Protein AF-0000000082845863 (afdb_homodimer)

Nearest PDB structures (foldseek):
  4cib-assembly1_A-2  TM=9.435E-01  e=1.981E-51  Homo sapiens
  4ci9-assembly1_A-2  TM=9.435E-01  e=2.368E-51  Homo sapiens
  7kdv-assembly1_B  TM=8.949E-01  e=5.435E-51  Mus musculus
  1ivy-assembly1_B  TM=8.992E-01  e=1.510E-49  Homo sapiens
  4az0-assembly1_A  TM=9.491E-01  e=9.186E-28  Homo sapiens

Organism: NCBI:txid2654633

pLDDT: mean 89.11, std 15.47, range [33.03, 98.94]

Secondary structure (DSSP, 8-state):
---------------S-GGGB----TTB-S--SS-EEEEEEESSSSEEEEEEEE--SSTTSPEEEEE--TTTB-THHIIIIISSSEEEEGGGTEEEE-TT-GGGTSEEEEE--STTSTT-EETTS---EEHHHHHHHHHHHHHHHHHH-GGGTTS-EEEEEETTHHHHHHHHHHHHHH-TTT-TTEEEEEEES---BHHHHHHHHHHHHHHTT-S-HHHHHHHHHHHSTT-GGG--HHHHTTSHHHHHHHHHHHHTTTTS-TT-TT---B--TTHHHHHHHHHHHHHHHTTPPPP---S-----B-S-TTHHHHHHTSHHHHHHTT--TTSPPP-SB-HHHHHTEE---SB-HHHHHHHHHTT-EEEEEEETT-SSS-HHHHHHHHHHTTPPBPSS-SS-EEEEEE-SSSEEEEEEEEEETTTEEEEEETT--S-HHHH-HHHHHHHHHHHHTT--TT-----/---------------S-GGGB----TTB-S--SS-EEEEEEESSSSEEEEEEEE--SSTTSPEEEEE--TTTB-THHIIIIISSSEEEEGGGTEEEE-TT-GGGTSEEEEE--STTSTT-EETTS---EEHHHHHHHHHHHHHHHHHH-GGGTT--EEEEEETTHHHHHHHHHHHHHH-TTT-TTEEEEEEES---BHHHHHHHHHHHHHHTT-S-HHHHHHHHHHHSTT-GGG--HHHHTTSHHHHHHHHHHHHTTTTS-TT-TT---B--TTHHHHHHHHHHHHHHHTTPPPP---S---PPBPS-S-HHHHHHTSHHHHHHTT--TTSPPP-SB-HHHHHTEE---SB-HHHHHHHHHTT-EEEEEEETT-SSS-HHHHHHHHHHTTPPBPSSTTS-EEEEEEETTEEEEEEEEEEETTTEEEEEETT--S-HHHH-HHHHHHHHHHHHTT--TT-----

Foldseek 3Di:
DDPPPPPPPPPPPQAAPPVFKQPDFAQEPDDDLWTKGWDWFFLDPFWIKIKIKTAANPNLAFEEEEDEPLVFFFLVCCQAQFAHQWHFADLQRHIYGDPLHLNNGHIYMGIRDDAQHFQIHGNVRDLQDELLSRLSSVLRRVVRVCVNHVVNFVGQYEYEYEECVLSNVLSNVLVLLVCCPRCVRDFEYEYELYLAAQQLLQLVLLVVCVVVVLADPVLSQCLCVVQAVNDSNPGRLLVCCVPVVSVVSSVVSVCSCVQADLQARPDPFRADCLVVVSVQSLQCLSCVVSVHDRDPPPPDPVDDGGHHHCNVQSNCQDPVNCVSNVRDPPGDRGDRGGSVSSVSYHYDPNHSLVSVVSLLVSLHAYEYEYAQRRSSSHLVSVVVNVVVNVFAWDDPPDDFAFAWEQDPVGIDGQFTWTDGRSNYIYTYGYSGGRRCSNRPVLLVSLQVVCSSVVHRSNDYDDD/DPPPPPPPPPPPPPAAPPVFKQPDFAQEPDDDLWTKGWDWFFLDPFWIKIKIKTAANPNLAFEEEEDEPLVFFFLVCCQAQFAHQWHFDDQQRHIYGDPLHLNNGHIYMGIRDDAQHFQIHGNVRDLQDELLSRLSSVLRRVVRVCVNHVVNFVGQYEYEYEECVLSNVLSNVLVLLVCCPRRVRDFEYEYELYLAAQQLLLLVLLVLCVVVVLADPVLSQCLCVVQAVNDSNPGRLLVCCVPVVSVVSSVVSVCSCVLADLQARPDPFRADCLLVVSVQSLQCLSCVVSPHDRDPPPPPPVGHGRDHRCNPQSNCQDPVNCVSNVRDPPGDRGDRGGSVSSVSYHYDPNHSLVSVVSLLVSLHAYEYEYAQRRSSSHLVSVVVNVVVNVFAWDDPQPDFAFAWEQDPVGIDGQFTWTDGRSNYIYTYGYSGGRRCSNRPVLLVSLQVVCSSVVHRSNDYDDD

Structure (mmCIF, N/CA/C/O backbone):
data_AF-0000000082845863-model_v1
#
loop_
_entity.id
_entity.type
_entity.pdbx_description
1 polymer Carboxypeptidase
#
loop_
_atom_site.group_PDB
_atom_site.id
_atom_site.type_symbol
_atom_site.label_atom_id
_atom_site.label_alt_id
_atom_site.label_comp_id
_atom_site.label_asym_id
_atom_site.label_entity_id
_atom_site.label_seq_id
_atom_site.pdbx_PDB_ins_code
_atom_site.Cartn_x
_atom_site.Cartn_y
_atom_site.Cartn_z
_atom_site.occupancy
_atom_site.B_iso_or_equiv
_atom_site.auth_seq_id
_atom_site.auth_comp_id
_atom_site.auth_asym_id
_atom_site.auth_atom_id
_atom_site.pdbx_PDB_model_num
ATOM 1 N N . MET A 1 1 ? -0.557 84.75 8.547 1 34.72 1 MET A N 1
ATOM 2 C CA . MET A 1 1 ? -0.743 83.5 7.742 1 34.72 1 MET A CA 1
ATOM 3 C C . MET A 1 1 ? 0.292 82.438 8.102 1 34.72 1 MET A C 1
ATOM 5 O O . MET A 1 1 ? 1.443 82.562 7.676 1 34.72 1 MET A O 1
ATOM 9 N N . HIS A 1 2 ? 0.279 81.938 9.367 1 40.06 2 HIS A N 1
ATOM 10 C CA . HIS A 1 2 ? 1.089 80.938 10 1 40.06 2 HIS A CA 1
ATOM 11 C C . HIS A 1 2 ? 0.849 79.562 9.352 1 40.06 2 HIS A C 1
ATOM 13 O O . HIS A 1 2 ? -0.287 79.062 9.305 1 40.06 2 HIS A O 1
ATOM 19 N N . SER A 1 3 ? 1.636 79.125 8.391 1 33.03 3 SER A N 1
ATOM 20 C CA . SER A 1 3 ? 1.659 77.812 7.727 1 33.03 3 SER A CA 1
ATOM 21 C C . SER A 1 3 ? 1.897 76.688 8.719 1 33.03 3 SER A C 1
ATOM 23 O O . SER A 1 3 ? 2.908 76.688 9.422 1 33.03 3 SER A O 1
ATOM 25 N N . ALA A 1 4 ? 0.819 76.062 9.125 1 45.09 4 ALA A N 1
ATOM 26 C CA . ALA A 1 4 ? 0.831 74.812 9.883 1 45.09 4 ALA A CA 1
ATOM 27 C C . ALA A 1 4 ? 1.643 73.75 9.156 1 45.09 4 ALA A C 1
ATOM 29 O O . ALA A 1 4 ? 1.214 73.188 8.125 1 45.09 4 ALA A O 1
ATOM 30 N N . LEU A 1 5 ? 2.996 73.75 9.25 1 41.44 5 LEU A N 1
ATOM 31 C CA . LEU A 1 5 ? 3.768 72.625 8.742 1 41.44 5 LEU A CA 1
ATOM 32 C C . LEU A 1 5 ? 3.365 71.375 9.445 1 41.44 5 LEU A C 1
ATOM 34 O O . LEU A 1 5 ? 3.568 71.188 10.656 1 41.44 5 LEU A O 1
ATOM 38 N N . LEU A 1 6 ? 2.396 70.688 8.984 1 43.75 6 LEU A N 1
ATOM 39 C CA . LEU A 1 6 ? 2.121 69.312 9.469 1 43.75 6 LEU A CA 1
ATOM 40 C C . LEU A 1 6 ? 3.309 68.438 9.219 1 43.75 6 LEU A C 1
ATOM 42 O O . LEU A 1 6 ? 3.686 68.188 8.07 1 43.75 6 LEU A O 1
ATOM 46 N N . LEU A 1 7 ? 4.219 68.25 10.164 1 40.47 7 LEU A N 1
ATOM 47 C CA . LEU A 1 7 ? 5.242 67.188 10.125 1 40.47 7 LEU A CA 1
ATOM 48 C C . LEU A 1 7 ? 4.609 65.812 10.016 1 40.47 7 LEU A C 1
ATOM 50 O O . LEU A 1 7 ? 3.891 65.375 10.914 1 40.47 7 LEU A O 1
ATOM 54 N N . ILE A 1 8 ? 4.285 65.375 8.859 1 41.44 8 ILE A N 1
ATOM 55 C CA . ILE A 1 8 ? 3.963 63.969 8.672 1 41.44 8 ILE A CA 1
ATOM 56 C C . ILE A 1 8 ? 5.121 63.125 9.164 1 41.44 8 ILE A C 1
ATOM 58 O O . ILE A 1 8 ? 6.23 63.188 8.625 1 41.44 8 ILE A O 1
ATOM 62 N N . PHE A 1 9 ? 5.188 62.781 10.438 1 39.56 9 PHE A N 1
ATOM 63 C CA . PHE A 1 9 ? 6.125 61.75 10.836 1 39.56 9 PHE A CA 1
ATOM 64 C C . PHE A 1 9 ? 5.957 60.5 9.969 1 39.56 9 PHE A C 1
ATOM 66 O O . PHE A 1 9 ? 4.855 59.969 9.859 1 39.56 9 PHE A O 1
ATOM 73 N N . PRO A 1 10 ? 6.738 60.312 8.992 1 40.38 10 PRO A N 1
ATOM 74 C CA . PRO A 1 10 ? 6.629 59 8.336 1 40.38 10 PRO A CA 1
ATOM 75 C C . PRO A 1 10 ? 6.535 57.844 9.32 1 40.38 10 PRO A C 1
ATOM 77 O O . PRO A 1 10 ? 7.297 57.781 10.289 1 40.38 10 PRO A O 1
ATOM 80 N N . PHE A 1 11 ? 5.383 57.344 9.664 1 40.16 11 PHE A N 1
ATOM 81 C CA . PHE A 1 11 ? 5.352 56.031 10.32 1 40.16 11 PHE A CA 1
ATOM 82 C C . PHE A 1 11 ? 6.449 55.125 9.781 1 40.16 11 PHE A C 1
ATOM 84 O O . PHE A 1 11 ? 6.441 54.781 8.594 1 40.16 11 PHE A O 1
ATOM 91 N N . LEU A 1 12 ? 7.629 55.25 10.141 1 40.25 12 LEU A N 1
ATOM 92 C CA . LEU A 1 12 ? 8.609 54.25 9.82 1 40.25 12 LEU A CA 1
ATOM 93 C C . LEU A 1 12 ? 8.016 52.844 9.992 1 40.25 12 LEU A C 1
ATOM 95 O O . LEU A 1 12 ? 7.684 52.438 11.109 1 40.25 12 LEU A O 1
ATOM 99 N N . VAL A 1 13 ? 7.191 52.344 9.125 1 47.97 13 VAL A N 1
ATOM 100 C CA . VAL A 1 13 ? 6.836 50.906 9.094 1 47.97 13 VAL A CA 1
ATOM 101 C C . VAL A 1 13 ? 8.031 50.062 9.547 1 47.97 13 VAL A C 1
ATOM 103 O O . VAL A 1 13 ? 9.078 50.062 8.898 1 47.97 13 VAL A O 1
ATOM 106 N N . VAL A 1 14 ? 8.305 50 10.781 1 54.66 14 VAL A N 1
ATOM 107 C CA . VAL A 1 14 ? 9.336 49.156 11.359 1 54.66 14 VAL A CA 1
ATOM 108 C C . VAL A 1 14 ? 9.289 47.781 10.703 1 54.66 14 VAL A C 1
ATOM 110 O O . VAL A 1 14 ? 8.258 47.094 10.75 1 54.66 14 VAL A O 1
ATOM 113 N N . GLY A 1 15 ? 10.141 47.438 9.688 1 70.06 15 GLY A N 1
ATOM 114 C CA . GLY A 1 15 ? 10.469 46.312 8.867 1 70.06 15 GLY A CA 1
ATOM 115 C C . GLY A 1 15 ? 10.672 45.031 9.672 1 70.06 15 GLY A C 1
ATOM 116 O O . GLY A 1 15 ? 10.195 44.938 10.805 1 70.06 15 GLY A O 1
ATOM 117 N N . TYR A 1 16 ? 11.234 43.906 9.148 1 82 16 TYR A N 1
ATOM 118 C CA . TYR A 1 16 ? 11.602 42.625 9.711 1 82 16 TYR A CA 1
ATOM 119 C C . TYR A 1 16 ? 12.43 42.781 10.977 1 82 16 TYR A C 1
ATOM 121 O O . TYR A 1 16 ? 13.32 43.625 11.039 1 82 16 TYR A O 1
ATOM 129 N N . PRO A 1 17 ? 12.047 42.062 12.117 1 88.81 17 PRO A N 1
ATOM 130 C CA . PRO A 1 17 ? 12.875 42.125 13.328 1 88.81 17 PRO A CA 1
ATOM 131 C C . PRO A 1 17 ? 14.305 41.625 13.086 1 88.81 17 PRO A C 1
ATOM 133 O O . PRO A 1 17 ? 14.586 40.438 13.234 1 88.81 17 PRO A O 1
ATOM 136 N N . GLN A 1 18 ? 15.234 42.5 12.977 1 88.5 18 GLN A N 1
ATOM 137 C CA . GLN A 1 18 ? 16.594 42.156 12.578 1 88.5 18 GLN A CA 1
ATOM 138 C C . GLN A 1 18 ? 17.297 41.344 13.664 1 88.5 18 GLN A C 1
ATOM 140 O O . GLN A 1 18 ? 18.156 40.5 13.359 1 88.5 18 GLN A O 1
ATOM 145 N N . ASN A 1 19 ? 16.891 41.531 14.805 1 92.94 19 ASN A N 1
ATOM 146 C CA . ASN A 1 19 ? 17.516 40.812 15.898 1 92.94 19 ASN A CA 1
ATOM 147 C C . ASN A 1 19 ? 17.078 39.344 15.906 1 92.94 19 ASN A C 1
ATOM 149 O O . ASN A 1 19 ? 17.641 38.5 16.625 1 92.94 19 ASN A O 1
ATOM 153 N N . GLU A 1 20 ? 16.094 39 15.109 1 96.81 20 GLU A N 1
ATOM 154 C CA . GLU A 1 20 ? 15.602 37.625 15.039 1 96.81 20 GLU A CA 1
ATOM 155 C C . GLU A 1 20 ? 15.93 37 13.695 1 96.81 20 GLU A C 1
ATOM 157 O O . GLU A 1 20 ? 15.469 35.906 13.391 1 96.81 20 GLU A O 1
ATOM 162 N N . LYS A 1 21 ? 16.703 37.719 12.883 1 97.75 21 LYS A N 1
ATOM 163 C CA . LYS A 1 21 ? 17.156 37.156 11.617 1 97.75 21 LYS A CA 1
ATOM 164 C C . LYS A 1 21 ? 18.188 36.062 11.844 1 97.75 21 LYS A C 1
ATOM 166 O O . LYS A 1 21 ? 19.078 36.188 12.68 1 97.75 21 LYS A O 1
ATOM 171 N N . ILE A 1 22 ? 18 34.938 11.195 1 98 22 ILE A N 1
ATOM 172 C CA . ILE A 1 22 ? 19.016 33.875 11.18 1 98 22 ILE A CA 1
ATOM 173 C C . ILE A 1 22 ? 20.094 34.219 10.156 1 98 22 ILE A C 1
ATOM 175 O O . ILE A 1 22 ? 19.844 34.156 8.945 1 98 22 ILE A O 1
ATOM 179 N N . ILE A 1 23 ? 21.234 34.5 10.633 1 96.25 23 ILE A N 1
ATOM 180 C CA . ILE A 1 23 ? 22.312 34.969 9.758 1 96.25 23 ILE A CA 1
ATOM 181 C C . ILE A 1 23 ? 22.984 33.781 9.109 1 96.25 23 ILE A C 1
ATOM 183 O O . ILE A 1 23 ? 23.281 33.781 7.914 1 96.25 23 ILE A O 1
ATOM 187 N N . LYS A 1 24 ? 23.297 32.812 9.906 1 95.75 24 LYS A N 1
ATOM 188 C CA . LYS A 1 24 ? 23.953 31.594 9.43 1 95.75 24 LYS A CA 1
ATOM 189 C C . LYS A 1 24 ? 23.531 30.375 10.25 1 95.75 24 LYS A C 1
ATOM 191 O O . LYS A 1 24 ? 23.547 30.422 11.484 1 95.75 24 LYS A O 1
ATOM 196 N N . LEU A 1 25 ? 23.172 29.328 9.508 1 98.06 25 LEU A N 1
ATOM 197 C CA . LEU A 1 25 ? 22.875 28.047 10.172 1 98.06 25 LEU A CA 1
ATOM 198 C C . LEU A 1 25 ? 24.109 27.156 10.18 1 98.06 25 LEU A C 1
ATOM 200 O O . LEU A 1 25 ? 24.766 26.984 9.148 1 98.06 25 LEU A O 1
ATOM 204 N N . PRO A 1 26 ? 24.391 26.625 11.336 1 97.94 26 PRO A N 1
ATOM 205 C CA . PRO A 1 26 ? 25.562 25.75 11.422 1 97.94 26 PRO A CA 1
ATOM 206 C C . PRO A 1 26 ? 25.469 24.547 10.492 1 97.94 26 PRO A C 1
ATOM 208 O O . PRO A 1 26 ? 24.422 23.906 10.422 1 97.94 26 PRO A O 1
ATOM 211 N N . ASP A 1 27 ? 26.562 24.312 9.711 1 97.19 27 ASP A N 1
ATOM 212 C CA . ASP A 1 27 ? 26.797 23.125 8.891 1 97.19 27 ASP A CA 1
ATOM 213 C C . ASP A 1 27 ? 25.828 23.078 7.707 1 97.19 27 ASP A C 1
ATOM 215 O O . ASP A 1 27 ? 25.531 22.016 7.188 1 97.19 27 ASP A O 1
ATOM 219 N N . LEU A 1 28 ? 25.219 24.172 7.406 1 97.62 28 LEU A N 1
ATOM 220 C CA . LEU A 1 28 ? 24.5 24.297 6.145 1 97.62 28 LEU A CA 1
ATOM 221 C C . LEU A 1 28 ? 25.453 24.203 4.961 1 97.62 28 LEU A C 1
ATOM 223 O O . LEU A 1 28 ? 26.453 24.938 4.895 1 97.62 28 LEU A O 1
ATOM 227 N N . ASN A 1 29 ? 25.203 23.344 3.98 1 96.75 29 ASN A N 1
ATOM 228 C CA . ASN A 1 29 ? 26.203 23.078 2.957 1 96.75 29 ASN A CA 1
ATOM 229 C C . ASN A 1 29 ? 25.844 23.75 1.63 1 96.75 29 ASN A C 1
ATOM 231 O O . ASN A 1 29 ? 26.312 23.312 0.571 1 96.75 29 ASN A O 1
ATOM 235 N N . PHE A 1 30 ? 24.875 24.656 1.669 1 96.19 30 PHE A N 1
ATOM 236 C CA . PHE A 1 30 ? 24.531 25.5 0.525 1 96.19 30 PHE A CA 1
ATOM 237 C C . PHE A 1 30 ? 24.203 26.906 0.975 1 96.19 30 PHE A C 1
ATOM 239 O O . PHE A 1 30 ? 24.109 27.188 2.174 1 96.19 30 PHE A O 1
ATOM 246 N N . SER A 1 31 ? 24.047 27.875 0.043 1 94.69 31 SER A N 1
ATOM 247 C CA . SER A 1 31 ? 23.703 29.266 0.352 1 94.69 31 SER A CA 1
ATOM 248 C C . SER A 1 31 ? 22.266 29.562 -0.008 1 94.69 31 SER A C 1
ATOM 250 O O . SER A 1 31 ? 21.906 29.656 -1.188 1 94.69 31 SER A O 1
ATOM 252 N N . PRO A 1 32 ? 21.422 29.734 1.045 1 95.44 32 PRO A N 1
ATOM 253 C CA . PRO A 1 32 ? 20.031 30.062 0.749 1 95.44 32 PRO A CA 1
ATOM 254 C C . PRO A 1 32 ? 19.859 31.391 0.023 1 95.44 32 PRO A C 1
ATOM 256 O O . PRO A 1 32 ? 20.578 32.344 0.331 1 95.44 32 PRO A O 1
ATOM 259 N N . LYS A 1 33 ? 18.938 31.484 -0.937 1 94.19 33 LYS A N 1
ATOM 260 C CA . LYS A 1 33 ? 18.609 32.719 -1.641 1 94.19 33 LYS A CA 1
ATOM 261 C C . LYS A 1 33 ? 17.391 33.406 -1.024 1 94.19 33 LYS A C 1
ATOM 263 O O . LYS A 1 33 ? 16.594 34 -1.734 1 94.19 33 LYS A O 1
ATOM 268 N N . PHE A 1 34 ? 17.172 33.156 0.242 1 97.56 34 PHE A N 1
ATOM 269 C CA . PHE A 1 34 ? 16.062 33.75 0.974 1 97.56 34 PHE A CA 1
ATOM 270 C C . PHE A 1 34 ? 16.453 34.062 2.406 1 97.56 34 PHE A C 1
ATOM 272 O O . PHE A 1 34 ? 17.406 33.5 2.945 1 97.56 34 PHE A O 1
ATOM 279 N N . ASP A 1 35 ? 15.734 35 3.004 1 97.44 35 ASP A N 1
ATOM 280 C CA . ASP A 1 35 ? 15.922 35.281 4.418 1 97.44 35 ASP A CA 1
ATOM 281 C C . ASP A 1 35 ? 15.047 34.406 5.297 1 97.44 35 ASP A C 1
ATOM 283 O O . ASP A 1 35 ? 14.086 33.812 4.812 1 97.44 35 ASP A O 1
ATOM 287 N N . GLN A 1 36 ? 15.43 34.312 6.531 1 98.31 36 GLN A N 1
ATOM 288 C CA . GLN A 1 36 ? 14.672 33.531 7.516 1 98.31 36 GLN A CA 1
ATOM 289 C C . GLN A 1 36 ? 14.812 34.156 8.906 1 98.31 36 GLN A C 1
ATOM 291 O O . GLN A 1 36 ? 15.789 34.844 9.195 1 98.31 36 GLN A O 1
ATOM 296 N N . TYR A 1 37 ? 13.883 33.906 9.656 1 98.56 37 TYR A N 1
ATOM 297 C CA . TYR A 1 37 ? 13.805 34.5 10.992 1 98.56 37 TYR A CA 1
ATOM 298 C C . TYR A 1 37 ? 13.352 33.469 12.016 1 98.56 37 TYR A C 1
ATOM 300 O O . TYR A 1 37 ? 12.57 32.562 11.688 1 98.56 37 TYR A O 1
ATOM 308 N N . SER A 1 38 ? 13.828 33.531 13.203 1 98.62 38 SER A N 1
ATOM 309 C CA . SER A 1 38 ? 13.453 32.688 14.336 1 98.62 38 SER A CA 1
ATOM 310 C C . SER A 1 38 ? 13.359 33.5 15.625 1 98.62 38 SER A C 1
ATOM 312 O O . SER A 1 38 ? 14.18 34.375 15.867 1 98.62 38 SER A O 1
ATOM 314 N N . GLY A 1 39 ? 12.375 33.188 16.344 1 98.44 39 GLY A N 1
ATOM 315 C CA . GLY A 1 39 ? 12.133 33.906 17.578 1 98.44 39 GLY A CA 1
ATOM 316 C C . GLY A 1 39 ? 10.875 33.438 18.297 1 98.44 39 GLY A C 1
ATOM 317 O O . GLY A 1 39 ? 10.523 32.281 18.25 1 98.44 39 GLY A O 1
ATOM 318 N N . TYR A 1 40 ? 10.289 34.375 19.078 1 98.62 40 TYR A N 1
ATOM 319 C CA . TYR A 1 40 ? 9.148 33.969 19.891 1 98.62 40 TYR A CA 1
ATOM 320 C C . TYR A 1 40 ? 7.977 34.906 19.672 1 98.62 40 TYR A C 1
ATOM 322 O O . TYR A 1 40 ? 8.164 36.125 19.469 1 98.62 40 TYR A O 1
ATOM 330 N N . LEU A 1 41 ? 6.828 34.375 19.703 1 98.81 41 LEU A N 1
ATOM 331 C CA . LEU A 1 41 ? 5.566 35.125 19.656 1 98.81 41 LEU A CA 1
ATOM 332 C C . LEU A 1 41 ? 4.797 34.938 20.969 1 98.81 41 LEU A C 1
ATOM 334 O O . LEU A 1 41 ? 4.73 33.844 21.531 1 98.81 41 LEU A O 1
ATOM 338 N N . GLN A 1 42 ? 4.309 36 21.438 1 98.62 42 GLN A N 1
ATOM 339 C CA . GLN A 1 42 ? 3.562 35.969 22.688 1 98.62 42 GLN A CA 1
ATOM 340 C C . GLN A 1 42 ? 2.137 35.469 22.469 1 98.62 42 GLN A C 1
ATOM 342 O O . GLN A 1 42 ? 1.317 36.188 21.875 1 98.62 42 GLN A O 1
ATOM 347 N N . ALA A 1 43 ? 1.813 34.344 22.938 1 98.69 43 ALA A N 1
ATOM 348 C CA . ALA A 1 43 ? 0.514 33.688 22.75 1 98.69 43 ALA A CA 1
ATOM 349 C C . ALA A 1 43 ? -0.423 34.031 23.906 1 98.69 43 ALA A C 1
ATOM 351 O O . ALA A 1 43 ? -1.646 34 23.75 1 98.69 43 ALA A O 1
ATOM 352 N N . SER A 1 44 ? 0.117 34.219 25.062 1 98.19 44 SER A N 1
ATOM 353 C CA . SER A 1 44 ? -0.522 34.656 26.297 1 98.19 44 SER A CA 1
ATOM 354 C C . SER A 1 44 ? 0.467 35.375 27.203 1 98.19 44 SER A C 1
ATOM 356 O O . SER A 1 44 ? 1.651 35.5 26.875 1 98.19 44 SER A O 1
ATOM 358 N N . PRO A 1 45 ? -0.043 35.844 28.328 1 97.62 45 PRO A N 1
ATOM 359 C CA . PRO A 1 45 ? 0.902 36.531 29.219 1 97.62 45 PRO A CA 1
ATOM 360 C C . PRO A 1 45 ? 2.062 35.656 29.641 1 97.62 45 PRO A C 1
ATOM 362 O O . PRO A 1 45 ? 3.17 36.125 29.875 1 97.62 45 PRO A O 1
ATOM 365 N N . THR A 1 46 ? 1.843 34.375 29.688 1 97.88 46 THR A N 1
ATOM 366 C CA . THR A 1 46 ? 2.893 33.5 30.203 1 97.88 46 THR A CA 1
ATOM 367 C C . THR A 1 46 ? 3.34 32.5 29.141 1 97.88 46 THR A C 1
ATOM 369 O O . THR A 1 46 ? 4.215 31.672 29.391 1 97.88 46 THR A O 1
ATOM 372 N N . LYS A 1 47 ? 2.691 32.438 28.047 1 98.56 47 LYS A N 1
ATOM 373 C CA . LYS A 1 47 ? 2.984 31.438 27.016 1 98.56 47 LYS A CA 1
ATOM 374 C C . LYS A 1 47 ? 3.643 32.094 25.812 1 98.56 47 LYS A C 1
ATOM 376 O O . LYS A 1 47 ? 3.129 33.062 25.266 1 98.56 47 LYS A O 1
ATOM 381 N N . PHE A 1 48 ? 4.754 31.531 25.359 1 98.69 48 PHE A N 1
ATOM 382 C CA . PHE A 1 48 ? 5.527 32.031 24.234 1 98.69 48 PHE A CA 1
ATOM 383 C C . PHE A 1 48 ? 5.785 30.906 23.234 1 98.69 48 PHE A C 1
ATOM 385 O O . PHE A 1 48 ? 6.363 29.875 23.578 1 98.69 48 PHE A O 1
ATOM 392 N N . PHE A 1 49 ? 5.32 31.094 22.016 1 98.88 49 PHE A N 1
ATOM 393 C CA . PHE A 1 49 ? 5.488 30.109 20.953 1 98.88 49 PHE A CA 1
ATOM 394 C C . PHE A 1 49 ? 6.711 30.422 20.109 1 98.88 49 PHE A C 1
ATOM 396 O O . PHE A 1 49 ? 6.895 31.562 19.688 1 98.88 49 PHE A O 1
ATOM 403 N N . HIS A 1 50 ? 7.582 29.469 19.953 1 98.88 50 HIS A N 1
ATOM 404 C CA . HIS A 1 50 ? 8.695 29.609 19.016 1 98.88 50 HIS A CA 1
ATOM 405 C C . HIS A 1 50 ? 8.211 29.547 17.578 1 98.88 50 HIS A C 1
ATOM 407 O O . HIS A 1 50 ? 7.34 28.734 17.25 1 98.88 50 HIS A O 1
ATOM 413 N N . TYR A 1 51 ? 8.727 30.453 16.75 1 98.81 51 TYR A N 1
ATOM 414 C CA . TYR A 1 51 ? 8.438 30.406 15.32 1 98.81 51 TYR A CA 1
ATOM 415 C C . TYR A 1 51 ? 9.727 30.375 14.508 1 98.81 51 TYR A C 1
ATOM 417 O O . TYR A 1 51 ? 10.773 30.828 14.969 1 98.81 51 TYR A O 1
ATOM 425 N N . TRP A 1 52 ? 9.68 29.719 13.406 1 98.88 52 TRP A N 1
ATOM 426 C CA . TRP A 1 52 ? 10.68 29.766 12.344 1 98.88 52 TRP A CA 1
ATOM 427 C C . TRP A 1 52 ? 10.039 30.141 11.008 1 98.88 52 TRP A C 1
ATOM 429 O O . TRP A 1 52 ? 9.219 29.406 10.477 1 98.88 52 TRP A O 1
ATOM 439 N N . LEU A 1 53 ? 10.352 31.359 10.531 1 98.88 53 LEU A N 1
ATOM 440 C CA . LEU A 1 53 ? 9.836 31.875 9.266 1 98.88 53 LEU A CA 1
ATOM 441 C C . LEU A 1 53 ? 10.867 31.719 8.148 1 98.88 53 LEU A C 1
ATOM 443 O O . LEU A 1 53 ? 12 32.219 8.273 1 98.88 53 LEU A O 1
ATOM 447 N N . THR A 1 54 ? 10.516 30.969 7.137 1 98.75 54 THR A N 1
ATOM 448 C CA . THR A 1 54 ? 11.328 30.875 5.926 1 98.75 54 THR A CA 1
ATOM 449 C C . THR A 1 54 ? 10.672 31.656 4.785 1 98.75 54 THR A C 1
ATOM 451 O O . THR A 1 54 ? 9.57 31.328 4.355 1 98.75 54 THR A O 1
ATOM 454 N N . LEU A 1 55 ? 11.367 32.719 4.348 1 98.5 55 LEU A N 1
ATOM 455 C CA . LEU A 1 55 ? 10.781 33.562 3.316 1 98.5 55 LEU A CA 1
ATOM 456 C C . LEU A 1 55 ? 10.914 32.906 1.94 1 98.5 55 LEU A C 1
ATOM 458 O O . LEU A 1 55 ? 11.797 32.094 1.723 1 98.5 55 LEU A O 1
ATOM 462 N N . CYS A 1 56 ? 10.016 33.25 1.1 1 98.12 56 CYS A N 1
ATOM 463 C CA . CYS A 1 56 ? 10.172 33 -0.329 1 98.12 56 CYS A CA 1
ATOM 464 C C . CYS A 1 56 ? 11.188 33.938 -0.942 1 98.12 56 CYS A C 1
ATOM 466 O O . CYS A 1 56 ? 11.289 35.094 -0.532 1 98.12 56 CYS A O 1
ATOM 468 N N . PRO A 1 57 ? 11.961 33.438 -1.953 1 97 57 PRO A N 1
ATOM 469 C CA . PRO A 1 57 ? 12.812 34.406 -2.643 1 97 57 PRO A CA 1
ATOM 470 C C . PRO A 1 57 ? 12.039 35.594 -3.166 1 97 57 PRO A C 1
ATOM 472 O O . PRO A 1 57 ? 12.562 36.719 -3.16 1 97 57 PRO A O 1
ATOM 475 N N . ASP A 1 58 ? 10.883 35.406 -3.65 1 97.19 58 ASP A N 1
ATOM 476 C CA . ASP A 1 58 ? 9.93 36.5 -3.928 1 97.19 58 ASP A CA 1
ATOM 477 C C . ASP A 1 58 ? 9.016 36.75 -2.729 1 97.19 58 ASP A C 1
ATOM 479 O O . ASP A 1 58 ? 7.949 36.125 -2.621 1 97.19 58 ASP A O 1
ATOM 483 N N . GLU A 1 59 ? 9.328 37.656 -1.894 1 95.62 59 GLU A N 1
ATOM 484 C CA . GLU A 1 59 ? 8.703 37.844 -0.593 1 95.62 59 GLU A CA 1
ATOM 485 C C . GLU A 1 59 ? 7.258 38.312 -0.747 1 95.62 59 GLU A C 1
ATOM 487 O O . GLU A 1 59 ? 6.492 38.344 0.22 1 95.62 59 GLU A O 1
ATOM 492 N N . SER A 1 60 ? 6.875 38.688 -1.982 1 96.81 60 SER A N 1
ATOM 493 C CA . SER A 1 60 ? 5.516 39.188 -2.217 1 96.81 60 SER A CA 1
ATOM 494 C C . SER A 1 60 ? 4.523 38.031 -2.264 1 96.81 60 SER A C 1
ATOM 496 O O . SER A 1 60 ? 3.311 38.25 -2.279 1 96.81 60 SER A O 1
ATOM 498 N N . LYS A 1 61 ? 5.043 36.812 -2.268 1 98.19 61 LYS A N 1
ATOM 499 C CA . LYS A 1 61 ? 4.199 35.625 -2.324 1 98.19 61 LYS A CA 1
ATOM 500 C C . LYS A 1 61 ? 3.375 35.469 -1.05 1 98.19 61 LYS A C 1
ATOM 502 O O . LYS A 1 61 ? 3.611 36.188 -0.064 1 98.19 61 LYS A O 1
ATOM 507 N N . PRO A 1 62 ? 2.406 34.562 -1.077 1 98.62 62 PRO A N 1
ATOM 508 C CA . PRO A 1 62 ? 1.517 34.406 0.075 1 98.62 62 PRO A CA 1
ATOM 509 C C . PRO A 1 62 ? 2.252 33.906 1.323 1 98.62 62 PRO A C 1
ATOM 511 O O . PRO A 1 62 ? 3.361 33.375 1.224 1 98.62 62 PRO A O 1
ATOM 514 N N . LEU A 1 63 ? 1.604 34.219 2.447 1 98.88 63 LEU A N 1
ATOM 515 C CA . LEU A 1 63 ? 2.016 33.656 3.725 1 98.88 63 LEU A CA 1
ATOM 516 C C . LEU A 1 63 ? 1.269 32.375 4.004 1 98.88 63 LEU A C 1
ATOM 518 O O . LEU A 1 63 ? 0.057 32.281 3.787 1 98.88 63 LEU A O 1
ATOM 522 N N . VAL A 1 64 ? 1.98 31.312 4.383 1 98.94 64 VAL A N 1
ATOM 523 C CA . VAL A 1 64 ? 1.397 30.016 4.746 1 98.94 64 VAL A CA 1
ATOM 524 C C . VAL A 1 64 ? 1.834 29.625 6.156 1 98.94 64 VAL A C 1
ATOM 526 O O . VAL A 1 64 ? 3.031 29.578 6.449 1 98.94 64 VAL A O 1
ATOM 529 N N . LEU A 1 65 ? 0.898 29.422 7.023 1 98.94 65 LEU A N 1
ATOM 530 C CA . LEU A 1 65 ? 1.179 28.875 8.344 1 98.94 65 LEU A CA 1
ATOM 531 C C . LEU A 1 65 ? 1.2 27.344 8.305 1 98.94 65 LEU A C 1
ATOM 533 O O . LEU A 1 65 ? 0.34 26.719 7.672 1 98.94 65 LEU A O 1
ATOM 537 N N . TRP A 1 66 ? 2.172 26.734 8.906 1 98.94 66 TRP A N 1
ATOM 538 C CA . TRP A 1 66 ? 2.236 25.281 9.078 1 98.94 66 TRP A CA 1
ATOM 539 C C . TRP A 1 66 ? 2.137 24.906 10.547 1 98.94 66 TRP A C 1
ATOM 541 O O . TRP A 1 66 ? 2.906 25.391 11.375 1 98.94 66 TRP A O 1
ATOM 551 N N . LEU A 1 67 ? 1.218 24 10.867 1 98.69 67 LEU A N 1
ATOM 552 C CA . LEU A 1 67 ? 1.047 23.438 12.203 1 98.69 67 LEU A CA 1
ATOM 553 C C . LEU A 1 67 ? 1.085 21.906 12.172 1 98.69 67 LEU A C 1
ATOM 555 O O . LEU A 1 67 ? 0.22 21.281 11.555 1 98.69 67 LEU A O 1
ATOM 559 N N . ASN A 1 68 ? 2.051 21.328 12.836 1 96 68 ASN A N 1
ATOM 560 C CA . ASN A 1 68 ? 2.01 19.891 13.055 1 96 68 ASN A CA 1
ATOM 561 C C . ASN A 1 68 ? 0.972 19.5 14.109 1 96 68 ASN A C 1
ATOM 563 O O . ASN A 1 68 ? 0.406 20.375 14.773 1 96 68 ASN A O 1
ATOM 567 N N . GLY A 1 69 ? 0.736 18.203 14.156 1 92.31 69 GLY A N 1
ATOM 568 C CA . GLY A 1 69 ? -0.284 17.75 15.094 1 92.31 69 GLY A CA 1
ATOM 569 C C . GLY A 1 69 ? 0.287 17.25 16.406 1 92.31 69 GLY A C 1
ATOM 570 O O . GLY A 1 69 ? 1.088 17.953 17.047 1 92.31 69 GLY A O 1
ATOM 571 N N . GLY A 1 70 ? -0.052 16.172 16.781 1 84.88 70 GLY A N 1
ATOM 572 C CA . GLY A 1 70 ? 0.256 15.57 18.078 1 84.88 70 GLY A CA 1
ATOM 573 C C . GLY A 1 70 ? -0.979 15.141 18.844 1 84.88 70 GLY A C 1
ATOM 574 O O . GLY A 1 70 ? -1.635 14.156 18.484 1 84.88 70 GLY A O 1
ATOM 575 N N . PRO A 1 71 ? -1.66 15.766 19.625 1 89.81 71 PRO A N 1
ATOM 576 C CA . PRO A 1 71 ? -1.226 17.125 19.938 1 89.81 71 PRO A CA 1
ATOM 577 C C . PRO A 1 71 ? 0.102 17.172 20.688 1 89.81 71 PRO A C 1
ATOM 579 O O . PRO A 1 71 ? 0.428 16.234 21.422 1 89.81 71 PRO A O 1
ATOM 582 N N . GLY A 1 72 ? 0.818 18.25 20.344 1 91.44 72 GLY A N 1
ATOM 583 C CA . GLY A 1 72 ? 2.025 18.484 21.109 1 91.44 72 GLY A CA 1
ATOM 584 C C . GLY A 1 72 ? 3.297 18.188 20.344 1 91.44 72 GLY A C 1
ATOM 585 O O . GLY A 1 72 ? 4.352 17.953 20.953 1 91.44 72 GLY A O 1
ATOM 586 N N . CYS A 1 73 ? 3.141 18.062 19.031 1 94.19 73 CYS A N 1
ATOM 587 C CA . CYS A 1 73 ? 4.344 17.812 18.234 1 94.19 73 CYS A CA 1
ATOM 588 C C . CYS A 1 73 ? 4.809 19.094 17.547 1 94.19 73 CYS A C 1
ATOM 590 O O . CYS A 1 73 ? 3.994 19.953 17.219 1 94.19 73 CYS A O 1
ATOM 592 N N . SER A 1 74 ? 6.07 19.156 17.312 1 96.44 74 SER A N 1
ATOM 593 C CA . SER A 1 74 ? 6.758 20.359 16.875 1 96.44 74 SER A CA 1
ATOM 594 C C . SER A 1 74 ? 6.578 20.578 15.375 1 96.44 74 SER A C 1
ATOM 596 O O . SER A 1 74 ? 6.742 19.656 14.578 1 96.44 74 SER A O 1
ATOM 598 N N . SER A 1 75 ? 6.348 21.812 14.984 1 98.06 75 SER A N 1
ATOM 599 C CA . SER A 1 75 ? 6.242 22.172 13.578 1 98.06 75 SER A CA 1
ATOM 600 C C . SER A 1 75 ? 7.609 22.203 12.906 1 98.06 75 SER A C 1
ATOM 602 O O . SER A 1 75 ? 7.707 22.25 11.68 1 98.06 75 SER A O 1
ATOM 604 N N . LEU A 1 76 ? 8.68 22.094 13.688 1 97.75 76 LEU A N 1
ATOM 605 C CA . LEU A 1 76 ? 10.008 22.016 13.078 1 97.75 76 LEU A CA 1
ATOM 606 C C . LEU A 1 76 ? 10.227 20.656 12.422 1 97.75 76 LEU A C 1
ATOM 608 O O . LEU A 1 76 ? 11.141 20.484 11.609 1 97.75 76 LEU A O 1
ATOM 612 N N . LEU A 1 77 ? 9.367 19.734 12.773 1 94 77 LEU A N 1
ATOM 613 C CA . LEU A 1 77 ? 9.344 18.5 11.984 1 94 77 LEU A CA 1
ATOM 614 C C . LEU A 1 77 ? 8.977 18.797 10.531 1 94 77 LEU A C 1
ATOM 616 O O . LEU A 1 77 ? 9.602 18.266 9.609 1 94 77 LEU A O 1
ATOM 620 N N . GLY A 1 78 ? 7.902 19.625 10.391 1 96.31 78 GLY A N 1
ATOM 621 C CA . GLY A 1 78 ? 7.551 20.062 9.055 1 96.31 78 GLY A CA 1
ATOM 622 C C . GLY A 1 78 ? 8.688 20.781 8.344 1 96.31 78 GLY A C 1
ATOM 623 O O . GLY A 1 78 ? 8.891 20.578 7.145 1 96.31 78 GLY A O 1
ATOM 624 N N . LEU A 1 79 ? 9.438 21.516 9.07 1 98.06 79 LEU A N 1
ATOM 625 C CA . LEU A 1 79 ? 10.508 22.328 8.5 1 98.06 79 LEU A CA 1
ATOM 626 C C . LEU A 1 79 ? 11.68 21.453 8.062 1 98.06 79 LEU A C 1
ATOM 628 O O . LEU A 1 79 ? 12.234 21.641 6.977 1 98.06 79 LEU A O 1
ATOM 632 N N . LEU A 1 80 ? 12.055 20.5 8.922 1 96.19 80 LEU A N 1
ATOM 633 C CA . LEU A 1 80 ? 13.328 19.812 8.703 1 96.19 80 LEU A CA 1
ATOM 634 C C . LEU A 1 80 ? 13.109 18.438 8.102 1 96.19 80 LEU A C 1
ATOM 636 O O . LEU A 1 80 ? 14.039 17.844 7.539 1 96.19 80 LEU A O 1
ATOM 640 N N . GLU A 1 81 ? 11.867 17.906 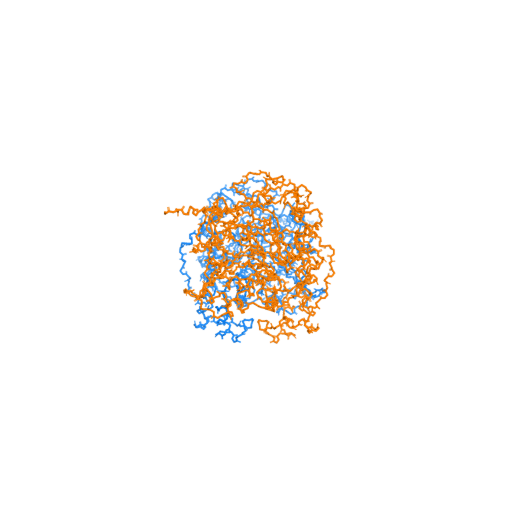8.203 1 93.19 81 GLU A N 1
ATOM 641 C CA . GLU A 1 81 ? 11.672 16.531 7.75 1 93.19 81 GLU A CA 1
ATOM 642 C C . GLU A 1 81 ? 10.633 16.469 6.633 1 93.19 81 GLU A C 1
ATOM 644 O O . GLU A 1 81 ? 10.539 15.461 5.934 1 93.19 81 GLU A O 1
ATOM 649 N N . GLU A 1 82 ? 9.938 17.547 6.422 1 95.5 82 GLU A N 1
ATOM 650 C CA . GLU A 1 82 ? 8.836 17.484 5.469 1 95.5 82 GLU A CA 1
ATOM 651 C C . GLU A 1 82 ? 8.961 18.578 4.406 1 95.5 82 GLU A C 1
ATOM 653 O O . GLU A 1 82 ? 9.703 18.422 3.434 1 95.5 82 GLU A O 1
ATOM 658 N N . LEU A 1 83 ? 8.367 19.719 4.539 1 98.19 83 LEU A N 1
ATOM 659 C CA . LEU A 1 83 ? 8.102 20.641 3.443 1 98.19 83 LEU A CA 1
ATOM 660 C C . LEU A 1 83 ? 9.062 21.828 3.496 1 98.19 83 LEU A C 1
ATOM 662 O O . LEU A 1 83 ? 9.055 22.688 2.598 1 98.19 83 LEU A O 1
ATOM 666 N N . GLY A 1 84 ? 9.883 21.938 4.496 1 98.31 84 GLY A N 1
ATOM 667 C CA . GLY A 1 84 ? 10.789 23.078 4.637 1 98.31 84 GLY A CA 1
ATOM 668 C C . GLY A 1 84 ? 11.977 23 3.699 1 98.31 84 GLY A C 1
ATOM 669 O O . GLY A 1 84 ? 12.117 22.047 2.936 1 98.31 84 GLY A O 1
ATOM 670 N N . PRO A 1 85 ? 12.836 24 3.768 1 98.12 85 PRO A N 1
ATOM 671 C CA . PRO A 1 85 ? 13.938 24.109 2.803 1 98.12 85 PRO A CA 1
ATOM 672 C C . PRO A 1 85 ? 15.141 23.25 3.174 1 98.12 85 PRO A C 1
ATOM 674 O O . PRO A 1 85 ? 16.062 23.094 2.371 1 98.12 85 PRO A O 1
ATOM 677 N N . PHE A 1 86 ? 15.109 22.641 4.379 1 97.12 86 PHE A N 1
ATOM 678 C CA . PHE A 1 86 ? 16.297 21.938 4.863 1 97.12 86 PHE A CA 1
ATOM 679 C C . PHE A 1 86 ? 15.961 20.484 5.188 1 97.12 86 PHE A C 1
ATOM 681 O O . PHE A 1 86 ? 14.828 20.156 5.539 1 97.12 86 PHE A O 1
ATOM 688 N N . LYS A 1 87 ? 17 19.688 5.051 1 95.38 87 LYS A N 1
ATOM 689 C CA . LYS A 1 87 ? 17.031 18.344 5.594 1 95.38 87 LYS A CA 1
ATOM 690 C C . LYS A 1 87 ? 18.297 18.109 6.41 1 95.38 87 LYS A C 1
ATOM 692 O O . LYS A 1 87 ? 19.297 18.828 6.242 1 95.38 87 LYS A O 1
ATOM 697 N N . VAL A 1 88 ? 18.219 17.234 7.324 1 94 88 VAL A N 1
ATOM 698 C CA . VAL A 1 88 ? 19.359 16.984 8.203 1 94 88 VAL A CA 1
ATOM 699 C C . VAL A 1 88 ? 19.844 15.547 8.008 1 94 88 VAL A C 1
ATOM 701 O O . VAL A 1 88 ? 19.047 14.625 7.852 1 94 88 VAL A O 1
ATOM 704 N N . LYS A 1 89 ? 21.141 15.344 7.879 1 90.44 89 LYS A N 1
ATOM 705 C CA . LYS A 1 89 ? 21.734 14.016 7.805 1 90.44 89 LYS A CA 1
ATOM 706 C C . LYS A 1 89 ? 23.016 13.945 8.633 1 90.44 89 LYS A C 1
ATOM 708 O O . LYS A 1 89 ? 23.328 14.867 9.391 1 90.44 89 LYS A O 1
ATOM 713 N N . ASP A 1 90 ? 23.688 12.867 8.734 1 89.56 90 ASP A N 1
ATOM 714 C CA . ASP A 1 90 ? 24.969 12.633 9.391 1 89.56 90 ASP A CA 1
ATOM 715 C C . ASP A 1 90 ? 24.875 12.93 10.891 1 89.56 90 ASP A C 1
ATOM 717 O O . ASP A 1 90 ? 25.703 13.664 11.43 1 89.56 90 ASP A O 1
ATOM 721 N N . GLU A 1 91 ? 23.828 12.477 11.516 1 86.88 91 GLU A N 1
ATOM 722 C CA . GLU A 1 91 ? 23.625 12.578 12.961 1 86.88 91 GLU A CA 1
ATOM 723 C C . GLU A 1 91 ? 23.547 14.039 13.406 1 86.88 91 GLU A C 1
ATOM 725 O O . GLU A 1 91 ? 24.078 14.391 14.461 1 86.88 91 GLU A O 1
ATOM 730 N N . GLY A 1 92 ? 23.031 14.859 12.516 1 92.5 92 GLY A N 1
ATOM 731 C CA . GLY A 1 92 ? 22.828 16.25 12.867 1 92.5 92 GLY A CA 1
ATOM 732 C C . GLY A 1 92 ? 24 17.141 12.5 1 92.5 92 GLY A C 1
ATOM 733 O O . GLY A 1 92 ? 24.016 18.328 12.852 1 92.5 92 GLY A O 1
ATOM 734 N N . ASN A 1 93 ? 24.922 16.641 11.711 1 94.56 93 ASN A N 1
ATOM 735 C CA . ASN A 1 93 ? 26.125 17.422 11.445 1 94.56 93 ASN A CA 1
ATOM 736 C C . ASN A 1 93 ? 26.141 17.984 10.023 1 94.56 93 ASN A C 1
ATOM 738 O O . ASN A 1 93 ? 27.109 18.609 9.602 1 94.56 93 ASN A O 1
ATOM 742 N N . THR A 1 94 ? 25.062 17.703 9.328 1 94.44 94 THR A N 1
ATOM 743 C CA . THR A 1 94 ? 24.938 18.234 7.973 1 94.44 94 THR A CA 1
ATOM 744 C C . THR A 1 94 ? 23.516 18.688 7.684 1 94.44 94 THR A C 1
ATOM 746 O O . THR A 1 94 ? 22.578 17.906 7.855 1 94.44 94 THR A O 1
ATOM 749 N N . LEU A 1 95 ? 23.406 19.875 7.355 1 96.25 95 LEU A N 1
ATOM 750 C CA . LEU A 1 95 ? 22.172 20.438 6.855 1 96.25 95 LEU A CA 1
ATOM 751 C C . LEU A 1 95 ? 22.234 20.672 5.348 1 96.25 95 LEU A C 1
ATOM 753 O O . LEU A 1 95 ? 23.156 21.312 4.859 1 96.25 95 LEU A O 1
ATOM 757 N N . PHE A 1 96 ? 21.25 20.078 4.605 1 96 96 PHE A N 1
ATOM 758 C CA . PHE A 1 96 ? 21.328 20.156 3.154 1 96 96 PHE A CA 1
ATOM 759 C C . PHE A 1 96 ? 19.984 20.578 2.566 1 96 96 PHE A C 1
ATOM 761 O O . PHE A 1 96 ? 18.969 20.609 3.27 1 96 96 PHE A O 1
ATOM 768 N N . GLU A 1 97 ? 19.938 20.891 1.321 1 96.94 97 GLU A N 1
ATOM 769 C CA . GLU A 1 97 ? 18.797 21.531 0.666 1 96.94 97 GLU A CA 1
ATOM 770 C C . GLU A 1 97 ? 17.688 20.516 0.368 1 96.94 97 GLU A C 1
ATOM 772 O O . GLU A 1 97 ? 17.969 19.391 -0.069 1 96.94 97 GLU A O 1
ATOM 777 N N . ASN A 1 98 ? 16.516 20.859 0.669 1 96.31 98 ASN A N 1
ATOM 778 C CA . ASN A 1 98 ? 15.328 20.188 0.156 1 96.31 98 ASN A CA 1
ATOM 779 C C . ASN A 1 98 ? 14.836 20.828 -1.139 1 96.31 98 ASN A C 1
ATOM 781 O O . ASN A 1 98 ? 14.188 21.875 -1.109 1 96.31 98 ASN A O 1
ATOM 785 N N . LYS A 1 99 ? 14.977 20.188 -2.242 1 94.06 99 LYS A N 1
ATOM 786 C CA . LYS A 1 99 ? 14.672 20.781 -3.545 1 94.06 99 LYS A CA 1
ATOM 787 C C . LYS A 1 99 ? 13.164 20.891 -3.756 1 94.06 99 LYS A C 1
ATOM 789 O O . LYS A 1 99 ? 12.711 21.594 -4.66 1 94.06 99 LYS A O 1
ATOM 794 N N . TYR A 1 100 ? 12.383 20.297 -2.887 1 94.94 100 TYR A N 1
ATOM 795 C CA . TYR A 1 100 ? 10.93 20.297 -3.045 1 94.94 100 TYR A CA 1
ATOM 796 C C . TYR A 1 100 ? 10.273 21.172 -1.982 1 94.94 100 TYR A C 1
ATOM 798 O O . TYR A 1 100 ? 9.094 21 -1.663 1 94.94 100 TYR A O 1
ATOM 806 N N . SER A 1 101 ? 10.969 22.125 -1.445 1 97.19 101 SER A N 1
ATOM 807 C CA . SER A 1 101 ? 10.492 22.953 -0.351 1 97.19 101 SER A CA 1
ATOM 808 C C . SER A 1 101 ? 9.336 23.844 -0.801 1 97.19 101 SER A C 1
ATOM 810 O O . SER A 1 101 ? 9.289 24.281 -1.952 1 97.19 101 SER A O 1
ATOM 812 N N . TRP A 1 102 ? 8.422 24.125 0.11 1 98.5 102 TRP A N 1
ATOM 813 C CA . TRP A 1 102 ? 7.258 24.953 -0.179 1 98.5 102 TRP A CA 1
ATOM 814 C C . TRP A 1 102 ? 7.637 26.422 -0.202 1 98.5 102 TRP A C 1
ATOM 816 O O . TRP A 1 102 ? 6.93 27.25 -0.793 1 98.5 102 TRP A O 1
ATOM 826 N N . ASN A 1 103 ? 8.789 26.844 0.407 1 98.25 103 ASN A N 1
ATOM 827 C CA . ASN A 1 103 ? 9.133 28.25 0.428 1 98.25 103 ASN A CA 1
ATOM 828 C C . ASN A 1 103 ? 9.586 28.734 -0.945 1 98.25 103 ASN A C 1
ATOM 830 O O . ASN A 1 103 ? 9.875 29.922 -1.125 1 98.25 103 ASN A O 1
ATOM 834 N N . ALA A 1 104 ? 9.617 27.812 -1.909 1 97.06 104 ALA A N 1
ATOM 835 C CA . ALA A 1 104 ? 9.859 28.188 -3.299 1 97.06 104 ALA A CA 1
ATOM 836 C C . ALA A 1 104 ? 8.703 29.031 -3.848 1 97.06 104 ALA A C 1
ATOM 838 O O . ALA A 1 104 ? 8.891 29.797 -4.797 1 97.06 104 ALA A O 1
ATOM 839 N N . PHE A 1 105 ? 7.504 28.938 -3.225 1 97.75 105 PHE A N 1
ATOM 840 C CA . PHE A 1 105 ? 6.367 29.625 -3.814 1 97.75 105 PHE A CA 1
ATOM 841 C C . PHE A 1 105 ? 5.535 30.312 -2.74 1 97.75 105 PHE A C 1
ATOM 843 O O . PHE A 1 105 ? 4.5 30.922 -3.039 1 97.75 105 PHE A O 1
ATOM 850 N N . ALA A 1 106 ? 5.91 30.266 -1.506 1 98.56 106 ALA A N 1
ATOM 851 C CA . ALA A 1 106 ? 5.199 30.906 -0.403 1 98.56 106 ALA A CA 1
ATOM 852 C C . ALA A 1 106 ? 6.148 31.219 0.749 1 98.56 106 ALA A C 1
ATOM 854 O O . ALA A 1 106 ? 7.203 30.594 0.882 1 98.56 106 ALA A O 1
ATOM 855 N N . ASN A 1 107 ? 5.871 32.281 1.51 1 98.75 107 ASN A N 1
ATOM 856 C CA . ASN A 1 107 ? 6.496 32.469 2.812 1 98.75 107 ASN A CA 1
ATOM 857 C C . ASN A 1 107 ? 5.898 31.562 3.871 1 98.75 107 ASN A C 1
ATOM 859 O O . ASN A 1 107 ? 4.688 31.578 4.105 1 98.75 107 ASN A O 1
ATOM 863 N N . ILE A 1 108 ? 6.738 30.719 4.504 1 98.94 108 ILE A N 1
ATOM 864 C CA . ILE A 1 108 ? 6.188 29.688 5.379 1 98.94 108 ILE A CA 1
ATOM 865 C C . ILE A 1 108 ? 6.52 30.016 6.832 1 98.94 108 ILE A C 1
ATOM 867 O O . ILE A 1 108 ? 7.691 30.156 7.191 1 98.94 108 ILE A O 1
ATOM 871 N N . LEU A 1 109 ? 5.539 30.125 7.621 1 98.94 109 LEU A N 1
ATOM 872 C CA . LEU A 1 109 ? 5.664 30.297 9.062 1 98.94 109 LEU A CA 1
ATOM 873 C C . LEU A 1 109 ? 5.438 28.969 9.789 1 98.94 109 LEU A C 1
ATOM 875 O O . LEU A 1 109 ? 4.316 28.453 9.82 1 98.94 109 LEU A O 1
ATOM 879 N N . PHE A 1 110 ? 6.512 28.406 10.336 1 98.88 110 PHE A N 1
ATOM 880 C CA . PHE A 1 110 ? 6.406 27.234 11.195 1 98.88 110 PHE A CA 1
ATOM 881 C C . PHE A 1 110 ? 6.211 27.641 12.648 1 98.88 110 PHE A C 1
ATOM 883 O O . PHE A 1 110 ? 7.07 28.312 13.227 1 98.88 110 PHE A O 1
ATOM 890 N N . LEU A 1 111 ? 5.109 27.281 13.203 1 98.88 111 LEU A N 1
ATOM 891 C CA . LEU A 1 111 ? 4.777 27.688 14.562 1 98.88 111 LEU A CA 1
ATOM 892 C C . LEU A 1 111 ? 4.691 26.484 15.492 1 98.88 111 LEU A C 1
ATOM 894 O O . LEU A 1 111 ? 3.949 25.547 15.227 1 98.88 111 LEU A O 1
ATOM 898 N N . GLU A 1 112 ? 5.496 26.469 16.516 1 98.56 112 GLU A N 1
ATOM 899 C CA . GLU A 1 112 ? 5.438 25.406 17.516 1 98.56 112 GLU A CA 1
ATOM 900 C C . GLU A 1 112 ? 4.383 25.703 1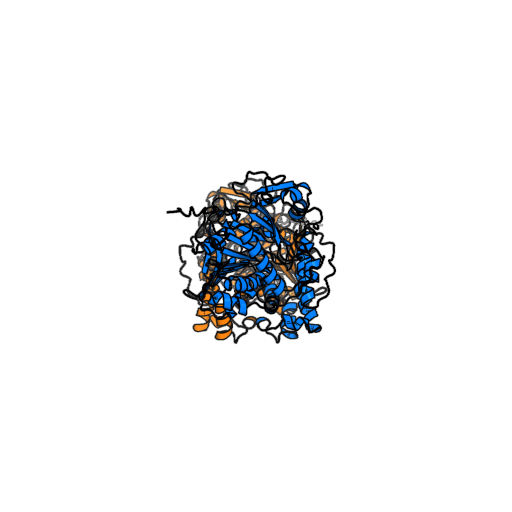8.578 1 98.56 112 GLU A C 1
ATOM 902 O O . GLU A 1 112 ? 4.625 26.5 19.5 1 98.56 112 GLU A O 1
ATOM 907 N N . SER A 1 113 ? 3.348 25.078 18.516 1 97.88 113 SER A N 1
ATOM 908 C CA . SER A 1 113 ? 2.223 25.281 19.422 1 97.88 113 SER A CA 1
ATOM 909 C C . SER A 1 113 ? 1.748 23.953 20.016 1 97.88 113 SER A C 1
ATOM 911 O O . SER A 1 113 ? 1.85 22.906 19.359 1 97.88 113 SER A O 1
ATOM 913 N N . PRO A 1 114 ? 1.288 23.938 21.297 1 98.12 114 PRO A N 1
ATOM 914 C CA . PRO A 1 114 ? 1.235 25 22.297 1 98.12 114 PRO A CA 1
ATOM 915 C C . PRO A 1 114 ? 2.521 25.125 23.109 1 98.12 114 PRO A C 1
ATOM 917 O O . PRO A 1 114 ? 3.57 24.625 22.688 1 98.12 114 PRO A O 1
ATOM 920 N N . ALA A 1 115 ? 2.463 25.953 24.188 1 98.5 115 ALA A N 1
ATOM 921 C CA . ALA A 1 115 ? 3.629 26.062 25.062 1 98.5 115 ALA A CA 1
ATOM 922 C C . ALA A 1 115 ? 4.062 24.688 25.578 1 98.5 115 ALA A C 1
ATOM 924 O O . ALA A 1 115 ? 3.225 23.859 25.938 1 98.5 115 ALA A O 1
ATOM 925 N N . GLY A 1 116 ? 5.352 24.453 25.578 1 97.69 116 GLY A N 1
ATOM 926 C CA . GLY A 1 116 ? 5.91 23.172 25.969 1 97.69 116 GLY A CA 1
ATOM 927 C C . GLY A 1 116 ? 6.324 22.312 24.781 1 97.69 116 GLY A C 1
ATOM 928 O O . GLY A 1 116 ? 7.062 21.344 24.953 1 97.69 116 GLY A O 1
ATOM 929 N N . VAL A 1 117 ? 5.883 22.625 23.625 1 97.69 117 VAL A N 1
ATOM 930 C CA . VAL A 1 117 ? 6.207 21.906 22.391 1 97.69 117 VAL A CA 1
ATOM 931 C C . VAL A 1 117 ? 7.469 22.5 21.766 1 97.69 117 VAL A C 1
ATOM 933 O O . VAL A 1 117 ? 7.566 23.703 21.578 1 97.69 117 VAL A O 1
ATOM 936 N N . GLY A 1 118 ? 8.406 21.578 21.406 1 97.56 118 GLY A N 1
ATOM 937 C CA . GLY A 1 118 ? 9.656 22.047 20.828 1 97.56 118 GLY A CA 1
ATOM 938 C C . GLY A 1 118 ? 10.359 23.078 21.703 1 97.56 118 GLY A C 1
ATOM 939 O O . GLY A 1 118 ? 10.609 22.828 22.875 1 97.56 118 GLY A O 1
ATOM 940 N N . PHE A 1 119 ? 10.57 24.297 21.078 1 98.69 119 PHE A N 1
ATOM 941 C CA . PHE A 1 119 ? 11.25 25.359 21.797 1 98.69 119 PHE A CA 1
ATOM 942 C C . PHE A 1 119 ? 10.242 26.297 22.453 1 98.69 119 PHE A C 1
ATOM 944 O O . PHE A 1 119 ? 10.633 27.25 23.141 1 98.69 119 PHE A O 1
ATOM 951 N N . SER A 1 120 ? 8.977 26.094 22.219 1 98.69 120 SER A N 1
ATOM 952 C CA . SER A 1 120 ? 7.973 26.922 22.875 1 98.69 120 SER A CA 1
ATOM 953 C C . SER A 1 120 ? 7.938 26.641 24.375 1 98.69 120 SER A C 1
ATOM 955 O O . SER A 1 120 ? 8.211 25.531 24.812 1 98.69 120 SER A O 1
ATOM 957 N N . TYR A 1 121 ? 7.531 27.688 25.141 1 98.25 121 TYR A N 1
ATOM 958 C CA . TYR A 1 121 ? 7.625 27.469 26.594 1 98.25 121 TYR A CA 1
ATOM 959 C C . TYR A 1 121 ? 6.586 28.312 27.328 1 98.25 121 TYR A C 1
ATOM 961 O O . TYR A 1 121 ? 5.984 29.219 26.75 1 98.25 121 TYR A O 1
ATOM 969 N N . SER A 1 122 ? 6.328 27.922 28.5 1 97.69 122 SER A N 1
ATOM 970 C CA . SER A 1 122 ? 5.531 28.656 29.469 1 97.69 122 SER A CA 1
ATOM 971 C C . SER A 1 122 ? 6.402 29.188 30.609 1 97.69 122 SER A C 1
ATOM 973 O O . SER A 1 122 ? 7.184 28.453 31.203 1 97.69 122 SER A O 1
ATOM 975 N N . THR A 1 123 ? 6.258 30.438 30.969 1 97 123 THR A N 1
ATOM 976 C CA . THR A 1 123 ? 7.109 31.047 31.984 1 97 123 THR A CA 1
ATOM 977 C C . THR A 1 123 ? 6.766 30.516 33.375 1 97 123 THR A C 1
ATOM 979 O O . THR A 1 123 ? 7.594 30.547 34.281 1 97 123 THR A O 1
ATOM 982 N N . ASP A 1 124 ? 5.598 30.031 33.562 1 96.25 124 ASP A N 1
ATOM 983 C CA . ASP A 1 124 ? 5.191 29.5 34.844 1 96.25 124 ASP A CA 1
ATOM 984 C C . ASP A 1 124 ? 5.254 27.984 34.875 1 96.25 124 ASP A C 1
ATOM 986 O O . ASP A 1 124 ? 4.789 27.344 35.812 1 96.25 124 ASP A O 1
ATOM 990 N N . GLY A 1 125 ? 5.598 27.391 33.875 1 94.81 125 GLY A N 1
ATOM 991 C CA . GLY A 1 125 ? 5.805 25.953 33.812 1 94.81 125 GLY A CA 1
ATOM 992 C C . GLY A 1 125 ? 4.527 25.188 33.531 1 94.81 125 GLY A C 1
ATOM 993 O O . GLY A 1 125 ? 4.559 23.969 33.344 1 94.81 125 GLY A O 1
ATOM 994 N N . ASN A 1 126 ? 3.43 25.812 33.469 1 96.75 126 ASN A N 1
ATOM 995 C CA . ASN A 1 126 ? 2.143 25.172 33.25 1 96.75 126 ASN A CA 1
ATOM 996 C C . ASN A 1 126 ? 1.878 24.953 31.75 1 96.75 126 ASN A C 1
ATOM 998 O O . ASN A 1 126 ? 1.735 25.922 31 1 96.75 126 ASN A O 1
ATOM 1002 N N . VAL A 1 127 ? 1.702 23.656 31.328 1 96.94 127 VAL A N 1
ATOM 1003 C CA . VAL A 1 127 ? 1.491 23.375 29.922 1 96.94 127 VAL A CA 1
ATOM 1004 C C . VAL A 1 127 ? 0.135 22.703 29.719 1 96.94 127 VAL A C 1
ATOM 1006 O O . VAL A 1 127 ? -0.13 22.125 28.672 1 96.94 127 VAL A O 1
ATOM 1009 N N . THR A 1 128 ? -0.731 22.641 30.812 1 97 128 THR A N 1
ATOM 1010 C CA . THR A 1 128 ? -2.1 22.156 30.672 1 97 128 THR A CA 1
ATOM 1011 C C . THR A 1 128 ? -2.877 23.031 29.688 1 97 128 THR A C 1
ATOM 1013 O O . THR A 1 128 ? -2.875 24.266 29.797 1 97 128 THR A O 1
ATOM 1016 N N . ILE A 1 129 ? -3.537 22.391 28.766 1 97.12 129 ILE A N 1
ATOM 1017 C CA . ILE A 1 129 ? -4.164 23.203 27.734 1 97.12 129 ILE A CA 1
ATOM 1018 C C . ILE A 1 129 ? -5.258 22.391 27.031 1 97.12 129 ILE A C 1
ATOM 1020 O O . ILE A 1 129 ? -5.227 21.156 27.031 1 97.12 129 ILE A O 1
ATOM 1024 N N . SER A 1 130 ? -6.293 23.031 26.5 1 97.5 130 SER A N 1
ATOM 1025 C CA . SER A 1 130 ? -7.383 22.422 25.734 1 97.5 130 SER A CA 1
ATOM 1026 C C . SER A 1 130 ? -7.34 22.859 24.281 1 97.5 130 SER A C 1
ATOM 1028 O O . SER A 1 130 ? -6.594 23.766 23.906 1 97.5 130 SER A O 1
ATOM 1030 N N . ASP A 1 131 ? -8.211 22.219 23.438 1 97.69 131 ASP A N 1
ATOM 1031 C CA . ASP A 1 131 ? -8.305 22.578 22.031 1 97.69 131 ASP A CA 1
ATOM 1032 C C . ASP A 1 131 ? -8.641 24.062 21.875 1 97.69 131 ASP A C 1
ATOM 1034 O O . ASP A 1 131 ? -8.023 24.75 21.047 1 97.69 131 ASP A O 1
ATOM 1038 N N . ASP A 1 132 ? -9.586 24.5 22.625 1 98.44 132 ASP A N 1
ATOM 1039 C CA . ASP A 1 132 ? -10.039 25.891 22.516 1 98.44 132 ASP A CA 1
ATOM 1040 C C . ASP A 1 132 ? -8.938 26.859 22.922 1 98.44 132 ASP A C 1
ATOM 1042 O O . ASP A 1 132 ? -8.758 27.906 22.281 1 98.44 132 ASP A O 1
ATOM 1046 N N . GLU A 1 133 ? -8.258 26.484 23.938 1 98.44 133 GLU A N 1
ATOM 1047 C CA . GLU A 1 133 ? -7.18 27.344 24.406 1 98.44 133 GLU A CA 1
ATOM 1048 C C . GLU A 1 133 ? -6.035 27.391 23.406 1 98.44 133 GLU A C 1
ATOM 1050 O O . GLU A 1 133 ? -5.441 28.453 23.172 1 98.44 133 GLU A O 1
ATOM 1055 N N . VAL A 1 134 ? -5.68 26.266 22.844 1 98.5 134 VAL A N 1
ATOM 1056 C CA . VAL A 1 134 ? -4.645 26.25 21.812 1 98.5 134 VAL A CA 1
ATOM 1057 C C . VAL A 1 134 ? -5.07 27.125 20.641 1 98.5 134 VAL A C 1
ATOM 1059 O O . VAL A 1 134 ? -4.262 27.891 20.109 1 98.5 134 VAL A O 1
ATOM 1062 N N . SER A 1 135 ? -6.305 26.984 20.234 1 98.69 135 SER A N 1
ATOM 1063 C CA . SER A 1 135 ? -6.848 27.812 19.156 1 98.69 135 SER A CA 1
ATOM 1064 C C . SER A 1 135 ? -6.699 29.297 19.469 1 98.69 135 SER A C 1
ATOM 1066 O O . SER A 1 135 ? -6.23 30.062 18.625 1 98.69 135 SER A O 1
ATOM 1068 N N . GLN A 1 136 ? -7.059 29.703 20.625 1 98.75 136 GLN A N 1
ATOM 1069 C CA . GLN A 1 136 ? -6.965 31.094 21.047 1 98.75 136 GLN A CA 1
ATOM 1070 C C . GLN A 1 136 ? -5.516 31.562 21.109 1 98.75 136 GLN A C 1
ATOM 1072 O O . GLN A 1 136 ? -5.191 32.656 20.688 1 98.75 136 GLN A O 1
ATOM 1077 N N . GLN A 1 137 ? -4.699 30.75 21.641 1 98.81 137 GLN A N 1
ATOM 1078 C CA . GLN A 1 137 ? -3.295 31.125 21.781 1 98.81 137 GLN A CA 1
ATOM 1079 C C . GLN A 1 137 ? -2.607 31.188 20.422 1 98.81 137 GLN A C 1
ATOM 1081 O O . GLN A 1 137 ? -1.745 32.062 20.203 1 98.81 137 GLN A O 1
ATOM 1086 N N . ASN A 1 138 ? -2.939 30.266 19.516 1 98.88 138 ASN A N 1
ATOM 1087 C CA . ASN A 1 138 ? -2.441 30.375 18.141 1 98.88 138 ASN A CA 1
ATOM 1088 C C . ASN A 1 138 ? -2.881 31.688 17.5 1 98.88 138 ASN A C 1
ATOM 1090 O O . ASN A 1 138 ? -2.098 32.344 16.797 1 98.88 138 ASN A O 1
ATOM 1094 N N . TYR A 1 139 ? -4.141 32.031 17.719 1 98.94 139 TYR A N 1
ATOM 1095 C CA . TYR A 1 139 ? -4.672 33.281 17.188 1 98.94 139 TYR A CA 1
ATOM 1096 C C . TYR A 1 139 ? -3.898 34.469 17.734 1 98.94 139 TYR A C 1
ATOM 1098 O O . TYR A 1 139 ? -3.484 35.375 16.984 1 98.94 139 TYR A O 1
ATOM 1106 N N . GLN A 1 140 ? -3.615 34.5 19.016 1 98.88 140 GLN A N 1
ATOM 1107 C CA . GLN A 1 140 ? -2.869 35.562 19.656 1 98.88 140 GLN A CA 1
ATOM 1108 C C . GLN A 1 140 ? -1.431 35.625 19.141 1 98.88 140 GLN A C 1
ATOM 1110 O O . GLN A 1 140 ? -0.872 36.688 18.938 1 98.88 140 GLN A O 1
ATOM 1115 N N . ALA A 1 141 ? -0.892 34.469 19.016 1 98.88 141 ALA A N 1
ATOM 1116 C CA . ALA A 1 141 ? 0.462 34.406 18.469 1 98.88 141 ALA A CA 1
ATOM 1117 C C . ALA A 1 141 ? 0.519 35 17.062 1 98.88 141 ALA A C 1
ATOM 1119 O O . ALA A 1 141 ? 1.479 35.688 16.719 1 98.88 141 ALA A O 1
ATOM 1120 N N . LEU A 1 142 ? -0.473 34.719 16.25 1 98.88 142 LEU A N 1
ATOM 1121 C CA . LEU A 1 142 ? -0.521 35.281 14.891 1 98.88 142 LEU A CA 1
ATOM 1122 C C . LEU A 1 142 ? -0.65 36.781 14.914 1 98.88 142 LEU A C 1
ATOM 1124 O O . LEU A 1 142 ? -0.066 37.469 14.078 1 98.88 142 LEU A O 1
ATOM 1128 N N . LEU A 1 143 ? -1.435 37.312 15.859 1 98.75 143 LEU A N 1
ATOM 1129 C CA . LEU A 1 143 ? -1.528 38.781 16 1 98.75 143 LEU A CA 1
ATOM 1130 C C . LEU A 1 143 ? -0.172 39.375 16.359 1 98.75 143 LEU A C 1
ATOM 1132 O O . LEU A 1 143 ? 0.215 40.406 15.82 1 98.75 143 LEU A O 1
ATOM 1136 N N . ASP A 1 144 ? 0.497 38.688 17.266 1 98.62 144 ASP A N 1
ATOM 1137 C CA . ASP A 1 144 ? 1.831 39.156 17.625 1 98.62 144 ASP A CA 1
ATOM 1138 C C . ASP A 1 144 ? 2.781 39.094 16.438 1 98.62 144 ASP A C 1
ATOM 1140 O O . ASP A 1 144 ? 3.635 39.969 16.266 1 98.62 144 ASP A O 1
ATOM 1144 N N . PHE A 1 145 ? 2.664 38.094 15.664 1 98.69 145 PHE A N 1
ATOM 1145 C CA . PHE A 1 145 ? 3.463 37.938 14.453 1 98.69 145 PHE A CA 1
ATOM 1146 C C . PHE A 1 145 ? 3.248 39.125 13.516 1 98.69 145 PHE A C 1
ATOM 1148 O O . PHE A 1 145 ? 4.207 39.688 12.992 1 98.69 145 PHE A O 1
ATOM 1155 N N . LEU A 1 146 ? 1.98 39.469 13.258 1 98.19 146 LEU A N 1
ATOM 1156 C CA . LEU A 1 146 ? 1.661 40.562 12.352 1 98.19 146 LEU A CA 1
ATOM 1157 C C . LEU A 1 146 ? 2.197 41.875 12.891 1 98.19 146 LEU A C 1
ATOM 1159 O O . LEU A 1 146 ? 2.557 42.781 12.109 1 98.19 146 LEU A O 1
ATOM 1163 N N . ASN A 1 147 ? 2.258 41.969 14.18 1 97.06 147 ASN A N 1
ATOM 1164 C CA . ASN A 1 147 ? 2.861 43.156 14.766 1 97.06 147 ASN A CA 1
ATOM 1165 C C . ASN A 1 147 ? 4.363 43.219 14.516 1 97.06 147 ASN A C 1
ATOM 1167 O O . ASN A 1 147 ? 4.918 44.281 14.234 1 97.06 147 ASN A O 1
ATOM 1171 N N . LYS A 1 148 ? 4.93 42.062 14.641 1 96.62 148 LYS A N 1
ATOM 1172 C CA . LYS A 1 148 ? 6.375 41.969 14.461 1 96.62 148 LYS A CA 1
ATOM 1173 C C . LYS A 1 148 ? 6.75 42.062 12.984 1 96.62 148 LYS A C 1
ATOM 1175 O O . LYS A 1 148 ? 7.832 42.562 12.648 1 96.62 148 LYS A O 1
ATOM 1180 N N . PHE A 1 149 ? 5.906 41.562 12.141 1 97.5 149 PHE A N 1
ATOM 1181 C CA . PHE A 1 149 ? 6.109 41.562 10.695 1 97.5 149 PHE A CA 1
ATOM 1182 C C . PHE A 1 149 ? 4.965 42.25 9.984 1 97.5 149 PHE A C 1
ATOM 1184 O O . PHE A 1 149 ? 4.203 41.625 9.242 1 97.5 149 PHE A O 1
ATOM 1191 N N . PRO A 1 150 ? 4.914 43.531 10.07 1 95.81 150 PRO A N 1
ATOM 1192 C CA . PRO A 1 150 ? 3.781 44.25 9.5 1 95.81 150 PRO A CA 1
ATOM 1193 C C . PRO A 1 150 ? 3.689 44.125 7.984 1 95.81 150 PRO A C 1
ATOM 1195 O O . PRO A 1 150 ? 2.631 44.375 7.402 1 95.81 150 PRO A O 1
ATOM 1198 N N . GLU A 1 151 ? 4.785 43.688 7.297 1 94.94 151 GLU A N 1
ATOM 1199 C CA . GLU A 1 151 ? 4.801 43.469 5.855 1 94.94 151 GLU A CA 1
ATOM 1200 C C . GLU A 1 151 ? 3.791 42.375 5.445 1 94.94 151 GLU A C 1
ATOM 1202 O O . GLU A 1 151 ? 3.367 42.344 4.289 1 94.94 151 GLU A O 1
ATOM 1207 N N . PHE A 1 152 ? 3.391 41.594 6.363 1 97.56 152 PHE A N 1
ATOM 1208 C CA . PHE A 1 152 ? 2.502 40.469 6.027 1 97.56 152 PHE A CA 1
ATOM 1209 C C . PHE A 1 152 ? 1.048 40.844 6.277 1 97.56 152 PHE A C 1
ATOM 1211 O O . PHE A 1 152 ? 0.137 40.094 5.953 1 97.56 152 PHE A O 1
ATOM 1218 N N . LYS A 1 153 ? 0.814 42.031 6.898 1 96.25 153 LYS A N 1
ATOM 1219 C CA . LYS A 1 153 ? -0.565 42.469 7.027 1 96.25 153 LYS A CA 1
ATOM 1220 C C . LYS A 1 153 ? -1.215 42.656 5.66 1 96.25 153 LYS A C 1
ATOM 1222 O O . LYS A 1 153 ? -0.66 43.344 4.789 1 96.25 153 LYS A O 1
ATOM 1227 N N . GLY A 1 154 ? -2.328 42.031 5.461 1 96.69 154 GLY A N 1
ATOM 1228 C CA . GLY A 1 154 ? -3.051 42.156 4.207 1 96.69 154 GLY A CA 1
ATOM 1229 C C . GLY A 1 154 ? -2.574 41.156 3.15 1 96.69 154 GLY A C 1
ATOM 1230 O O . GLY A 1 154 ? -3.17 41.062 2.074 1 96.69 154 GLY A O 1
ATOM 1231 N N . ARG A 1 155 ? -1.533 40.438 3.443 1 97.88 155 ARG A N 1
ATOM 1232 C CA . ARG A 1 155 ? -1.032 39.438 2.502 1 97.88 155 ARG A CA 1
ATOM 1233 C C . ARG A 1 155 ? -2.012 38.281 2.361 1 97.88 155 ARG A C 1
ATOM 1235 O O . ARG A 1 155 ? -2.734 37.969 3.305 1 97.88 155 ARG A O 1
ATOM 1242 N N . ASN A 1 156 ? -2.123 37.719 1.05 1 98.62 156 ASN A N 1
ATOM 1243 C CA . ASN A 1 156 ? -2.84 36.438 0.957 1 98.62 156 ASN A CA 1
ATOM 1244 C C . ASN A 1 156 ? -2.312 35.438 1.965 1 98.62 156 ASN A C 1
ATOM 1246 O O . ASN A 1 156 ? -1.105 35.188 2.039 1 98.62 156 ASN A O 1
ATOM 1250 N N . PHE A 1 157 ? -3.25 34.906 2.727 1 98.88 157 PHE A N 1
ATOM 1251 C CA . PHE A 1 157 ? -2.852 34.094 3.871 1 98.88 157 PHE A CA 1
ATOM 1252 C C . PHE A 1 157 ? -3.545 32.75 3.842 1 98.88 157 PHE A C 1
ATOM 1254 O O . PHE A 1 157 ? -4.746 32.656 3.58 1 98.88 157 PHE A O 1
ATOM 1261 N N . PHE A 1 158 ? -2.809 31.641 3.971 1 98.94 158 PHE A N 1
ATOM 1262 C CA . PHE A 1 158 ? -3.297 30.266 4.086 1 98.94 158 PHE A CA 1
ATOM 1263 C C . PHE A 1 158 ? -2.783 29.609 5.363 1 98.94 158 PHE A C 1
ATOM 1265 O O . PHE A 1 158 ? -1.708 29.953 5.852 1 98.94 158 PHE A O 1
ATOM 1272 N N . ILE A 1 159 ? -3.514 28.719 5.934 1 98.88 159 ILE A N 1
ATOM 1273 C CA . ILE A 1 159 ? -3.021 27.922 7.047 1 98.88 159 ILE A CA 1
ATOM 1274 C C . ILE A 1 159 ? -3.055 26.438 6.676 1 98.88 159 ILE A C 1
ATOM 1276 O O . ILE A 1 159 ? -4.035 25.969 6.102 1 98.88 159 ILE A O 1
ATOM 1280 N N . THR A 1 160 ? -1.988 25.734 6.883 1 98.94 160 THR A N 1
ATOM 1281 C CA . THR A 1 160 ? -1.812 24.328 6.527 1 98.94 160 THR A CA 1
ATOM 1282 C C . THR A 1 160 ? -1.261 23.547 7.711 1 98.94 160 THR A C 1
ATOM 1284 O O . THR A 1 160 ? -0.749 24.125 8.672 1 98.94 160 THR A O 1
ATOM 1287 N N . GLY A 1 161 ? -1.427 22.328 7.668 1 98.69 161 GLY A N 1
ATOM 1288 C CA . GLY A 1 161 ? -0.965 21.438 8.727 1 98.69 161 GLY A CA 1
ATOM 1289 C C . GLY A 1 161 ? -1.369 20 8.523 1 98.69 161 GLY A C 1
ATOM 1290 O O . GLY A 1 161 ? -1.852 19.625 7.449 1 98.69 161 GLY A O 1
ATOM 1291 N N . GLU A 1 162 ? -1.072 19.156 9.508 1 97.44 162 GLU A N 1
ATOM 1292 C CA . GLU A 1 162 ? -1.345 17.734 9.359 1 97.44 162 GLU A CA 1
ATOM 1293 C C . GLU A 1 162 ? -1.702 17.094 10.703 1 97.44 162 GLU A C 1
ATOM 1295 O O . GLU A 1 162 ? -1.396 17.641 11.758 1 97.44 162 GLU A O 1
ATOM 1300 N N . SER A 1 163 ? -2.352 15.938 10.664 1 95.38 163 SER A N 1
ATOM 1301 C CA . SER A 1 163 ? -2.641 15.148 11.859 1 95.38 163 SER A CA 1
ATOM 1302 C C . SER A 1 163 ? -3.609 15.875 12.781 1 95.38 163 SER A C 1
ATOM 1304 O O . SER A 1 163 ? -4.684 16.297 12.352 1 95.38 163 SER A O 1
ATOM 1306 N N . TYR A 1 164 ? -3.188 16.188 14.031 1 95.75 164 TYR A N 1
ATOM 1307 C CA . TYR A 1 164 ? -4.078 16.859 14.969 1 95.75 164 TYR A CA 1
ATOM 1308 C C . TYR A 1 164 ? -4.336 18.297 14.531 1 95.75 164 TYR A C 1
ATOM 1310 O O . TYR A 1 164 ? -5.25 18.953 15.047 1 95.75 164 TYR A O 1
ATOM 1318 N N . ALA A 1 165 ? -3.584 18.734 13.516 1 97.56 165 ALA A N 1
ATOM 1319 C CA . ALA A 1 165 ? -3.934 20 12.891 1 97.56 165 ALA A CA 1
ATOM 1320 C C . ALA A 1 165 ? -5.324 19.938 12.266 1 97.56 165 ALA A C 1
ATOM 1322 O O . ALA A 1 165 ? -5.914 20.969 11.945 1 97.56 165 ALA A O 1
ATOM 1323 N N . GLY A 1 166 ? -5.832 18.766 12.156 1 98.12 166 GLY A N 1
ATOM 1324 C CA . GLY A 1 166 ? -7.234 18.609 11.812 1 98.12 166 GLY A CA 1
ATOM 1325 C C . GLY A 1 166 ? -8.172 19.234 12.82 1 98.12 166 GLY A C 1
ATOM 1326 O O . GLY A 1 166 ? -9.336 19.5 12.523 1 98.12 166 GLY A O 1
ATOM 1327 N N . VAL A 1 167 ? -7.711 19.453 14 1 97.88 167 VAL A N 1
ATOM 1328 C CA . VAL A 1 167 ? -8.453 20.172 15.031 1 97.88 167 VAL A CA 1
ATOM 1329 C C . VAL A 1 167 ? -7.922 21.594 15.141 1 97.88 167 VAL A C 1
ATOM 1331 O O . VAL A 1 167 ? -8.695 22.562 15.148 1 97.88 167 VAL A O 1
ATOM 1334 N N . TYR A 1 168 ? -6.59 21.797 15.133 1 98.62 168 TYR A N 1
ATOM 1335 C CA . TYR A 1 168 ? -5.957 23.094 15.297 1 98.62 168 TYR A CA 1
ATOM 1336 C C . TYR A 1 168 ? -6.43 24.078 14.227 1 98.62 168 TYR A C 1
ATOM 1338 O O . TYR A 1 168 ? -6.781 25.219 14.531 1 98.62 168 TYR A O 1
ATOM 1346 N N . ILE A 1 169 ? -6.469 23.594 13.008 1 98.81 169 ILE A N 1
ATOM 1347 C CA . ILE A 1 169 ? -6.637 24.5 11.867 1 98.81 169 ILE A CA 1
ATOM 1348 C C . ILE A 1 169 ? -8.094 24.938 11.766 1 98.81 169 ILE A C 1
ATOM 1350 O O . ILE A 1 169 ? -8.391 26.125 11.68 1 98.81 169 ILE A O 1
ATOM 1354 N N . PRO A 1 170 ? -9.062 24 11.805 1 98.88 170 PRO A N 1
ATOM 1355 C CA . PRO A 1 170 ? -10.445 24.484 11.711 1 98.88 170 PRO A CA 1
ATOM 1356 C C . PRO A 1 170 ? -10.828 25.422 12.852 1 98.88 170 PRO A C 1
ATOM 1358 O O . PRO A 1 170 ? -11.5 26.438 12.625 1 98.88 170 PRO A O 1
ATOM 1361 N N . THR A 1 171 ? -10.398 25.125 14.047 1 98.81 171 THR A N 1
ATOM 1362 C CA . THR A 1 171 ? -10.742 25.984 15.18 1 98.81 171 THR A CA 1
ATOM 1363 C C . THR A 1 171 ? -10.062 27.344 15.062 1 98.81 171 THR A C 1
ATOM 1365 O O . THR A 1 171 ? -10.664 28.375 15.375 1 98.81 171 THR A O 1
ATOM 1368 N N . LEU A 1 172 ? -8.859 27.375 14.617 1 98.94 172 LEU A N 1
ATOM 1369 C CA . LEU A 1 172 ? -8.141 28.625 14.383 1 98.94 172 LEU A CA 1
ATOM 1370 C C . LEU A 1 172 ? -8.758 29.406 13.227 1 98.94 172 LEU A C 1
ATOM 1372 O O . LEU A 1 172 ? -8.891 30.625 13.289 1 98.94 172 LEU A O 1
ATOM 1376 N N . ALA A 1 173 ? -9.133 28.688 12.172 1 98.94 173 ALA A N 1
ATOM 1377 C CA . ALA A 1 173 ? -9.695 29.312 10.977 1 98.94 173 ALA A CA 1
ATOM 1378 C C . ALA A 1 173 ? -10.961 30.094 11.312 1 98.94 173 ALA A C 1
ATOM 1380 O O . ALA A 1 173 ? -11.18 31.188 10.781 1 98.94 173 ALA A O 1
ATOM 1381 N N . VAL A 1 174 ? -11.781 29.547 12.133 1 98.81 174 VAL A N 1
ATOM 1382 C CA . VAL A 1 174 ? -13.023 30.219 12.516 1 98.81 174 VAL A CA 1
ATOM 1383 C C . VAL A 1 174 ? -12.703 31.547 13.195 1 98.81 174 VAL A C 1
ATOM 1385 O O . VAL A 1 174 ? -13.375 32.562 12.953 1 98.81 174 VAL A O 1
ATOM 1388 N N . ARG A 1 175 ? -11.688 31.625 14.062 1 98.75 175 ARG A N 1
ATOM 1389 C CA . ARG A 1 175 ? -11.266 32.875 14.719 1 98.75 175 ARG A CA 1
ATOM 1390 C C . ARG A 1 175 ? -10.734 33.875 13.711 1 98.75 175 ARG A C 1
ATOM 1392 O O . ARG A 1 175 ? -11.055 35.062 13.789 1 98.75 175 ARG A O 1
ATOM 1399 N N . ILE A 1 176 ? -9.93 33.375 12.805 1 98.81 176 ILE A N 1
ATOM 1400 C CA . ILE A 1 176 ? -9.32 34.219 11.789 1 98.81 176 ILE A CA 1
ATOM 1401 C C . ILE A 1 176 ? -10.406 34.812 10.891 1 98.81 176 ILE A C 1
ATOM 1403 O O . ILE A 1 176 ? -10.367 36 10.539 1 98.81 176 ILE A O 1
ATOM 1407 N N . LEU A 1 177 ? -11.359 34 10.516 1 98.62 177 LEU A N 1
ATOM 1408 C CA . LEU A 1 177 ? -12.445 34.438 9.641 1 98.62 177 LEU A CA 1
ATOM 1409 C C . LEU A 1 177 ? -13.273 35.531 10.289 1 98.62 177 LEU A C 1
ATOM 1411 O O . LEU A 1 177 ? -13.828 36.375 9.594 1 98.62 177 LEU A O 1
ATOM 1415 N N . ALA A 1 178 ? -13.312 35.562 11.586 1 98.31 178 ALA A N 1
ATOM 1416 C CA . ALA A 1 178 ? -14.086 36.562 12.32 1 98.31 178 ALA A CA 1
ATOM 1417 C C . ALA A 1 178 ? -13.328 37.875 12.422 1 98.31 178 ALA A C 1
ATOM 1419 O O . ALA A 1 178 ? -13.914 38.906 12.75 1 98.31 178 ALA A O 1
ATOM 1420 N N . ASP A 1 179 ? -12.078 37.906 12.156 1 98.44 179 ASP A N 1
ATOM 1421 C CA . ASP A 1 179 ? -11.234 39.094 12.289 1 98.44 179 ASP A CA 1
ATOM 1422 C C . ASP A 1 179 ? -10.82 39.625 10.914 1 98.44 179 ASP A C 1
ATOM 1424 O O . ASP A 1 179 ? -9.664 39.5 10.516 1 98.44 179 ASP A O 1
ATOM 1428 N N . LYS A 1 180 ? -11.641 40.406 10.312 1 97 180 LYS A N 1
ATOM 1429 C C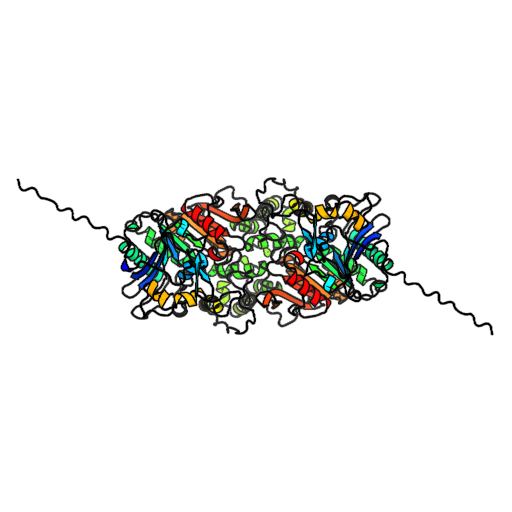A . LYS A 1 180 ? -11.375 40.938 8.984 1 97 180 LYS A CA 1
ATOM 1430 C C . LYS A 1 180 ? -10.375 42.094 9.039 1 97 180 LYS A C 1
ATOM 1432 O O . LYS A 1 180 ? -9.797 42.469 8.016 1 97 180 LYS A O 1
ATOM 1437 N N . THR A 1 181 ? -10.203 42.594 10.148 1 97.75 181 THR A N 1
ATOM 1438 C CA . THR A 1 181 ? -9.266 43.688 10.312 1 97.75 181 THR A CA 1
ATOM 1439 C C . THR A 1 181 ? -7.824 43.219 10.188 1 97.75 181 THR A C 1
ATOM 1441 O O . THR A 1 181 ? -7.047 43.781 9.406 1 97.75 181 THR A O 1
ATOM 1444 N N . ASN A 1 182 ? -7.527 42.188 10.883 1 98 182 ASN A N 1
ATOM 1445 C CA . ASN A 1 182 ? -6.148 41.719 10.898 1 98 182 ASN A CA 1
ATOM 1446 C C . ASN A 1 182 ? -5.891 40.719 9.781 1 98 182 ASN A C 1
ATOM 1448 O O . ASN A 1 182 ? -4.754 40.562 9.328 1 98 182 ASN A O 1
ATOM 1452 N N . PHE A 1 183 ? -6.953 40.094 9.312 1 98.25 183 PHE A N 1
ATOM 1453 C CA . PHE A 1 183 ? -6.785 39.062 8.305 1 98.25 183 PHE A CA 1
ATOM 1454 C C . PHE A 1 183 ? -7.777 39.25 7.164 1 98.25 183 PHE A C 1
ATOM 1456 O O . PHE A 1 183 ? -8.531 38.312 6.832 1 98.25 183 PHE A O 1
ATOM 1463 N N . PRO A 1 184 ? -7.699 40.375 6.52 1 97.94 184 PRO A N 1
ATOM 1464 C CA . PRO A 1 184 ? -8.648 40.625 5.434 1 97.94 184 PRO A CA 1
ATOM 1465 C C . PRO A 1 184 ? -8.484 39.656 4.262 1 97.94 184 PRO A C 1
ATOM 1467 O O . PRO A 1 184 ? -9.43 39.438 3.502 1 97.94 184 PRO A O 1
ATOM 1470 N N . ASN A 1 185 ? -7.34 39.062 4.059 1 98.38 185 ASN A N 1
ATOM 1471 C CA . ASN A 1 185 ? -7.066 38.219 2.902 1 98.38 185 ASN A CA 1
ATOM 1472 C C . ASN A 1 185 ? -6.793 36.781 3.312 1 98.38 185 ASN A C 1
ATOM 1474 O O . ASN A 1 185 ? -5.891 36.125 2.773 1 98.38 185 ASN A O 1
ATOM 1478 N N . PHE A 1 186 ? -7.469 36.312 4.344 1 98.75 186 PHE A N 1
ATOM 1479 C CA . PHE A 1 186 ? -7.449 34.875 4.637 1 98.75 186 PHE A CA 1
ATOM 1480 C C . PHE A 1 186 ? -8.164 34.094 3.543 1 98.75 186 PHE A C 1
ATOM 1482 O O . PHE A 1 186 ? -9.375 34.25 3.365 1 98.75 186 PHE A O 1
ATOM 1489 N N . LYS A 1 187 ? -7.402 33.156 2.836 1 98.62 187 LYS A N 1
ATOM 1490 C CA . LYS A 1 187 ? -7.891 32.656 1.561 1 98.62 187 LYS A CA 1
ATOM 1491 C C . LYS A 1 187 ? -8.25 31.188 1.663 1 98.62 187 LYS A C 1
ATOM 1493 O O . LYS A 1 187 ? -9.016 30.672 0.847 1 98.62 187 LYS A O 1
ATOM 1498 N N . GLY A 1 188 ? -7.656 30.469 2.625 1 98.69 188 GLY A N 1
ATOM 1499 C CA . GLY A 1 188 ? -7.992 29.047 2.617 1 98.69 188 GLY A CA 1
ATOM 1500 C C . GLY A 1 188 ? -7.156 28.234 3.584 1 98.69 188 GLY A C 1
ATOM 1501 O O . GLY A 1 188 ? -6.281 28.766 4.262 1 98.69 188 GLY A O 1
ATOM 1502 N N . VAL A 1 189 ? -7.488 26.922 3.695 1 98.94 189 VAL A N 1
ATOM 1503 C CA . VAL A 1 189 ? -6.793 25.969 4.562 1 98.94 189 VAL A CA 1
ATOM 1504 C C . VAL A 1 189 ? -6.492 24.688 3.795 1 98.94 189 VAL A C 1
ATOM 1506 O O . VAL A 1 189 ? -7.238 24.312 2.887 1 98.94 189 VAL A O 1
ATOM 1509 N N . ALA A 1 190 ? -5.406 24.016 4.098 1 98.94 190 ALA A N 1
ATOM 1510 C CA . ALA A 1 190 ? -5.086 22.672 3.627 1 98.94 190 ALA A CA 1
ATOM 1511 C C . ALA A 1 190 ? -4.664 21.766 4.785 1 98.94 190 ALA A C 1
ATOM 1513 O O . ALA A 1 190 ? -3.754 22.109 5.543 1 98.94 190 ALA A O 1
ATOM 1514 N N . ILE A 1 191 ? -5.336 20.656 4.93 1 98.88 191 ILE A N 1
ATOM 1515 C CA . ILE A 1 191 ? -5.113 19.781 6.074 1 98.88 191 ILE A CA 1
ATOM 1516 C C . ILE A 1 191 ? -4.73 18.391 5.582 1 98.88 191 ILE A C 1
ATOM 1518 O O . ILE A 1 191 ? -5.508 17.734 4.887 1 98.88 191 ILE A O 1
ATOM 1522 N N . GLY A 1 192 ? -3.541 17.922 5.965 1 98.75 192 GLY A N 1
ATOM 1523 C CA . GLY A 1 192 ? -3.059 16.609 5.586 1 98.75 192 GLY A CA 1
ATOM 1524 C C . GLY A 1 192 ? -3.33 15.547 6.641 1 98.75 192 GLY A C 1
ATOM 1525 O O . GLY A 1 192 ? -2.953 15.711 7.801 1 98.75 192 GLY A O 1
ATOM 1526 N N . ASN A 1 193 ? -3.949 14.461 6.199 1 98 193 ASN A N 1
ATOM 1527 C CA . ASN A 1 193 ? -4.242 13.367 7.117 1 98 193 ASN A CA 1
ATOM 1528 C C . ASN A 1 193 ? -4.719 13.883 8.469 1 98 193 ASN A C 1
ATOM 1530 O O . ASN A 1 193 ? -4.188 13.484 9.516 1 98 193 ASN A O 1
ATOM 1534 N N . GLY A 1 194 ? -5.734 14.688 8.406 1 97.88 194 GLY A N 1
ATOM 1535 C CA . GLY A 1 194 ? -6.184 15.406 9.594 1 97.88 194 GLY A CA 1
ATOM 1536 C C . GLY A 1 194 ? -7.039 14.555 10.516 1 97.88 194 GLY A C 1
ATOM 1537 O O . GLY A 1 194 ? -7.844 13.75 10.055 1 97.88 194 GLY A O 1
ATOM 1538 N N . ALA A 1 195 ? -6.867 14.734 11.812 1 95.44 195 ALA A N 1
ATOM 1539 C CA . ALA A 1 195 ? -7.766 14.148 12.805 1 95.44 195 ALA A CA 1
ATOM 1540 C C . ALA A 1 195 ? -9.086 14.914 12.867 1 95.44 195 ALA A C 1
ATOM 1542 O O . ALA A 1 195 ? -9.32 15.695 13.789 1 95.44 195 ALA A O 1
ATOM 1543 N N . LEU A 1 196 ? -10.008 14.57 11.969 1 97.62 196 LEU A N 1
ATOM 1544 C CA . LEU A 1 196 ? -11.211 15.375 11.773 1 97.62 196 LEU A CA 1
ATOM 1545 C C . LEU A 1 196 ? -12.367 14.844 12.609 1 97.62 196 LEU A C 1
ATOM 1547 O O . LEU A 1 196 ? -13.312 15.578 12.914 1 97.62 196 LEU A O 1
ATOM 1551 N N . ASN A 1 197 ? -12.312 13.562 12.883 1 95.62 197 ASN A N 1
ATOM 1552 C CA . ASN A 1 197 ? -13.367 12.875 13.617 1 95.62 197 ASN A CA 1
ATOM 1553 C C . ASN A 1 197 ? -12.82 11.664 14.375 1 95.62 197 ASN A C 1
ATOM 1555 O O . ASN A 1 197 ? -12.656 10.586 13.789 1 95.62 197 ASN A O 1
ATOM 1559 N N . PHE A 1 198 ? -12.664 11.805 15.672 1 88.81 198 PHE A N 1
ATOM 1560 C CA . PHE A 1 198 ? -11.969 10.812 16.484 1 88.81 198 PHE A CA 1
ATOM 1561 C C . PHE A 1 198 ? -12.758 9.508 16.531 1 88.81 198 PHE A C 1
ATOM 1563 O O . PHE A 1 198 ? -12.211 8.438 16.266 1 88.81 198 PHE A O 1
ATOM 1570 N N . PRO A 1 199 ? -14.031 9.523 16.859 1 90.25 199 PRO A N 1
ATOM 1571 C CA . PRO A 1 199 ? -14.773 8.258 16.891 1 90.25 199 PRO A CA 1
ATOM 1572 C C . PRO A 1 199 ? -14.719 7.512 15.562 1 90.25 199 PRO A C 1
ATOM 1574 O O . PRO A 1 199 ? -14.477 6.301 15.539 1 90.25 199 PRO A O 1
ATOM 1577 N N . ASN A 1 200 ? -14.852 8.258 14.484 1 94.06 200 ASN A N 1
ATOM 1578 C CA . ASN A 1 200 ? -14.906 7.613 13.172 1 94.06 200 ASN A CA 1
ATOM 1579 C C . ASN A 1 200 ? -13.539 7.086 12.75 1 94.06 200 ASN A C 1
ATOM 1581 O O . ASN A 1 200 ? -13.453 6.18 11.914 1 94.06 200 ASN A O 1
ATOM 1585 N N . ASN A 1 201 ? -12.469 7.723 13.211 1 91.56 201 ASN A N 1
ATOM 1586 C CA . ASN A 1 201 ? -11.133 7.195 12.93 1 91.56 201 ASN A CA 1
ATOM 1587 C C . ASN A 1 201 ? -10.984 5.762 13.43 1 91.56 201 ASN A C 1
ATOM 1589 O O . ASN A 1 201 ? -10.445 4.906 12.727 1 91.56 201 ASN A O 1
ATOM 1593 N N . TYR A 1 202 ? -11.531 5.488 14.57 1 89 202 TYR A N 1
ATOM 1594 C CA . TYR A 1 202 ? -11.453 4.145 15.133 1 89 202 TYR A CA 1
ATOM 1595 C C . TYR A 1 202 ? -12.461 3.215 14.461 1 89 202 TYR A C 1
ATOM 1597 O O . TYR A 1 202 ? -12.188 2.029 14.273 1 89 202 TYR A O 1
ATOM 1605 N N . ASN A 1 203 ? -13.625 3.775 14.133 1 94.12 203 ASN A N 1
ATOM 1606 C CA . ASN A 1 203 ? -14.641 2.973 13.469 1 94.12 203 ASN A CA 1
ATOM 1607 C C . ASN A 1 203 ? -14.148 2.449 12.117 1 94.12 203 ASN A C 1
ATOM 1609 O O . ASN A 1 203 ? -14.555 1.372 11.68 1 94.12 203 ASN A O 1
ATOM 1613 N N . THR A 1 204 ? -13.242 3.225 11.492 1 96.19 204 THR A N 1
ATOM 1614 C CA . THR A 1 204 ? -12.781 2.855 10.156 1 96.19 204 THR A CA 1
ATOM 1615 C C . THR A 1 204 ? -11.461 2.082 10.242 1 96.19 204 THR A C 1
ATOM 1617 O O . THR A 1 204 ? -11.031 1.483 9.25 1 96.19 204 THR A O 1
ATOM 1620 N N . MET A 1 205 ? -10.859 2.012 11.398 1 93.31 205 MET A N 1
ATOM 1621 C CA . MET A 1 205 ? -9.516 1.444 11.539 1 93.31 205 MET A CA 1
ATOM 1622 C C . MET A 1 205 ? -9.547 -0.071 11.367 1 93.31 205 MET A C 1
ATOM 1624 O O . MET A 1 205 ? -8.695 -0.642 10.695 1 93.31 205 MET A O 1
ATOM 1628 N N . VAL A 1 206 ? -10.555 -0.756 11.977 1 93.31 206 VAL A N 1
ATOM 1629 C CA . VAL A 1 206 ? -10.586 -2.215 11.977 1 93.31 206 VAL A CA 1
ATOM 1630 C C . VAL A 1 206 ? -10.773 -2.734 10.555 1 93.31 206 VAL A C 1
ATOM 1632 O O . VAL A 1 206 ? -9.969 -3.541 10.078 1 93.31 206 VAL A O 1
ATOM 1635 N N . PRO A 1 207 ? -11.805 -2.266 9.859 1 96.12 207 PRO A N 1
ATOM 1636 C CA . PRO A 1 207 ? -11.914 -2.748 8.477 1 96.12 207 PRO A CA 1
ATOM 1637 C C . PRO A 1 207 ? -10.75 -2.299 7.605 1 96.12 207 PRO A C 1
ATOM 1639 O O . PRO A 1 207 ? -10.352 -3.018 6.684 1 96.12 207 PRO A O 1
ATOM 1642 N N . PHE A 1 208 ? -10.188 -1.108 7.828 1 96.19 208 PHE A N 1
ATOM 1643 C CA . PHE A 1 208 ? -9 -0.668 7.109 1 96.19 208 PHE A CA 1
ATOM 1644 C C . PHE A 1 208 ? -7.863 -1.673 7.277 1 96.19 208 PHE A C 1
ATOM 1646 O O . PHE A 1 208 ? -7.234 -2.074 6.297 1 96.19 208 PHE A O 1
ATOM 1653 N N . TYR A 1 209 ? -7.621 -2.117 8.516 1 94.44 209 TYR A N 1
ATOM 1654 C CA . TYR A 1 209 ? -6.586 -3.104 8.797 1 94.44 209 TYR A CA 1
ATOM 1655 C C . TYR A 1 209 ? -6.867 -4.414 8.078 1 94.44 209 TYR A C 1
ATOM 1657 O O . TYR A 1 209 ? -5.961 -5.02 7.496 1 94.44 209 TYR A O 1
ATOM 1665 N N . TYR A 1 210 ? -8.094 -4.82 8.102 1 95.25 210 TYR A N 1
ATOM 1666 C CA . TYR A 1 210 ? -8.469 -6.082 7.477 1 95.25 210 TYR A CA 1
ATOM 1667 C C . TYR A 1 210 ? -8.195 -6.055 5.98 1 95.25 210 TYR A C 1
ATOM 1669 O O . TYR A 1 210 ? -7.562 -6.969 5.441 1 95.25 210 TYR A O 1
ATOM 1677 N N . TYR A 1 211 ? -8.586 -5.008 5.305 1 96.25 211 TYR A N 1
ATOM 1678 C CA . TYR A 1 211 ? -8.5 -4.969 3.85 1 96.25 211 TYR A CA 1
ATOM 1679 C C . TYR A 1 211 ? -7.094 -4.605 3.391 1 96.25 211 TYR A C 1
ATOM 1681 O O . TYR A 1 211 ? -6.801 -4.633 2.195 1 96.25 211 TYR A O 1
ATOM 1689 N N . HIS A 1 212 ? -6.207 -4.309 4.324 1 95.44 212 HIS A N 1
ATOM 1690 C CA . HIS A 1 212 ? -4.781 -4.207 4.031 1 95.44 212 HIS A CA 1
ATOM 1691 C C . HIS A 1 212 ? -4.035 -5.457 4.488 1 95.44 212 HIS A C 1
ATOM 1693 O O . HIS A 1 212 ? -2.807 -5.453 4.578 1 95.44 212 HIS A O 1
ATOM 1699 N N . ALA A 1 213 ? -4.762 -6.512 4.887 1 93.94 213 ALA A N 1
ATOM 1700 C CA . ALA A 1 213 ? -4.258 -7.844 5.207 1 93.94 213 ALA A CA 1
ATOM 1701 C C . ALA A 1 213 ? -3.447 -7.824 6.504 1 93.94 213 ALA A C 1
ATOM 1703 O O . ALA A 1 213 ? -2.492 -8.586 6.656 1 93.94 213 ALA A O 1
ATOM 1704 N N . LEU A 1 214 ? -3.848 -6.945 7.457 1 91.94 214 LEU A N 1
ATOM 1705 C CA . LEU A 1 214 ? -3.113 -6.82 8.711 1 91.94 214 LEU A CA 1
ATOM 1706 C C . LEU A 1 214 ? -3.789 -7.621 9.82 1 91.94 214 LEU A C 1
ATOM 1708 O O . LEU A 1 214 ? -3.201 -7.844 10.883 1 91.94 214 LEU A O 1
ATOM 1712 N N . VAL A 1 215 ? -5.016 -8.07 9.547 1 91.38 215 VAL A N 1
ATOM 1713 C CA . VAL A 1 215 ? -5.793 -8.852 10.5 1 91.38 215 VAL A CA 1
ATOM 1714 C C . VAL A 1 215 ? -6.262 -10.148 9.844 1 91.38 215 VAL A C 1
ATOM 1716 O O . VAL A 1 215 ? -6.742 -10.141 8.711 1 91.38 215 VAL A O 1
ATOM 1719 N N . ARG A 1 216 ? -6.059 -11.273 10.516 1 91.69 216 ARG A N 1
ATOM 1720 C CA . ARG A 1 216 ? -6.531 -12.539 9.961 1 91.69 216 ARG A CA 1
ATOM 1721 C C . ARG A 1 216 ? -8.055 -12.586 9.914 1 91.69 216 ARG A C 1
ATOM 1723 O O . ARG A 1 216 ? -8.719 -11.977 10.758 1 91.69 216 ARG A O 1
ATOM 1730 N N . ASP A 1 217 ? -8.547 -13.32 9.008 1 93.31 217 ASP A N 1
ATOM 1731 C CA . ASP A 1 217 ? -9.977 -13.383 8.719 1 93.31 217 ASP A CA 1
ATOM 1732 C C . ASP A 1 217 ? -10.758 -13.844 9.945 1 93.31 217 ASP A C 1
ATOM 1734 O O . ASP A 1 217 ? -11.82 -13.289 10.25 1 93.31 217 ASP A O 1
ATOM 1738 N N . GLY A 1 218 ? -10.266 -14.844 10.656 1 91 218 GLY A N 1
ATOM 1739 C CA . GLY A 1 218 ? -10.969 -15.359 11.82 1 91 218 GLY A CA 1
ATOM 1740 C C . GLY A 1 218 ? -11.188 -14.312 12.898 1 91 218 GLY A C 1
ATOM 1741 O O . GLY A 1 218 ? -12.266 -14.234 13.484 1 91 218 GLY A O 1
ATOM 1742 N N . LEU A 1 219 ? -10.164 -13.531 13.195 1 91.75 219 LEU A N 1
ATOM 1743 C CA . LEU A 1 219 ? -10.266 -12.484 14.211 1 91.75 219 LEU A CA 1
ATOM 1744 C C . LEU A 1 219 ? -11.219 -11.383 13.766 1 91.75 219 LEU A C 1
ATOM 1746 O O . LEU A 1 219 ? -12 -10.867 14.57 1 91.75 219 LEU A O 1
ATOM 1750 N N . TYR A 1 220 ? -11.117 -10.961 12.531 1 94.12 220 TYR A N 1
ATOM 1751 C CA . TYR A 1 220 ? -12.023 -9.969 11.969 1 94.12 220 TYR A CA 1
ATOM 1752 C C . TYR A 1 220 ? -13.469 -10.422 12.094 1 94.12 220 TYR A C 1
ATOM 1754 O O . TYR A 1 220 ? -14.336 -9.641 12.492 1 94.12 220 TYR A O 1
ATOM 1762 N N . ASN A 1 221 ? -13.758 -11.68 11.773 1 94.31 221 ASN A N 1
ATOM 1763 C CA . ASN A 1 221 ? -15.102 -12.242 11.859 1 94.31 221 ASN A CA 1
ATOM 1764 C C . ASN A 1 221 ? -15.586 -12.312 13.312 1 94.31 221 ASN A C 1
ATOM 1766 O O . ASN A 1 221 ? -16.766 -12.141 13.578 1 94.31 221 ASN A O 1
ATOM 1770 N N . ARG A 1 222 ? -14.703 -12.617 14.203 1 93.31 222 ARG A N 1
ATOM 1771 C CA . ARG A 1 222 ? -15.062 -12.641 15.617 1 93.31 222 ARG A CA 1
ATOM 1772 C C . ARG A 1 222 ? -15.492 -11.258 16.094 1 93.31 222 ARG A C 1
ATOM 1774 O O . ARG A 1 222 ? -16.484 -11.125 16.828 1 93.31 222 ARG A O 1
ATOM 1781 N N . ILE A 1 223 ? -14.75 -10.211 15.688 1 95.19 223 ILE A N 1
ATOM 1782 C CA . ILE A 1 223 ? -15.141 -8.844 16.031 1 95.19 223 ILE A CA 1
ATOM 1783 C C . ILE A 1 223 ? -16.516 -8.547 15.43 1 95.19 223 ILE A C 1
ATOM 1785 O O . ILE A 1 223 ? -17.391 -8 16.109 1 95.19 223 ILE A O 1
ATOM 1789 N N . LYS A 1 224 ? -16.688 -8.938 14.195 1 95.75 224 LYS A N 1
ATOM 1790 C CA . LYS A 1 224 ? -17.922 -8.711 13.453 1 95.75 224 LYS A CA 1
ATOM 1791 C C . LYS A 1 224 ? -19.109 -9.367 14.156 1 95.75 224 LYS A C 1
ATOM 1793 O O . LYS A 1 224 ? -20.156 -8.742 14.344 1 95.75 224 LYS A O 1
ATOM 1798 N N . SER A 1 225 ? -18.938 -10.602 14.562 1 96.19 225 SER A N 1
ATOM 1799 C CA . SER A 1 225 ? -20.031 -11.375 15.148 1 96.19 225 SER A CA 1
ATOM 1800 C C . SER A 1 225 ? -20.25 -10.992 16.609 1 96.19 225 SER A C 1
ATOM 1802 O O . SER A 1 225 ? -21.391 -10.805 17.047 1 96.19 225 SER A O 1
ATOM 1804 N N . ASP A 1 226 ? -19.188 -10.805 17.359 1 96.75 226 ASP A N 1
ATOM 1805 C CA . ASP A 1 226 ? -19.297 -10.656 18.812 1 96.75 226 ASP A CA 1
ATOM 1806 C C . ASP A 1 226 ? -19.562 -9.203 19.188 1 96.75 226 ASP A C 1
ATOM 1808 O O . ASP A 1 226 ? -20.141 -8.93 20.25 1 96.75 226 ASP A O 1
ATOM 1812 N N . CYS A 1 227 ? -19.109 -8.312 18.344 1 97.12 227 CYS A N 1
ATOM 1813 C CA . CYS A 1 227 ? -19.109 -6.93 18.812 1 97.12 227 CYS A CA 1
ATOM 1814 C C . CYS A 1 227 ? -19.891 -6.035 17.875 1 97.12 227 CYS A C 1
ATOM 1816 O O . CYS A 1 227 ? -20.266 -4.914 18.234 1 97.12 227 CYS A O 1
ATOM 1818 N N . CYS A 1 228 ? -20.219 -6.434 16.609 1 96.88 228 CYS A N 1
ATOM 1819 C CA . CYS A 1 228 ? -20.672 -5.477 15.609 1 96.88 228 CYS A CA 1
ATOM 1820 C C . CYS A 1 228 ? -21.969 -5.949 14.953 1 96.88 228 CYS A C 1
ATOM 1822 O O . CYS A 1 228 ? -22.281 -5.551 13.828 1 96.88 228 CYS A O 1
ATOM 1824 N N . ASP A 1 229 ? -22.719 -6.891 15.523 1 95.44 229 ASP A N 1
ATOM 1825 C CA . ASP A 1 229 ? -23.969 -7.391 14.984 1 95.44 229 ASP A CA 1
ATOM 1826 C C . ASP A 1 229 ? -23.828 -7.824 13.531 1 95.44 229 ASP A C 1
ATOM 1828 O O . ASP A 1 229 ? -24.656 -7.496 12.688 1 95.44 229 ASP A O 1
ATOM 1832 N N . ASN A 1 230 ? -22.688 -8.367 13.203 1 94.25 230 ASN A N 1
ATOM 1833 C CA . ASN A 1 230 ? -22.344 -8.969 11.922 1 94.25 230 ASN A CA 1
ATOM 1834 C C . ASN A 1 230 ? -22.203 -7.922 10.82 1 94.25 230 ASN A C 1
ATOM 1836 O O . ASN A 1 230 ? -22.375 -8.227 9.641 1 94.25 230 ASN A O 1
ATOM 1840 N N . ASN A 1 231 ? -21.969 -6.648 11.188 1 94.44 231 ASN A N 1
ATOM 1841 C CA . ASN A 1 231 ? -21.734 -5.555 10.25 1 94.44 231 ASN A CA 1
ATOM 1842 C C . ASN A 1 231 ? -20.719 -4.555 10.812 1 94.44 231 ASN A C 1
ATOM 1844 O O . ASN A 1 231 ? -21.109 -3.598 11.492 1 94.44 231 ASN A O 1
ATOM 1848 N N . ILE A 1 232 ? -19.5 -4.66 10.422 1 94.38 232 ILE A N 1
ATOM 1849 C CA . ILE A 1 232 ? -18.422 -3.861 11 1 94.38 232 ILE A CA 1
ATOM 1850 C C . ILE A 1 232 ? -18.5 -2.43 10.469 1 94.38 232 ILE A C 1
ATOM 1852 O O . ILE A 1 232 ? -18.156 -1.48 11.18 1 94.38 232 ILE A O 1
ATOM 1856 N N . GLU A 1 233 ? -19 -2.223 9.289 1 91.25 233 GLU A N 1
ATOM 1857 C CA . GLU A 1 233 ? -19 -0.898 8.672 1 91.25 233 GLU A CA 1
ATOM 1858 C C . GLU A 1 233 ? -19.938 0.049 9.406 1 91.25 233 GLU A C 1
ATOM 1860 O O . GLU A 1 233 ? -19.766 1.268 9.359 1 91.25 233 GLU A O 1
ATOM 1865 N N . SER A 1 234 ? -20.969 -0.496 10.039 1 91.56 234 SER A N 1
ATOM 1866 C CA . SER A 1 234 ? -21.922 0.321 10.797 1 91.56 234 SER A CA 1
ATOM 1867 C C . SER A 1 234 ? -21.625 0.252 12.297 1 91.56 234 SER A C 1
ATOM 1869 O O . SER A 1 234 ? -22.406 0.756 13.109 1 91.56 234 SER A O 1
ATOM 1871 N N . CYS A 1 235 ? -20.531 -0.382 12.656 1 95.38 235 CYS A N 1
ATOM 1872 C CA . CYS A 1 235 ? -20.219 -0.678 14.047 1 95.38 235 CYS A CA 1
ATOM 1873 C C . CYS A 1 235 ? -19.562 0.523 14.727 1 95.38 235 CYS A C 1
ATOM 1875 O O . CYS A 1 235 ? -18.703 1.175 14.148 1 95.38 235 CYS A O 1
ATOM 1877 N N . ASP A 1 236 ? -19.953 0.928 15.953 1 95.44 236 ASP A N 1
ATOM 1878 C CA . ASP A 1 236 ? -19.328 1.946 16.781 1 95.44 236 ASP A CA 1
ATOM 1879 C C . ASP A 1 236 ? -18.125 1.369 17.547 1 95.44 236 ASP A C 1
ATOM 1881 O O . ASP A 1 236 ? -18.172 1.25 18.781 1 95.44 236 ASP A O 1
ATOM 1885 N N . ILE A 1 237 ? -17.125 1.078 16.859 1 94.38 237 ILE A N 1
ATOM 1886 C CA . ILE A 1 237 ? -15.914 0.479 17.422 1 94.38 237 ILE A CA 1
ATOM 1887 C C . ILE A 1 237 ? -15.391 1.351 18.562 1 94.38 237 ILE A C 1
ATOM 1889 O O . ILE A 1 237 ? -14.922 0.837 19.578 1 94.38 237 ILE A O 1
ATOM 1893 N N . PHE A 1 238 ? -15.414 2.686 18.375 1 90.19 238 PHE A N 1
ATOM 1894 C CA . PHE A 1 238 ? -14.945 3.607 19.406 1 90.19 238 PHE A CA 1
ATOM 1895 C C . PHE A 1 238 ? -15.695 3.377 20.719 1 90.19 238 PHE A C 1
ATOM 1897 O O . PHE A 1 238 ? -15.078 3.299 21.781 1 90.19 238 PHE A O 1
ATOM 1904 N N . GLY A 1 239 ? -17.016 3.217 20.641 1 91.38 239 GLY A N 1
ATOM 1905 C CA . GLY A 1 239 ? -17.828 2.943 21.812 1 91.38 239 GLY A CA 1
ATOM 1906 C C . GLY A 1 239 ? -17.562 1.572 22.406 1 91.38 239 GLY A C 1
ATOM 1907 O O . GLY A 1 239 ? -17.688 1.386 23.625 1 91.38 239 GLY A O 1
ATOM 1908 N N . LYS A 1 240 ? -17.125 0.608 21.625 1 93.5 240 LYS A N 1
ATOM 1909 C CA . LYS A 1 240 ? -16.906 -0.771 22.062 1 93.5 240 LYS A CA 1
ATOM 1910 C C . LYS A 1 240 ? -15.672 -0.89 22.953 1 93.5 240 LYS A C 1
ATOM 1912 O O . LYS A 1 240 ? -15.5 -1.892 23.641 1 93.5 240 LYS A O 1
ATOM 1917 N N . PHE A 1 241 ? -14.867 0.133 22.922 1 87.69 241 PHE A N 1
ATOM 1918 C CA . PHE A 1 241 ? -13.711 0.113 23.812 1 87.69 241 PHE A CA 1
ATOM 1919 C C . PHE A 1 241 ? -14.156 0.142 25.266 1 87.69 241 PHE A C 1
ATOM 1921 O O . PHE A 1 241 ? -13.391 -0.236 26.156 1 87.69 241 PHE A O 1
ATOM 1928 N N . LYS A 1 242 ? -15.344 0.566 25.562 1 87.69 242 LYS A N 1
ATOM 1929 C CA . LYS A 1 242 ? -15.867 0.608 26.922 1 87.69 242 LYS A CA 1
ATOM 1930 C C . LYS A 1 242 ? -16.422 -0.75 27.344 1 87.69 242 LYS A C 1
ATOM 1932 O O . LYS A 1 242 ? -16.688 -0.982 28.531 1 87.69 242 LYS A O 1
ATOM 1937 N N . ASP A 1 243 ? -16.656 -1.6 26.406 1 91.25 243 ASP A N 1
ATOM 1938 C CA . ASP A 1 243 ? -17.047 -2.982 26.656 1 91.25 243 ASP A CA 1
ATOM 1939 C C . ASP A 1 243 ? -15.828 -3.881 26.828 1 91.25 243 ASP A C 1
ATOM 1941 O O . ASP A 1 243 ? -15.109 -4.137 25.859 1 91.25 243 ASP A O 1
ATOM 1945 N N . PRO A 1 244 ? -15.633 -4.438 28.031 1 88.12 244 PRO A N 1
ATOM 1946 C CA . PRO A 1 244 ? -14.398 -5.18 28.281 1 88.12 244 PRO A CA 1
ATOM 1947 C C . PRO A 1 244 ? -14.188 -6.332 27.312 1 88.12 244 PRO A C 1
ATOM 1949 O O . PRO A 1 244 ? -13.055 -6.566 26.859 1 88.12 244 PRO A O 1
ATOM 1952 N N . HIS A 1 245 ? -15.219 -7.012 27.016 1 92.69 245 HIS A N 1
ATOM 1953 C CA . HIS A 1 245 ? -15.078 -8.141 26.109 1 92.69 245 HIS A CA 1
ATOM 1954 C C . HIS A 1 245 ? -14.688 -7.672 24.703 1 92.69 245 HIS A C 1
ATOM 1956 O O . HIS A 1 245 ? -13.711 -8.164 24.125 1 92.69 245 HIS A O 1
ATOM 1962 N N . CYS A 1 246 ? -15.375 -6.699 24.125 1 94.44 246 CYS A N 1
ATOM 1963 C CA . CYS A 1 246 ? -15.086 -6.18 22.797 1 94.44 246 CYS A CA 1
ATOM 1964 C C . CYS A 1 246 ? -13.75 -5.441 22.766 1 94.44 246 CYS A C 1
ATOM 1966 O O . CYS A 1 246 ? -12.992 -5.543 21.797 1 94.44 246 CYS A O 1
ATOM 1968 N N . ARG A 1 247 ? -13.492 -4.762 23.828 1 89.19 247 ARG A N 1
ATOM 1969 C CA . ARG A 1 247 ? -12.219 -4.051 23.953 1 89.19 247 ARG A CA 1
ATOM 1970 C C . ARG A 1 247 ? -11.039 -4.996 23.75 1 89.19 247 ARG A C 1
ATOM 1972 O O . ARG A 1 247 ? -10.117 -4.699 22.984 1 89.19 247 ARG A O 1
ATOM 1979 N N . GLU A 1 248 ? -11.07 -6.133 24.359 1 86.44 248 GLU A N 1
ATOM 1980 C CA . GLU A 1 248 ? -9.961 -7.082 24.312 1 86.44 248 GLU A CA 1
ATOM 1981 C C . GLU A 1 248 ? -9.75 -7.594 22.891 1 86.44 248 GLU A C 1
ATOM 1983 O O . GLU A 1 248 ? -8.617 -7.633 22.406 1 86.44 248 GLU A O 1
ATOM 1988 N N . ILE A 1 249 ? -10.812 -7.973 22.25 1 89.56 249 ILE A N 1
ATOM 1989 C CA . ILE A 1 249 ? -10.719 -8.555 20.906 1 89.56 249 ILE A CA 1
ATOM 1990 C C . ILE A 1 249 ? -10.25 -7.492 19.922 1 89.56 249 ILE A C 1
ATOM 1992 O O . ILE A 1 249 ? -9.43 -7.77 19.031 1 89.56 249 ILE A O 1
ATOM 1996 N N . ILE A 1 250 ? -10.75 -6.266 20.031 1 90.5 250 ILE A N 1
ATOM 1997 C CA . ILE A 1 250 ? -10.406 -5.176 19.125 1 90.5 250 ILE A CA 1
ATOM 1998 C C . ILE A 1 250 ? -8.938 -4.789 19.328 1 90.5 250 ILE A C 1
ATOM 2000 O O . ILE A 1 250 ? -8.203 -4.605 18.359 1 90.5 250 ILE A O 1
ATOM 2004 N N . VAL A 1 251 ? -8.5 -4.707 20.516 1 84.44 251 VAL A N 1
ATOM 2005 C CA . VAL A 1 251 ? -7.117 -4.363 20.828 1 84.44 251 VAL A CA 1
ATOM 2006 C C . VAL A 1 251 ? -6.188 -5.445 20.281 1 84.44 251 VAL A C 1
ATOM 2008 O O . VAL A 1 251 ? -5.105 -5.148 19.766 1 84.44 251 VAL A O 1
ATOM 2011 N N . GLU A 1 252 ? -6.582 -6.66 20.406 1 84.06 252 GLU A N 1
ATOM 2012 C CA . GLU A 1 252 ? -5.812 -7.762 19.844 1 84.06 252 GLU A CA 1
ATOM 2013 C C . GLU A 1 252 ? -5.613 -7.582 18.344 1 84.06 252 GLU A C 1
ATOM 2015 O O . GLU A 1 252 ? -4.516 -7.805 17.812 1 84.06 252 GLU A O 1
ATOM 2020 N N . ALA A 1 253 ? -6.633 -7.211 17.641 1 86.75 253 ALA A N 1
ATOM 2021 C CA . ALA A 1 253 ? -6.562 -6.996 16.188 1 86.75 253 ALA A CA 1
ATOM 2022 C C . ALA A 1 253 ? -5.637 -5.828 15.859 1 86.75 253 ALA A C 1
ATOM 2024 O O . ALA A 1 253 ? -4.816 -5.922 14.938 1 86.75 253 ALA A O 1
ATOM 2025 N N . LEU A 1 254 ? -5.703 -4.762 16.578 1 82.06 254 LEU A N 1
ATOM 2026 C CA . LEU A 1 254 ? -4.918 -3.562 16.312 1 82.06 254 LEU A CA 1
ATOM 2027 C C . LEU A 1 254 ? -3.459 -3.766 16.703 1 82.06 254 LEU A C 1
ATOM 2029 O O . LEU A 1 254 ? -2.561 -3.195 16.078 1 82.06 254 LEU A O 1
ATOM 2033 N N . ASP A 1 255 ? -3.178 -4.648 17.594 1 76.56 255 ASP A N 1
ATOM 2034 C CA . ASP A 1 255 ? -1.822 -4.934 18.047 1 76.56 255 ASP A CA 1
ATOM 2035 C C . ASP A 1 255 ? -1.07 -5.805 17.047 1 76.56 255 ASP A C 1
ATOM 2037 O O . ASP A 1 255 ? 0.159 -5.887 17.078 1 76.56 255 ASP A O 1
ATOM 2041 N N . GLY A 1 256 ? -1.777 -6.477 16.234 1 71.81 256 GLY A N 1
ATOM 2042 C CA . GLY A 1 256 ? -1.14 -7.305 15.227 1 71.81 256 GLY A CA 1
ATOM 2043 C C . GLY A 1 256 ? -0.228 -6.52 14.305 1 71.81 256 GLY A C 1
ATOM 2044 O O . GLY A 1 256 ? 0.617 -7.098 13.617 1 71.81 256 GLY A O 1
ATOM 2045 N N . THR A 1 257 ? -0.316 -5.242 14.344 1 75.69 257 THR A N 1
ATOM 2046 C CA . THR A 1 257 ? 0.458 -4.402 13.43 1 75.69 257 THR A CA 1
ATOM 2047 C C . THR A 1 257 ? 1.508 -3.602 14.195 1 75.69 257 THR A C 1
ATOM 2049 O O . THR A 1 257 ? 2.031 -2.609 13.688 1 75.69 257 THR A O 1
ATOM 2052 N N . ASN A 1 258 ? 1.801 -4.066 15.359 1 74.69 258 ASN A N 1
ATOM 2053 C CA . ASN A 1 258 ? 2.664 -3.301 16.25 1 74.69 258 ASN A CA 1
ATOM 2054 C C . ASN A 1 258 ? 4.078 -3.17 15.688 1 74.69 258 ASN A C 1
ATOM 2056 O O . ASN A 1 258 ? 4.785 -2.209 16 1 74.69 258 ASN A O 1
ATOM 2060 N N . GLU A 1 259 ? 4.492 -4.082 14.859 1 77.12 259 GLU A N 1
ATOM 2061 C CA . GLU A 1 259 ? 5.848 -4.027 14.312 1 77.12 259 GLU A CA 1
ATOM 2062 C C . GLU A 1 259 ? 5.91 -3.141 13.078 1 77.12 259 GLU A C 1
ATOM 2064 O O . GLU A 1 259 ? 6.992 -2.875 12.547 1 77.12 259 GLU A O 1
ATOM 2069 N N . LEU A 1 260 ? 4.777 -2.674 12.68 1 81.44 260 LEU A N 1
ATOM 2070 C CA . LEU A 1 260 ? 4.75 -1.82 11.5 1 81.44 260 LEU A CA 1
ATOM 2071 C C . LEU A 1 260 ? 4.754 -0.347 11.891 1 81.44 260 LEU A C 1
ATOM 2073 O O . LEU A 1 260 ? 4.359 0.005 13.008 1 81.44 260 LEU A O 1
ATOM 2077 N N . ASN A 1 261 ? 5.258 0.505 10.992 1 81.94 261 ASN A N 1
ATOM 2078 C CA . ASN A 1 261 ? 5.094 1.95 11.117 1 81.94 261 ASN A CA 1
ATOM 2079 C C . ASN A 1 261 ? 3.65 2.375 10.859 1 81.94 261 ASN A C 1
ATOM 2081 O O . ASN A 1 261 ? 3.178 2.332 9.727 1 81.94 261 ASN A O 1
ATOM 2085 N N . MET A 1 262 ? 2.941 2.773 11.852 1 82.56 262 MET A N 1
ATOM 2086 C CA . MET A 1 262 ? 1.534 3.146 11.742 1 82.56 262 MET A CA 1
ATOM 2087 C C . MET A 1 262 ? 1.363 4.34 10.805 1 82.56 262 MET A C 1
ATOM 2089 O O . MET A 1 262 ? 0.284 4.547 10.25 1 82.56 262 MET A O 1
ATOM 2093 N N . TYR A 1 263 ? 2.385 5.121 10.578 1 87.94 263 TYR A N 1
ATOM 2094 C CA . TYR A 1 263 ? 2.301 6.34 9.781 1 87.94 263 TYR A CA 1
ATOM 2095 C C . TYR A 1 263 ? 2.596 6.055 8.312 1 87.94 263 TYR A C 1
ATOM 2097 O O . TYR A 1 263 ? 2.428 6.926 7.457 1 87.94 263 TYR A O 1
ATOM 2105 N N . ASN A 1 264 ? 3.049 4.891 8.039 1 90.06 264 ASN A N 1
ATOM 2106 C CA . ASN A 1 264 ? 3.311 4.426 6.68 1 90.06 264 ASN A CA 1
ATOM 2107 C C . ASN A 1 264 ? 3.43 2.908 6.617 1 90.06 264 ASN A C 1
ATOM 2109 O O . ASN A 1 264 ? 4.508 2.355 6.84 1 90.06 264 ASN A O 1
ATOM 2113 N N . LEU A 1 265 ? 2.443 2.266 6.195 1 89.5 265 LEU A N 1
ATOM 2114 C CA . LEU A 1 265 ? 2.324 0.812 6.238 1 89.5 265 LEU A CA 1
ATOM 2115 C C . LEU A 1 265 ? 3.445 0.15 5.445 1 89.5 265 LEU A C 1
ATOM 2117 O O . LEU A 1 265 ? 3.869 -0.962 5.766 1 89.5 265 LEU A O 1
ATOM 2121 N N . TYR A 1 266 ? 3.98 0.766 4.457 1 88.25 266 TYR A N 1
ATOM 2122 C CA . TYR A 1 266 ? 4.906 0.089 3.557 1 88.25 266 TYR A CA 1
ATOM 2123 C C . TYR A 1 266 ? 6.305 0.678 3.67 1 88.25 266 TYR A C 1
ATOM 2125 O O . TYR A 1 266 ? 7.145 0.479 2.785 1 88.25 266 TYR A O 1
ATOM 2133 N N . ASP A 1 267 ? 6.465 1.434 4.738 1 81 267 ASP A N 1
ATOM 2134 C CA . ASP A 1 267 ? 7.805 1.926 5.039 1 81 267 ASP A CA 1
ATOM 2135 C C . ASP A 1 267 ? 8.789 0.77 5.215 1 81 267 ASP A C 1
ATOM 2137 O O . ASP A 1 267 ? 8.445 -0.26 5.801 1 81 267 ASP A O 1
ATOM 2141 N N . VAL A 1 268 ? 9.945 0.839 4.555 1 68.19 268 VAL A N 1
ATOM 2142 C CA . VAL A 1 268 ? 10.906 -0.251 4.629 1 68.19 268 VAL A CA 1
ATOM 2143 C C . VAL A 1 268 ? 11.867 -0.016 5.789 1 68.19 268 VAL A C 1
ATOM 2145 O O . VAL A 1 268 ? 12.625 -0.913 6.172 1 68.19 268 VAL A O 1
ATOM 2148 N N . CYS A 1 269 ? 11.922 1.311 6.258 1 59.66 269 CYS A N 1
ATOM 2149 C CA . CYS A 1 269 ? 12.875 1.638 7.309 1 59.66 269 CYS A CA 1
ATOM 2150 C C . CYS A 1 269 ? 12.328 1.277 8.68 1 59.66 269 CYS A C 1
ATOM 2152 O O . CYS A 1 269 ? 11.133 1.45 8.938 1 59.66 269 CYS A O 1
ATOM 2154 N N . TYR A 1 270 ? 12.891 0.291 9.367 1 50.81 270 TYR A N 1
ATOM 2155 C CA . TYR A 1 270 ? 12.461 0.133 10.75 1 50.81 270 TYR A CA 1
ATOM 2156 C C . TYR A 1 270 ? 13.164 1.138 11.664 1 50.81 270 TYR A C 1
ATOM 2158 O O . TYR A 1 270 ? 14.305 1.527 11.398 1 50.81 270 TYR A O 1
ATOM 2166 N N . TYR A 1 271 ? 12.398 1.954 12.383 1 47.56 271 TYR A N 1
ATOM 2167 C CA . TYR A 1 271 ? 12.758 3.127 13.172 1 47.56 271 TYR A CA 1
ATOM 2168 C C . TYR A 1 271 ? 13.547 2.727 14.414 1 47.56 271 TYR A C 1
ATOM 2170 O O . TYR A 1 271 ? 13.336 1.642 14.969 1 47.56 271 TYR A O 1
ATOM 2178 N N . ASP A 1 272 ? 14.68 3.199 14.477 1 42.5 272 ASP A N 1
ATOM 2179 C CA . ASP A 1 272 ? 15.375 3.256 15.758 1 42.5 272 ASP A CA 1
ATOM 2180 C C . ASP A 1 272 ? 14.398 3.568 16.891 1 42.5 272 ASP A C 1
ATOM 2182 O O . ASP A 1 272 ? 13.32 4.125 16.656 1 42.5 272 ASP A O 1
ATOM 2186 N N . PRO A 1 273 ? 14.664 3.102 17.969 1 40.81 273 PRO A N 1
ATOM 2187 C CA . PRO A 1 273 ? 13.93 3.373 19.203 1 40.81 273 PRO A CA 1
ATOM 2188 C C . PRO A 1 273 ? 13.43 4.812 19.297 1 40.81 273 PRO A C 1
ATOM 2190 O O . PRO A 1 273 ? 12.383 5.074 19.891 1 40.81 273 PRO A O 1
ATOM 2193 N N . SER A 1 274 ? 14.258 5.676 18.969 1 40.25 274 SER A N 1
ATOM 2194 C CA . SER A 1 274 ? 13.844 7.059 19.188 1 40.25 274 SER A CA 1
ATOM 2195 C C . SER A 1 274 ? 12.625 7.41 18.328 1 40.25 274 SER A C 1
ATOM 2197 O O . SER A 1 274 ? 11.797 8.234 18.734 1 40.25 274 SER A O 1
ATOM 2199 N N . GLY A 1 275 ? 12.602 6.887 17.078 1 47.25 275 GLY A N 1
ATOM 2200 C CA . GLY A 1 275 ? 11.375 6.957 16.297 1 47.25 275 GLY A CA 1
ATOM 2201 C C . GLY A 1 275 ? 10.18 6.352 17.016 1 47.25 275 GLY A C 1
ATOM 2202 O O . GLY A 1 275 ? 9.039 6.594 16.641 1 47.25 275 GLY A O 1
ATOM 2203 N N . LEU A 1 276 ? 10.648 5.609 18 1 53.28 276 LEU A N 1
ATOM 2204 C CA . LEU A 1 276 ? 9.703 4.957 18.906 1 53.28 276 LEU A CA 1
ATOM 2205 C C . LEU A 1 276 ? 9.023 5.977 19.812 1 53.28 276 LEU A C 1
ATOM 2207 O O . LEU A 1 276 ? 7.922 5.734 20.312 1 53.28 276 LEU A O 1
ATOM 2211 N N . GLU A 1 277 ? 9.734 7.203 19.75 1 58.69 277 GLU A N 1
ATOM 2212 C CA . GLU A 1 277 ? 9.148 8.148 20.703 1 58.69 277 GLU A CA 1
ATOM 2213 C C . GLU A 1 277 ? 7.867 8.766 20.141 1 58.69 277 GLU A C 1
ATOM 2215 O O . GLU A 1 277 ? 6.867 8.867 20.859 1 58.69 277 GLU A O 1
ATOM 2220 N N . LYS A 1 278 ? 8.023 9.18 18.844 1 61.19 278 LYS A N 1
ATOM 2221 C CA . LYS A 1 278 ? 6.824 9.766 18.25 1 61.19 278 LYS A CA 1
ATOM 2222 C C . LYS A 1 278 ? 5.688 8.75 18.203 1 61.19 278 LYS A C 1
ATOM 2224 O O . LYS A 1 278 ? 4.57 9.031 18.641 1 61.19 278 LYS A O 1
ATOM 2229 N N . LYS A 1 279 ? 6.07 7.633 17.734 1 63.91 279 LYS A N 1
ATOM 2230 C CA . LYS A 1 279 ? 5.074 6.566 17.656 1 63.91 279 LYS A CA 1
ATOM 2231 C C . LYS A 1 279 ? 4.543 6.223 19.047 1 63.91 279 LYS A C 1
ATOM 2233 O O . LYS A 1 279 ? 3.332 6.094 19.25 1 63.91 279 LYS A O 1
ATOM 2238 N N . ALA A 1 280 ? 5.473 6.141 19.906 1 66.94 280 ALA A N 1
ATOM 2239 C CA . ALA A 1 280 ? 5.09 5.824 21.281 1 66.94 280 ALA A CA 1
ATOM 2240 C C . ALA A 1 280 ? 4.195 6.914 21.859 1 66.94 280 ALA A C 1
ATOM 2242 O O . ALA A 1 280 ? 3.23 6.621 22.578 1 66.94 280 ALA A O 1
ATOM 2243 N N . HIS A 1 281 ? 4.535 8.117 21.531 1 65.44 281 HIS A N 1
ATOM 2244 C CA . HIS A 1 281 ? 3.744 9.25 22 1 65.44 281 HIS A CA 1
ATOM 2245 C C . HIS A 1 281 ? 2.314 9.18 21.469 1 65.44 281 HIS A C 1
ATOM 2247 O O . HIS A 1 281 ? 1.357 9.234 22.25 1 65.44 281 HIS A O 1
ATOM 2253 N N . ILE A 1 282 ? 2.225 8.977 20.25 1 66.12 282 ILE A N 1
ATOM 2254 C CA . ILE A 1 282 ? 0.91 8.961 19.625 1 66.12 282 ILE A CA 1
ATOM 2255 C C . ILE A 1 282 ? 0.108 7.766 20.125 1 66.12 282 ILE A C 1
ATOM 2257 O O . ILE A 1 282 ? -1.075 7.895 20.453 1 66.12 282 ILE A O 1
ATOM 2261 N N . GLU A 1 283 ? 0.795 6.672 20.234 1 69.5 283 GLU A N 1
ATOM 2262 C CA . GLU A 1 283 ? 0.143 5.48 20.766 1 69.5 283 GLU A CA 1
ATOM 2263 C C . GLU A 1 283 ? -0.339 5.707 22.203 1 69.5 283 GLU A C 1
ATOM 2265 O O . GLU A 1 283 ? -1.463 5.336 22.547 1 69.5 283 GLU A O 1
ATOM 2270 N N . ARG A 1 284 ? 0.495 6.277 22.969 1 71.81 284 ARG A N 1
ATOM 2271 C CA . ARG A 1 284 ? 0.125 6.559 24.359 1 71.81 284 ARG A CA 1
ATOM 2272 C C . ARG A 1 284 ? -1.091 7.477 24.422 1 71.81 284 ARG A C 1
ATOM 2274 O O . ARG A 1 284 ? -2.02 7.23 25.188 1 71.81 284 ARG A O 1
ATOM 2281 N N . HIS A 1 285 ? -1.014 8.414 23.609 1 68.5 285 HIS A N 1
ATOM 2282 C CA . HIS A 1 285 ? -2.102 9.383 23.625 1 68.5 285 HIS A CA 1
ATOM 2283 C C . HIS A 1 285 ? -3.408 8.75 23.141 1 68.5 285 HIS A C 1
ATOM 2285 O O . HIS A 1 285 ? -4.449 8.922 23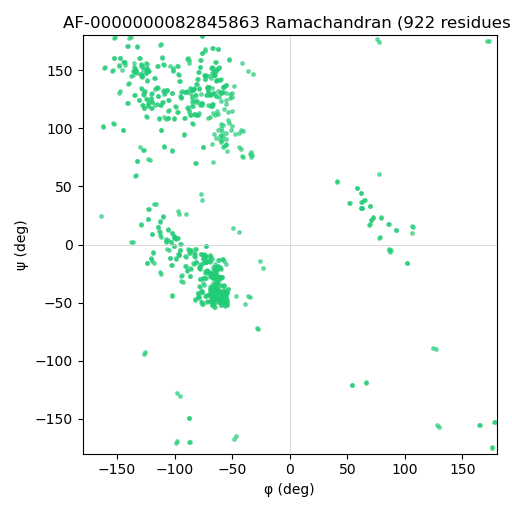.781 1 68.5 285 HIS A O 1
ATOM 2291 N N . MET A 1 286 ? -3.254 8.039 22.078 1 68.62 286 MET A N 1
ATOM 2292 C CA . MET A 1 286 ? -4.438 7.359 21.562 1 68.62 286 MET A CA 1
ATOM 2293 C C . MET A 1 286 ? -5.008 6.398 22.609 1 68.62 286 MET A C 1
ATOM 2295 O O . MET A 1 286 ? -6.219 6.375 22.828 1 68.62 286 MET A O 1
ATOM 2299 N N . ARG A 1 287 ? -4.199 5.652 23.234 1 71.69 287 ARG A N 1
ATOM 2300 C CA . ARG A 1 287 ? -4.629 4.688 24.234 1 71.69 287 ARG A CA 1
ATOM 2301 C C . ARG A 1 287 ? -5.262 5.395 25.438 1 71.69 287 ARG A C 1
ATOM 2303 O O . ARG A 1 287 ? -6.277 4.938 25.969 1 71.69 287 ARG A O 1
ATOM 2310 N N . ARG A 1 288 ? -4.715 6.465 25.828 1 73.38 288 ARG A N 1
ATOM 2311 C CA . ARG A 1 288 ? -5.25 7.242 26.938 1 73.38 288 ARG A CA 1
ATOM 2312 C C . ARG A 1 288 ? -6.66 7.73 26.641 1 73.38 288 ARG A C 1
ATOM 2314 O O . ARG A 1 288 ? -7.551 7.641 27.484 1 73.38 288 ARG A O 1
ATOM 2321 N N . ILE A 1 289 ? -6.762 8.133 25.547 1 66.56 289 ILE A N 1
ATOM 2322 C CA . ILE A 1 289 ? -8.047 8.703 25.156 1 66.56 289 ILE A CA 1
ATOM 2323 C C . ILE A 1 289 ? -9.125 7.621 25.203 1 66.56 289 ILE A C 1
ATOM 2325 O O . ILE A 1 289 ? -10.266 7.891 25.594 1 66.56 289 ILE A O 1
ATOM 2329 N N . VAL A 1 290 ? -8.688 6.461 24.922 1 65.19 290 VAL A N 1
ATOM 2330 C CA . VAL A 1 290 ? -9.695 5.402 24.875 1 65.19 290 VAL A CA 1
ATOM 2331 C C . VAL A 1 290 ? -9.68 4.625 26.188 1 65.19 290 VAL A C 1
ATOM 2333 O O . VAL A 1 290 ? -10.391 3.625 26.344 1 65.19 290 VAL A O 1
ATOM 2336 N N . GLY A 1 291 ? -8.922 5.047 27.078 1 67.56 291 GLY A N 1
ATOM 2337 C CA . GLY A 1 291 ? -8.914 4.449 28.391 1 67.56 291 GLY A CA 1
ATOM 2338 C C . GLY A 1 291 ? -8.125 3.15 28.453 1 67.56 291 GLY A C 1
ATOM 2339 O O . GLY A 1 291 ? -8.477 2.244 29.219 1 67.56 291 GLY A O 1
ATOM 2340 N N . LEU A 1 292 ? -7.211 2.951 27.562 1 67.88 292 LEU A N 1
ATOM 2341 C CA . LEU A 1 292 ? -6.359 1.765 27.547 1 67.88 292 LEU A CA 1
ATOM 2342 C C . LEU A 1 292 ? -5.035 2.043 28.25 1 67.88 292 LEU A C 1
ATOM 2344 O O . LEU A 1 292 ? -4.531 3.166 28.219 1 67.88 292 LEU A O 1
ATOM 2348 N N . PRO A 1 293 ? -4.578 1.024 29 1 68.62 293 PRO A N 1
ATOM 2349 C CA . PRO A 1 293 ? -3.254 1.211 29.594 1 68.62 293 PRO A CA 1
ATOM 2350 C C . PRO A 1 293 ? -2.148 1.348 28.547 1 68.62 293 PRO A C 1
ATOM 2352 O O . PRO A 1 293 ? -2.299 0.873 27.422 1 68.62 293 PRO A O 1
ATOM 2355 N N . GLN A 1 294 ? -1.124 2.107 29.016 1 68.12 294 GLN A N 1
ATOM 2356 C CA . GLN A 1 294 ? 0.036 2.223 28.141 1 68.12 294 GLN A CA 1
ATOM 2357 C C . GLN A 1 294 ? 0.599 0.847 27.797 1 68.12 294 GLN A C 1
ATOM 2359 O O . GLN A 1 294 ? 0.626 -0.051 28.641 1 68.12 294 GLN A O 1
ATOM 2364 N N . ARG A 1 295 ? 0.935 0.672 26.516 1 61.09 295 ARG A N 1
ATOM 2365 C CA . ARG A 1 295 ? 1.532 -0.598 26.109 1 61.09 295 ARG A CA 1
ATOM 2366 C C . ARG A 1 295 ? 2.945 -0.739 26.672 1 61.09 295 ARG A C 1
ATOM 2368 O O . ARG A 1 295 ? 3.688 0.243 26.75 1 61.09 295 ARG A O 1
ATOM 2375 N N . LYS A 1 296 ? 3.307 -1.992 27.25 1 53.41 296 LYS A N 1
ATOM 2376 C CA . LYS A 1 296 ? 4.695 -2.277 27.609 1 53.41 296 LYS A CA 1
ATOM 2377 C C . LYS A 1 296 ? 5.59 -2.244 26.359 1 53.41 296 LYS A C 1
ATOM 2379 O O . LYS A 1 296 ? 5.273 -2.867 25.344 1 53.41 296 LYS A O 1
ATOM 2384 N N . ILE A 1 297 ? 6.238 -1.1 26.203 1 49.84 297 ILE A N 1
ATOM 2385 C CA . ILE A 1 297 ? 7.18 -1.054 25.078 1 49.84 297 ILE A CA 1
ATOM 2386 C C . ILE A 1 297 ? 8 -2.34 25.047 1 49.84 297 ILE A C 1
ATOM 2388 O O . ILE A 1 297 ? 8.672 -2.682 26.016 1 49.84 297 ILE A O 1
ATOM 2392 N N . SER A 1 298 ? 7.562 -3.355 24.5 1 42.09 298 SER A N 1
ATOM 2393 C CA . SER A 1 298 ? 8.555 -4.414 24.312 1 42.09 298 SER A CA 1
ATOM 2394 C C . SER A 1 298 ? 9.789 -3.896 23.594 1 42.09 298 SER A C 1
ATOM 2396 O O . SER A 1 298 ? 9.68 -3.229 22.562 1 42.09 298 SER A O 1
ATOM 2398 N N . LYS A 1 299 ? 10.945 -3.678 24.359 1 41.81 299 LYS A N 1
ATOM 2399 C CA . LYS A 1 299 ? 12.258 -3.236 23.906 1 41.81 299 LYS A CA 1
ATOM 2400 C C . LYS A 1 299 ? 12.523 -3.668 22.469 1 41.81 299 LYS A C 1
ATOM 2402 O O . LYS A 1 299 ? 13.148 -2.932 21.703 1 41.81 299 LYS A O 1
ATOM 2407 N N . SER A 1 300 ? 12.742 -5 22.375 1 37.97 300 SER A N 1
ATOM 2408 C CA . SER A 1 300 ? 13.703 -5.551 21.422 1 37.97 300 SER A CA 1
ATOM 2409 C C . SER A 1 300 ? 13.141 -5.551 20.016 1 37.97 300 SER A C 1
ATOM 2411 O O . SER A 1 300 ? 12.453 -6.492 19.609 1 37.97 300 SER A O 1
ATOM 2413 N N . THR A 1 301 ? 12.453 -4.559 19.688 1 41.62 301 THR A N 1
ATOM 2414 C CA . THR A 1 301 ? 12.383 -4.93 18.281 1 41.62 301 THR A CA 1
ATOM 2415 C C . THR A 1 301 ? 13.781 -5 17.672 1 41.62 301 THR A C 1
ATOM 2417 O O . THR A 1 301 ? 14.562 -4.059 17.797 1 41.62 301 THR A O 1
ATOM 2420 N N . ASN A 1 302 ? 14.352 -6.066 17.656 1 41.06 302 ASN A N 1
ATOM 2421 C CA . ASN A 1 302 ? 15.594 -6.375 16.953 1 41.06 302 ASN A CA 1
ATOM 2422 C C . ASN A 1 302 ? 15.602 -5.816 15.539 1 41.06 302 ASN A C 1
ATOM 2424 O O . ASN A 1 302 ? 16.328 -6.316 14.672 1 41.06 302 ASN A O 1
ATOM 2428 N N . LEU A 1 303 ? 14.719 -5.031 15.203 1 42.12 303 LEU A N 1
ATOM 2429 C CA . LEU A 1 303 ? 14.711 -4.648 13.797 1 42.12 303 LEU A CA 1
ATOM 2430 C C . LEU A 1 303 ? 15.727 -3.551 13.523 1 42.12 303 LEU A C 1
ATOM 2432 O O . LEU A 1 303 ? 15.891 -2.629 14.328 1 42.12 303 LEU A O 1
ATOM 2436 N N . PRO A 1 304 ? 16.594 -3.814 12.641 1 45.12 304 PRO A N 1
ATOM 2437 C CA . PRO A 1 304 ? 17.609 -2.801 12.312 1 45.12 304 PRO A CA 1
ATOM 2438 C C . PRO A 1 304 ? 16.984 -1.464 11.914 1 45.12 304 PRO A C 1
ATOM 2440 O O . PRO A 1 304 ? 15.984 -1.434 11.195 1 45.12 304 PRO A O 1
ATOM 2443 N N . LEU A 1 305 ? 17.469 -0.386 12.539 1 46.34 305 LEU A N 1
ATOM 2444 C CA . LEU A 1 305 ? 17.062 1.003 12.352 1 46.34 305 LEU A CA 1
ATOM 2445 C C . LEU A 1 305 ? 17.344 1.469 10.93 1 46.34 305 LEU A C 1
ATOM 2447 O O . LEU A 1 305 ? 18.359 1.087 10.344 1 46.34 305 LEU A O 1
ATOM 2451 N N . CYS A 1 306 ? 16.344 1.761 10.07 1 50.53 306 CYS A N 1
ATOM 2452 C CA . CYS A 1 306 ? 16.656 2.488 8.852 1 50.53 306 CYS A CA 1
ATOM 2453 C C . CYS A 1 306 ? 17.656 3.613 9.125 1 50.53 306 CYS A C 1
ATOM 2455 O O . CYS A 1 306 ? 17.781 4.059 10.266 1 50.53 306 CYS A O 1
ATOM 2457 N N . ALA A 1 307 ? 18.438 4.113 8.18 1 44.06 307 ALA A N 1
ATOM 2458 C CA . ALA A 1 307 ? 19.453 5.156 8.172 1 44.06 307 ALA A CA 1
ATOM 2459 C C . ALA A 1 307 ? 18.906 6.473 8.703 1 44.06 307 ALA A C 1
ATOM 2461 O O . ALA A 1 307 ? 17.781 6.863 8.359 1 44.06 307 ALA A O 1
ATOM 2462 N N . GLN A 1 308 ? 19.609 7.016 9.875 1 51.78 308 GLN A N 1
ATOM 2463 C CA . GLN A 1 308 ? 19.797 8.297 10.539 1 51.78 308 GLN A CA 1
ATOM 2464 C C . GLN A 1 308 ? 18.578 8.688 11.367 1 51.78 308 GLN A C 1
ATOM 2466 O O . GLN A 1 308 ? 17.766 9.5 10.93 1 51.78 308 GLN A O 1
ATOM 2471 N N . THR A 1 309 ? 18.297 7.887 12.266 1 60.56 309 THR A N 1
ATOM 2472 C CA . THR A 1 309 ? 17.359 8.148 13.359 1 60.56 309 THR A CA 1
ATOM 2473 C C . THR A 1 309 ? 17.859 9.289 14.234 1 60.56 309 THR A C 1
ATOM 2475 O O . THR A 1 309 ? 19.078 9.508 14.352 1 60.56 309 THR A O 1
ATOM 2478 N N . ASN A 1 310 ? 17.297 10.523 14.414 1 79.5 310 ASN A N 1
ATOM 2479 C CA . ASN A 1 310 ? 17.422 11.586 15.398 1 79.5 310 ASN A CA 1
ATOM 2480 C C . ASN A 1 310 ? 18.203 12.773 14.844 1 79.5 310 ASN A C 1
ATOM 2482 O O . ASN A 1 310 ? 18.719 13.594 15.602 1 79.5 310 ASN A O 1
ATOM 2486 N N . ASN A 1 311 ? 18.406 12.656 13.578 1 89 311 ASN A N 1
ATOM 2487 C CA . ASN A 1 311 ? 19.141 13.75 12.961 1 89 311 ASN A CA 1
ATOM 2488 C C . ASN A 1 311 ? 18.594 15.109 13.391 1 89 311 ASN A C 1
ATOM 2490 O O . ASN A 1 311 ? 19.359 15.992 13.789 1 89 311 ASN A O 1
ATOM 2494 N N . THR A 1 312 ? 17.344 15.203 13.383 1 92.81 312 THR A N 1
ATOM 2495 C CA . THR A 1 312 ? 16.719 16.484 13.703 1 92.81 312 THR A CA 1
ATOM 2496 C C . THR A 1 312 ? 16.906 16.828 15.18 1 92.81 312 THR A C 1
ATOM 2498 O O . THR A 1 312 ? 17.25 17.969 15.516 1 92.81 312 THR A O 1
ATOM 2501 N N . PHE A 1 313 ? 16.719 15.836 16.047 1 93 313 PHE A N 1
ATOM 2502 C CA . PHE A 1 313 ? 16.922 16.016 17.469 1 93 313 PHE A CA 1
ATOM 2503 C C . PHE A 1 313 ? 18.344 16.469 17.766 1 93 313 PHE A C 1
ATOM 2505 O O . PHE A 1 313 ? 18.562 17.422 18.516 1 93 313 PHE A O 1
ATOM 2512 N N . ASN A 1 314 ? 19.328 15.758 17.156 1 93.75 314 ASN A N 1
ATOM 2513 C CA . ASN A 1 314 ? 20.734 16.094 17.375 1 93.75 314 ASN A CA 1
ATOM 2514 C C . ASN A 1 314 ? 21.062 17.5 16.891 1 93.75 314 ASN A C 1
ATOM 2516 O O . ASN A 1 314 ? 21.719 18.266 17.594 1 93.75 314 ASN A O 1
ATOM 2520 N N . TYR A 1 315 ? 20.547 17.828 15.797 1 96.5 315 TYR A N 1
ATOM 2521 C CA . TYR A 1 315 ? 20.859 19.125 15.195 1 96.5 315 TYR A CA 1
ATOM 2522 C C . TYR A 1 315 ? 20.281 20.266 16.031 1 96.5 315 TYR A C 1
ATOM 2524 O O . TYR A 1 315 ? 20.984 21.203 16.375 1 96.5 315 TYR A O 1
ATOM 2532 N N . LEU A 1 316 ? 19.031 20.141 16.375 1 97.69 316 LEU A N 1
ATOM 2533 C CA . LEU A 1 316 ? 18.328 21.25 17 1 97.69 316 LEU A CA 1
ATOM 2534 C C . LEU A 1 316 ? 18.781 21.453 18.453 1 97.69 316 LEU A C 1
ATOM 2536 O O . LEU A 1 316 ? 18.547 22.5 19.047 1 97.69 316 LEU A O 1
ATOM 2540 N N . ASN A 1 317 ? 19.453 20.5 19 1 97.44 317 ASN A N 1
ATOM 2541 C CA . ASN A 1 317 ? 19.859 20.625 20.406 1 97.44 317 ASN A CA 1
ATOM 2542 C C . ASN A 1 317 ? 21.328 20.984 20.531 1 97.44 317 ASN A C 1
ATOM 2544 O O . ASN A 1 317 ? 21.859 21.078 21.625 1 97.44 317 ASN A O 1
ATOM 2548 N N . ARG A 1 318 ? 21.953 21.156 19.453 1 97.69 318 ARG A N 1
ATOM 2549 C CA . ARG A 1 318 ? 23.297 21.703 19.484 1 97.69 318 ARG A CA 1
ATOM 2550 C C . ARG A 1 318 ? 23.297 23.141 20 1 97.69 318 ARG A C 1
ATOM 2552 O O . ARG A 1 318 ? 22.422 23.922 19.641 1 97.69 318 ARG A O 1
ATOM 2559 N N . LEU A 1 319 ? 24.344 23.516 20.719 1 97.81 319 LEU A N 1
ATOM 2560 C CA . LEU A 1 319 ? 24.438 24.844 21.312 1 97.81 319 LEU A CA 1
ATOM 2561 C C . LEU A 1 319 ? 24.578 25.906 20.219 1 97.81 319 LEU A C 1
ATOM 2563 O O . LEU A 1 319 ? 23.984 26.984 20.312 1 97.81 319 LEU A O 1
ATOM 2567 N N . ASP A 1 320 ? 25.344 25.641 19.219 1 98.38 320 ASP A N 1
ATOM 2568 C CA . ASP A 1 320 ? 25.562 26.609 18.156 1 98.38 320 ASP A CA 1
ATOM 2569 C C . ASP A 1 320 ? 24.297 26.812 17.328 1 98.38 320 ASP A C 1
ATOM 2571 O O . ASP A 1 320 ? 24.031 27.922 16.844 1 98.38 320 ASP A O 1
ATOM 2575 N N . VAL A 1 321 ? 23.547 25.734 17.125 1 98.56 321 VAL A N 1
ATOM 2576 C CA . VAL A 1 321 ? 22.281 25.828 16.406 1 98.56 321 VAL A CA 1
ATOM 2577 C C . VAL A 1 321 ? 21.281 26.641 17.219 1 98.56 321 VAL A C 1
ATOM 2579 O O . VAL A 1 321 ? 20.609 27.531 16.703 1 98.56 321 VAL A O 1
ATOM 2582 N N . ARG A 1 322 ? 21.125 26.359 18.5 1 98.56 322 ARG A N 1
ATOM 2583 C CA . ARG A 1 322 ? 20.234 27.094 19.375 1 98.56 322 ARG A CA 1
ATOM 2584 C C . ARG A 1 322 ? 20.562 28.578 19.391 1 98.56 322 ARG A C 1
ATOM 2586 O O . ARG A 1 322 ? 19.672 29.422 19.375 1 98.56 322 ARG A O 1
ATOM 2593 N N . LYS A 1 323 ? 21.828 28.859 19.406 1 98.25 323 LYS A N 1
ATOM 2594 C CA . LYS A 1 323 ? 22.266 30.25 19.344 1 98.25 323 LYS A CA 1
ATOM 2595 C C . LYS A 1 323 ? 21.844 30.906 18.031 1 98.25 323 LYS A C 1
ATOM 2597 O O . LYS A 1 323 ? 21.328 32.031 18.016 1 98.25 323 LYS A O 1
ATOM 2602 N N . ALA A 1 324 ? 22.062 30.203 16.938 1 98.25 324 ALA A N 1
ATOM 2603 C CA . ALA A 1 324 ? 21.719 30.719 15.625 1 98.25 324 ALA A CA 1
ATOM 2604 C C . ALA A 1 324 ? 20.203 30.969 15.523 1 98.25 324 ALA A C 1
ATOM 2606 O O . ALA A 1 324 ? 19.781 31.891 14.82 1 98.25 324 ALA A O 1
ATOM 2607 N N . LEU A 1 325 ? 19.406 30.203 16.266 1 98.69 325 LEU A N 1
ATOM 2608 C CA . LEU A 1 325 ? 17.953 30.266 16.219 1 98.69 325 LEU A CA 1
ATOM 2609 C C . LEU A 1 325 ? 17.406 31.203 17.297 1 98.69 325 LEU A C 1
ATOM 2611 O O . LEU A 1 325 ? 16.203 31.344 17.453 1 98.69 325 LEU A O 1
ATOM 2615 N N . HIS A 1 326 ? 18.281 31.781 18.062 1 98.31 326 HIS A N 1
ATOM 2616 C CA . HIS A 1 326 ? 17.922 32.719 19.109 1 98.31 326 HIS A CA 1
ATOM 2617 C C . HIS A 1 326 ? 17.109 32.062 20.203 1 98.31 326 HIS A C 1
ATOM 2619 O O . HIS A 1 326 ? 16.109 32.625 20.688 1 98.31 326 HIS A O 1
ATOM 2625 N N . ILE A 1 327 ? 17.469 30.844 20.531 1 98.62 327 ILE A N 1
ATOM 2626 C CA . ILE A 1 327 ? 16.812 30.109 21.609 1 98.62 327 ILE A CA 1
ATOM 2627 C C . ILE A 1 327 ? 17.438 30.469 22.953 1 98.62 327 ILE A C 1
ATOM 2629 O O . ILE A 1 327 ? 18.641 30.266 23.156 1 98.62 327 ILE A O 1
ATOM 2633 N N . PRO A 1 328 ? 16.625 30.938 23.828 1 96.94 328 PRO A N 1
ATOM 2634 C CA . PRO A 1 328 ? 17.188 31.219 25.156 1 96.94 328 PRO A CA 1
ATOM 2635 C C . PRO A 1 328 ? 17.734 29.984 25.844 1 96.94 328 PRO A C 1
ATOM 2637 O O . PRO A 1 328 ? 17.219 28.875 25.641 1 96.94 328 PRO A O 1
ATOM 2640 N N . SER A 1 329 ? 18.719 30.141 26.703 1 95.19 329 SER A N 1
ATOM 2641 C CA . SER A 1 329 ? 19.438 29.016 27.312 1 95.19 329 SER A CA 1
ATOM 2642 C C . SER A 1 329 ? 18.547 28.266 28.281 1 95.19 329 SER A C 1
ATOM 2644 O O . SER A 1 329 ? 18.797 27.078 28.562 1 95.19 329 SER A O 1
ATOM 2646 N N . ASN A 1 330 ? 17.562 28.922 28.797 1 94.06 330 ASN A N 1
ATOM 2647 C CA . ASN A 1 330 ? 16.734 28.281 29.797 1 94.06 330 ASN A CA 1
ATOM 2648 C C . ASN A 1 330 ? 15.602 27.469 29.172 1 94.06 330 ASN A C 1
ATOM 2650 O O . ASN A 1 330 ? 14.844 26.797 29.875 1 94.06 330 ASN A O 1
ATOM 2654 N N . VAL A 1 331 ? 15.469 27.531 27.922 1 97 331 VAL A N 1
ATOM 2655 C CA . VAL A 1 331 ? 14.43 26.766 27.234 1 97 331 VAL A CA 1
ATOM 2656 C C . VAL A 1 331 ? 14.797 25.281 27.203 1 97 331 VAL A C 1
ATOM 2658 O O . VAL A 1 331 ? 15.977 24.938 27.047 1 97 331 VAL A O 1
ATOM 2661 N N . GLN A 1 332 ? 13.859 24.406 27.344 1 96.19 332 GLN A N 1
ATOM 2662 C CA . GLN A 1 332 ? 14.055 22.969 27.422 1 96.19 332 GLN A CA 1
ATOM 2663 C C . GLN A 1 332 ? 14.672 22.422 26.141 1 96.19 332 GLN A C 1
ATOM 2665 O O . GLN A 1 332 ? 14.695 23.109 25.109 1 96.19 332 GLN A O 1
ATOM 2670 N N . LEU A 1 333 ? 15.125 21.156 26.203 1 95.69 333 LEU A N 1
ATOM 2671 C CA . LEU A 1 333 ? 15.602 20.438 25.031 1 95.69 333 LEU A CA 1
ATOM 2672 C C . LEU A 1 333 ? 14.477 20.234 24.016 1 95.69 333 LEU A C 1
ATOM 2674 O O . LEU A 1 333 ? 13.344 19.938 24.406 1 95.69 333 LEU A O 1
ATOM 2678 N N . TRP A 1 334 ? 14.875 20.375 22.812 1 96.56 334 TRP A N 1
ATOM 2679 C CA . TRP A 1 334 ? 13.898 20.141 21.75 1 96.56 334 TRP A CA 1
ATOM 2680 C C . TRP A 1 334 ? 13.586 18.656 21.625 1 96.56 334 TRP A C 1
ATOM 2682 O O . TRP A 1 334 ? 14.5 17.812 21.625 1 96.56 334 TRP A O 1
ATOM 2692 N N . ARG A 1 335 ? 12.367 18.359 21.5 1 92.12 335 ARG A N 1
ATOM 2693 C CA . ARG A 1 335 ? 11.883 17.016 21.156 1 92.12 335 ARG A CA 1
ATOM 2694 C C . ARG A 1 335 ? 10.781 17.094 20.094 1 92.12 335 ARG A C 1
ATOM 2696 O O . ARG A 1 335 ? 10.094 18.109 19.984 1 92.12 335 ARG A O 1
ATOM 2703 N N . ASP A 1 336 ? 10.711 16.016 19.344 1 89.88 336 ASP A N 1
ATOM 2704 C CA . ASP A 1 336 ? 9.711 15.953 18.281 1 89.88 336 ASP A CA 1
ATOM 2705 C C . ASP A 1 336 ? 8.305 16.172 18.844 1 89.88 336 ASP A C 1
ATOM 2707 O O . ASP A 1 336 ? 7.547 16.984 18.312 1 89.88 336 ASP A O 1
ATOM 2711 N N . CYS A 1 337 ? 7.965 15.398 19.844 1 92.06 337 CYS A N 1
ATOM 2712 C CA . CYS A 1 337 ? 6.691 15.555 20.547 1 92.06 337 CYS A CA 1
ATOM 2713 C C . CYS A 1 337 ? 6.898 15.633 22.047 1 92.06 337 CYS A C 1
ATOM 2715 O O . CYS A 1 337 ? 7.836 15.031 22.594 1 92.06 337 CYS A O 1
ATOM 2717 N N . SER A 1 338 ? 6.074 16.391 22.688 1 93.25 338 SER A N 1
ATOM 2718 C CA . SER A 1 338 ? 6.191 16.594 24.125 1 93.25 338 SER A CA 1
ATOM 2719 C C . SER A 1 338 ? 5.238 15.688 24.906 1 93.25 338 SER A C 1
ATOM 2721 O O . SER A 1 338 ? 4.023 15.898 24.875 1 93.25 338 SER A O 1
ATOM 2723 N N . ASP A 1 339 ? 5.82 14.789 25.641 1 88.44 339 ASP A N 1
ATOM 2724 C CA . ASP A 1 339 ? 4.996 13.922 26.484 1 88.44 339 ASP A CA 1
ATOM 2725 C C . ASP A 1 339 ? 4.289 14.734 27.562 1 88.44 339 ASP A C 1
ATOM 2727 O O . ASP A 1 339 ? 3.162 14.414 27.953 1 88.44 339 ASP A O 1
ATOM 2731 N N . ASP A 1 340 ? 4.992 15.719 28.016 1 91.62 340 ASP A N 1
ATOM 2732 C CA . ASP A 1 340 ? 4.398 16.578 29.047 1 91.62 340 ASP A CA 1
ATOM 2733 C C . ASP A 1 340 ? 3.119 17.234 28.531 1 91.62 340 ASP A C 1
ATOM 2735 O O . ASP A 1 340 ? 2.092 17.219 29.219 1 91.62 340 ASP A O 1
ATOM 2739 N N . VAL A 1 341 ? 3.234 17.812 27.375 1 94.06 341 VAL A N 1
ATOM 2740 C CA . VAL A 1 341 ? 2.057 18.438 26.781 1 94.06 341 VAL A CA 1
ATOM 2741 C C . VAL A 1 341 ? 0.99 17.375 26.516 1 94.06 341 VAL A C 1
ATOM 2743 O O . VAL A 1 341 ? -0.186 17.578 26.828 1 94.06 341 VAL A O 1
ATOM 2746 N N . GLY A 1 342 ? 1.417 16.266 25.938 1 89.88 342 GLY A N 1
ATOM 2747 C CA . GLY A 1 342 ? 0.479 15.188 25.656 1 89.88 342 GLY A CA 1
ATOM 2748 C C . GLY A 1 342 ? -0.273 14.711 26.875 1 89.88 342 GLY A C 1
ATOM 2749 O O . GLY A 1 342 ? -1.48 14.469 26.812 1 89.88 342 GLY A O 1
ATOM 2750 N N . ASN A 1 343 ? 0.376 14.57 27.984 1 87.38 343 ASN A N 1
ATOM 2751 C CA . ASN A 1 343 ? -0.204 14.055 29.219 1 87.38 343 ASN A CA 1
ATOM 2752 C C . ASN A 1 343 ? -1.169 15.055 29.844 1 87.38 343 ASN A C 1
ATOM 2754 O O . ASN A 1 343 ? -2.039 14.672 30.625 1 87.38 343 ASN A O 1
ATOM 2758 N N . ASN A 1 344 ? -1.026 16.266 29.531 1 91.94 344 ASN A N 1
ATOM 2759 C CA . ASN A 1 344 ? -1.838 17.312 30.156 1 91.94 344 ASN A CA 1
ATOM 2760 C C . ASN A 1 344 ? -2.787 17.953 29.156 1 91.94 344 ASN A C 1
ATOM 2762 O O . ASN A 1 344 ? -3.336 19.031 29.422 1 91.94 344 ASN A O 1
ATOM 2766 N N . TYR A 1 345 ? -2.904 17.375 28.016 1 93.69 345 TYR A N 1
ATOM 2767 C CA . TYR A 1 345 ? -3.744 17.922 26.969 1 93.69 345 TYR A CA 1
ATOM 2768 C C . TYR A 1 345 ? -5.195 17.5 27.141 1 93.69 345 TYR A C 1
ATOM 2770 O O . TYR A 1 345 ? -5.477 16.328 27.406 1 93.69 345 TYR A O 1
ATOM 2778 N N . GLN A 1 346 ? -6.148 18.406 27.047 1 93.69 346 GLN A N 1
ATOM 2779 C CA . GLN A 1 346 ? -7.578 18.156 27.125 1 93.69 346 GLN A CA 1
ATOM 2780 C C . GLN A 1 346 ? -8.25 18.281 25.766 1 93.69 346 GLN A C 1
ATOM 2782 O O . GLN A 1 346 ? -8.438 19.406 25.281 1 93.69 346 GLN A O 1
ATOM 2787 N N . VAL A 1 347 ? -8.656 17.141 25.203 1 92.12 347 VAL A N 1
ATOM 2788 C CA . VAL A 1 347 ? -9.359 17.141 23.938 1 92.12 347 VAL A CA 1
ATOM 2789 C C . VAL A 1 347 ? -10.805 17.578 24.141 1 92.12 347 VAL A C 1
ATOM 2791 O O . VAL A 1 347 ? -11.539 16.969 24.922 1 92.12 347 VAL A O 1
ATOM 2794 N N . THR A 1 348 ? -11.195 18.656 23.484 1 95.62 348 THR A N 1
ATOM 2795 C CA . THR A 1 348 ? -12.555 19.156 23.641 1 95.62 348 THR A CA 1
ATOM 2796 C C . THR A 1 348 ? -13.305 19.125 22.312 1 95.62 348 THR A C 1
ATOM 2798 O O . THR A 1 348 ? -14.523 19.25 22.281 1 95.62 348 THR A O 1
ATOM 2801 N N . HIS A 1 349 ? -12.656 18.984 21.203 1 95.38 349 HIS A N 1
ATOM 2802 C CA . HIS A 1 349 ? -13.25 18.844 19.875 1 95.38 349 HIS A CA 1
ATOM 2803 C C . HIS A 1 349 ? -13.023 17.438 19.312 1 95.38 349 HIS A C 1
ATOM 2805 O O . HIS A 1 349 ? -12 17.172 18.688 1 95.38 349 HIS A O 1
ATOM 2811 N N . PHE A 1 350 ? -14.047 16.609 19.453 1 92.06 350 PHE A N 1
ATOM 2812 C CA . PHE A 1 350 ? -13.945 15.227 18.984 1 92.06 350 PHE A CA 1
ATOM 2813 C C . PHE A 1 350 ? -14.32 15.133 17.5 1 92.06 350 PHE A C 1
ATOM 2815 O O . PHE A 1 350 ? -14 14.148 16.844 1 92.06 350 PHE A O 1
ATOM 2822 N N . ASP A 1 351 ? -15.008 16.062 17 1 95.19 351 ASP A N 1
ATOM 2823 C CA . ASP A 1 351 ? -15.281 16.281 15.586 1 95.19 351 ASP A CA 1
ATOM 2824 C C . ASP A 1 351 ? -15.305 17.781 15.25 1 95.19 351 ASP A C 1
ATOM 2826 O O . ASP A 1 351 ? -15.562 18.609 16.125 1 95.19 351 ASP A O 1
ATOM 2830 N N . VAL A 1 352 ? -15.031 18.141 14.055 1 98.5 352 VAL A N 1
ATOM 2831 C CA . VAL A 1 352 ? -14.898 19.547 13.719 1 98.5 352 VAL A CA 1
ATOM 2832 C C . VAL A 1 352 ? -15.891 19.906 12.617 1 98.5 352 VAL A C 1
ATOM 2834 O O . VAL A 1 352 ? -15.609 20.781 11.789 1 98.5 352 VAL A O 1
ATOM 2837 N N . ILE A 1 353 ? -17.062 19.25 12.547 1 98.38 353 ILE A N 1
ATOM 2838 C CA . ILE A 1 353 ? -18.094 19.5 11.539 1 98.38 353 ILE A CA 1
ATOM 2839 C C . ILE A 1 353 ? -18.531 20.969 11.617 1 98.38 353 ILE A C 1
ATOM 2841 O O . ILE A 1 353 ? -18.562 21.672 10.602 1 98.38 353 ILE A O 1
ATOM 2845 N N . PRO A 1 354 ? -18.797 21.531 12.852 1 98.31 354 PRO A N 1
ATOM 2846 C CA . PRO A 1 354 ? -19.234 22.938 12.906 1 98.31 354 PRO A CA 1
ATOM 2847 C C . PRO A 1 354 ? -18.203 23.906 12.336 1 98.31 354 PRO A C 1
ATOM 2849 O O . PRO A 1 354 ? -18.562 24.875 11.672 1 98.31 354 PRO A O 1
ATOM 2852 N N . GLU A 1 355 ? -16.969 23.688 12.641 1 98.81 355 GLU A N 1
ATOM 2853 C CA . GLU A 1 355 ? -15.914 24.547 12.133 1 98.81 355 GLU A CA 1
ATOM 2854 C C . GLU A 1 355 ? -15.82 24.484 10.609 1 98.81 355 GLU A C 1
ATOM 2856 O O . GLU A 1 355 ? -15.641 25.5 9.945 1 98.81 355 GLU A O 1
ATOM 2861 N N . PHE A 1 356 ? -15.961 23.266 10.039 1 98.81 356 PHE A N 1
ATOM 2862 C CA . PHE A 1 356 ? -15.938 23.109 8.586 1 98.81 356 PHE A CA 1
ATOM 2863 C C . PHE A 1 356 ? -17.125 23.828 7.949 1 98.81 356 PHE A C 1
ATOM 2865 O O . PHE A 1 356 ? -16.984 24.469 6.902 1 98.81 356 PHE A O 1
ATOM 2872 N N . GLU A 1 357 ? -18.281 23.703 8.562 1 98.69 357 GLU A N 1
ATOM 2873 C CA . GLU A 1 357 ? -19.453 24.422 8.055 1 98.69 357 GLU A CA 1
ATOM 2874 C C . GLU A 1 357 ? -19.219 25.922 8.047 1 98.69 357 GLU A C 1
ATOM 2876 O O . GLU A 1 357 ? -19.578 26.609 7.09 1 98.69 357 GLU A O 1
ATOM 2881 N N . ALA A 1 358 ? -18.594 26.438 9.07 1 98.62 358 ALA A N 1
ATOM 2882 C CA . ALA A 1 358 ? -18.266 27.859 9.141 1 98.62 358 ALA A CA 1
ATOM 2883 C C . ALA A 1 358 ? -17.312 28.25 8.016 1 98.62 358 ALA A C 1
ATOM 2885 O O . ALA A 1 358 ? -17.484 29.297 7.387 1 98.62 358 ALA A O 1
ATOM 2886 N N . MET A 1 359 ? -16.312 27.422 7.77 1 98.81 359 MET A N 1
ATOM 2887 C CA . MET A 1 359 ? -15.344 27.703 6.715 1 98.81 359 MET A CA 1
ATOM 2888 C C . MET A 1 359 ? -16 27.672 5.34 1 98.81 359 MET A C 1
ATOM 2890 O O . MET A 1 359 ? -15.773 28.547 4.508 1 98.81 359 MET A O 1
ATOM 2894 N N . ILE A 1 360 ? -16.844 26.656 5.133 1 98.62 360 ILE A N 1
ATOM 2895 C CA . ILE A 1 360 ? -17.547 26.5 3.865 1 98.62 360 ILE A CA 1
ATOM 2896 C C . ILE A 1 360 ? -18.453 27.719 3.631 1 98.62 360 ILE A C 1
ATOM 2898 O O . ILE A 1 360 ? -18.469 28.281 2.533 1 98.62 360 ILE A O 1
ATOM 2902 N N . ASN A 1 361 ? -19.141 28.156 4.656 1 98.12 361 ASN A N 1
ATOM 2903 C CA . ASN A 1 361 ? -20.047 29.281 4.562 1 98.12 361 ASN A CA 1
ATOM 2904 C C . ASN A 1 361 ? -19.297 30.594 4.281 1 98.12 361 ASN A C 1
ATOM 2906 O O . ASN A 1 361 ? -19.859 31.516 3.691 1 98.12 361 ASN A O 1
ATOM 2910 N N . SER A 1 362 ? -18.094 30.672 4.699 1 98.12 362 SER A N 1
ATOM 2911 C CA . SER A 1 362 ? -17.266 31.859 4.48 1 98.12 362 SER A CA 1
ATOM 2912 C C . SER A 1 362 ? -16.625 31.828 3.1 1 98.12 362 SER A C 1
ATOM 2914 O O . SER A 1 362 ? -15.961 32.781 2.705 1 98.12 362 SER A O 1
ATOM 2916 N N . LYS A 1 363 ? -16.688 30.719 2.363 1 97.06 363 LYS A N 1
ATOM 2917 C CA . LYS A 1 363 ? -16.312 30.547 0.961 1 97.06 363 LYS A CA 1
ATOM 2918 C C . LYS A 1 363 ? -14.797 30.578 0.79 1 97.06 363 LYS A C 1
ATOM 2920 O O . LYS A 1 363 ? -14.289 30.953 -0.268 1 97.06 363 LYS A O 1
ATOM 2925 N N . ILE A 1 364 ? -14.133 30.281 1.845 1 98.12 364 ILE A N 1
ATOM 2926 C CA . ILE A 1 364 ? -12.695 30.109 1.669 1 98.12 364 ILE A CA 1
ATOM 2927 C C . ILE A 1 364 ? -12.414 28.766 1.009 1 98.12 364 ILE A C 1
ATOM 2929 O O . ILE A 1 364 ? -13.289 27.891 0.95 1 98.12 364 ILE A O 1
ATOM 2933 N N . ARG A 1 365 ? -11.195 28.609 0.514 1 98.56 365 ARG A N 1
ATOM 2934 C CA . ARG A 1 365 ? -10.82 27.359 -0.125 1 98.56 365 ARG A CA 1
ATOM 2935 C C . ARG A 1 365 ? -10.352 26.344 0.907 1 98.56 365 ARG A C 1
ATOM 2937 O O . ARG A 1 365 ? -9.555 26.672 1.794 1 98.56 365 ARG A O 1
ATOM 2944 N N . ILE A 1 366 ? -10.852 25.141 0.8 1 98.88 366 ILE A N 1
ATOM 2945 C CA . ILE A 1 366 ? -10.508 24.078 1.743 1 98.88 366 ILE A CA 1
ATOM 2946 C C . ILE A 1 366 ? -9.969 22.859 0.986 1 98.88 366 ILE A C 1
ATOM 2948 O O . ILE A 1 366 ? -10.609 22.359 0.062 1 98.88 366 ILE A O 1
ATOM 2952 N N . LEU A 1 367 ? -8.789 22.391 1.327 1 98.88 367 LEU A N 1
ATOM 2953 C CA . LEU A 1 367 ? -8.219 21.141 0.827 1 98.88 367 LEU A CA 1
ATOM 2954 C C . LEU A 1 367 ? -7.934 20.172 1.973 1 98.88 367 LEU A C 1
ATOM 2956 O O . LEU A 1 367 ? -7.203 20.516 2.906 1 98.88 367 LEU A O 1
ATOM 2960 N N . VAL A 1 368 ? -8.586 19.078 1.954 1 98.81 368 VAL A N 1
ATOM 2961 C CA . VAL A 1 368 ? -8.172 17.938 2.77 1 98.81 368 VAL A CA 1
ATOM 2962 C C . VAL A 1 368 ? -7.449 16.906 1.897 1 98.81 368 VAL A C 1
ATOM 2964 O O . VAL A 1 368 ? -7.898 16.594 0.793 1 98.81 368 VAL A O 1
ATOM 2967 N N . TYR A 1 369 ? -6.293 16.453 2.328 1 98.81 369 TYR A N 1
ATOM 2968 C CA . TYR A 1 369 ? -5.586 15.445 1.556 1 98.81 369 TYR A CA 1
ATOM 2969 C C . TYR A 1 369 ? -5.039 14.352 2.463 1 98.81 369 TYR A C 1
ATOM 2971 O O . TYR A 1 369 ? -4.77 14.594 3.643 1 98.81 369 TYR A O 1
ATOM 2979 N N . ASN A 1 370 ? -4.945 13.156 1.938 1 98.56 370 ASN A N 1
ATOM 2980 C CA . ASN A 1 370 ? -4.48 12.008 2.705 1 98.56 370 ASN A CA 1
ATOM 2981 C C . ASN A 1 370 ? -3.479 11.172 1.911 1 98.56 370 ASN A C 1
ATOM 2983 O O . ASN A 1 370 ? -3.707 10.875 0.738 1 98.56 370 ASN A O 1
ATOM 2987 N N . GLY A 1 371 ? -2.303 10.898 2.592 1 98.25 371 GLY A N 1
ATOM 2988 C CA . GLY A 1 371 ? -1.67 9.664 2.168 1 98.25 371 GLY A CA 1
ATOM 2989 C C . GLY A 1 371 ? -2.547 8.445 2.377 1 98.25 371 GLY A C 1
ATOM 2990 O O . GLY A 1 371 ? -3.199 8.312 3.414 1 98.25 371 GLY A O 1
ATOM 2991 N N . ASP A 1 372 ? -2.535 7.469 1.458 1 97.12 372 ASP A N 1
ATOM 2992 C CA . ASP A 1 372 ? -3.576 6.445 1.468 1 97.12 372 ASP A CA 1
ATOM 2993 C C . ASP A 1 372 ? -3.102 5.188 2.191 1 97.12 372 ASP A C 1
ATOM 2995 O O . ASP A 1 372 ? -3.822 4.188 2.248 1 97.12 372 ASP A O 1
ATOM 2999 N N . VAL A 1 373 ? -1.91 5.211 2.795 1 96.25 373 VAL A N 1
ATOM 3000 C CA . VAL A 1 373 ? -1.457 4.035 3.535 1 96.25 373 VAL A CA 1
ATOM 3001 C C . VAL A 1 373 ? -1.135 4.426 4.977 1 96.25 373 VAL A C 1
ATOM 3003 O O . VAL A 1 373 ? -0.316 3.779 5.633 1 96.25 373 VAL A O 1
ATOM 3006 N N . ASP A 1 374 ? -1.696 5.527 5.434 1 94.69 374 ASP A N 1
ATOM 3007 C CA . ASP A 1 374 ? -1.664 5.992 6.816 1 94.69 374 ASP A CA 1
ATOM 3008 C C . ASP A 1 374 ? -2.727 5.289 7.66 1 94.69 374 ASP A C 1
ATOM 3010 O O . ASP A 1 374 ? -3.91 5.312 7.32 1 94.69 374 ASP A O 1
ATOM 3014 N N . THR A 1 375 ? -2.307 4.738 8.805 1 89.88 375 THR A N 1
ATOM 3015 C CA . THR A 1 375 ? -3.291 4.07 9.648 1 89.88 375 THR A CA 1
ATOM 3016 C C . THR A 1 375 ? -3.652 4.938 10.852 1 89.88 375 THR A C 1
ATOM 3018 O O . THR A 1 375 ? -4.633 4.668 11.547 1 89.88 375 THR A O 1
ATOM 3021 N N . ALA A 1 376 ? -2.912 5.969 11.078 1 89.31 376 ALA A N 1
ATOM 3022 C CA . ALA A 1 376 ? -3.15 6.836 12.234 1 89.31 376 ALA A CA 1
ATOM 3023 C C . ALA A 1 376 ? -4.355 7.742 12 1 89.31 376 ALA A C 1
ATOM 3025 O O . ALA A 1 376 ? -5.215 7.883 12.867 1 89.31 376 ALA A O 1
ATOM 3026 N N . CYS A 1 377 ? -4.371 8.406 10.922 1 94.75 377 CYS A N 1
ATOM 3027 C CA . CYS A 1 377 ? -5.473 9.203 10.383 1 94.75 377 CYS A CA 1
ATOM 3028 C C . CYS A 1 377 ? -5.793 8.789 8.953 1 94.75 377 CYS A C 1
ATOM 3030 O O . CYS A 1 377 ? -5.387 9.461 8.008 1 94.75 377 CYS A O 1
ATOM 3032 N N . ASN A 1 378 ? -6.547 7.715 8.852 1 95.69 378 ASN A N 1
ATOM 3033 C CA . ASN A 1 378 ? -6.637 7.031 7.57 1 95.69 378 ASN A CA 1
ATOM 3034 C C . ASN A 1 378 ? -7.562 7.766 6.605 1 95.69 378 ASN A C 1
ATOM 3036 O O . ASN A 1 378 ? -8.375 8.594 7.031 1 95.69 378 ASN A O 1
ATOM 3040 N N . SER A 1 379 ? -7.414 7.531 5.363 1 97.25 379 SER A N 1
ATOM 3041 C CA . SER A 1 379 ? -8.086 8.25 4.285 1 97.25 379 SER A CA 1
ATOM 3042 C C . SER A 1 379 ? -9.594 7.988 4.297 1 97.25 379 SER A C 1
ATOM 3044 O O . SER A 1 379 ? -10.383 8.836 3.879 1 97.25 379 SER A O 1
ATOM 3046 N N . ILE A 1 380 ? -10.039 6.82 4.781 1 97.75 380 ILE A N 1
ATOM 3047 C CA . ILE A 1 380 ? -11.453 6.465 4.789 1 97.75 380 ILE A CA 1
ATOM 3048 C C . ILE A 1 380 ? -12.203 7.344 5.793 1 97.75 380 ILE A C 1
ATOM 3050 O O . ILE A 1 380 ? -13.289 7.844 5.5 1 97.75 380 ILE A O 1
ATOM 3054 N N . MET A 1 381 ? -11.602 7.559 6.945 1 97.44 381 MET A N 1
ATOM 3055 C CA . MET A 1 381 ? -12.203 8.445 7.941 1 97.44 381 MET A CA 1
ATOM 3056 C C . MET A 1 381 ? -12.406 9.844 7.371 1 97.44 381 MET A C 1
ATOM 3058 O O . MET A 1 381 ? -13.484 10.43 7.52 1 97.44 381 MET A O 1
ATOM 3062 N N . ASN A 1 382 ? -11.398 10.422 6.723 1 98.12 382 ASN A N 1
ATOM 3063 C CA . ASN A 1 382 ? -11.516 11.766 6.172 1 98.12 382 ASN A CA 1
ATOM 3064 C C . ASN A 1 382 ? -12.547 11.828 5.047 1 98.12 382 ASN A C 1
ATOM 3066 O O . ASN A 1 382 ? -13.305 12.789 4.945 1 98.12 382 ASN A O 1
ATOM 3070 N N . GLN A 1 383 ? -12.562 10.781 4.223 1 95.81 383 GLN A N 1
ATOM 3071 C CA . GLN A 1 383 ? -13.555 10.742 3.156 1 95.81 383 GLN A CA 1
ATOM 3072 C C . GLN A 1 383 ? -14.969 10.719 3.725 1 95.81 383 GLN A C 1
ATOM 3074 O O . GLN A 1 383 ? -15.859 11.414 3.223 1 95.81 383 GLN A O 1
ATOM 3079 N N . GLN A 1 384 ? -15.18 9.875 4.668 1 97.25 384 GLN A N 1
ATOM 3080 C CA . GLN A 1 384 ? -16.5 9.773 5.281 1 97.25 384 GLN A CA 1
ATOM 3081 C C . GLN A 1 384 ? -16.875 11.078 5.977 1 97.25 384 GLN A C 1
ATOM 3083 O O . GLN A 1 384 ? -18.031 11.5 5.918 1 97.25 384 GLN A O 1
ATOM 3088 N N . PHE A 1 385 ? -15.953 11.711 6.695 1 98.06 385 PHE A N 1
ATOM 3089 C CA . PHE A 1 385 ? -16.188 13.008 7.316 1 98.06 385 PHE A CA 1
ATOM 3090 C C . PHE A 1 385 ? -16.656 14.031 6.285 1 98.06 385 PHE A C 1
ATOM 3092 O O . PHE A 1 385 ? -17.672 14.711 6.488 1 98.06 385 PHE A O 1
ATOM 3099 N N . LEU A 1 386 ? -15.938 14.125 5.18 1 97.31 386 LEU A N 1
ATOM 3100 C CA . LEU A 1 386 ? -16.25 15.109 4.152 1 97.31 386 LEU A CA 1
ATOM 3101 C C . LEU A 1 386 ? -17.609 14.82 3.52 1 97.31 386 LEU A C 1
ATOM 3103 O O . LEU A 1 386 ? -18.359 15.75 3.209 1 97.31 386 LEU A O 1
ATOM 3107 N N . SER A 1 387 ? -17.875 13.539 3.287 1 94.94 387 SER A N 1
ATOM 3108 C CA . SER A 1 387 ? -19.188 13.172 2.77 1 94.94 387 SER A CA 1
ATOM 3109 C C . SER A 1 387 ? -20.297 13.594 3.727 1 94.94 387 SER A C 1
ATOM 3111 O O . SER A 1 387 ? -21.391 13.953 3.293 1 94.94 387 SER A O 1
ATOM 3113 N N . SER A 1 388 ? -20.031 13.531 4.996 1 96.38 388 SER A N 1
ATOM 3114 C CA . SER A 1 388 ? -21.031 13.828 6.004 1 96.38 388 SER A CA 1
ATOM 3115 C C . SER A 1 388 ? -21.391 15.32 6.012 1 96.38 388 SER A C 1
ATOM 3117 O O . SER A 1 388 ? -22.391 15.719 6.594 1 96.38 388 SER A O 1
ATOM 3119 N N . LEU A 1 389 ? -20.578 16.109 5.371 1 97.56 389 LEU A N 1
ATOM 3120 C CA . LEU A 1 389 ? -20.844 17.547 5.281 1 97.56 389 LEU A CA 1
ATOM 3121 C C . LEU A 1 389 ? -21.969 17.812 4.277 1 97.56 389 LEU A C 1
ATOM 3123 O O . LEU A 1 389 ? -22.469 18.938 4.188 1 97.56 389 LEU A O 1
ATOM 3127 N N . ASN A 1 390 ? -22.375 16.859 3.471 1 95.31 390 ASN A N 1
ATOM 3128 C CA . ASN A 1 390 ? -23.516 16.875 2.562 1 95.31 390 ASN A CA 1
ATOM 3129 C C . ASN A 1 390 ? -23.375 17.953 1.499 1 95.31 390 ASN A C 1
ATOM 3131 O O . ASN A 1 390 ? -24.344 18.641 1.164 1 95.31 390 ASN A O 1
ATOM 3135 N N . GLN A 1 391 ? -22.125 18.234 1.113 1 94.94 391 GLN A N 1
ATOM 3136 C CA . GLN A 1 391 ? -21.875 19.094 -0.048 1 94.94 391 GLN A CA 1
ATOM 3137 C C . GLN A 1 391 ? -22.047 18.312 -1.347 1 94.94 391 GLN A C 1
ATOM 3139 O O . GLN A 1 391 ? -21.766 17.109 -1.394 1 94.94 391 GLN A O 1
ATOM 3144 N N . THR A 1 392 ? -22.484 18.938 -2.422 1 92.56 392 THR A N 1
ATOM 3145 C CA . THR A 1 392 ? -22.656 18.297 -3.717 1 92.56 392 THR A CA 1
ATOM 3146 C C . THR A 1 392 ? -21.312 18 -4.363 1 92.56 392 THR A C 1
ATOM 3148 O O . THR A 1 392 ? -20.422 18.859 -4.359 1 92.56 392 THR A O 1
ATOM 3151 N N . VAL A 1 393 ? -21.125 16.766 -4.797 1 91.5 393 VAL A N 1
ATOM 3152 C CA . VAL A 1 393 ? -19.922 16.422 -5.547 1 91.5 393 VAL A CA 1
ATOM 3153 C C . VAL A 1 393 ? -19.969 17.078 -6.926 1 91.5 393 VAL A C 1
ATOM 3155 O O . VAL A 1 393 ? -21 17.016 -7.613 1 91.5 393 VAL A O 1
ATOM 3158 N N . LEU A 1 394 ? -18.922 17.75 -7.25 1 89.75 394 LEU A N 1
ATOM 3159 C CA . LEU A 1 394 ? -18.859 18.453 -8.523 1 89.75 394 LEU A CA 1
ATOM 3160 C C . LEU A 1 394 ? -18.328 17.547 -9.633 1 89.75 394 LEU A C 1
ATOM 3162 O O . LEU A 1 394 ? -17.484 16.688 -9.383 1 89.75 394 LEU A O 1
ATOM 3166 N N . GLY A 1 395 ? -18.688 17.891 -10.93 1 75.56 395 GLY A N 1
ATOM 3167 C CA . GLY A 1 395 ? -18.281 17.125 -12.094 1 75.56 395 GLY A CA 1
ATOM 3168 C C . GLY A 1 395 ? -19.078 15.859 -12.305 1 75.56 395 GLY A C 1
ATOM 3169 O O . GLY A 1 395 ? -20.125 15.664 -11.664 1 75.56 395 GLY A O 1
ATOM 3170 N N . GLU A 1 396 ? -18.766 15.266 -13.398 1 59.62 396 GLU A N 1
ATOM 3171 C CA . GLU A 1 396 ? -19.469 14.023 -13.719 1 59.62 396 GLU A CA 1
ATOM 3172 C C . GLU A 1 396 ? -19.094 12.914 -12.742 1 59.62 396 GLU A C 1
ATOM 3174 O O . GLU A 1 396 ? -17.922 12.711 -12.438 1 59.62 396 GLU A O 1
ATOM 3179 N N . ALA A 1 397 ? -19.922 12.969 -11.594 1 53.19 397 ALA A N 1
ATOM 3180 C CA . ALA A 1 397 ? -19.906 12.195 -10.352 1 53.19 397 ALA A CA 1
ATOM 3181 C C . ALA A 1 397 ? -19.281 10.82 -10.57 1 53.19 397 ALA A C 1
ATOM 3183 O O . ALA A 1 397 ? -19.266 9.984 -9.672 1 53.19 397 ALA A O 1
ATOM 3184 N N . LYS A 1 398 ? -19.062 10.289 -11.719 1 53.19 398 LYS A N 1
ATOM 3185 C CA . LYS A 1 398 ? -19.141 8.836 -11.773 1 53.19 398 LYS A CA 1
ATOM 3186 C C . LYS A 1 398 ? -17.984 8.195 -11.008 1 53.19 398 LYS A C 1
ATOM 3188 O O . LYS A 1 398 ? -18.172 7.203 -10.297 1 53.19 398 LYS A O 1
ATOM 3193 N N . VAL A 1 399 ? -16.766 8.484 -11.109 1 60.56 399 VAL A N 1
ATOM 3194 C CA . VAL A 1 399 ? -15.688 7.742 -10.469 1 60.56 399 VAL A CA 1
ATOM 3195 C C . VAL A 1 399 ? -14.695 8.719 -9.844 1 60.56 399 VAL A C 1
ATOM 3197 O O . VAL A 1 399 ? -14.797 9.93 -10.031 1 60.56 399 VAL A O 1
ATOM 3200 N N . ASN A 1 400 ? -13.93 8.336 -8.852 1 68.81 400 ASN A N 1
ATOM 3201 C CA . ASN A 1 400 ? -12.773 9.102 -8.398 1 68.81 400 ASN A CA 1
ATOM 3202 C C . ASN A 1 400 ? -11.859 9.484 -9.562 1 68.81 400 ASN A C 1
ATOM 3204 O O . ASN A 1 400 ? -11.398 8.609 -10.297 1 68.81 400 ASN A O 1
ATOM 3208 N N . ASP A 1 401 ? -11.773 10.797 -9.805 1 81.38 401 ASP A N 1
ATOM 3209 C CA . ASP A 1 401 ? -10.875 11.25 -10.867 1 81.38 401 ASP A CA 1
ATOM 3210 C C . ASP A 1 401 ? -9.414 11.211 -10.406 1 81.38 401 ASP A C 1
ATOM 3212 O O . ASP A 1 401 ? -9.102 11.641 -9.297 1 81.38 401 ASP A O 1
ATOM 3216 N N . PRO A 1 402 ? -8.586 10.594 -11.219 1 87.06 402 PRO A N 1
ATOM 3217 C CA . PRO A 1 402 ? -7.168 10.664 -10.859 1 87.06 402 PRO A CA 1
ATOM 3218 C C . PRO A 1 402 ? -6.57 12.047 -11.094 1 87.06 402 PRO A C 1
ATOM 3220 O O . PRO A 1 402 ? -7.031 12.789 -11.961 1 87.06 402 PRO A O 1
ATOM 3223 N N . TRP A 1 403 ? -5.676 12.469 -10.297 1 89.62 403 TRP A N 1
ATOM 3224 C CA . TRP A 1 403 ? -4.777 13.57 -10.625 1 89.62 403 TRP A CA 1
ATOM 3225 C C . TRP A 1 403 ? -3.354 13.062 -10.844 1 89.62 403 TRP A C 1
ATOM 3227 O O . TRP A 1 403 ? -2.996 11.977 -10.383 1 89.62 403 TRP A O 1
ATOM 3237 N N . HIS A 1 404 ? -2.582 13.797 -11.625 1 88 404 HIS A N 1
ATOM 3238 C CA . HIS A 1 404 ? -1.33 13.266 -12.156 1 88 404 HIS A CA 1
ATOM 3239 C C . HIS A 1 404 ? -0.151 14.156 -11.773 1 88 404 HIS A C 1
ATOM 3241 O O . HIS A 1 404 ? -0.331 15.344 -11.484 1 88 404 HIS A O 1
ATOM 3247 N N . TYR A 1 405 ? 1.002 13.594 -11.727 1 85.5 405 TYR A N 1
ATOM 3248 C CA . TYR A 1 405 ? 2.264 14.312 -11.586 1 85.5 405 TYR A CA 1
ATOM 3249 C C . TYR A 1 405 ? 3.303 13.797 -12.57 1 85.5 405 TYR A C 1
ATOM 3251 O O . TYR A 1 405 ? 3.225 12.648 -13.016 1 85.5 405 TYR A O 1
ATOM 3259 N N . TYR A 1 406 ? 4.141 14.68 -12.945 1 76.06 406 TYR A N 1
ATOM 3260 C CA . TYR A 1 406 ? 5.219 14.266 -13.844 1 76.06 406 TYR A CA 1
ATOM 3261 C C . TYR A 1 406 ? 6.395 13.711 -13.055 1 76.06 406 TYR A C 1
ATOM 3263 O O . TYR A 1 406 ? 6.965 14.391 -12.203 1 76.06 406 TYR A O 1
ATOM 3271 N N . GLY A 1 407 ? 6.625 12.492 -13.172 1 66.44 407 GLY A N 1
ATOM 3272 C CA . GLY A 1 407 ? 7.758 11.844 -12.531 1 66.44 407 GLY A CA 1
ATOM 3273 C C . GLY A 1 407 ? 8.945 11.664 -13.453 1 66.44 407 GLY A C 1
ATOM 3274 O O . GLY A 1 407 ? 9.031 12.312 -14.492 1 66.44 407 GLY A O 1
ATOM 3275 N N . GLU A 1 408 ? 9.891 10.883 -12.961 1 60.78 408 GLU A N 1
ATOM 3276 C CA . GLU A 1 408 ? 11.125 10.617 -13.695 1 60.78 408 GLU A CA 1
ATOM 3277 C C . GLU A 1 408 ? 10.844 9.867 -14.992 1 60.78 408 GLU A C 1
ATOM 3279 O O . GLU A 1 408 ? 11.508 10.102 -16 1 60.78 408 GLU A O 1
ATOM 3284 N N . THR A 1 409 ? 9.852 9.102 -14.875 1 61.19 409 THR A N 1
ATOM 3285 C CA . THR A 1 409 ? 9.617 8.227 -16.016 1 61.19 409 THR A CA 1
ATOM 3286 C C . THR A 1 409 ? 8.391 8.688 -16.797 1 61.19 409 THR A C 1
ATOM 3288 O O . THR A 1 409 ? 7.91 7.98 -17.688 1 61.19 409 THR A O 1
ATOM 3291 N N . GLY A 1 410 ? 7.84 9.82 -16.359 1 68.81 410 GLY A N 1
ATOM 3292 C CA . GLY A 1 410 ? 6.668 10.336 -17.047 1 68.81 410 GLY A CA 1
ATOM 3293 C C . GLY A 1 410 ? 5.527 10.68 -16.109 1 68.81 410 GLY A C 1
ATOM 3294 O O . GLY A 1 410 ? 5.754 10.992 -14.938 1 68.81 410 GLY A O 1
ATOM 3295 N N . THR A 1 411 ? 4.34 10.672 -16.719 1 72.06 411 THR A N 1
ATOM 3296 C CA . THR A 1 411 ? 3.16 11.039 -15.945 1 72.06 411 THR A CA 1
ATOM 3297 C C . THR A 1 411 ? 2.611 9.828 -15.188 1 72.06 411 THR A C 1
ATOM 3299 O O . THR A 1 411 ? 2.482 8.742 -15.758 1 72.06 411 THR A O 1
ATOM 3302 N N . ALA A 1 412 ? 2.467 9.977 -13.945 1 79.75 412 ALA A N 1
ATOM 3303 C CA . ALA A 1 412 ? 1.935 8.922 -13.094 1 79.75 412 ALA A CA 1
ATOM 3304 C C . ALA A 1 412 ? 0.727 9.414 -12.297 1 79.75 412 ALA A C 1
ATOM 3306 O O . ALA A 1 412 ? 0.551 10.617 -12.102 1 79.75 412 ALA A O 1
ATOM 3307 N N . VAL A 1 413 ? -0.174 8.43 -12 1 85.56 413 VAL A N 1
ATOM 3308 C CA . VAL A 1 413 ? -1.296 8.758 -11.125 1 85.56 413 VAL A CA 1
ATOM 3309 C C . VAL A 1 413 ? -0.78 9.102 -9.727 1 85.56 413 VAL A C 1
ATOM 3311 O O . VAL A 1 413 ? -0.205 8.25 -9.047 1 85.56 413 VAL A O 1
ATOM 3314 N N . ALA A 1 414 ? -0.907 10.344 -9.344 1 91.12 414 ALA A N 1
ATOM 3315 C CA . ALA A 1 414 ? -0.469 10.797 -8.023 1 91.12 414 ALA A CA 1
ATOM 3316 C C . ALA A 1 414 ? -1.472 10.398 -6.945 1 91.12 414 ALA A C 1
ATOM 3318 O O . ALA A 1 414 ? -1.103 10.227 -5.781 1 91.12 414 ALA A O 1
ATOM 3319 N N . GLY A 1 415 ? -2.719 10.297 -7.285 1 92.19 415 GLY A N 1
ATOM 3320 C CA . GLY A 1 415 ? -3.838 9.961 -6.418 1 92.19 415 GLY A CA 1
ATOM 3321 C C . GLY A 1 415 ? -5.188 10.281 -7.035 1 92.19 415 GLY A C 1
ATOM 3322 O O . GLY A 1 415 ? -5.344 10.242 -8.258 1 92.19 415 GLY A O 1
ATOM 3323 N N . PHE A 1 416 ? -6.18 10.484 -6.18 1 92.12 416 PHE A N 1
ATOM 3324 C CA . PHE A 1 416 ? -7.535 10.719 -6.66 1 92.12 416 PHE A CA 1
ATOM 3325 C C . PHE A 1 416 ? -8.125 11.969 -6.027 1 92.12 416 PHE A C 1
ATOM 3327 O O . PHE A 1 416 ? -7.656 12.422 -4.98 1 92.12 416 PHE A O 1
ATOM 3334 N N . ILE A 1 417 ? -9.078 12.57 -6.719 1 92.88 417 ILE A N 1
ATOM 3335 C CA . ILE A 1 417 ? -9.625 13.852 -6.285 1 92.88 417 ILE A CA 1
ATOM 3336 C C . ILE A 1 417 ? -11.148 13.766 -6.25 1 92.88 417 ILE A C 1
ATOM 3338 O O . ILE A 1 417 ? -11.766 13.148 -7.121 1 92.88 417 ILE A O 1
ATOM 3342 N N . THR A 1 418 ? -11.75 14.219 -5.262 1 92.56 418 THR A N 1
ATOM 3343 C CA . THR A 1 418 ? -13.172 14.531 -5.168 1 92.56 418 THR A CA 1
ATOM 3344 C C . THR A 1 418 ? -13.375 16.016 -4.859 1 92.56 418 THR A C 1
ATOM 3346 O O . THR A 1 418 ? -12.875 16.516 -3.852 1 92.56 418 THR A O 1
ATOM 3349 N N . GLN A 1 419 ? -14.094 16.688 -5.711 1 93.5 419 GLN A N 1
ATOM 3350 C CA . GLN A 1 419 ? -14.391 18.094 -5.508 1 93.5 419 GLN A CA 1
ATOM 3351 C C . GLN A 1 419 ? -15.852 18.297 -5.098 1 93.5 419 GLN A C 1
ATOM 3353 O O . GLN A 1 419 ? -16.75 17.656 -5.652 1 93.5 419 GLN A O 1
ATOM 3358 N N . PHE A 1 420 ? -16.047 19.078 -4.105 1 93.81 420 PHE A N 1
ATOM 3359 C CA . PHE A 1 420 ? -17.375 19.344 -3.559 1 93.81 420 PHE A CA 1
ATOM 3360 C C . PHE A 1 420 ? -17.766 20.797 -3.756 1 93.81 420 PHE A C 1
ATOM 3362 O O . PHE A 1 420 ? -16.891 21.656 -3.955 1 93.81 420 PHE A O 1
ATOM 3369 N N . SER A 1 421 ? -19.078 21.016 -3.816 1 94.62 421 SER A N 1
ATOM 3370 C CA . SER A 1 421 ? -19.531 22.406 -3.641 1 94.62 421 SER A CA 1
ATOM 3371 C C . SER A 1 421 ? -18.953 23 -2.361 1 94.62 421 SER A C 1
ATOM 3373 O O . SER A 1 421 ? -18.375 22.297 -1.535 1 94.62 421 SER A O 1
ATOM 3375 N N . GLY A 1 422 ? -18.906 24.328 -2.256 1 95.25 422 GLY A N 1
ATOM 3376 C CA . GLY A 1 422 ? -18.406 25.016 -1.07 1 95.25 422 GLY A CA 1
ATOM 3377 C C . GLY A 1 422 ? -16.906 25.188 -1.08 1 95.25 422 GLY A C 1
ATOM 3378 O O . GLY A 1 422 ? -16.281 25.312 -0.023 1 95.25 422 GLY A O 1
ATOM 3379 N N . ASN A 1 423 ? -16.297 25.062 -2.201 1 97 423 ASN A N 1
ATOM 3380 C CA . ASN A 1 423 ? -14.852 25.234 -2.375 1 97 423 ASN A CA 1
ATOM 3381 C C . ASN A 1 423 ? -14.062 24.203 -1.573 1 97 423 ASN A C 1
ATOM 3383 O O . ASN A 1 423 ? -13.031 24.531 -0.985 1 97 423 ASN A O 1
ATOM 3387 N N . LEU A 1 424 ? -14.617 23 -1.523 1 97.25 424 LEU A N 1
ATOM 3388 C CA . LEU A 1 424 ? -14.039 21.906 -0.742 1 97.25 424 LEU A CA 1
ATOM 3389 C C . LEU A 1 424 ? -13.516 20.797 -1.653 1 97.25 424 LEU A C 1
ATOM 3391 O O . LEU A 1 424 ? -14.266 20.25 -2.469 1 97.25 424 LEU A O 1
ATOM 3395 N N . ASP A 1 425 ? -12.211 20.516 -1.557 1 96.38 425 ASP A N 1
ATOM 3396 C CA . ASP A 1 425 ? -11.578 19.453 -2.324 1 96.38 425 ASP A CA 1
ATOM 3397 C C . ASP A 1 425 ? -11.008 18.375 -1.399 1 96.38 425 ASP A C 1
ATOM 3399 O O . ASP A 1 425 ? -10.547 18.688 -0.297 1 96.38 425 ASP A O 1
ATOM 3403 N N . PHE A 1 426 ? -11.102 17.141 -1.84 1 96.69 426 PHE A N 1
ATOM 3404 C CA . PHE A 1 426 ? -10.43 16.016 -1.202 1 96.69 426 PHE A CA 1
ATOM 3405 C C . PHE A 1 426 ? -9.469 15.336 -2.174 1 96.69 426 PHE A C 1
ATOM 3407 O O . PHE A 1 426 ? -9.859 14.977 -3.289 1 96.69 426 PHE A O 1
ATOM 3414 N N . LEU A 1 427 ? -8.18 15.203 -1.771 1 97.25 427 LEU A N 1
ATOM 3415 C CA . LEU A 1 427 ? -7.199 14.492 -2.586 1 97.25 427 LEU A CA 1
ATOM 3416 C C . LEU A 1 427 ? -6.551 13.367 -1.795 1 97.25 427 LEU A C 1
ATOM 3418 O O . LEU A 1 427 ? -6.266 13.516 -0.605 1 97.25 427 LEU A O 1
ATOM 3422 N N . THR A 1 428 ? -6.328 12.25 -2.461 1 96.81 428 THR A N 1
ATOM 3423 C CA . THR A 1 428 ? -5.406 11.258 -1.926 1 96.81 428 THR A CA 1
ATOM 3424 C C . THR A 1 428 ? -4.051 11.344 -2.621 1 96.81 428 THR A C 1
ATOM 3426 O O . THR A 1 428 ? -3.955 11.852 -3.74 1 96.81 428 THR A O 1
ATOM 3429 N N . VAL A 1 429 ? -3.057 11.023 -1.924 1 97.12 429 VAL A N 1
ATOM 3430 C CA . VAL A 1 429 ? -1.717 10.85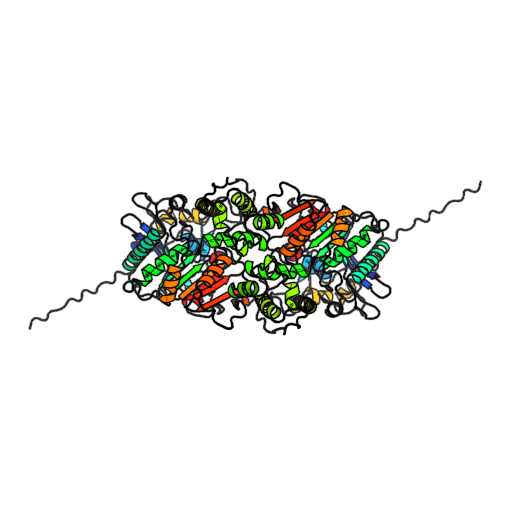9 -2.48 1 97.12 429 VAL A CA 1
ATOM 3431 C C . VAL A 1 429 ? -1.292 9.391 -2.385 1 97.12 429 VAL A C 1
ATOM 3433 O O . VAL A 1 429 ? -0.975 8.906 -1.298 1 97.12 429 VAL A O 1
ATOM 3436 N N . ARG A 1 430 ? -1.253 8.727 -3.512 1 93.62 430 ARG A N 1
ATOM 3437 C CA . ARG A 1 430 ? -1.089 7.281 -3.613 1 93.62 430 ARG A CA 1
ATOM 3438 C C . ARG A 1 430 ? 0.289 6.852 -3.121 1 93.62 430 ARG A C 1
ATOM 3440 O O . ARG A 1 430 ? 1.306 7.41 -3.537 1 93.62 430 ARG A O 1
ATOM 3447 N N . GLY A 1 431 ? 0.304 5.828 -2.23 1 93.5 431 GLY A N 1
ATOM 3448 C CA . GLY A 1 431 ? 1.548 5.258 -1.736 1 93.5 431 GLY A CA 1
ATOM 3449 C C . GLY A 1 431 ? 2.207 6.105 -0.663 1 93.5 431 GLY A C 1
ATOM 3450 O O . GLY A 1 431 ? 3.334 5.824 -0.25 1 93.5 431 GLY A O 1
ATOM 3451 N N . SER A 1 432 ? 1.516 7.148 -0.246 1 95.69 432 SER A N 1
ATOM 3452 C CA . SER A 1 432 ? 2.037 8 0.818 1 95.69 432 SER A CA 1
ATOM 3453 C C . SER A 1 432 ? 1.452 7.617 2.172 1 95.69 432 SER A C 1
ATOM 3455 O O . SER A 1 432 ? 0.282 7.242 2.266 1 95.69 432 SER A O 1
ATOM 3457 N N . GLY A 1 433 ? 2.316 7.789 3.232 1 94.88 433 GLY A N 1
ATOM 3458 C CA . GLY A 1 433 ? 1.84 7.652 4.602 1 94.88 433 GLY A CA 1
ATOM 3459 C C . GLY A 1 433 ? 1.29 8.945 5.172 1 94.88 433 GLY A C 1
ATOM 3460 O O . GLY A 1 433 ? 0.683 9.742 4.453 1 94.88 433 GLY A O 1
ATOM 3461 N N . HIS A 1 434 ? 1.436 9.07 6.453 1 93.81 434 HIS A N 1
ATOM 3462 C CA . HIS A 1 434 ? 0.9 10.156 7.266 1 93.81 434 HIS A CA 1
ATOM 3463 C C . HIS A 1 434 ? 1.525 11.492 6.883 1 93.81 434 HIS A C 1
ATOM 3465 O O . HIS A 1 434 ? 0.857 12.531 6.914 1 93.81 434 HIS A O 1
ATOM 3471 N N . PHE A 1 435 ? 2.801 11.453 6.586 1 94.88 435 PHE A N 1
ATOM 3472 C CA . PHE A 1 435 ? 3.576 12.656 6.312 1 94.88 435 PHE A CA 1
ATOM 3473 C C . PHE A 1 435 ? 3.789 12.836 4.816 1 94.88 435 PHE A C 1
ATOM 3475 O O . PHE A 1 435 ? 4.898 12.656 4.312 1 94.88 435 PHE A O 1
ATOM 3482 N N . VAL A 1 436 ? 2.791 13.352 4.16 1 97.56 436 VAL A N 1
ATOM 3483 C CA . VAL A 1 436 ? 2.719 13.414 2.703 1 97.56 436 VAL A CA 1
ATOM 3484 C C . VAL A 1 436 ? 3.904 14.211 2.16 1 97.56 436 VAL A C 1
ATOM 3486 O O . VAL A 1 436 ? 4.594 13.766 1.244 1 97.56 436 VAL A O 1
ATOM 3489 N N . PRO A 1 437 ? 4.258 15.391 2.719 1 97.12 437 PRO A N 1
ATOM 3490 C CA . PRO A 1 437 ? 5.387 16.125 2.152 1 97.12 437 PRO A CA 1
ATOM 3491 C C . PRO A 1 437 ? 6.719 15.406 2.33 1 97.12 437 PRO A C 1
ATOM 3493 O O . PRO A 1 437 ? 7.676 15.688 1.603 1 97.12 437 PRO A O 1
ATOM 3496 N N . GLU A 1 438 ? 6.785 14.562 3.35 1 93.62 438 GLU A N 1
ATOM 3497 C CA . GLU A 1 438 ? 7.992 13.766 3.545 1 93.62 438 GLU A CA 1
ATOM 3498 C C . GLU A 1 438 ? 8.023 12.562 2.602 1 93.62 438 GLU A C 1
ATOM 3500 O O . GLU A 1 438 ? 9.039 12.297 1.957 1 93.62 438 GLU A O 1
ATOM 3505 N N . ASP A 1 439 ? 6.902 11.852 2.467 1 92.75 439 ASP A N 1
ATOM 3506 C CA . ASP A 1 439 ? 6.816 10.602 1.721 1 92.75 439 ASP A CA 1
ATOM 3507 C C . ASP A 1 439 ? 6.812 10.859 0.215 1 92.75 439 ASP A C 1
ATOM 3509 O O . ASP A 1 439 ? 7.344 10.055 -0.557 1 92.75 439 ASP A O 1
ATOM 3513 N N . LYS A 1 440 ? 6.074 11.922 -0.175 1 94.25 440 LYS A N 1
ATOM 3514 C CA . LYS A 1 440 ? 5.895 12.289 -1.576 1 94.25 440 LYS A CA 1
ATOM 3515 C C . LYS A 1 440 ? 6.129 13.781 -1.786 1 94.25 440 LYS A C 1
ATOM 3517 O O . LYS A 1 440 ? 5.203 14.516 -2.123 1 94.25 440 LYS A O 1
ATOM 3522 N N . PRO A 1 441 ? 7.43 14.203 -1.695 1 94.62 441 PRO A N 1
ATOM 3523 C CA . PRO A 1 441 ? 7.711 15.641 -1.705 1 94.62 441 PRO A CA 1
ATOM 3524 C C . PRO A 1 441 ? 7.336 16.312 -3.027 1 94.62 441 PRO A C 1
ATOM 3526 O O . PRO A 1 441 ? 6.836 17.438 -3.035 1 94.62 441 PRO A O 1
ATOM 3529 N N . ARG A 1 442 ? 7.527 15.633 -4.152 1 93.12 442 ARG A N 1
ATOM 3530 C CA . ARG A 1 442 ? 7.203 16.203 -5.457 1 93.12 442 ARG A CA 1
ATOM 3531 C C . ARG A 1 442 ? 5.695 16.391 -5.613 1 93.12 442 ARG A C 1
ATOM 3533 O O . ARG A 1 442 ? 5.234 17.453 -6.023 1 93.12 442 ARG A O 1
ATOM 3540 N N . GLU A 1 443 ? 4.973 15.328 -5.352 1 94.88 443 GLU A N 1
ATOM 3541 C CA . GLU A 1 443 ? 3.516 15.375 -5.43 1 94.88 443 GLU A CA 1
ATOM 3542 C C . GLU A 1 443 ? 2.943 16.422 -4.477 1 94.88 443 GLU A C 1
ATOM 3544 O O . GLU A 1 443 ? 2.021 17.156 -4.832 1 94.88 443 GLU A O 1
ATOM 3549 N N . SER A 1 444 ? 3.496 16.469 -3.264 1 97.06 444 SER A N 1
ATOM 3550 C CA . SER A 1 444 ? 3.033 17.406 -2.25 1 97.06 444 SER A CA 1
ATOM 3551 C C . SER A 1 444 ? 3.217 18.859 -2.709 1 97.06 444 SER A C 1
ATOM 3553 O O . SER A 1 444 ? 2.312 19.688 -2.561 1 97.06 444 SER A O 1
ATOM 3555 N N . ARG A 1 445 ? 4.352 19.156 -3.236 1 97.06 445 ARG A N 1
ATOM 3556 C CA . ARG A 1 445 ? 4.641 20.5 -3.705 1 97.06 445 ARG A CA 1
ATOM 3557 C C . ARG A 1 445 ? 3.688 20.906 -4.824 1 97.06 445 ARG A C 1
ATOM 3559 O O . ARG A 1 445 ? 3.137 22.016 -4.809 1 97.06 445 ARG A O 1
ATOM 3566 N N . GLN A 1 446 ? 3.514 20.047 -5.789 1 96.75 446 GLN A N 1
ATOM 3567 C CA . GLN A 1 446 ? 2.59 20.328 -6.883 1 96.75 446 GLN A CA 1
ATOM 3568 C C . GLN A 1 446 ? 1.173 20.547 -6.363 1 96.75 446 GLN A C 1
ATOM 3570 O O . GLN A 1 446 ? 0.486 21.484 -6.793 1 96.75 446 GLN A O 1
ATOM 3575 N N . MET A 1 447 ? 0.733 19.656 -5.496 1 98.19 447 MET A N 1
ATOM 3576 C CA . MET A 1 447 ? -0.614 19.703 -4.934 1 98.19 447 MET A CA 1
ATOM 3577 C C . MET A 1 447 ? -0.863 21.047 -4.246 1 98.19 447 MET A C 1
ATOM 3579 O O . MET A 1 447 ? -1.841 21.734 -4.547 1 98.19 447 MET A O 1
ATOM 3583 N N . ILE A 1 448 ? -0.001 21.516 -3.396 1 98.69 448 ILE A N 1
ATOM 3584 C CA . ILE A 1 448 ? -0.217 22.719 -2.592 1 98.69 448 ILE A CA 1
ATOM 3585 C C . ILE A 1 448 ? -0.03 23.953 -3.457 1 98.69 448 ILE A C 1
ATOM 3587 O O . ILE A 1 448 ? -0.758 24.938 -3.307 1 98.69 448 ILE A O 1
ATOM 3591 N N . PHE A 1 449 ? 0.983 23.922 -4.34 1 98.25 449 PHE A N 1
ATOM 3592 C CA . PHE A 1 449 ? 1.142 25.031 -5.277 1 98.25 449 PHE A CA 1
ATOM 3593 C C . PHE A 1 449 ? -0.143 25.266 -6.062 1 98.25 449 PHE A C 1
ATOM 3595 O O . PHE A 1 449 ? -0.612 26.391 -6.172 1 98.25 449 PHE A O 1
ATOM 3602 N N . ASN A 1 450 ? -0.644 24.188 -6.637 1 98.19 450 ASN A N 1
ATOM 3603 C CA . ASN A 1 450 ? -1.849 24.297 -7.453 1 98.19 450 ASN A CA 1
ATOM 3604 C C . ASN A 1 450 ? -3.062 24.688 -6.609 1 98.19 450 ASN A C 1
ATOM 3606 O O . ASN A 1 450 ? -3.955 25.391 -7.082 1 98.19 450 ASN A O 1
ATOM 3610 N N . PHE A 1 451 ? -3.15 24.266 -5.438 1 98.5 451 PHE A N 1
ATOM 3611 C CA . PHE A 1 451 ? -4.203 24.656 -4.512 1 98.5 451 PHE A CA 1
ATOM 3612 C C . PHE A 1 451 ? -4.176 26.172 -4.281 1 98.5 451 PHE A C 1
ATOM 3614 O O . PHE A 1 451 ? -5.195 26.844 -4.441 1 98.5 451 PHE A O 1
ATOM 3621 N N . ILE A 1 452 ? -2.996 26.641 -3.924 1 98.31 452 ILE A N 1
ATOM 3622 C CA . ILE A 1 452 ? -2.812 28.047 -3.576 1 98.31 452 ILE A CA 1
ATOM 3623 C C . ILE A 1 452 ? -3.117 28.922 -4.789 1 98.31 452 ILE A C 1
ATOM 3625 O O . ILE A 1 452 ? -3.703 30 -4.656 1 98.31 452 ILE A O 1
ATOM 3629 N N . ASN A 1 453 ? -2.816 28.453 -5.945 1 97.38 453 ASN A N 1
ATOM 3630 C CA . ASN A 1 453 ? -2.951 29.266 -7.148 1 97.38 453 ASN A CA 1
ATOM 3631 C C . ASN A 1 453 ? -4.227 28.938 -7.918 1 97.38 453 ASN A C 1
ATOM 3633 O O . ASN A 1 453 ? -4.414 29.391 -9.047 1 97.38 453 ASN A O 1
ATOM 3637 N N . LYS A 1 454 ? -5.051 28.109 -7.387 1 96.44 454 LYS A N 1
ATOM 3638 C CA . LYS A 1 454 ? -6.34 27.75 -7.973 1 96.44 454 LYS A CA 1
ATOM 3639 C C . LYS A 1 454 ? -6.164 27.156 -9.367 1 96.44 454 LYS A C 1
ATOM 3641 O O . LYS A 1 454 ? -6.828 27.578 -10.312 1 96.44 454 LYS A O 1
ATOM 3646 N N . ARG A 1 455 ? -5.266 26.234 -9.422 1 96.44 455 ARG A N 1
ATOM 3647 C CA . ARG A 1 455 ? -4.992 25.484 -10.656 1 96.44 455 ARG A CA 1
ATOM 3648 C C . ARG A 1 455 ? -5.441 24.031 -10.531 1 96.44 455 ARG A C 1
ATOM 3650 O O . ARG A 1 455 ? -5.66 23.547 -9.422 1 96.44 455 ARG A O 1
ATOM 3657 N N . ASN A 1 456 ? -5.582 23.438 -11.734 1 95.12 456 ASN A N 1
ATOM 3658 C CA . ASN A 1 456 ? -5.793 22 -11.734 1 95.12 456 ASN A CA 1
ATOM 3659 C C . ASN A 1 456 ? -4.652 21.266 -11.031 1 95.12 456 ASN A C 1
ATOM 3661 O O . ASN A 1 456 ? -3.482 21.578 -11.242 1 95.12 456 ASN A O 1
ATOM 3665 N N . TYR A 1 457 ? -4.984 20.312 -10.203 1 95.75 457 TYR A N 1
ATOM 3666 C CA . TYR A 1 457 ? -3.982 19.656 -9.375 1 95.75 457 TYR A CA 1
ATOM 3667 C C . TYR A 1 457 ? -3.002 18.859 -10.234 1 95.75 457 TYR A C 1
ATOM 3669 O O . TYR A 1 457 ? -1.89 18.562 -9.805 1 95.75 457 TYR A O 1
ATOM 3677 N N . SER A 1 458 ? -3.328 18.516 -11.477 1 92.5 458 SER A N 1
ATOM 3678 C CA . SER A 1 458 ? -2.477 17.734 -12.359 1 92.5 458 SER A CA 1
ATOM 3679 C C . SER A 1 458 ? -1.513 18.625 -13.141 1 92.5 458 SER A C 1
ATOM 3681 O O . SER A 1 458 ? -0.646 18.125 -13.859 1 92.5 458 SER A O 1
ATOM 3683 N N . THR A 1 459 ? -1.689 19.922 -13.016 1 94.06 459 THR A N 1
ATOM 3684 C CA . THR A 1 459 ? -0.808 20.828 -13.742 1 94.06 459 THR A CA 1
ATOM 3685 C C . THR A 1 459 ? 0.619 20.734 -13.211 1 94.06 459 THR A C 1
ATOM 3687 O O . THR A 1 459 ? 0.859 20.984 -12.023 1 94.06 459 THR A O 1
ATOM 3690 N N . PRO A 1 460 ? 1.563 20.391 -14.062 1 91.06 460 PRO A N 1
ATOM 3691 C CA . PRO A 1 460 ? 2.953 20.312 -13.609 1 91.06 460 PRO A CA 1
ATOM 3692 C C . PRO A 1 460 ? 3.516 21.672 -13.18 1 91.06 460 PRO A C 1
ATOM 3694 O O . PRO A 1 460 ? 3.1 22.703 -13.695 1 91.06 460 PRO A O 1
ATOM 3697 N N . ILE A 1 461 ? 4.402 21.578 -12.234 1 90.31 461 ILE A N 1
ATOM 3698 C CA . ILE A 1 461 ? 5.07 22.797 -11.789 1 90.31 461 ILE A CA 1
ATOM 3699 C C . ILE A 1 461 ? 6.582 22.641 -11.953 1 90.31 461 ILE A C 1
ATOM 3701 O O . ILE A 1 461 ? 7.094 21.531 -12.023 1 90.31 461 ILE A O 1
ATOM 3705 N N . GLU A 1 462 ? 7.145 23.75 -12.188 1 77.44 462 GLU A N 1
ATOM 3706 C CA . GLU A 1 462 ? 8.602 23.719 -12.305 1 77.44 462 GLU A CA 1
ATOM 3707 C C . GLU A 1 462 ? 9.258 23.406 -10.961 1 77.44 462 GLU A C 1
ATOM 3709 O O . GLU A 1 462 ? 8.797 23.875 -9.922 1 77.44 462 GLU A O 1
ATOM 3714 N N . ILE A 1 463 ? 10.148 22.422 -10.992 1 69.44 463 ILE A N 1
ATOM 3715 C CA . ILE A 1 463 ? 10.938 22.141 -9.797 1 69.44 463 ILE A CA 1
ATOM 3716 C C . ILE A 1 463 ? 12.156 23.062 -9.75 1 69.44 463 ILE A C 1
ATOM 3718 O O . ILE A 1 463 ? 12.789 23.328 -10.773 1 69.44 463 ILE A O 1
ATOM 3722 N N . MET B 1 1 ? 26.297 -79.312 -15.82 1 35.59 1 MET B N 1
ATOM 3723 C CA . MET B 1 1 ? 25.859 -78.125 -15.016 1 35.59 1 MET B CA 1
ATOM 3724 C C . MET B 1 1 ? 26.125 -76.812 -15.734 1 35.59 1 MET B C 1
ATOM 3726 O O . MET B 1 1 ? 27.266 -76.375 -15.797 1 35.59 1 MET B O 1
ATOM 3730 N N . HIS B 1 2 ? 25.438 -76.562 -16.875 1 42.69 2 HIS B N 1
ATOM 3731 C CA . HIS B 1 2 ? 25.516 -75.375 -17.75 1 42.69 2 HIS B CA 1
ATOM 3732 C C . HIS B 1 2 ? 25.062 -74.125 -17.047 1 42.69 2 HIS B C 1
ATOM 3734 O O . HIS B 1 2 ? 23.938 -74.062 -16.547 1 42.69 2 HIS B O 1
ATOM 3740 N N . SER B 1 3 ? 25.922 -73.375 -16.422 1 42.34 3 SER B N 1
ATOM 3741 C CA . SER B 1 3 ? 25.719 -72.062 -15.781 1 42.34 3 SER B CA 1
ATOM 3742 C C . SER B 1 3 ? 25.203 -71 -16.781 1 42.34 3 SER B C 1
ATOM 3744 O O . SER B 1 3 ? 25.891 -70.688 -17.75 1 42.34 3 SER B O 1
ATOM 3746 N N . ALA B 1 4 ? 23.875 -70.875 -16.922 1 49.62 4 ALA B N 1
ATOM 3747 C CA . ALA B 1 4 ? 23.266 -69.812 -17.672 1 49.62 4 ALA B CA 1
ATOM 3748 C C . ALA B 1 4 ? 23.734 -68.438 -17.156 1 49.62 4 ALA B C 1
ATOM 3750 O O . ALA B 1 4 ? 23.469 -68.125 -16 1 49.62 4 ALA B O 1
ATOM 3751 N N . LEU B 1 5 ? 24.75 -67.812 -17.766 1 45.72 5 LEU B N 1
ATOM 3752 C CA . LEU B 1 5 ? 25.141 -66.438 -17.516 1 45.72 5 LEU B CA 1
ATOM 3753 C C . LEU B 1 5 ? 23.984 -65.5 -17.844 1 45.72 5 LEU B C 1
ATOM 3755 O O . LEU B 1 5 ? 23.562 -65.375 -18.984 1 45.72 5 LEU B O 1
ATOM 3759 N N . LEU B 1 6 ? 23.109 -65.188 -16.906 1 43.81 6 LEU B N 1
ATOM 3760 C CA . LEU B 1 6 ? 22.141 -64.125 -17.062 1 43.81 6 LEU B CA 1
ATOM 3761 C C . LEU B 1 6 ? 22.844 -62.781 -17.406 1 43.81 6 LEU B C 1
ATOM 3763 O O . LEU B 1 6 ? 23.641 -62.281 -16.609 1 43.81 6 LEU B O 1
ATOM 3767 N N . LEU B 1 7 ? 23.016 -62.5 -18.672 1 42.5 7 LEU B N 1
ATOM 3768 C CA . LEU B 1 7 ? 23.453 -61.156 -19.078 1 42.5 7 LEU B CA 1
ATOM 3769 C C . LEU B 1 7 ? 22.516 -60.094 -18.531 1 42.5 7 LEU B C 1
ATOM 3771 O O . LEU B 1 7 ? 21.328 -60.062 -18.906 1 42.5 7 LEU B O 1
ATOM 3775 N N . ILE B 1 8 ? 22.688 -59.625 -17.359 1 43.09 8 ILE B N 1
ATOM 3776 C CA . ILE B 1 8 ? 22 -58.438 -16.906 1 43.09 8 ILE B CA 1
ATOM 3777 C C . ILE B 1 8 ? 22.312 -57.281 -17.859 1 43.09 8 ILE B C 1
ATOM 3779 O O . ILE B 1 8 ? 23.469 -56.875 -17.984 1 43.09 8 ILE B O 1
ATOM 3783 N N . PHE B 1 9 ? 21.594 -57.156 -18.938 1 40.53 9 PHE B N 1
ATOM 3784 C CA . PHE B 1 9 ? 21.734 -55.906 -19.672 1 40.53 9 PHE B CA 1
ATOM 3785 C C . PHE B 1 9 ? 21.578 -54.719 -18.734 1 40.53 9 PHE B C 1
ATOM 3787 O O . PHE B 1 9 ? 20.578 -54.594 -18.031 1 40.53 9 PHE B O 1
ATOM 3794 N N . PRO B 1 10 ? 22.609 -54.094 -18.344 1 40.34 10 PRO B N 1
ATOM 3795 C CA . PRO B 1 10 ? 22.359 -52.875 -17.609 1 40.34 10 PRO B CA 1
ATOM 3796 C C . PRO B 1 10 ? 21.328 -51.969 -18.281 1 40.34 10 PRO B C 1
ATOM 3798 O O . PRO B 1 10 ? 21.391 -51.75 -19.5 1 40.34 10 PRO B O 1
ATOM 3801 N N . PHE B 1 11 ? 20.062 -52.031 -17.922 1 40.81 11 PHE B N 1
ATOM 3802 C CA . PHE B 1 11 ? 19.203 -50.938 -18.344 1 40.81 11 PHE B CA 1
ATOM 3803 C C . PHE B 1 11 ? 19.969 -49.625 -18.375 1 40.81 11 PHE B C 1
ATOM 3805 O O . PHE B 1 11 ? 20.438 -49.156 -17.344 1 40.81 11 PHE B O 1
ATOM 3812 N N . LEU B 1 12 ? 20.703 -49.344 -19.328 1 40.41 12 LEU B N 1
ATOM 3813 C CA . LEU B 1 12 ? 21.234 -48 -19.484 1 40.41 12 LEU B CA 1
ATOM 3814 C C . LEU B 1 12 ? 20.156 -46.969 -19.156 1 40.41 12 LEU B C 1
ATOM 3816 O O . LEU B 1 12 ? 19.156 -46.844 -19.875 1 40.41 12 LEU B O 1
ATOM 3820 N N . VAL B 1 13 ? 19.797 -46.688 -17.938 1 48 13 VAL B N 1
ATOM 3821 C CA . VAL B 1 13 ? 19.016 -45.531 -17.578 1 48 13 VAL B CA 1
ATOM 3822 C C . VAL B 1 13 ? 19.359 -44.344 -18.5 1 48 13 VAL B C 1
ATOM 3824 O O . VAL B 1 13 ? 20.5 -43.875 -18.5 1 48 13 VAL B O 1
ATOM 3827 N N . VAL B 1 14 ? 18.906 -44.344 -19.672 1 54.31 14 VAL B N 1
ATOM 3828 C CA . VAL B 1 14 ? 19.047 -43.219 -20.609 1 54.31 14 VAL B CA 1
ATOM 3829 C C . VAL B 1 14 ? 18.844 -41.906 -19.875 1 54.31 14 VAL B C 1
ATOM 3831 O O . VAL B 1 14 ? 17.781 -41.656 -19.281 1 54.31 14 VAL B O 1
ATOM 3834 N N . GLY B 1 15 ? 19.891 -41.156 -19.438 1 69.25 15 GLY B N 1
ATOM 3835 C CA . GLY B 1 15 ? 20.141 -39.875 -18.797 1 69.25 15 GLY B CA 1
ATOM 3836 C C . GLY B 1 15 ? 19.359 -38.75 -19.438 1 69.25 15 GLY B C 1
ATOM 3837 O O . GLY B 1 15 ? 18.344 -38.969 -20.094 1 69.25 15 GLY B O 1
ATOM 3838 N N . TYR B 1 16 ? 19.672 -37.438 -19.203 1 81.56 16 TYR B N 1
ATOM 3839 C CA . TYR B 1 16 ? 19.141 -36.156 -19.719 1 81.56 16 TYR B CA 1
ATOM 3840 C C . TYR B 1 16 ? 19.125 -36.156 -21.234 1 81.56 16 TYR B C 1
ATOM 3842 O O . TYR B 1 16 ? 20.078 -36.625 -21.875 1 81.56 16 TYR B O 1
ATOM 3850 N N . PRO B 1 17 ? 17.938 -35.781 -21.906 1 88.38 17 PRO B N 1
ATOM 3851 C CA . PRO B 1 17 ? 17.906 -35.656 -23.359 1 88.38 17 PRO B CA 1
ATOM 3852 C C . PRO B 1 17 ? 18.922 -34.656 -23.891 1 88.38 17 PRO B C 1
ATOM 3854 O O . PRO B 1 17 ? 18.609 -33.469 -24.016 1 88.38 17 PRO B O 1
ATOM 3857 N N . GLN B 1 18 ? 20 -35.062 -24.422 1 87.88 18 GLN B N 1
ATOM 3858 C CA . GLN B 1 18 ? 21.109 -34.188 -24.812 1 87.88 18 GLN B CA 1
ATOM 3859 C C . GLN B 1 18 ? 20.734 -33.312 -25.984 1 87.88 18 GLN B C 1
ATOM 3861 O O . GLN B 1 18 ? 21.219 -32.188 -26.109 1 87.88 18 GLN B O 1
ATOM 3866 N N . ASN B 1 19 ? 19.859 -33.781 -26.734 1 92.62 19 ASN B N 1
ATOM 3867 C CA . ASN B 1 19 ? 19.422 -33 -27.891 1 92.62 19 ASN B CA 1
ATOM 3868 C C . ASN B 1 19 ? 18.547 -31.828 -27.469 1 92.62 19 ASN B C 1
ATOM 3870 O O . ASN B 1 19 ? 18.266 -30.938 -28.281 1 92.62 19 ASN B O 1
ATOM 3874 N N . GLU B 1 20 ? 18.141 -31.797 -26.234 1 96.75 20 GLU B N 1
ATOM 3875 C CA . GLU B 1 20 ? 17.297 -30.703 -25.75 1 96.75 20 GLU B CA 1
ATOM 3876 C C . GLU B 1 20 ? 18.047 -29.844 -24.734 1 96.75 20 GLU B C 1
ATOM 3878 O O . GLU B 1 20 ? 17.453 -28.969 -24.109 1 96.75 20 GLU B O 1
ATOM 3883 N N . LYS B 1 21 ? 19.344 -30.109 -24.578 1 97.69 21 LYS B N 1
ATOM 3884 C CA . LYS B 1 21 ? 20.172 -29.266 -23.719 1 97.69 21 LYS B CA 1
ATOM 3885 C C . LYS B 1 21 ? 20.406 -27.906 -24.344 1 97.69 21 LYS B C 1
ATOM 3887 O O . LYS B 1 21 ? 20.656 -27.797 -25.547 1 97.69 21 LYS B O 1
ATOM 3892 N N . ILE B 1 22 ? 20.219 -26.875 -23.578 1 98 22 ILE B N 1
ATOM 3893 C CA . ILE B 1 22 ? 20.578 -25.516 -24 1 98 22 ILE B CA 1
ATOM 3894 C C . ILE B 1 22 ? 22.078 -25.297 -23.781 1 98 22 ILE B C 1
ATOM 3896 O O . ILE B 1 22 ? 22.531 -25.188 -22.656 1 98 22 ILE B O 1
ATOM 3900 N N . ILE B 1 23 ? 22.766 -25.188 -24.844 1 96.19 23 ILE B N 1
ATOM 3901 C CA . ILE B 1 23 ? 24.219 -25.109 -24.781 1 96.19 23 ILE B CA 1
ATOM 3902 C C . ILE B 1 23 ? 24.641 -23.672 -24.484 1 96.19 23 ILE B C 1
ATOM 3904 O O . ILE B 1 23 ? 25.531 -23.422 -23.656 1 96.19 23 ILE B O 1
ATOM 3908 N N . LYS B 1 24 ? 24.062 -22.75 -25.188 1 95.75 24 LYS B N 1
ATOM 3909 C CA . LYS B 1 24 ? 24.359 -21.328 -25.031 1 95.75 24 LYS B CA 1
ATOM 3910 C C . LYS B 1 24 ? 23.141 -20.469 -25.328 1 95.75 24 LYS B C 1
ATOM 3912 O O . LYS B 1 24 ? 22.484 -20.656 -26.359 1 95.75 24 LYS B O 1
ATOM 3917 N N . LEU B 1 25 ? 22.875 -19.562 -24.391 1 98.06 25 LEU B N 1
ATOM 3918 C CA . LEU B 1 25 ? 21.828 -18.578 -24.625 1 98.06 25 LEU B CA 1
ATOM 3919 C C . LEU B 1 25 ? 22.406 -17.297 -25.219 1 98.06 25 LEU B C 1
ATOM 3921 O O . LEU B 1 25 ? 23.391 -16.766 -24.703 1 98.06 25 LEU B O 1
ATOM 3925 N N . PRO B 1 26 ? 21.781 -16.828 -26.266 1 97.94 26 PRO B N 1
ATOM 3926 C CA . PRO B 1 26 ? 22.281 -15.602 -26.875 1 97.94 26 PRO B CA 1
ATOM 3927 C C . PRO B 1 26 ? 22.266 -14.422 -25.906 1 97.94 26 PRO B C 1
ATOM 3929 O O . PRO B 1 26 ? 21.281 -14.203 -25.203 1 97.94 26 PRO B O 1
ATOM 3932 N N . ASP B 1 27 ? 23.438 -13.711 -25.828 1 97.25 27 ASP B N 1
ATOM 3933 C CA . ASP B 1 27 ? 23.625 -12.438 -25.141 1 97.25 27 ASP B CA 1
ATOM 3934 C C . ASP B 1 27 ? 23.531 -12.625 -23.625 1 97.25 27 ASP B C 1
ATOM 3936 O O . ASP B 1 27 ? 23.203 -11.688 -22.891 1 97.25 27 ASP B O 1
ATOM 3940 N N . LEU B 1 28 ? 23.656 -13.812 -23.172 1 97.56 28 LEU B N 1
ATOM 3941 C CA . LEU B 1 28 ? 23.859 -14.055 -21.75 1 97.56 28 LEU B CA 1
ATOM 3942 C C . LEU B 1 28 ? 25.188 -13.469 -21.297 1 97.56 28 LEU B C 1
ATOM 3944 O O . LEU B 1 28 ? 26.234 -13.766 -21.875 1 97.56 28 LEU B O 1
ATOM 3948 N N . ASN B 1 29 ? 25.234 -12.656 -20.25 1 96.75 29 ASN B N 1
ATOM 3949 C CA . ASN B 1 29 ? 26.453 -11.914 -19.922 1 96.75 29 ASN B CA 1
ATOM 3950 C C . ASN B 1 29 ? 27.156 -12.508 -18.703 1 96.75 29 ASN B C 1
ATOM 3952 O O . ASN B 1 29 ? 27.938 -11.82 -18.047 1 96.75 29 ASN B O 1
ATOM 3956 N N . PHE B 1 30 ? 26.75 -13.703 -18.312 1 96.19 30 PHE B N 1
ATOM 3957 C CA . PHE B 1 30 ? 27.453 -14.469 -17.281 1 96.19 30 PHE B CA 1
ATOM 3958 C C . PHE B 1 30 ? 27.469 -15.953 -17.641 1 96.19 30 PHE B C 1
ATOM 3960 O O . PHE B 1 30 ? 26.844 -16.375 -18.609 1 96.19 30 PHE B O 1
ATOM 3967 N N . SER B 1 31 ? 28.234 -16.797 -16.906 1 94.69 31 SER B N 1
ATOM 3968 C CA . SER B 1 31 ? 28.328 -18.234 -17.125 1 94.69 31 SER B CA 1
ATOM 3969 C C . SER B 1 31 ? 27.562 -19 -16.062 1 94.69 31 SER B C 1
ATOM 3971 O O . SER B 1 31 ? 27.984 -19.062 -14.906 1 94.69 31 SER B O 1
ATOM 3973 N N . PRO B 1 32 ? 26.422 -19.594 -16.484 1 95.5 32 PRO B N 1
ATOM 3974 C CA . PRO B 1 32 ? 25.656 -20.375 -15.492 1 95.5 32 PRO B CA 1
ATOM 3975 C C . PRO B 1 32 ? 26.438 -21.578 -14.969 1 95.5 32 PRO B C 1
ATOM 3977 O O . PRO B 1 32 ? 27.156 -22.234 -15.727 1 95.5 32 PRO B O 1
ATOM 3980 N N . LYS B 1 33 ? 26.312 -21.891 -13.664 1 93.88 33 LYS B N 1
ATOM 3981 C CA . LYS B 1 33 ? 26.922 -23.078 -13.055 1 93.88 33 LYS B CA 1
ATOM 3982 C C . LYS B 1 33 ? 25.922 -24.219 -12.969 1 93.88 33 LYS B C 1
ATOM 3984 O O . LYS B 1 33 ? 25.953 -25 -12.008 1 93.88 33 LYS B O 1
ATOM 3989 N N . PHE B 1 34 ? 24.984 -24.25 -13.875 1 97.56 34 PHE B N 1
ATOM 3990 C CA . PHE B 1 34 ? 23.953 -25.281 -13.922 1 97.56 34 PHE B CA 1
ATOM 3991 C C . PHE B 1 34 ? 23.594 -25.609 -15.367 1 97.56 34 PHE B C 1
ATOM 3993 O O . PHE B 1 34 ? 23.781 -24.781 -16.266 1 97.56 34 PHE B O 1
ATOM 4000 N N . ASP B 1 35 ? 23.062 -26.797 -15.57 1 97.44 35 ASP B N 1
ATOM 4001 C CA . ASP B 1 35 ? 22.547 -27.172 -16.875 1 97.44 35 ASP B CA 1
ATOM 4002 C C . ASP B 1 35 ? 21.062 -26.781 -17.016 1 97.44 35 ASP B C 1
ATOM 4004 O O . ASP B 1 35 ? 20.391 -26.531 -16.016 1 97.44 35 ASP B O 1
ATOM 4008 N N . GLN B 1 36 ? 20.641 -26.688 -18.234 1 98.31 36 GLN B N 1
ATOM 4009 C CA . GLN B 1 36 ? 19.25 -26.391 -18.531 1 98.31 36 GLN B CA 1
ATOM 4010 C C . GLN B 1 36 ? 18.812 -27.062 -19.828 1 98.31 36 GLN B C 1
ATOM 4012 O O . GLN B 1 36 ? 19.641 -27.359 -20.688 1 98.31 36 GLN B O 1
ATOM 4017 N N . TYR B 1 37 ? 17.609 -27.297 -19.906 1 98.56 37 TYR B N 1
ATOM 4018 C CA . TYR B 1 37 ? 17.031 -28.016 -21.031 1 98.56 37 TYR B CA 1
ATOM 4019 C C . TYR B 1 37 ? 15.742 -27.344 -21.5 1 98.56 37 TYR B C 1
ATOM 4021 O O . TYR B 1 37 ? 15.008 -26.766 -20.703 1 98.56 37 TYR B O 1
ATOM 4029 N N . SER B 1 38 ? 15.469 -27.375 -22.766 1 98.62 38 SER B N 1
ATOM 4030 C CA . SER B 1 38 ? 14.25 -26.875 -23.375 1 98.62 38 SER B CA 1
ATOM 4031 C C . SER B 1 38 ? 13.773 -27.797 -24.484 1 98.62 38 SER B C 1
ATOM 4033 O O . SER B 1 38 ? 14.578 -28.328 -25.25 1 98.62 38 SER B O 1
ATOM 4035 N N . GLY B 1 39 ? 12.531 -27.984 -24.5 1 98.44 39 GLY B N 1
ATOM 4036 C CA . GLY B 1 39 ? 11.922 -28.875 -25.484 1 98.44 39 GLY B CA 1
ATOM 4037 C C . GLY B 1 39 ? 10.422 -29.016 -25.328 1 98.44 39 GLY B C 1
ATOM 4038 O O . GLY B 1 39 ? 9.75 -28.047 -24.938 1 98.44 39 GLY B O 1
ATOM 4039 N N . TYR B 1 40 ? 9.898 -30.156 -25.75 1 98.62 40 TYR B N 1
ATOM 4040 C CA . TYR B 1 40 ? 8.445 -30.328 -25.75 1 98.62 40 TYR B CA 1
ATOM 4041 C C . TYR B 1 40 ? 8.047 -31.609 -25.031 1 98.62 40 TYR B C 1
ATOM 4043 O O . TYR B 1 40 ? 8.75 -32.625 -25.109 1 98.62 40 TYR B O 1
ATOM 4051 N N . LEU B 1 41 ? 6.977 -31.547 -24.359 1 98.81 41 LEU B N 1
ATOM 4052 C CA . LEU B 1 41 ? 6.332 -32.688 -23.719 1 98.81 41 LEU B CA 1
ATOM 4053 C C . LEU B 1 41 ? 4.977 -32.969 -24.344 1 98.81 41 LEU B C 1
ATOM 4055 O O . LEU B 1 41 ? 4.211 -32.062 -24.641 1 98.81 41 LEU B O 1
ATOM 4059 N N . GLN B 1 42 ? 4.754 -34.219 -24.594 1 98.56 42 GLN B N 1
ATOM 4060 C CA . GLN B 1 42 ? 3.486 -34.594 -25.203 1 98.56 42 GLN B CA 1
ATOM 4061 C C . GLN B 1 42 ? 2.363 -34.625 -24.172 1 98.56 42 GLN B C 1
ATOM 4063 O O . GLN B 1 42 ? 2.346 -35.531 -23.312 1 98.56 42 GLN B O 1
ATOM 4068 N N . ALA B 1 43 ? 1.446 -33.781 -24.25 1 98.69 43 ALA B N 1
ATOM 4069 C CA . ALA B 1 43 ? 0.339 -33.656 -23.297 1 98.69 43 ALA B CA 1
ATOM 4070 C C . ALA B 1 43 ? -0.881 -34.438 -23.781 1 98.69 43 ALA B C 1
ATOM 4072 O O . ALA B 1 43 ? -1.713 -34.844 -22.984 1 98.69 43 ALA B O 1
ATOM 4073 N N . SER B 1 44 ? -1.044 -34.531 -25.047 1 98.12 44 SER B N 1
ATOM 4074 C CA . SER B 1 44 ? -2.035 -35.344 -25.766 1 98.12 44 SER B CA 1
ATOM 4075 C C . SER B 1 44 ? -1.526 -35.75 -27.156 1 98.12 44 SER B C 1
ATOM 4077 O O . SER B 1 44 ? -0.423 -35.344 -27.547 1 98.12 44 SER B O 1
ATOM 4079 N N . PRO B 1 45 ? -2.348 -36.5 -27.859 1 97.56 45 PRO B N 1
ATOM 4080 C CA . PRO B 1 45 ? -1.874 -36.875 -29.188 1 97.56 45 PRO B CA 1
ATOM 4081 C C . PRO B 1 45 ? -1.581 -35.656 -30.078 1 97.56 45 PRO B C 1
ATOM 4083 O O . PRO B 1 45 ? -0.699 -35.719 -30.938 1 97.56 45 PRO B O 1
ATOM 4086 N N . THR B 1 46 ? -2.246 -34.594 -29.844 1 97.88 46 THR B N 1
ATOM 4087 C CA . THR B 1 46 ? -2.074 -33.469 -30.75 1 97.88 46 THR B CA 1
ATOM 4088 C C . THR B 1 46 ? -1.532 -32.25 -30 1 97.88 46 THR B C 1
ATOM 4090 O O . THR B 1 46 ? -1.345 -31.188 -30.594 1 97.88 46 THR B O 1
ATOM 4093 N N . LYS B 1 47 ? -1.432 -32.312 -28.734 1 98.56 47 LYS B N 1
ATOM 4094 C CA . LYS B 1 47 ? -1.021 -31.156 -27.922 1 98.56 47 LYS B CA 1
ATOM 4095 C C . LYS B 1 47 ? 0.383 -31.359 -27.359 1 98.56 47 LYS B C 1
ATOM 4097 O O . LYS B 1 47 ? 0.669 -32.375 -26.734 1 98.56 47 LYS B O 1
ATOM 4102 N N . PHE B 1 48 ? 1.243 -30.375 -27.547 1 98.69 48 PHE B N 1
ATOM 4103 C CA . PHE B 1 48 ? 2.629 -30.391 -27.094 1 98.69 48 PHE B CA 1
ATOM 4104 C C . PHE B 1 48 ? 2.957 -29.156 -26.281 1 98.69 48 PHE B C 1
ATOM 4106 O O . PHE B 1 48 ? 2.803 -28.031 -26.766 1 98.69 48 PHE B O 1
ATOM 4113 N N . PHE B 1 49 ? 3.346 -29.359 -25.047 1 98.88 49 PHE B N 1
ATOM 4114 C CA . PHE B 1 49 ? 3.688 -28.266 -24.141 1 98.88 49 PHE B CA 1
ATOM 4115 C C . PHE B 1 49 ? 5.188 -28 -24.156 1 98.88 49 PHE B C 1
ATOM 4117 O O . PHE B 1 49 ? 5.988 -28.938 -24.047 1 98.88 49 PHE B O 1
ATOM 4124 N N . HIS B 1 50 ? 5.566 -26.766 -24.406 1 98.88 50 HIS B N 1
ATOM 4125 C CA . HIS B 1 50 ? 6.965 -26.375 -24.266 1 98.88 50 HIS B CA 1
ATOM 4126 C C . HIS B 1 50 ? 7.379 -26.328 -22.797 1 98.88 50 HIS B C 1
ATOM 4128 O O . HIS B 1 50 ? 6.613 -25.875 -21.938 1 98.88 50 HIS B O 1
ATOM 4134 N N . TYR B 1 51 ? 8.555 -26.875 -22.5 1 98.81 51 TYR B N 1
ATOM 4135 C CA . TYR B 1 51 ? 9.117 -26.766 -21.156 1 98.81 51 TYR B CA 1
ATOM 4136 C C . TYR B 1 51 ? 10.508 -26.156 -21.188 1 98.81 51 TYR B C 1
ATOM 4138 O O . TYR B 1 51 ? 11.203 -26.234 -22.203 1 98.81 51 TYR B O 1
ATOM 4146 N N . TRP B 1 52 ? 10.844 -25.438 -20.188 1 98.88 52 TRP B N 1
ATOM 4147 C CA . TRP B 1 52 ? 12.195 -24.984 -19.875 1 98.88 52 TRP B CA 1
ATOM 4148 C C . TRP B 1 52 ? 12.594 -25.422 -18.469 1 98.88 52 TRP B C 1
ATOM 4150 O O . TRP B 1 52 ? 11.992 -24.984 -17.484 1 98.88 52 TRP B O 1
ATOM 4160 N N . LEU B 1 53 ? 13.539 -26.375 -18.375 1 98.88 53 LEU B N 1
ATOM 4161 C CA . LEU B 1 53 ? 14.047 -26.891 -17.109 1 98.88 53 LEU B CA 1
ATOM 4162 C C . LEU B 1 53 ? 15.367 -26.219 -16.734 1 98.88 53 LEU B C 1
ATOM 4164 O O . LEU B 1 53 ? 16.328 -26.25 -17.516 1 98.88 53 LEU B O 1
ATOM 4168 N N . THR B 1 54 ? 15.391 -25.531 -15.625 1 98.75 54 THR B N 1
ATOM 4169 C CA . THR B 1 54 ? 16.625 -25.016 -15.062 1 98.75 54 THR B CA 1
ATOM 4170 C C . THR B 1 54 ? 17.062 -25.828 -13.852 1 98.75 54 THR B C 1
ATOM 4172 O O . THR B 1 54 ? 16.359 -25.891 -12.852 1 98.75 54 THR B O 1
ATOM 4175 N N . LEU B 1 55 ? 18.219 -26.484 -13.992 1 98.5 55 LEU B N 1
ATOM 4176 C CA . LEU B 1 55 ? 18.672 -27.359 -12.922 1 98.5 55 LEU B CA 1
ATOM 4177 C C . LEU B 1 55 ? 19.281 -26.562 -11.781 1 98.5 55 LEU B C 1
ATOM 4179 O O . LEU B 1 55 ? 19.75 -25.438 -11.984 1 98.5 55 LEU B O 1
ATOM 4183 N N . CYS B 1 56 ? 19.203 -27.109 -10.633 1 98.12 56 CYS B N 1
ATOM 4184 C CA . CYS B 1 56 ? 20 -26.656 -9.508 1 98.12 56 CYS B CA 1
ATOM 4185 C C . CYS B 1 56 ? 21.453 -27.078 -9.672 1 98.12 56 CYS B C 1
ATOM 4187 O O . CYS B 1 56 ? 21.75 -28.141 -10.211 1 98.12 56 CYS B O 1
ATOM 4189 N N . PRO B 1 57 ? 22.391 -26.188 -9.195 1 97 57 PRO B N 1
ATOM 4190 C CA . PRO B 1 57 ? 23.781 -26.672 -9.211 1 97 57 PRO B CA 1
ATOM 4191 C C . PRO B 1 57 ? 23.953 -28.016 -8.5 1 97 57 PRO B C 1
ATOM 4193 O O . PRO B 1 57 ? 24.75 -28.844 -8.922 1 97 57 PRO B O 1
ATOM 4196 N N . ASP B 1 58 ? 23.281 -28.219 -7.445 1 97.12 58 ASP B N 1
ATOM 4197 C CA . ASP B 1 58 ? 23.125 -29.531 -6.824 1 97.12 58 ASP B CA 1
ATOM 4198 C C . ASP B 1 58 ? 21.875 -30.25 -7.34 1 97.12 58 ASP B C 1
ATOM 4200 O O . ASP B 1 58 ? 20.797 -30.094 -6.77 1 97.12 58 ASP B O 1
ATOM 4204 N N . GLU B 1 59 ? 21.984 -31.062 -8.305 1 95.62 59 GLU B N 1
ATOM 4205 C CA . GLU B 1 59 ? 20.891 -31.641 -9.055 1 95.62 59 GLU B CA 1
ATOM 4206 C C . GLU B 1 59 ? 20.062 -32.594 -8.188 1 95.62 59 GLU B C 1
ATOM 4208 O O . GLU B 1 59 ? 18.969 -33 -8.57 1 95.62 59 GLU B O 1
ATOM 4213 N N . SER B 1 60 ? 20.609 -32.938 -7.008 1 96.81 60 SER B N 1
ATOM 4214 C CA . SER B 1 60 ? 19.906 -33.875 -6.125 1 96.81 60 SER B CA 1
ATOM 4215 C C . SER B 1 60 ? 18.75 -33.156 -5.398 1 96.81 60 SER B C 1
ATOM 4217 O O . SER B 1 60 ? 17.938 -33.812 -4.742 1 96.81 60 SER B O 1
ATOM 4219 N N . LYS B 1 61 ? 18.703 -31.875 -5.547 1 98.19 61 LYS B N 1
ATOM 4220 C CA . LYS B 1 61 ? 17.672 -31.094 -4.891 1 98.19 61 LYS B CA 1
ATOM 4221 C C . LYS B 1 61 ? 16.297 -31.406 -5.469 1 98.19 61 LYS B C 1
ATOM 4223 O O . LYS B 1 61 ? 16.188 -32.094 -6.496 1 98.19 61 LYS B O 1
ATOM 4228 N N . PRO B 1 62 ? 15.234 -30.922 -4.805 1 98.62 62 PRO B N 1
ATOM 4229 C CA . PRO B 1 62 ? 13.875 -31.234 -5.242 1 98.62 62 PRO B CA 1
ATOM 4230 C C . PRO B 1 62 ? 13.547 -30.672 -6.621 1 98.62 62 PRO B C 1
ATOM 4232 O O . PRO B 1 62 ? 14.234 -29.75 -7.094 1 98.62 62 PRO B O 1
ATOM 4235 N N . LEU B 1 63 ? 12.562 -31.328 -7.223 1 98.88 63 LEU B N 1
ATOM 4236 C CA . LEU B 1 63 ? 11.945 -30.797 -8.438 1 98.88 63 LEU B CA 1
ATOM 4237 C C . LEU B 1 63 ? 10.75 -29.922 -8.094 1 98.88 63 LEU B C 1
ATOM 4239 O O . LEU B 1 63 ? 9.938 -30.266 -7.238 1 98.88 63 LEU B O 1
ATOM 4243 N N . VAL B 1 64 ? 10.688 -28.734 -8.672 1 98.94 64 VAL B N 1
ATOM 4244 C CA . VAL B 1 64 ? 9.57 -27.797 -8.5 1 98.94 64 VAL B CA 1
ATOM 4245 C C . VAL B 1 64 ? 8.969 -27.453 -9.859 1 98.94 64 VAL B C 1
ATOM 4247 O O . VAL B 1 64 ? 9.68 -26.984 -10.75 1 98.94 64 VAL B O 1
ATOM 4250 N N . LEU B 1 65 ? 7.711 -27.703 -10.023 1 98.94 65 LEU B N 1
ATOM 4251 C CA . LEU B 1 65 ? 6.984 -27.25 -11.203 1 98.94 65 LEU B CA 1
ATOM 4252 C C . LEU B 1 65 ? 6.453 -25.828 -11 1 98.94 65 LEU B C 1
ATOM 4254 O O . LEU B 1 65 ? 5.93 -25.516 -9.938 1 98.94 65 LEU B O 1
ATOM 4258 N N . TRP B 1 66 ? 6.617 -24.984 -11.969 1 98.94 66 TRP B N 1
ATOM 4259 C CA . TRP B 1 66 ? 6.031 -23.641 -11.977 1 98.94 66 TRP B CA 1
ATOM 4260 C C . TRP B 1 66 ? 5 -23.5 -13.086 1 98.94 66 TRP B C 1
ATOM 4262 O O . TRP B 1 66 ? 5.297 -23.766 -14.258 1 98.94 66 TRP B O 1
ATOM 4272 N N . LEU B 1 67 ? 3.797 -23.047 -12.734 1 98.69 67 LEU B N 1
ATOM 4273 C CA . LEU B 1 67 ? 2.723 -22.766 -13.68 1 98.69 67 LEU B CA 1
ATOM 4274 C C . LEU B 1 67 ? 2.203 -21.344 -13.492 1 98.69 67 LEU B C 1
ATOM 4276 O O . LEU B 1 67 ? 1.657 -21.016 -12.438 1 98.69 67 LEU B O 1
ATOM 4280 N N . ASN B 1 68 ? 2.35 -20.516 -14.508 1 96 68 ASN B N 1
ATOM 4281 C CA . ASN B 1 68 ? 1.657 -19.234 -14.5 1 96 68 ASN B CA 1
ATOM 4282 C C . ASN B 1 68 ? 0.162 -19.406 -14.758 1 96 68 ASN B C 1
ATOM 4284 O O . ASN B 1 68 ? -0.29 -20.484 -15.133 1 96 68 ASN B O 1
ATOM 4288 N N . GLY B 1 69 ? -0.521 -18.312 -14.469 1 92.06 69 GLY B N 1
ATOM 4289 C CA . GLY B 1 69 ? -1.964 -18.391 -14.633 1 92.06 69 GLY B CA 1
ATOM 4290 C C . GLY B 1 69 ? -2.438 -17.875 -15.984 1 92.06 69 GLY B C 1
ATOM 4291 O O . GLY B 1 69 ? -1.916 -18.281 -17.016 1 92.06 69 GLY B O 1
ATOM 4292 N N . GLY B 1 70 ? -3.346 -17.078 -16 1 84.69 70 GLY B N 1
ATOM 4293 C CA . GLY B 1 70 ? -4.059 -16.562 -17.156 1 84.69 70 GLY B CA 1
ATOM 4294 C C . GLY B 1 70 ? -5.562 -16.719 -17.047 1 84.69 70 GLY B C 1
ATOM 4295 O O . GLY B 1 70 ? -6.211 -16.031 -16.266 1 84.69 70 GLY B O 1
ATOM 4296 N N . PRO B 1 71 ? -6.25 -17.625 -17.391 1 89.62 71 PRO B N 1
ATOM 4297 C CA . PRO B 1 71 ? -5.602 -18.75 -18.062 1 89.62 71 PRO B CA 1
ATOM 4298 C C . PRO B 1 71 ? -5.012 -18.359 -19.422 1 89.62 71 PRO B C 1
ATOM 4300 O O . PRO B 1 71 ? -5.531 -17.453 -20.094 1 89.62 71 PRO B O 1
ATOM 4303 N N . GLY B 1 72 ? -3.885 -19.047 -19.688 1 91.25 72 GLY B N 1
ATOM 4304 C CA . GLY B 1 72 ? -3.328 -18.891 -21.016 1 91.25 72 GLY B CA 1
ATOM 4305 C C . GLY B 1 72 ? -2.07 -18.031 -21.047 1 91.25 72 GLY B C 1
ATOM 4306 O O . GLY B 1 72 ? -1.701 -17.5 -22.094 1 91.25 72 GLY B O 1
ATOM 4307 N N . CYS B 1 73 ? -1.495 -17.844 -19.844 1 94.06 73 CYS B N 1
ATOM 4308 C CA . CYS B 1 73 ? -0.256 -17.078 -19.844 1 94.06 73 CYS B CA 1
ATOM 4309 C C . CYS B 1 73 ? 0.952 -18 -19.672 1 94.06 73 CYS B C 1
ATOM 4311 O O . CYS B 1 73 ? 0.85 -19.062 -19.062 1 94.06 73 CYS B O 1
ATOM 4313 N N . SER B 1 74 ? 2.045 -17.547 -20.172 1 96.44 74 SER B N 1
ATOM 4314 C CA . SER B 1 74 ? 3.254 -18.344 -20.344 1 96.44 74 SER B CA 1
ATOM 4315 C C . SER B 1 74 ? 4.035 -18.438 -19.031 1 96.44 74 SER B C 1
ATOM 4317 O O . SER B 1 74 ? 4.246 -17.422 -18.359 1 96.44 74 SER B O 1
ATOM 4319 N N . SER B 1 75 ? 4.539 -19.609 -18.719 1 98.12 75 SER B N 1
ATOM 4320 C CA . SER B 1 75 ? 5.375 -19.812 -17.547 1 98.12 75 SER B CA 1
ATOM 4321 C C . SER B 1 75 ? 6.773 -19.25 -17.75 1 98.12 75 SER B C 1
ATOM 4323 O O . SER B 1 75 ? 7.543 -19.109 -16.797 1 98.12 75 SER B O 1
ATOM 4325 N N . LEU B 1 76 ? 7.102 -18.828 -18.969 1 97.88 76 LEU B N 1
ATOM 4326 C CA . LEU B 1 76 ? 8.391 -18.188 -19.188 1 97.88 76 LEU B CA 1
ATOM 4327 C C . LEU B 1 76 ? 8.406 -16.781 -18.609 1 97.88 76 LEU B C 1
ATOM 4329 O O . LEU B 1 76 ? 9.469 -16.188 -18.422 1 97.88 76 LEU B O 1
ATOM 4333 N N . LEU B 1 77 ? 7.23 -16.297 -18.312 1 94.12 77 LEU B N 1
ATOM 4334 C CA . LEU B 1 77 ? 7.184 -15.086 -17.5 1 94.12 77 LEU B CA 1
ATOM 4335 C C . LEU B 1 77 ? 7.824 -15.328 -16.141 1 94.12 77 LEU B C 1
ATOM 4337 O O . LEU B 1 77 ? 8.602 -14.5 -15.664 1 94.12 77 LEU B O 1
ATOM 4341 N N . GLY B 1 78 ? 7.41 -16.469 -15.531 1 96.44 78 GLY B N 1
ATOM 4342 C CA . GLY B 1 78 ? 8.055 -16.844 -14.281 1 96.44 78 GLY B CA 1
ATOM 4343 C C . GLY B 1 78 ? 9.555 -17 -14.406 1 96.44 78 GLY B C 1
ATOM 4344 O O . GLY B 1 78 ? 10.305 -16.594 -13.508 1 96.44 78 GLY B O 1
ATOM 4345 N N . LEU B 1 79 ? 9.992 -17.469 -15.508 1 98.19 79 LEU B N 1
ATOM 4346 C CA . LEU B 1 79 ? 11.406 -17.75 -15.727 1 98.19 79 LEU B CA 1
ATOM 4347 C C . LEU B 1 79 ? 12.195 -16.469 -15.914 1 98.19 79 LEU B C 1
ATOM 4349 O O . LEU B 1 79 ? 13.273 -16.297 -15.344 1 98.19 79 LEU B O 1
ATOM 4353 N N . LEU B 1 80 ? 11.641 -15.539 -16.719 1 96.38 80 LEU B N 1
ATOM 4354 C CA . LEU B 1 80 ? 12.453 -14.414 -17.156 1 96.38 80 LEU B CA 1
ATOM 4355 C C . LEU B 1 80 ? 12.109 -13.156 -16.375 1 96.38 80 LEU B C 1
ATOM 4357 O O . LEU B 1 80 ? 12.891 -12.195 -16.359 1 96.38 80 LEU B O 1
ATOM 4361 N N . GLU B 1 81 ? 10.93 -13.148 -15.711 1 93.25 81 GLU B N 1
ATOM 4362 C CA . GLU B 1 81 ? 10.516 -11.906 -15.062 1 93.25 81 GLU B CA 1
ATOM 4363 C C . GLU B 1 81 ? 10.336 -12.102 -13.562 1 93.25 81 GLU B C 1
ATOM 4365 O O . GLU B 1 81 ? 10.266 -11.133 -12.812 1 93.25 81 GLU B O 1
ATOM 4370 N N . GLU B 1 82 ? 10.328 -13.336 -13.133 1 95.56 82 GLU B N 1
ATOM 4371 C CA . GLU B 1 82 ? 10.008 -13.578 -11.727 1 95.56 82 GLU B CA 1
ATOM 4372 C C . GLU B 1 82 ? 11.094 -14.398 -11.039 1 95.56 82 GLU B C 1
ATOM 4374 O O . GLU B 1 82 ? 12.117 -13.852 -10.617 1 95.56 82 GLU B O 1
ATOM 4379 N N . LEU B 1 83 ? 11.023 -15.68 -10.977 1 98.25 83 LEU B N 1
ATOM 4380 C CA . LEU B 1 83 ? 11.781 -16.5 -10.039 1 98.25 83 LEU B CA 1
ATOM 4381 C C . LEU B 1 83 ? 12.906 -17.25 -10.75 1 98.25 83 LEU B C 1
ATOM 4383 O O . LEU B 1 83 ? 13.703 -17.938 -10.102 1 98.25 83 LEU B O 1
ATOM 4387 N N . GLY B 1 84 ? 13.016 -17.156 -12.047 1 98.38 84 GLY B N 1
ATOM 4388 C CA . GLY B 1 84 ? 14.031 -17.875 -12.789 1 98.38 84 GLY B CA 1
ATOM 4389 C C . GLY B 1 84 ? 15.414 -17.25 -12.664 1 98.38 84 GLY B C 1
ATOM 4390 O O . GLY B 1 84 ? 15.578 -16.219 -12 1 98.38 84 GLY B O 1
ATOM 4391 N N . PRO B 1 85 ? 16.391 -17.859 -13.312 1 98.12 85 PRO B N 1
ATOM 4392 C CA . PRO B 1 85 ? 17.781 -17.438 -13.133 1 98.12 85 PRO B CA 1
ATOM 4393 C C . PRO B 1 85 ? 18.141 -16.234 -14 1 98.12 85 PRO B C 1
ATOM 4395 O O . PRO B 1 85 ? 19.219 -15.648 -13.828 1 98.12 85 PRO B O 1
ATOM 4398 N N . PHE B 1 86 ? 17.219 -15.828 -14.914 1 97.25 86 PHE B N 1
ATOM 4399 C CA . PHE B 1 86 ? 17.578 -14.797 -15.883 1 97.25 86 PHE B CA 1
ATOM 4400 C C . PHE B 1 86 ? 16.609 -13.625 -15.797 1 97.25 86 PHE B C 1
ATOM 4402 O O . PHE B 1 86 ? 15.445 -13.797 -15.43 1 97.25 86 PHE B O 1
ATOM 4409 N N . LYS B 1 87 ? 17.156 -12.484 -16.141 1 95.31 87 LYS B N 1
ATOM 4410 C CA . LYS B 1 87 ? 16.391 -11.289 -16.453 1 95.31 87 LYS B CA 1
ATOM 4411 C C . LYS B 1 87 ? 16.797 -10.703 -17.797 1 95.31 87 LYS B C 1
ATOM 4413 O O . LYS B 1 87 ? 17.891 -10.961 -18.297 1 95.31 87 LYS B O 1
ATOM 4418 N N . VAL B 1 88 ? 15.898 -10.031 -18.406 1 94.12 88 VAL B N 1
ATOM 4419 C CA . VAL B 1 88 ? 16.156 -9.469 -19.734 1 94.12 88 VAL B CA 1
ATOM 4420 C C . VAL B 1 88 ? 16.094 -7.945 -19.656 1 94.12 88 VAL B C 1
ATOM 4422 O O . VAL B 1 88 ? 15.234 -7.379 -18.984 1 94.12 88 VAL B O 1
ATOM 4425 N N . LYS B 1 89 ? 17.062 -7.258 -20.266 1 90.38 89 LYS B N 1
ATOM 4426 C CA . LYS B 1 89 ? 17.047 -5.805 -20.375 1 90.38 89 LYS B CA 1
ATOM 4427 C C . LYS B 1 89 ? 17.516 -5.355 -21.75 1 90.38 89 LYS B C 1
ATOM 4429 O O . LYS B 1 89 ? 17.656 -6.176 -22.656 1 90.38 89 LYS B O 1
ATOM 4434 N N . ASP B 1 90 ? 17.547 -4.133 -22.078 1 89.69 90 ASP B N 1
ATOM 4435 C CA . ASP B 1 90 ? 18.047 -3.516 -23.297 1 89.69 90 ASP B CA 1
ATOM 4436 C C . ASP B 1 90 ? 17.266 -3.998 -24.516 1 89.69 90 ASP B C 1
ATOM 4438 O O . ASP B 1 90 ? 17.859 -4.426 -25.516 1 89.69 90 ASP B O 1
ATOM 4442 N N . GLU B 1 91 ? 15.977 -4.051 -24.391 1 87.12 91 GLU B N 1
ATOM 4443 C CA . GLU B 1 91 ? 15.062 -4.391 -25.484 1 87.12 91 GLU B CA 1
ATOM 4444 C C . GLU B 1 91 ? 15.312 -5.809 -25.984 1 87.12 91 GLU B C 1
ATOM 4446 O O . GLU B 1 91 ? 15.266 -6.059 -27.203 1 87.12 91 GLU B O 1
ATOM 4451 N N . GLY B 1 92 ? 15.727 -6.645 -25.078 1 92.75 92 GLY B N 1
ATOM 4452 C CA . GLY B 1 92 ? 15.891 -8.047 -25.406 1 92.75 92 GLY B CA 1
ATOM 4453 C C . GLY B 1 92 ? 17.297 -8.391 -25.859 1 92.75 92 GLY B C 1
ATOM 4454 O O . GLY B 1 92 ? 17.562 -9.516 -26.297 1 92.75 92 GLY B O 1
ATOM 4455 N N . ASN B 1 93 ? 18.25 -7.496 -25.672 1 94.88 93 ASN B N 1
ATOM 4456 C CA . ASN B 1 93 ? 19.578 -7.73 -26.203 1 94.88 93 ASN B CA 1
ATOM 4457 C C . ASN B 1 93 ? 20.578 -8.062 -25.094 1 94.88 93 ASN B C 1
ATOM 4459 O O . ASN B 1 93 ? 21.781 -8.227 -25.359 1 94.88 93 ASN B O 1
ATOM 4463 N N . THR B 1 94 ? 20.047 -8.141 -23.891 1 94.62 94 THR B N 1
ATOM 4464 C CA . THR B 1 94 ? 20.922 -8.508 -22.766 1 94.62 94 THR B CA 1
ATOM 4465 C C . THR B 1 94 ? 20.188 -9.422 -21.797 1 94.62 94 THR B C 1
ATOM 4467 O O . THR B 1 94 ? 19.094 -9.086 -21.328 1 94.62 94 THR B O 1
ATOM 4470 N N . LEU B 1 95 ? 20.719 -10.508 -21.609 1 96.25 95 LEU B N 1
ATOM 4471 C CA . LEU B 1 95 ? 20.281 -11.445 -20.578 1 96.25 95 LEU B CA 1
ATOM 4472 C C . LEU B 1 95 ? 21.25 -11.445 -19.406 1 96.25 95 LEU B C 1
ATOM 4474 O O . LEU B 1 95 ? 22.453 -11.648 -19.578 1 96.25 95 LEU B O 1
ATOM 4478 N N . PHE B 1 96 ? 20.719 -11.188 -18.156 1 96.19 96 PHE B N 1
ATOM 4479 C CA . PHE B 1 96 ? 21.609 -11.07 -17.016 1 96.19 96 PHE B CA 1
ATOM 4480 C C . PHE B 1 96 ? 21.094 -11.898 -15.836 1 96.19 96 PHE B C 1
ATOM 4482 O O . PHE B 1 96 ? 19.953 -12.383 -15.867 1 96.19 96 PHE B O 1
ATOM 4489 N N . GLU B 1 97 ? 21.859 -12.047 -14.82 1 96.94 97 GLU B N 1
ATOM 4490 C CA . GLU B 1 97 ? 21.609 -12.984 -13.727 1 96.94 97 GLU B CA 1
ATOM 4491 C C . GLU B 1 97 ? 20.562 -12.43 -12.75 1 96.94 97 GLU B C 1
ATOM 4493 O O . GLU B 1 97 ? 20.594 -11.242 -12.414 1 96.94 97 GLU B O 1
ATOM 4498 N N . ASN B 1 98 ? 19.656 -13.234 -12.391 1 96.31 98 ASN B N 1
ATOM 4499 C CA . ASN B 1 98 ? 18.812 -13 -11.234 1 96.31 98 ASN B CA 1
ATOM 4500 C C . ASN B 1 98 ? 19.391 -13.625 -9.969 1 96.31 98 ASN B C 1
ATOM 4502 O O . ASN B 1 98 ? 19.297 -14.836 -9.766 1 96.31 98 ASN B O 1
ATOM 4506 N N . LYS B 1 99 ? 19.875 -12.859 -9.062 1 93.94 99 LYS B N 1
ATOM 4507 C CA . LYS B 1 99 ? 20.578 -13.359 -7.891 1 93.94 99 LYS B CA 1
ATOM 4508 C C . LYS B 1 99 ? 19.609 -14 -6.898 1 93.94 99 LYS B C 1
ATOM 4510 O O . LYS B 1 99 ? 20.047 -14.711 -5.98 1 93.94 99 LYS B O 1
ATOM 4515 N N . TYR B 1 100 ? 18.328 -13.852 -7.113 1 94.94 100 TYR B N 1
ATOM 4516 C CA . TYR B 1 100 ? 17.328 -14.383 -6.184 1 94.94 100 TYR B CA 1
ATOM 4517 C C . TYR B 1 100 ? 16.578 -15.555 -6.801 1 94.94 100 TYR B C 1
ATOM 4519 O O . TYR B 1 100 ? 15.461 -15.867 -6.391 1 94.94 100 TYR B O 1
ATOM 4527 N N . SER B 1 101 ? 17.156 -16.219 -7.742 1 97.19 101 SER B N 1
ATOM 4528 C CA . SER B 1 101 ? 16.5 -17.297 -8.477 1 97.19 101 SER B CA 1
ATOM 4529 C C . SER B 1 101 ? 16.219 -18.484 -7.578 1 97.19 101 SER B C 1
ATOM 4531 O O . SER B 1 101 ? 16.984 -18.781 -6.66 1 97.19 101 SER B O 1
ATOM 4533 N N . TRP B 1 102 ? 15.156 -19.203 -7.867 1 98.5 102 TRP B N 1
ATOM 4534 C CA . TRP B 1 102 ? 14.758 -20.359 -7.082 1 98.5 102 TRP B CA 1
ATOM 4535 C C . TRP B 1 102 ? 15.602 -21.578 -7.445 1 98.5 102 TRP B C 1
ATOM 4537 O O . TRP B 1 102 ? 15.703 -22.531 -6.664 1 98.5 102 TRP B O 1
ATOM 4547 N N . ASN B 1 103 ? 16.281 -21.594 -8.633 1 98.25 103 ASN B N 1
ATOM 4548 C CA . ASN B 1 103 ? 17.047 -22.766 -9.008 1 98.25 103 ASN B CA 1
ATOM 4549 C C . ASN B 1 103 ? 18.328 -22.891 -8.18 1 98.25 103 ASN B C 1
ATOM 4551 O O . ASN B 1 103 ? 19.078 -23.859 -8.32 1 98.25 103 ASN B O 1
ATOM 4555 N N . ALA B 1 104 ? 18.531 -21.906 -7.297 1 97.06 104 ALA B N 1
ATOM 4556 C CA . ALA B 1 104 ? 19.625 -22 -6.328 1 97.06 104 ALA B CA 1
ATOM 4557 C C . ALA B 1 104 ? 19.391 -23.141 -5.34 1 97.06 104 ALA B C 1
ATOM 4559 O O . ALA B 1 104 ? 20.328 -23.656 -4.746 1 97.06 104 ALA B O 1
ATOM 4560 N N . PHE B 1 105 ? 18.109 -23.562 -5.172 1 97.75 105 PHE B N 1
ATOM 4561 C CA . PHE B 1 105 ? 17.844 -24.562 -4.137 1 97.75 105 PHE B CA 1
ATOM 4562 C C . PHE B 1 105 ? 16.891 -25.641 -4.648 1 97.75 105 PHE B C 1
ATOM 4564 O O . PHE B 1 105 ? 16.531 -26.547 -3.904 1 97.75 105 PHE B O 1
ATOM 4571 N N . ALA B 1 106 ? 16.469 -25.594 -5.867 1 98.56 106 ALA B N 1
ATOM 4572 C CA . ALA B 1 106 ? 15.578 -26.578 -6.457 1 98.56 106 ALA B CA 1
ATOM 4573 C C . ALA B 1 106 ? 15.766 -26.656 -7.969 1 98.56 106 ALA B C 1
ATOM 4575 O O . ALA B 1 106 ? 16.234 -25.703 -8.594 1 98.56 106 ALA B O 1
ATOM 4576 N N . ASN B 1 107 ? 15.523 -27.828 -8.57 1 98.75 107 ASN B N 1
ATOM 4577 C CA . ASN B 1 107 ? 15.352 -27.938 -10.016 1 98.75 107 ASN B CA 1
ATOM 4578 C C . ASN B 1 107 ? 13.977 -27.438 -10.445 1 98.75 107 ASN B C 1
ATOM 4580 O O . ASN B 1 107 ? 12.953 -27.938 -9.977 1 98.75 107 ASN B O 1
ATOM 4584 N N . ILE B 1 108 ? 13.938 -26.422 -11.336 1 98.94 108 ILE B N 1
ATOM 4585 C CA . ILE B 1 108 ? 12.656 -25.781 -11.633 1 98.94 108 ILE B CA 1
ATOM 4586 C C . ILE B 1 108 ? 12.227 -26.125 -13.055 1 98.94 108 ILE B C 1
ATOM 4588 O O . ILE B 1 108 ? 12.953 -25.859 -14.016 1 98.94 108 ILE B O 1
ATOM 4592 N N . LEU B 1 109 ? 11.086 -26.688 -13.172 1 98.94 109 LEU B N 1
ATOM 4593 C CA . LEU B 1 109 ? 10.453 -26.969 -14.453 1 98.94 109 LEU B CA 1
ATOM 4594 C C . LEU B 1 109 ? 9.391 -25.922 -14.773 1 98.94 109 LEU B C 1
ATOM 4596 O O . LEU B 1 109 ? 8.344 -25.875 -14.125 1 98.94 109 LEU B O 1
ATOM 4600 N N . PHE B 1 110 ? 9.688 -25.062 -15.742 1 98.88 110 PHE B N 1
ATOM 4601 C CA . PHE B 1 110 ? 8.695 -24.125 -16.25 1 98.88 110 PHE B CA 1
ATOM 4602 C C . PHE B 1 110 ? 7.902 -24.75 -17.391 1 98.88 110 PHE B C 1
ATOM 4604 O O . PHE B 1 110 ? 8.469 -25.125 -18.422 1 98.88 110 PHE B O 1
ATOM 4611 N N . LEU B 1 111 ? 6.629 -24.875 -17.203 1 98.88 111 LEU B N 1
ATOM 4612 C CA . LEU B 1 111 ? 5.785 -25.547 -18.188 1 98.88 111 LEU B CA 1
ATOM 4613 C C . LEU B 1 111 ? 4.758 -24.594 -18.766 1 98.88 111 LEU B C 1
ATOM 4615 O O . LEU B 1 111 ? 3.988 -23.969 -18.031 1 98.88 111 LEU B O 1
ATOM 4619 N N . GLU B 1 112 ? 4.789 -24.391 -20.062 1 98.56 112 GLU B N 1
ATOM 4620 C CA . GLU B 1 112 ? 3.797 -23.562 -20.734 1 98.56 112 GLU B CA 1
ATOM 4621 C C . GLU B 1 112 ? 2.537 -24.359 -21.062 1 98.56 112 GLU B C 1
ATOM 4623 O O . GLU B 1 112 ? 2.512 -25.094 -22.047 1 98.56 112 GLU B O 1
ATOM 4628 N N . SER B 1 113 ? 1.574 -24.156 -20.344 1 97.88 113 SER B N 1
ATOM 4629 C CA . SER B 1 113 ? 0.31 -24.875 -20.5 1 97.88 113 SER B CA 1
ATOM 4630 C C . SER B 1 113 ? -0.865 -23.906 -20.578 1 97.88 113 SER B C 1
ATOM 4632 O O . SER B 1 113 ? -0.825 -22.828 -19.984 1 97.88 113 SER B O 1
ATOM 4634 N N . PRO B 1 114 ? -1.93 -24.203 -21.375 1 98.12 114 PRO B N 1
ATOM 4635 C CA . PRO B 1 114 ? -2.121 -25.328 -22.297 1 98.12 114 PRO B CA 1
ATOM 4636 C C . PRO B 1 114 ? -1.568 -25.047 -23.688 1 98.12 114 PRO B C 1
ATOM 4638 O O . PRO B 1 114 ? -0.732 -24.156 -23.859 1 98.12 114 PRO B O 1
ATOM 4641 N N . ALA B 1 115 ? -1.899 -25.969 -24.656 1 98.5 115 ALA B N 1
ATOM 4642 C CA . ALA B 1 115 ? -1.471 -25.734 -26.031 1 98.5 115 ALA B CA 1
ATOM 4643 C C . ALA B 1 115 ? -1.945 -24.375 -26.531 1 98.5 115 ALA B C 1
ATOM 4645 O O . ALA B 1 115 ? -3.08 -23.969 -26.266 1 98.5 115 ALA B O 1
ATOM 4646 N N . GLY B 1 116 ? -1.065 -23.672 -27.219 1 97.69 116 GLY B N 1
ATOM 4647 C CA . GLY B 1 116 ? -1.346 -22.328 -27.703 1 97.69 116 GLY B CA 1
ATOM 4648 C C . GLY B 1 116 ? -0.702 -21.25 -26.859 1 97.69 116 GLY B C 1
ATOM 4649 O O . GLY B 1 116 ? -0.605 -20.094 -27.281 1 97.69 116 GLY B O 1
ATOM 4650 N N . VAL B 1 117 ? -0.271 -21.562 -25.688 1 97.69 117 VAL B N 1
ATOM 4651 C CA . VAL B 1 117 ? 0.375 -20.625 -24.766 1 97.69 117 VAL B CA 1
ATOM 4652 C C . VAL B 1 117 ? 1.883 -20.625 -25.016 1 97.69 117 VAL B C 1
ATOM 4654 O O . VAL B 1 117 ? 2.516 -21.672 -25.062 1 97.69 117 VAL B O 1
ATOM 4657 N N . GLY B 1 118 ? 2.432 -19.375 -25.125 1 97.56 118 GLY B N 1
ATOM 4658 C CA . GLY B 1 118 ? 3.857 -19.281 -25.406 1 97.56 118 GLY B CA 1
ATOM 4659 C C . GLY B 1 118 ? 4.281 -20.062 -26.625 1 97.56 118 GLY B C 1
ATOM 4660 O O . GLY B 1 118 ? 3.725 -19.875 -27.703 1 97.56 118 GLY B O 1
ATOM 4661 N N . PHE B 1 119 ? 5.238 -21.031 -26.375 1 98.75 119 PHE B N 1
ATOM 4662 C CA . PHE B 1 119 ? 5.746 -21.844 -27.469 1 98.75 119 PHE B CA 1
ATOM 4663 C C . PHE B 1 119 ? 4.992 -23.156 -27.562 1 98.75 119 PHE B C 1
ATOM 4665 O O . PHE B 1 119 ? 5.254 -23.969 -28.453 1 98.75 119 PHE B O 1
ATOM 4672 N N . SER B 1 120 ? 4.094 -23.422 -26.641 1 98.69 120 SER B N 1
ATOM 4673 C CA . SER B 1 120 ? 3.291 -24.641 -26.734 1 98.69 120 SER B CA 1
ATOM 4674 C C . SER B 1 120 ? 2.334 -24.578 -27.922 1 98.69 120 SER B C 1
ATOM 4676 O O . SER B 1 120 ? 1.879 -23.484 -28.312 1 98.69 120 SER B O 1
ATOM 4678 N N . TYR B 1 121 ? 1.993 -25.766 -28.453 1 98.25 121 TYR B N 1
ATOM 4679 C CA . TYR B 1 121 ? 1.189 -25.703 -29.672 1 98.25 121 TYR B CA 1
ATOM 4680 C C . TYR B 1 121 ? 0.319 -26.953 -29.797 1 98.25 121 TYR B C 1
ATOM 4682 O O . TYR B 1 121 ? 0.532 -27.953 -29.109 1 98.25 121 TYR B O 1
ATOM 4690 N N . SER B 1 122 ? -0.674 -26.828 -30.578 1 97.69 122 SER B N 1
ATOM 4691 C CA . SER B 1 122 ? -1.529 -27.922 -31.031 1 97.69 122 SER B CA 1
ATOM 4692 C C . SER B 1 122 ? -1.305 -28.234 -32.5 1 97.69 122 SER B C 1
ATOM 4694 O O . SER B 1 122 ? -1.347 -27.328 -33.344 1 97.69 122 SER B O 1
ATOM 4696 N N . THR B 1 123 ? -1.146 -29.469 -32.875 1 97 123 THR B N 1
ATOM 4697 C CA . THR B 1 123 ? -0.847 -29.828 -34.25 1 97 123 THR B CA 1
ATOM 4698 C C . THR B 1 123 ? 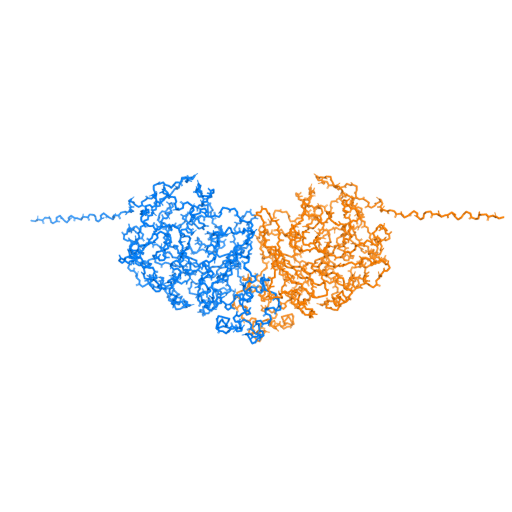-2.072 -29.625 -35.156 1 97 123 THR B C 1
ATOM 4700 O O . THR B 1 123 ? -1.944 -29.453 -36.344 1 97 123 THR B O 1
ATOM 4703 N N . ASP B 1 124 ? -3.223 -29.656 -34.594 1 96.19 124 ASP B N 1
ATOM 4704 C CA . ASP B 1 124 ? -4.441 -29.484 -35.375 1 96.19 124 ASP B CA 1
ATOM 4705 C C . ASP B 1 124 ? -4.98 -28.062 -35.25 1 96.19 124 ASP B C 1
ATOM 4707 O O . ASP B 1 124 ? -6.086 -27.766 -35.688 1 96.19 124 ASP B O 1
ATOM 4711 N N . GLY B 1 125 ? -4.383 -27.281 -34.531 1 94.75 125 GLY B N 1
ATOM 4712 C CA . GLY B 1 125 ? -4.734 -25.875 -34.438 1 94.75 125 GLY B CA 1
ATOM 4713 C C . GLY B 1 125 ? -5.828 -25.609 -33.406 1 94.75 125 GLY B C 1
ATOM 4714 O O . GLY B 1 125 ? -6.172 -24.453 -33.125 1 94.75 125 GLY B O 1
ATOM 4715 N N . ASN B 1 126 ? -6.363 -26.594 -32.812 1 96.75 126 ASN B N 1
ATOM 4716 C CA . ASN B 1 126 ? -7.441 -26.469 -31.844 1 96.75 126 ASN B CA 1
ATOM 4717 C C . ASN B 1 126 ? -6.898 -26.188 -30.453 1 96.75 126 ASN B C 1
ATOM 4719 O O . ASN B 1 126 ? -6.238 -27.047 -29.859 1 96.75 126 ASN B O 1
ATOM 4723 N N . VAL B 1 127 ? -7.273 -25.016 -29.844 1 96.88 127 VAL B N 1
ATOM 4724 C CA . VAL B 1 127 ? -6.758 -24.656 -28.531 1 96.88 127 VAL B CA 1
ATOM 4725 C C . VAL B 1 127 ? -7.914 -24.516 -27.547 1 96.88 127 VAL B C 1
ATOM 4727 O O . VAL B 1 127 ? -7.746 -23.953 -26.453 1 96.88 127 VAL B O 1
ATOM 4730 N N . THR B 1 128 ? -9.195 -24.922 -27.953 1 97 128 THR B N 1
ATOM 4731 C CA . THR B 1 128 ? -10.312 -24.953 -27.016 1 97 128 THR B CA 1
ATOM 4732 C C . THR B 1 128 ? -10.023 -25.938 -25.891 1 97 128 THR B C 1
ATOM 4734 O O . THR B 1 128 ? -9.633 -27.078 -26.125 1 97 128 THR B O 1
ATOM 4737 N N . ILE B 1 129 ? -10.242 -25.469 -24.688 1 97.06 129 ILE B N 1
ATOM 4738 C CA . ILE B 1 129 ? -9.836 -26.344 -23.578 1 97.06 129 ILE B CA 1
ATOM 4739 C C . ILE B 1 129 ? -10.562 -25.922 -22.312 1 97.06 129 ILE B C 1
ATOM 4741 O O . ILE B 1 129 ? -11 -24.766 -22.188 1 97.06 129 ILE B O 1
ATOM 4745 N N . SER B 1 130 ? -10.805 -26.812 -21.359 1 97.38 130 SER B N 1
ATOM 4746 C CA . SER B 1 130 ? -11.414 -26.578 -20.062 1 97.38 130 SER B CA 1
ATOM 4747 C C . SER B 1 130 ? -10.414 -26.781 -18.938 1 97.38 130 SER B C 1
ATOM 4749 O O . SER B 1 130 ? -9.32 -27.297 -19.156 1 97.38 130 SER B O 1
ATOM 4751 N N . ASP B 1 131 ? -10.844 -26.422 -17.688 1 97.56 131 ASP B N 1
ATOM 4752 C CA . ASP B 1 131 ? -9.992 -26.625 -16.516 1 97.56 131 ASP B CA 1
ATOM 4753 C C . ASP B 1 131 ? -9.602 -28.094 -16.375 1 97.56 131 ASP B C 1
ATOM 4755 O O . ASP B 1 131 ? -8.438 -28.406 -16.109 1 97.56 131 ASP B O 1
ATOM 4759 N N . ASP B 1 132 ? -10.555 -28.953 -16.516 1 98.38 132 ASP B N 1
ATOM 4760 C CA . ASP B 1 132 ? -10.32 -30.375 -16.344 1 98.38 132 ASP B CA 1
ATOM 4761 C C . ASP B 1 132 ? -9.352 -30.906 -17.406 1 98.38 132 ASP B C 1
ATOM 4763 O O . ASP B 1 132 ? -8.484 -31.734 -17.109 1 98.38 132 ASP B O 1
ATOM 4767 N N . GLU B 1 133 ? -9.555 -30.438 -18.578 1 98.44 133 GLU B N 1
ATOM 4768 C CA . GLU B 1 133 ? -8.688 -30.875 -19.672 1 98.44 133 GLU B CA 1
ATOM 4769 C C . GLU B 1 133 ? -7.258 -30.375 -19.469 1 98.44 133 GLU B C 1
ATOM 4771 O O . GLU B 1 133 ? -6.301 -31.109 -19.734 1 98.44 133 GLU B O 1
ATOM 4776 N N . VAL B 1 134 ? -7.113 -29.141 -19.078 1 98.5 134 VAL B N 1
ATOM 4777 C CA . VAL B 1 134 ? -5.777 -28.609 -18.797 1 98.5 134 VAL B CA 1
ATOM 4778 C C . VAL B 1 134 ? -5.117 -29.453 -17.703 1 98.5 134 VAL B C 1
ATOM 4780 O O . VAL B 1 134 ? -3.934 -29.781 -17.797 1 98.5 134 VAL B O 1
ATOM 4783 N N . SER B 1 135 ? -5.855 -29.734 -16.656 1 98.69 135 SER B N 1
ATOM 4784 C CA . SER B 1 135 ? -5.359 -30.562 -15.57 1 98.69 135 SER B CA 1
ATOM 4785 C C . SER B 1 135 ? -4.859 -31.906 -16.078 1 98.69 135 SER B C 1
ATOM 4787 O O . SER B 1 135 ? -3.758 -32.344 -15.742 1 98.69 135 SER B O 1
ATOM 4789 N N . GLN B 1 136 ? -5.621 -32.562 -16.891 1 98.75 136 GLN B N 1
ATOM 4790 C CA . GLN B 1 136 ? -5.266 -33.844 -17.453 1 98.75 136 GLN B CA 1
ATOM 4791 C C . GLN B 1 136 ? -4.043 -33.75 -18.359 1 98.75 136 GLN B C 1
ATOM 4793 O O . GLN B 1 136 ? -3.15 -34.594 -18.312 1 98.75 136 GLN B O 1
ATOM 4798 N N . GLN B 1 137 ? -4.035 -32.75 -19.156 1 98.81 137 GLN B N 1
ATOM 4799 C CA . GLN B 1 137 ? -2.928 -32.594 -20.094 1 98.81 137 GLN B CA 1
ATOM 4800 C C . GLN B 1 137 ? -1.636 -32.25 -19.359 1 98.81 137 GLN B C 1
ATOM 4802 O O . GLN B 1 137 ? -0.554 -32.688 -19.766 1 98.81 137 GLN B O 1
ATOM 4807 N N . ASN B 1 138 ? -1.726 -31.391 -18.312 1 98.88 138 ASN B N 1
ATOM 4808 C CA . ASN B 1 138 ? -0.557 -31.156 -17.469 1 98.88 138 ASN B CA 1
ATOM 4809 C C . ASN B 1 138 ? -0.036 -32.438 -16.859 1 98.88 138 ASN B C 1
ATOM 4811 O O . ASN B 1 138 ? 1.175 -32.656 -16.781 1 98.88 138 ASN B O 1
ATOM 4815 N N . TYR B 1 139 ? -0.965 -33.25 -16.375 1 98.94 139 TYR B N 1
ATOM 4816 C CA . TYR B 1 139 ? -0.603 -34.531 -15.805 1 98.94 139 TYR B CA 1
ATOM 4817 C C . TYR B 1 139 ? 0.119 -35.406 -16.828 1 98.94 139 TYR B C 1
ATOM 4819 O O . TYR B 1 139 ? 1.175 -36 -16.531 1 98.94 139 TYR B O 1
ATOM 4827 N N . GLN B 1 140 ? -0.381 -35.469 -18.047 1 98.88 140 GLN B N 1
ATOM 4828 C CA . GLN B 1 140 ? 0.234 -36.25 -19.094 1 98.88 140 GLN B CA 1
ATOM 4829 C C . GLN B 1 140 ? 1.604 -35.719 -19.484 1 98.88 140 GLN B C 1
ATOM 4831 O O . GLN B 1 140 ? 2.535 -36.469 -19.75 1 98.88 140 GLN B O 1
ATOM 4836 N N . ALA B 1 141 ? 1.645 -34.438 -19.531 1 98.88 141 ALA B N 1
ATOM 4837 C CA . ALA B 1 141 ? 2.93 -33.781 -19.812 1 98.88 141 ALA B CA 1
ATOM 4838 C C . ALA B 1 141 ? 3.971 -34.156 -18.766 1 98.88 141 ALA B C 1
ATOM 4840 O O . ALA B 1 141 ? 5.137 -34.406 -19.094 1 98.88 141 ALA B O 1
ATOM 4841 N N . LEU B 1 142 ? 3.584 -34.188 -17.5 1 98.88 142 LEU B N 1
ATOM 4842 C CA . LEU B 1 142 ? 4.5 -34.531 -16.422 1 98.88 142 LEU B CA 1
ATOM 4843 C C . LEU B 1 142 ? 4.957 -36 -16.547 1 98.88 142 LEU B C 1
ATOM 4845 O O . LEU B 1 142 ? 6.113 -36.312 -16.266 1 98.88 142 LEU B O 1
ATOM 4849 N N . LEU B 1 143 ? 4.059 -36.906 -16.969 1 98.69 143 LEU B N 1
ATOM 4850 C CA . LEU B 1 143 ? 4.453 -38.281 -17.203 1 98.69 143 LEU B CA 1
ATOM 4851 C C . LEU B 1 143 ? 5.488 -38.375 -18.312 1 98.69 143 LEU B C 1
ATOM 4853 O O . LEU B 1 143 ? 6.465 -39.094 -18.203 1 98.69 143 LEU B O 1
ATOM 4857 N N . ASP B 1 144 ? 5.238 -37.594 -19.359 1 98.62 144 ASP B N 1
ATOM 4858 C CA . ASP B 1 144 ? 6.207 -37.594 -20.453 1 98.62 144 ASP B CA 1
ATOM 4859 C C . ASP B 1 144 ? 7.547 -37.031 -19.984 1 98.62 144 ASP B C 1
ATOM 4861 O O . ASP B 1 144 ? 8.602 -37.469 -20.406 1 98.62 144 ASP B O 1
ATOM 4865 N N . PHE B 1 145 ? 7.5 -36.031 -19.172 1 98.62 145 PHE B N 1
ATOM 4866 C CA . PHE B 1 145 ? 8.711 -35.438 -18.594 1 98.62 145 PHE B CA 1
ATOM 4867 C C . PHE B 1 145 ? 9.508 -36.5 -17.844 1 98.62 145 PHE B C 1
ATOM 4869 O O . PHE B 1 145 ? 10.727 -36.625 -18.016 1 98.62 145 PHE B O 1
ATOM 4876 N N . LEU B 1 146 ? 8.836 -37.281 -16.969 1 98.19 146 LEU B N 1
ATOM 4877 C CA . LEU B 1 146 ? 9.508 -38.281 -16.172 1 98.19 146 LEU B CA 1
ATOM 4878 C C . LEU B 1 146 ? 10.117 -39.375 -17.062 1 98.19 146 LEU B C 1
ATOM 4880 O O . LEU B 1 146 ? 11.141 -39.969 -16.734 1 98.19 146 LEU B O 1
ATOM 4884 N N . ASN B 1 147 ? 9.477 -39.594 -18.172 1 97.06 147 ASN B N 1
ATOM 4885 C CA . ASN B 1 147 ? 10.047 -40.531 -19.141 1 97.06 147 ASN B CA 1
ATOM 4886 C C . ASN B 1 147 ? 11.32 -39.969 -19.766 1 97.06 147 ASN B C 1
ATOM 4888 O O . ASN B 1 147 ? 12.289 -40.719 -19.969 1 97.06 147 ASN B O 1
ATOM 4892 N N . LYS B 1 148 ? 11.25 -38.75 -20.047 1 96.62 148 LYS B N 1
ATOM 4893 C CA . LYS B 1 148 ? 12.391 -38.094 -20.688 1 96.62 148 LYS B CA 1
ATOM 4894 C C . LYS B 1 148 ? 13.523 -37.875 -19.688 1 96.62 148 LYS B C 1
ATOM 4896 O O . LYS B 1 148 ? 14.695 -37.875 -20.078 1 96.62 148 LYS B O 1
ATOM 4901 N N . PHE B 1 149 ? 13.172 -37.594 -18.453 1 97.5 149 PHE B N 1
ATOM 4902 C CA . PHE B 1 149 ? 14.109 -37.344 -17.375 1 97.5 149 PHE B CA 1
ATOM 4903 C C . PHE B 1 149 ? 13.914 -38.312 -16.234 1 97.5 149 PHE B C 1
ATOM 4905 O O . PHE B 1 149 ? 13.516 -37.938 -15.141 1 97.5 149 PHE B O 1
ATOM 4912 N N . PRO B 1 150 ? 14.297 -39.531 -16.438 1 95.81 150 PRO B N 1
ATOM 4913 C CA . PRO B 1 150 ? 14.047 -40.562 -15.43 1 95.81 150 PRO B CA 1
ATOM 4914 C C . PRO B 1 150 ? 14.766 -40.281 -14.109 1 95.81 150 PRO B C 1
ATOM 4916 O O . PRO B 1 150 ? 14.383 -40.844 -13.07 1 95.81 150 PRO B O 1
ATOM 4919 N N . GLU B 1 151 ? 15.805 -39.406 -14.086 1 94.94 151 GLU B N 1
ATOM 4920 C CA . GLU B 1 151 ? 16.531 -39.031 -12.883 1 94.94 151 GLU B CA 1
ATOM 4921 C C . GLU B 1 151 ? 15.609 -38.375 -11.859 1 94.94 151 GLU B C 1
ATOM 4923 O O . GLU B 1 151 ? 15.906 -38.344 -10.664 1 94.94 151 GLU B O 1
ATOM 4928 N N . PHE B 1 152 ? 14.492 -37.906 -12.305 1 97.56 152 PHE B N 1
ATOM 4929 C CA . PHE B 1 152 ? 13.602 -37.188 -11.406 1 97.56 152 PHE B CA 1
ATOM 4930 C C . PHE B 1 152 ? 12.523 -38.094 -10.852 1 97.56 152 PHE B C 1
ATOM 4932 O O . PHE B 1 152 ? 11.734 -37.688 -10 1 97.56 152 PHE B O 1
ATOM 4939 N N . LYS B 1 153 ? 12.438 -39.312 -11.367 1 96.19 153 LYS B N 1
ATOM 4940 C CA . LYS B 1 153 ? 11.508 -40.281 -10.766 1 96.19 153 LYS B CA 1
ATOM 4941 C C . LYS B 1 153 ? 11.852 -40.531 -9.297 1 96.19 153 LYS B C 1
ATOM 4943 O O . LYS B 1 153 ? 12.992 -40.844 -8.969 1 96.19 153 LYS B O 1
ATOM 4948 N N . GLY B 1 154 ? 10.891 -40.312 -8.445 1 96.69 154 GLY B N 1
ATOM 4949 C CA . GLY B 1 154 ? 11.086 -40.562 -7.023 1 96.69 154 GLY B CA 1
ATOM 4950 C C . GLY B 1 154 ? 11.664 -39.344 -6.301 1 96.69 154 GLY B C 1
ATOM 4951 O O . GLY B 1 154 ? 11.781 -39.344 -5.074 1 96.69 154 GLY B O 1
ATOM 4952 N N . ARG B 1 155 ? 11.992 -38.312 -7.031 1 97.88 155 ARG B N 1
ATOM 4953 C CA . ARG B 1 155 ? 12.516 -37.125 -6.414 1 97.88 155 ARG B CA 1
ATOM 4954 C C . ARG B 1 155 ? 11.43 -36.406 -5.621 1 97.88 155 ARG B C 1
ATOM 4956 O O . ARG B 1 155 ? 10.25 -36.469 -5.961 1 97.88 155 ARG B O 1
ATOM 4963 N N . ASN B 1 156 ? 11.859 -35.75 -4.41 1 98.62 156 ASN B N 1
ATOM 4964 C CA . ASN B 1 156 ? 10.906 -34.844 -3.789 1 98.62 156 ASN B CA 1
ATOM 4965 C C . ASN B 1 156 ? 10.359 -33.812 -4.793 1 98.62 156 ASN B C 1
ATOM 4967 O O . ASN B 1 156 ? 11.125 -33.156 -5.496 1 98.62 156 ASN B O 1
ATOM 4971 N N . PHE B 1 157 ? 9.047 -33.781 -4.852 1 98.88 157 PHE B N 1
ATOM 4972 C CA . PHE B 1 157 ? 8.406 -33.031 -5.922 1 98.88 157 PHE B CA 1
ATOM 4973 C C . PHE B 1 157 ? 7.398 -32.031 -5.352 1 98.88 157 PHE B C 1
ATOM 4975 O O . PHE B 1 157 ? 6.617 -32.375 -4.465 1 98.88 157 PHE B O 1
ATOM 4982 N N . PHE B 1 158 ? 7.465 -30.766 -5.734 1 98.94 158 PHE B N 1
ATOM 4983 C CA . PHE B 1 158 ? 6.523 -29.703 -5.395 1 98.94 158 PHE B CA 1
ATOM 4984 C C . PHE B 1 158 ? 5.957 -29.062 -6.656 1 98.94 158 PHE B C 1
ATOM 4986 O O . PHE B 1 158 ? 6.617 -29.031 -7.695 1 98.94 158 PHE B O 1
ATOM 4993 N N . ILE B 1 159 ? 4.762 -28.578 -6.617 1 98.88 159 ILE B N 1
ATOM 4994 C CA . ILE B 1 159 ? 4.211 -27.797 -7.715 1 98.88 159 ILE B CA 1
ATOM 4995 C C . ILE B 1 159 ? 3.836 -26.406 -7.219 1 98.88 159 ILE B C 1
ATOM 4997 O O . ILE B 1 159 ? 3.234 -26.266 -6.152 1 98.88 159 ILE B O 1
ATOM 5001 N N . THR B 1 160 ? 4.262 -25.375 -7.887 1 98.94 160 THR B N 1
ATOM 5002 C CA . THR B 1 160 ? 4.062 -23.984 -7.523 1 98.94 160 THR B CA 1
ATOM 5003 C C . THR B 1 160 ? 3.527 -23.188 -8.711 1 98.94 160 THR B C 1
ATOM 5005 O O . THR B 1 160 ? 3.586 -23.641 -9.852 1 98.94 160 THR B O 1
ATOM 5008 N N . GLY B 1 161 ? 2.975 -22.125 -8.445 1 98.69 161 GLY B N 1
ATOM 5009 C CA . GLY B 1 161 ? 2.406 -21.266 -9.469 1 98.69 161 GLY B CA 1
ATOM 5010 C C . GLY B 1 161 ? 1.677 -20.062 -8.906 1 98.69 161 GLY B C 1
ATOM 5011 O O . GLY B 1 161 ? 1.777 -19.781 -7.711 1 98.69 161 GLY B O 1
ATOM 5012 N N . GLU B 1 162 ? 1.031 -19.297 -9.789 1 97.44 162 GLU B N 1
ATOM 5013 C CA . GLU B 1 162 ? 0.373 -18.078 -9.344 1 97.44 162 GLU B CA 1
ATOM 5014 C C . GLU B 1 162 ? -0.874 -17.781 -10.172 1 97.44 162 GLU B C 1
ATOM 5016 O O . GLU B 1 162 ? -1.026 -18.312 -11.273 1 97.44 162 GLU B O 1
ATOM 5021 N N . SER B 1 163 ? -1.77 -16.969 -9.648 1 95.19 163 SER B N 1
ATOM 5022 C CA . SER B 1 163 ? -2.941 -16.484 -10.375 1 95.19 163 SER B CA 1
ATOM 5023 C C . SER B 1 163 ? -3.902 -17.625 -10.688 1 95.19 163 SER B C 1
ATOM 5025 O O . SER B 1 163 ? -4.309 -18.359 -9.797 1 95.19 163 SER B O 1
ATOM 5027 N N . TYR B 1 164 ? -4.152 -17.891 -11.984 1 95.56 164 TYR B N 1
ATOM 5028 C CA . TYR B 1 164 ? -5.082 -18.953 -12.352 1 95.56 164 TYR B CA 1
ATOM 5029 C C . TYR B 1 164 ? -4.5 -20.328 -12.016 1 95.56 164 TYR B C 1
ATOM 5031 O O . TYR B 1 164 ? -5.215 -21.328 -12.016 1 95.56 164 TYR B O 1
ATOM 5039 N N . ALA B 1 165 ? -3.209 -20.328 -11.648 1 97.5 165 ALA B N 1
ATOM 5040 C CA . ALA B 1 165 ? -2.648 -21.547 -11.086 1 97.5 165 ALA B CA 1
ATOM 5041 C C . ALA B 1 165 ? -3.363 -21.938 -9.797 1 97.5 165 ALA B C 1
ATOM 5043 O O . ALA B 1 165 ? -3.238 -23.062 -9.328 1 97.5 165 ALA B O 1
ATOM 5044 N N . GLY B 1 166 ? -4.121 -21.031 -9.273 1 98.06 166 GLY B N 1
ATOM 5045 C CA . GLY B 1 166 ? -5.039 -21.375 -8.195 1 98.06 166 GLY B CA 1
ATOM 5046 C C . GLY B 1 166 ? -6.059 -22.422 -8.586 1 98.06 166 GLY B C 1
ATOM 5047 O O . GLY B 1 166 ? -6.668 -23.062 -7.723 1 98.06 166 GLY B O 1
ATOM 5048 N N . VAL B 1 167 ? -6.281 -22.578 -9.852 1 97.75 167 VAL B N 1
ATOM 5049 C CA . VAL B 1 167 ? -7.129 -23.641 -10.375 1 97.75 167 VAL B CA 1
ATOM 5050 C C . VAL B 1 167 ? -6.262 -24.766 -10.93 1 97.75 167 VAL B C 1
ATOM 5052 O O . VAL B 1 167 ? -6.477 -25.938 -10.617 1 97.75 167 VAL B O 1
ATOM 5055 N N . TYR B 1 168 ? -5.203 -24.453 -11.688 1 98.62 168 TYR B N 1
ATOM 5056 C CA . TYR B 1 168 ? -4.332 -25.422 -12.32 1 98.62 168 TYR B CA 1
ATOM 5057 C C . TYR B 1 168 ? -3.727 -26.375 -11.289 1 98.62 168 TYR B C 1
ATOM 5059 O O . TYR B 1 168 ? -3.73 -27.594 -11.484 1 98.62 168 TYR B O 1
ATOM 5067 N N . ILE B 1 169 ? -3.252 -25.812 -10.211 1 98.81 169 ILE B N 1
ATOM 5068 C CA . ILE B 1 169 ? -2.416 -26.578 -9.281 1 98.81 169 ILE B CA 1
ATOM 5069 C C . ILE B 1 169 ? -3.285 -27.5 -8.445 1 98.81 169 ILE B C 1
ATOM 5071 O O . ILE B 1 169 ? -3.014 -28.703 -8.352 1 98.81 169 ILE B O 1
ATOM 5075 N N . PRO B 1 170 ? -4.375 -27.016 -7.828 1 98.88 170 PRO B N 1
ATOM 5076 C CA . PRO B 1 170 ? -5.176 -27.969 -7.039 1 98.88 170 PRO B CA 1
ATOM 5077 C C . PRO B 1 170 ? -5.738 -29.109 -7.883 1 98.88 170 PRO B C 1
ATOM 5079 O O . PRO B 1 170 ? -5.73 -30.266 -7.445 1 98.88 170 PRO B O 1
ATOM 5082 N N . THR B 1 171 ? -6.191 -28.812 -9.078 1 98.81 171 THR B N 1
ATOM 5083 C CA . THR B 1 171 ? -6.758 -29.859 -9.93 1 98.81 171 THR B CA 1
ATOM 5084 C C . THR B 1 171 ? -5.676 -30.844 -10.359 1 98.81 171 THR B C 1
ATOM 5086 O O . THR B 1 171 ? -5.914 -32.062 -10.414 1 98.81 171 THR B O 1
ATOM 5089 N N . LEU B 1 172 ? -4.523 -30.375 -10.664 1 98.94 172 LEU B N 1
ATOM 5090 C CA . LEU B 1 172 ? -3.395 -31.234 -11.016 1 98.94 172 LEU B CA 1
ATOM 5091 C C . LEU B 1 172 ? -2.922 -32.031 -9.805 1 98.94 172 LEU B C 1
ATOM 5093 O O . LEU B 1 172 ? -2.596 -33.219 -9.938 1 98.94 172 LEU B O 1
ATOM 5097 N N . ALA B 1 173 ? -2.879 -31.391 -8.648 1 98.94 173 ALA B N 1
ATOM 5098 C CA . ALA B 1 173 ? -2.404 -32.031 -7.422 1 98.94 173 ALA B CA 1
ATOM 5099 C C . ALA B 1 173 ? -3.24 -33.281 -7.094 1 98.94 173 ALA B C 1
ATOM 5101 O O . ALA B 1 173 ? -2.701 -34.281 -6.668 1 98.94 173 ALA B O 1
ATOM 5102 N N . VAL B 1 174 ? -4.512 -33.188 -7.246 1 98.75 174 VAL B N 1
ATOM 5103 C CA . VAL B 1 174 ? -5.398 -34.312 -6.957 1 98.75 174 VAL B CA 1
ATOM 5104 C C . VAL B 1 174 ? -5.039 -35.5 -7.852 1 98.75 174 VAL B C 1
ATOM 5106 O O . VAL B 1 174 ? -5.027 -36.625 -7.398 1 98.75 174 VAL B O 1
ATOM 5109 N N . ARG B 1 175 ? -4.723 -35.281 -9.141 1 98.75 175 ARG B N 1
ATOM 5110 C CA . ARG B 1 175 ? -4.316 -36.344 -10.062 1 98.75 175 ARG B CA 1
ATOM 5111 C C . ARG B 1 175 ? -2.982 -36.938 -9.641 1 98.75 175 ARG B C 1
ATOM 5113 O O . ARG B 1 175 ? -2.814 -38.156 -9.672 1 98.75 175 ARG B O 1
ATOM 5120 N N . ILE B 1 176 ? -2.066 -36.062 -9.273 1 98.81 176 ILE B N 1
ATOM 5121 C CA . ILE B 1 176 ? -0.734 -36.5 -8.883 1 98.81 176 ILE B CA 1
ATOM 5122 C C . ILE B 1 176 ? -0.825 -37.344 -7.609 1 98.81 176 ILE B C 1
ATOM 5124 O O . ILE B 1 176 ? -0.16 -38.375 -7.488 1 98.81 176 ILE B O 1
ATOM 5128 N N . LEU B 1 177 ? -1.634 -36.938 -6.68 1 98.62 177 LEU B N 1
ATOM 5129 C CA . LEU B 1 177 ? -1.808 -37.594 -5.402 1 98.62 177 LEU B CA 1
ATOM 5130 C C . LEU B 1 177 ? -2.361 -39 -5.613 1 98.62 177 LEU B C 1
ATOM 5132 O O . LEU B 1 177 ? -2.072 -39.938 -4.832 1 98.62 177 LEU B O 1
ATOM 5136 N N . ALA B 1 178 ? -3.096 -39.219 -6.668 1 98.25 178 ALA B N 1
ATOM 5137 C CA . ALA B 1 178 ? -3.707 -40.5 -6.965 1 98.25 178 ALA B CA 1
ATOM 5138 C C . ALA B 1 178 ? -2.705 -41.438 -7.625 1 98.25 178 ALA B C 1
ATOM 5140 O O . ALA B 1 178 ? -2.938 -42.656 -7.699 1 98.25 178 ALA B O 1
ATOM 5141 N N . ASP B 1 179 ? -1.612 -40.969 -8.094 1 98.44 179 ASP B N 1
ATOM 5142 C CA . ASP B 1 179 ? -0.615 -41.75 -8.812 1 98.44 179 ASP B CA 1
ATOM 5143 C C . ASP B 1 179 ? 0.649 -41.938 -7.977 1 98.44 179 ASP B C 1
ATOM 5145 O O . ASP B 1 179 ? 1.685 -41.344 -8.266 1 98.44 179 ASP B O 1
ATOM 5149 N N . LYS B 1 180 ? 0.679 -42.875 -7.129 1 97 180 LYS B N 1
ATOM 5150 C CA . LYS B 1 180 ? 1.812 -43.125 -6.238 1 97 180 LYS B CA 1
ATOM 5151 C C . LYS B 1 180 ? 2.955 -43.812 -6.973 1 97 180 LYS B C 1
ATOM 5153 O O . LYS B 1 180 ? 4.094 -43.812 -6.5 1 97 180 LYS B O 1
ATOM 5158 N N . THR B 1 181 ? 2.652 -44.344 -8.039 1 97.69 181 THR B N 1
ATOM 5159 C CA . THR B 1 181 ? 3.668 -45.031 -8.82 1 97.69 181 THR B CA 1
ATOM 5160 C C . THR B 1 181 ? 4.633 -44.031 -9.461 1 97.69 181 THR B C 1
ATOM 5162 O O . THR B 1 181 ? 5.852 -44.156 -9.312 1 97.69 181 THR B O 1
ATOM 5165 N N . ASN B 1 182 ? 4.086 -43.062 -10.078 1 98 182 ASN B N 1
ATOM 5166 C CA . ASN B 1 182 ? 4.93 -42.094 -10.797 1 98 182 ASN B CA 1
ATOM 5167 C C . ASN B 1 182 ? 5.363 -40.938 -9.891 1 98 182 ASN B C 1
ATOM 5169 O O . ASN B 1 182 ? 6.402 -40.344 -10.125 1 98 182 ASN B O 1
ATOM 5173 N N . PHE B 1 183 ? 4.594 -40.75 -8.836 1 98.31 183 PHE B N 1
ATOM 5174 C CA . PHE B 1 183 ? 4.887 -39.594 -7.977 1 98.31 183 PHE B CA 1
ATOM 5175 C C . PHE B 1 183 ? 4.852 -40 -6.508 1 98.31 183 PHE B C 1
ATOM 5177 O O . PHE B 1 183 ? 4.129 -39.406 -5.707 1 98.31 183 PHE B O 1
ATOM 5184 N N . PRO B 1 184 ? 5.688 -40.938 -6.156 1 97.88 184 PRO B N 1
ATOM 5185 C CA . PRO B 1 184 ? 5.684 -41.406 -4.766 1 97.88 184 PRO B CA 1
ATOM 5186 C C . PRO B 1 184 ? 6.09 -40.312 -3.775 1 97.88 184 PRO B C 1
ATOM 5188 O O . PRO B 1 184 ? 5.727 -40.375 -2.598 1 97.88 184 PRO B O 1
ATOM 5191 N N . ASN B 1 185 ? 6.82 -39.281 -4.172 1 98.38 185 ASN B N 1
ATOM 5192 C CA . ASN B 1 185 ? 7.348 -38.281 -3.266 1 98.38 185 ASN B CA 1
ATOM 5193 C C . ASN B 1 185 ? 6.785 -36.875 -3.586 1 98.38 185 ASN B C 1
ATOM 5195 O O . ASN B 1 185 ? 7.516 -35.906 -3.559 1 98.38 185 ASN B O 1
ATOM 5199 N N . PHE B 1 186 ? 5.539 -36.844 -4.02 1 98.69 186 PHE B N 1
ATOM 5200 C CA . PHE B 1 186 ? 4.859 -35.562 -4.105 1 98.69 186 PHE B CA 1
ATOM 5201 C C . PHE B 1 186 ? 4.633 -35 -2.715 1 98.69 186 PHE B C 1
ATOM 5203 O O . PHE B 1 186 ? 3.875 -35.531 -1.917 1 98.69 186 PHE B O 1
ATOM 5210 N N . LYS B 1 187 ? 5.242 -33.75 -2.439 1 98.62 187 LYS B N 1
ATOM 5211 C CA . LYS B 1 187 ? 5.387 -33.312 -1.055 1 98.62 187 LYS B CA 1
ATOM 5212 C C . LYS B 1 187 ? 4.504 -32.125 -0.766 1 98.62 187 LYS B C 1
ATOM 5214 O O . LYS B 1 187 ? 4.188 -31.828 0.391 1 98.62 187 LYS B O 1
ATOM 5219 N N . GLY B 1 188 ? 4.16 -31.344 -1.803 1 98.69 188 GLY B N 1
ATOM 5220 C CA . GLY B 1 188 ? 3.385 -30.156 -1.443 1 98.69 188 GLY B CA 1
ATOM 5221 C C . GLY B 1 188 ? 3.168 -29.219 -2.607 1 98.69 188 GLY B C 1
ATOM 5222 O O . GLY B 1 188 ? 3.648 -29.453 -3.715 1 98.69 188 GLY B O 1
ATOM 5223 N N . VAL B 1 189 ? 2.367 -28.141 -2.354 1 98.94 189 VAL B N 1
ATOM 5224 C CA . VAL B 1 189 ? 2.053 -27.109 -3.344 1 98.94 189 VAL B CA 1
ATOM 5225 C C . VAL B 1 189 ? 2.221 -25.734 -2.725 1 98.94 189 VAL B C 1
ATOM 5227 O O . VAL B 1 189 ? 2.029 -25.547 -1.519 1 98.94 189 VAL B O 1
ATOM 5230 N N . ALA B 1 190 ? 2.609 -24.734 -3.496 1 98.94 190 ALA B N 1
ATOM 5231 C CA . ALA B 1 190 ? 2.607 -23.328 -3.125 1 98.94 190 ALA B CA 1
ATOM 5232 C C . ALA B 1 190 ? 1.943 -22.469 -4.207 1 98.94 190 ALA B C 1
ATOM 5234 O O . ALA B 1 190 ? 2.328 -22.531 -5.375 1 98.94 190 ALA B O 1
ATOM 5235 N N . ILE B 1 191 ? 0.944 -21.719 -3.83 1 98.88 191 ILE B N 1
ATOM 5236 C CA . ILE B 1 191 ? 0.15 -20.969 -4.793 1 98.88 191 ILE B CA 1
ATOM 5237 C C . ILE B 1 191 ? 0.182 -19.484 -4.438 1 98.88 191 ILE B C 1
ATOM 5239 O O . ILE B 1 191 ? -0.265 -19.094 -3.355 1 98.88 191 ILE B O 1
ATOM 5243 N N . GLY B 1 192 ? 0.686 -18.656 -5.344 1 98.75 192 GLY B N 1
ATOM 5244 C CA . GLY B 1 192 ? 0.76 -17.219 -5.145 1 98.75 192 GLY B CA 1
ATOM 5245 C C . GLY B 1 192 ? -0.42 -16.469 -5.738 1 98.75 192 GLY B C 1
ATOM 5246 O O . GLY B 1 192 ? -0.716 -16.609 -6.926 1 98.75 192 GLY B O 1
ATOM 5247 N N . ASN B 1 193 ? -1.044 -15.656 -4.906 1 97.94 193 ASN B N 1
ATOM 5248 C CA . ASN B 1 193 ? -2.18 -14.867 -5.375 1 97.94 193 ASN B CA 1
ATOM 5249 C C . ASN B 1 193 ? -3.088 -15.68 -6.293 1 97.94 193 ASN B C 1
ATOM 5251 O O . ASN B 1 193 ? -3.418 -15.242 -7.395 1 97.94 193 ASN B O 1
ATOM 5255 N N . GLY B 1 194 ? -3.504 -16.812 -5.773 1 97.81 194 GLY B N 1
ATOM 5256 C CA . GLY B 1 194 ? -4.227 -17.766 -6.586 1 97.81 194 GLY B CA 1
ATOM 5257 C C . GLY B 1 194 ? -5.691 -17.406 -6.773 1 97.81 194 GLY B C 1
ATOM 5258 O O . GLY B 1 194 ? -6.336 -16.922 -5.848 1 97.81 194 GLY B O 1
ATOM 5259 N N . ALA B 1 195 ? -6.207 -17.656 -7.961 1 95.31 195 ALA B N 1
ATOM 5260 C CA . ALA B 1 195 ? -7.645 -17.578 -8.211 1 95.31 195 ALA B CA 1
ATOM 5261 C C . ALA B 1 195 ? -8.375 -18.781 -7.621 1 95.31 195 ALA B C 1
ATOM 5263 O O . ALA B 1 195 ? -8.781 -19.688 -8.344 1 95.31 195 ALA B O 1
ATOM 5264 N N . LEU B 1 196 ? -8.688 -18.703 -6.32 1 97.62 196 LEU B N 1
ATOM 5265 C CA . LEU B 1 196 ? -9.164 -19.859 -5.59 1 97.62 196 LEU B CA 1
ATOM 5266 C C . LEU B 1 196 ? -10.695 -19.906 -5.574 1 97.62 196 LEU B C 1
ATOM 5268 O O . LEU B 1 196 ? -11.289 -20.969 -5.395 1 97.62 196 LEU B O 1
ATOM 5272 N N . ASN B 1 197 ? -11.273 -18.75 -5.691 1 95.62 197 ASN B N 1
ATOM 5273 C CA . ASN B 1 197 ? -12.727 -18.594 -5.641 1 95.62 197 ASN B CA 1
ATOM 5274 C C . ASN B 1 197 ? -13.188 -17.359 -6.414 1 95.62 197 ASN B C 1
ATOM 5276 O O . ASN B 1 197 ? -13.133 -16.25 -5.898 1 95.62 197 ASN B O 1
ATOM 5280 N N . PHE B 1 198 ? -13.75 -17.578 -7.578 1 88.69 198 PHE B N 1
ATOM 5281 C CA . PHE B 1 198 ? -14.062 -16.5 -8.508 1 88.69 198 PHE B CA 1
ATOM 5282 C C . PHE B 1 198 ? -15.156 -15.609 -7.953 1 88.69 198 PHE B C 1
ATOM 5284 O O . PHE B 1 198 ? -15 -14.391 -7.891 1 88.69 198 PHE B O 1
ATOM 5291 N N . PRO B 1 199 ? -16.281 -16.141 -7.535 1 90.19 199 PRO B N 1
ATOM 5292 C CA . PRO B 1 199 ? -17.312 -15.266 -6.992 1 90.19 199 PRO B CA 1
ATOM 5293 C C . PRO B 1 199 ? -16.812 -14.406 -5.836 1 90.19 199 PRO B C 1
ATOM 5295 O O . PRO B 1 199 ? -17.078 -13.203 -5.797 1 90.19 199 PRO B O 1
ATOM 5298 N N . ASN B 1 200 ? -16.031 -15.016 -4.965 1 94.06 200 ASN B N 1
ATOM 5299 C CA . ASN B 1 200 ? -15.594 -14.289 -3.775 1 94.06 200 ASN B CA 1
ATOM 5300 C C . ASN B 1 200 ? -14.539 -13.242 -4.117 1 94.06 200 ASN B C 1
ATOM 5302 O O . ASN B 1 200 ? -14.352 -12.281 -3.369 1 94.06 200 ASN B O 1
ATOM 5306 N N . ASN B 1 201 ? -13.758 -13.477 -5.172 1 91.5 201 ASN B N 1
ATOM 5307 C CA . ASN B 1 201 ? -12.812 -12.453 -5.609 1 91.5 201 ASN B CA 1
ATOM 5308 C C . ASN B 1 201 ? -13.516 -11.141 -5.934 1 91.5 201 ASN B C 1
ATOM 5310 O O . ASN B 1 201 ? -13.047 -10.07 -5.547 1 91.5 201 ASN B O 1
ATOM 5314 N N . TYR B 1 202 ? -14.664 -11.227 -6.531 1 89.06 202 TYR B N 1
ATOM 5315 C CA . TYR B 1 202 ? -15.422 -10.031 -6.875 1 89.06 202 TYR B CA 1
ATOM 5316 C C . TYR B 1 202 ? -16.156 -9.477 -5.66 1 89.06 202 TYR B C 1
ATOM 5318 O O . TYR B 1 202 ? -16.297 -8.266 -5.508 1 89.06 202 TYR B O 1
ATOM 5326 N N . ASN B 1 203 ? -16.625 -10.398 -4.828 1 94.12 203 ASN B N 1
ATOM 5327 C CA . ASN B 1 203 ? -17.312 -9.969 -3.615 1 94.12 203 ASN B CA 1
ATOM 5328 C C . ASN B 1 203 ? -16.391 -9.141 -2.713 1 94.12 203 ASN B C 1
ATOM 5330 O O . ASN B 1 203 ? -16.859 -8.258 -1.988 1 94.12 203 ASN B O 1
ATOM 5334 N N . THR B 1 204 ? -15.078 -9.43 -2.793 1 96.12 204 THR B N 1
ATOM 5335 C CA . THR B 1 204 ? -14.133 -8.758 -1.906 1 96.12 204 THR B CA 1
ATOM 5336 C C . THR B 1 204 ? -13.492 -7.559 -2.605 1 96.12 204 THR B C 1
ATOM 5338 O O . THR B 1 204 ? -12.852 -6.73 -1.961 1 96.12 204 THR B O 1
ATOM 5341 N N . MET B 1 205 ? -13.711 -7.398 -3.885 1 93.31 205 MET B N 1
ATOM 5342 C CA . MET B 1 205 ? -13.008 -6.395 -4.676 1 93.31 205 MET B CA 1
ATOM 5343 C C . MET B 1 205 ? -13.5 -4.992 -4.336 1 93.31 205 MET B C 1
ATOM 5345 O O . MET B 1 205 ? -12.703 -4.066 -4.188 1 93.31 205 MET B O 1
ATOM 5349 N N . VAL B 1 206 ? -14.844 -4.805 -4.203 1 93.31 206 VAL B N 1
ATOM 5350 C CA . VAL B 1 206 ? -15.414 -3.477 -4.016 1 93.31 206 VAL B CA 1
ATOM 5351 C C . VAL B 1 206 ? -14.953 -2.9 -2.68 1 93.31 206 VAL B C 1
ATOM 5353 O O . VAL B 1 206 ? -14.391 -1.803 -2.629 1 93.31 206 VAL B O 1
ATOM 5356 N N . PRO B 1 207 ? -15.156 -3.635 -1.587 1 96.19 207 PRO B N 1
ATOM 5357 C CA . PRO B 1 207 ? -14.656 -3.066 -0.334 1 96.19 207 PRO B CA 1
ATOM 5358 C C . PRO B 1 207 ? -13.133 -2.943 -0.312 1 96.19 207 PRO B C 1
ATOM 5360 O O . PRO B 1 207 ? -12.594 -2.027 0.313 1 96.19 207 PRO B O 1
ATOM 5363 N N . PHE B 1 208 ? -12.391 -3.855 -0.943 1 96.31 208 PHE B N 1
ATOM 5364 C CA . PHE B 1 208 ? -10.945 -3.734 -1.062 1 96.31 208 PHE B CA 1
ATOM 5365 C C . PHE B 1 208 ? -10.562 -2.406 -1.708 1 96.31 208 PHE B C 1
ATOM 5367 O O . PHE B 1 208 ? -9.695 -1.688 -1.199 1 96.31 208 PHE B O 1
ATOM 5374 N N . TYR B 1 209 ? -11.242 -2.041 -2.812 1 94.38 209 TYR B N 1
ATOM 5375 C CA . TYR B 1 209 ? -11 -0.781 -3.504 1 94.38 209 TYR B CA 1
ATOM 5376 C C . TYR B 1 209 ? -11.305 0.406 -2.596 1 94.38 209 TYR B C 1
ATOM 5378 O O . TYR B 1 209 ? -10.531 1.369 -2.549 1 94.38 209 TYR B O 1
ATOM 5386 N N . TYR B 1 210 ? -12.383 0.313 -1.89 1 95.12 210 TYR B N 1
ATOM 5387 C CA . TYR B 1 210 ? -12.789 1.408 -1.018 1 95.12 210 TYR B CA 1
ATOM 5388 C C . TYR B 1 210 ? -11.75 1.666 0.062 1 95.12 210 TYR B C 1
ATOM 5390 O O . TYR B 1 210 ? -11.32 2.805 0.263 1 95.12 210 TYR B O 1
ATOM 5398 N N . TYR B 1 211 ? -11.266 0.639 0.698 1 96.31 211 TYR B N 1
ATOM 5399 C CA . TYR B 1 211 ? -10.383 0.805 1.849 1 96.31 211 TYR B CA 1
ATOM 5400 C C . TYR B 1 211 ? -8.953 1.052 1.404 1 96.31 211 TYR B C 1
ATOM 5402 O O . TYR B 1 211 ? -8.078 1.322 2.23 1 96.31 211 TYR B O 1
ATOM 5410 N N . HIS B 1 212 ? -8.695 1 0.107 1 95.44 212 HIS B N 1
ATOM 5411 C CA . HIS B 1 212 ? -7.438 1.476 -0.456 1 95.44 212 HIS B CA 1
ATOM 5412 C C . HIS B 1 212 ? -7.605 2.848 -1.099 1 95.44 212 HIS B C 1
ATOM 5414 O O . HIS B 1 212 ? -6.738 3.293 -1.857 1 95.44 212 HIS B O 1
ATOM 5420 N N . ALA B 1 213 ? -8.758 3.502 -0.899 1 93.69 213 ALA B N 1
ATOM 5421 C CA . ALA B 1 213 ? -9.055 4.875 -1.288 1 93.69 213 ALA B CA 1
ATOM 5422 C C . ALA B 1 213 ? -9.164 5.008 -2.805 1 93.69 213 ALA B C 1
ATOM 5424 O O . ALA B 1 213 ? -8.82 6.047 -3.371 1 93.69 213 ALA B O 1
ATOM 5425 N N . LEU B 1 214 ? -9.664 3.943 -3.469 1 91.81 214 LEU B N 1
ATOM 5426 C CA . LEU B 1 214 ? -9.766 3.953 -4.922 1 91.81 214 LEU B CA 1
ATOM 5427 C C . LEU B 1 214 ? -11.18 4.309 -5.367 1 91.81 214 LEU B C 1
ATOM 5429 O O . LEU B 1 214 ? -11.406 4.629 -6.535 1 91.81 214 LEU B O 1
ATOM 5433 N N . VAL B 1 215 ? -12.117 4.281 -4.406 1 91.31 215 VAL B N 1
ATOM 5434 C CA . VAL B 1 215 ? -13.516 4.594 -4.676 1 91.31 215 VAL B CA 1
ATOM 5435 C C . VAL B 1 215 ? -13.992 5.688 -3.725 1 91.31 215 VAL B C 1
ATOM 5437 O O . VAL B 1 215 ? -13.711 5.641 -2.525 1 91.31 215 VAL B O 1
ATOM 5440 N N . ARG B 1 216 ? -14.648 6.699 -4.254 1 91.5 216 ARG B N 1
ATOM 5441 C CA . ARG B 1 216 ? -15.164 7.754 -3.389 1 91.5 216 ARG B CA 1
ATOM 5442 C C . ARG B 1 216 ? -16.281 7.23 -2.498 1 91.5 216 ARG B C 1
ATOM 5444 O O . ARG B 1 216 ? -17.031 6.332 -2.893 1 91.5 216 ARG B O 1
ATOM 5451 N N . ASP B 1 217 ? -16.422 7.832 -1.396 1 93.31 217 ASP B N 1
ATOM 5452 C CA . ASP B 1 217 ? -17.344 7.391 -0.354 1 93.31 217 ASP B CA 1
ATOM 5453 C C . ASP B 1 217 ? -18.781 7.371 -0.864 1 93.31 217 ASP B C 1
ATOM 5455 O O . ASP B 1 217 ? -19.531 6.434 -0.588 1 93.31 217 ASP B O 1
ATOM 5459 N N . GLY B 1 218 ? -19.172 8.398 -1.613 1 91.19 218 GLY B N 1
ATOM 5460 C CA . GLY B 1 218 ? -20.531 8.477 -2.111 1 91.19 218 GLY B CA 1
ATOM 5461 C C . GLY B 1 218 ? -20.906 7.309 -3.004 1 91.19 218 GLY B C 1
ATOM 5462 O O . GLY B 1 218 ? -22.016 6.762 -2.893 1 91.19 218 GLY B O 1
ATOM 5463 N N . LEU B 1 219 ? -20.016 6.926 -3.908 1 91.88 219 LEU B N 1
ATOM 5464 C CA . LEU B 1 219 ? -20.266 5.809 -4.812 1 91.88 219 LEU B CA 1
ATOM 5465 C C . LEU B 1 219 ? -20.312 4.488 -4.047 1 91.88 219 LEU B C 1
ATOM 5467 O O . LEU B 1 219 ? -21.141 3.627 -4.332 1 91.88 219 LEU B O 1
ATOM 5471 N N . TYR B 1 220 ? -19.406 4.281 -3.131 1 94.12 220 TYR B N 1
ATOM 5472 C CA . TYR B 1 220 ? -19.391 3.098 -2.277 1 94.12 220 TYR B CA 1
ATOM 5473 C C . TYR B 1 220 ? -20.703 2.957 -1.516 1 94.12 220 TYR B C 1
ATOM 5475 O O . TYR B 1 220 ? -21.266 1.869 -1.453 1 94.12 220 TYR B O 1
ATOM 5483 N N . ASN B 1 221 ? -21.203 4.047 -0.949 1 94.44 221 ASN B N 1
ATOM 5484 C CA . ASN B 1 221 ? -22.469 4.047 -0.206 1 94.44 221 ASN B CA 1
ATOM 5485 C C . ASN B 1 221 ? -23.656 3.76 -1.117 1 94.44 221 ASN B C 1
ATOM 5487 O O . ASN B 1 221 ? -24.625 3.119 -0.701 1 94.44 221 ASN B O 1
ATOM 5491 N N . ARG B 1 222 ? -23.609 4.266 -2.314 1 93.5 222 ARG B N 1
ATOM 5492 C CA . ARG B 1 222 ? -24.656 3.977 -3.275 1 93.5 222 ARG B CA 1
ATOM 5493 C C . ARG B 1 222 ? -24.734 2.484 -3.582 1 93.5 222 ARG B C 1
ATOM 5495 O O . ARG B 1 222 ? -25.812 1.91 -3.654 1 93.5 222 ARG B O 1
ATOM 5502 N N . ILE B 1 223 ? -23.562 1.847 -3.797 1 95.38 223 ILE B N 1
ATOM 5503 C CA . ILE B 1 223 ? -23.531 0.405 -4.016 1 95.38 223 ILE B CA 1
ATOM 5504 C C . ILE B 1 223 ? -24.109 -0.314 -2.797 1 95.38 223 ILE B C 1
ATOM 5506 O O . ILE B 1 223 ? -24.938 -1.22 -2.934 1 95.38 223 ILE B O 1
ATOM 5510 N N . LYS B 1 224 ? -23.688 0.138 -1.623 1 95.94 224 LYS B N 1
ATOM 5511 C CA . LYS B 1 224 ? -24.109 -0.447 -0.354 1 95.94 224 LYS B CA 1
ATOM 5512 C C . LYS B 1 224 ? -25.625 -0.371 -0.193 1 95.94 224 LYS B C 1
ATOM 5514 O O . LYS B 1 224 ? -26.266 -1.364 0.154 1 95.94 224 LYS B O 1
ATOM 5519 N N . SER B 1 225 ? -26.188 0.771 -0.48 1 96.31 225 SER B N 1
ATOM 5520 C CA . SER B 1 225 ? -27.625 0.995 -0.265 1 96.31 225 SER B CA 1
ATOM 5521 C C . SER B 1 225 ? -28.453 0.383 -1.388 1 96.31 225 SER B C 1
ATOM 5523 O O . SER B 1 225 ? -29.469 -0.273 -1.132 1 96.31 225 SER B O 1
ATOM 5525 N N . ASP B 1 226 ? -28.016 0.515 -2.631 1 96.94 226 ASP B N 1
ATOM 5526 C CA . ASP B 1 226 ? -28.844 0.162 -3.779 1 96.94 226 ASP B CA 1
ATOM 5527 C C . ASP B 1 226 ? -28.703 -1.32 -4.117 1 96.94 226 ASP B C 1
ATOM 5529 O O . ASP B 1 226 ? -29.625 -1.915 -4.695 1 96.94 226 ASP B O 1
ATOM 5533 N N . CYS B 1 227 ? -27.562 -1.863 -3.775 1 97.25 227 CYS B N 1
ATOM 5534 C CA . CYS B 1 227 ? -27.312 -3.188 -4.328 1 97.25 227 CYS B CA 1
ATOM 5535 C C . CYS B 1 227 ? -27.031 -4.195 -3.219 1 97.25 227 CYS B C 1
ATOM 5537 O O . CYS B 1 227 ? -27.094 -5.406 -3.445 1 97.25 227 CYS B O 1
ATOM 5539 N N . CYS B 1 228 ? -26.719 -3.799 -1.953 1 96.88 228 CYS B N 1
ATOM 5540 C CA . CYS B 1 228 ? -26.141 -4.73 -0.991 1 96.88 228 CYS B CA 1
ATOM 5541 C C . CYS B 1 228 ? -26.922 -4.703 0.324 1 96.88 228 CYS B C 1
ATOM 5543 O O . CYS B 1 228 ? -26.375 -5.051 1.374 1 96.88 228 CYS B O 1
ATOM 5545 N N . ASP B 1 229 ? -28.125 -4.191 0.372 1 95.5 229 ASP B N 1
ATOM 5546 C CA . ASP B 1 229 ? -28.953 -4.137 1.575 1 95.5 229 ASP B CA 1
ATOM 5547 C C . ASP B 1 229 ? -28.188 -3.51 2.738 1 95.5 229 ASP B C 1
ATOM 5549 O O . ASP B 1 229 ? -28.203 -4.031 3.855 1 95.5 229 ASP B O 1
ATOM 5553 N N . ASN B 1 230 ? -27.359 -2.541 2.436 1 94.19 230 ASN B N 1
ATOM 5554 C CA . ASN B 1 230 ? -26.625 -1.705 3.373 1 94.19 230 ASN B CA 1
ATOM 5555 C C . ASN B 1 230 ? -25.516 -2.49 4.074 1 94.19 230 ASN B C 1
ATOM 5557 O O . ASN B 1 230 ? -25.094 -2.127 5.172 1 94.19 230 ASN B O 1
ATOM 5561 N N . ASN B 1 231 ? -25.062 -3.615 3.494 1 94.44 231 ASN B N 1
ATOM 5562 C CA . ASN B 1 231 ? -23.953 -4.414 3.99 1 94.44 231 ASN B CA 1
ATOM 5563 C C . ASN B 1 231 ? -23.141 -5.023 2.846 1 94.44 231 ASN B C 1
ATOM 5565 O O . ASN B 1 231 ? -23.453 -6.125 2.385 1 94.44 231 ASN B O 1
ATOM 5569 N N . ILE B 1 232 ? -22.062 -4.414 2.502 1 94.25 232 ILE B N 1
ATOM 5570 C CA . ILE B 1 232 ? -21.297 -4.816 1.332 1 94.25 232 ILE B CA 1
ATOM 5571 C C . ILE B 1 232 ? -20.516 -6.098 1.641 1 94.25 232 ILE B C 1
ATOM 5573 O O . ILE B 1 232 ? -20.297 -6.922 0.753 1 94.25 232 ILE B O 1
ATOM 5577 N N . GLU B 1 233 ? -20.156 -6.324 2.861 1 91.25 233 GLU B N 1
ATOM 5578 C CA . GLU B 1 233 ? -19.312 -7.465 3.211 1 91.25 233 GLU B CA 1
ATOM 5579 C C . GLU B 1 233 ? -20.062 -8.781 3.018 1 91.25 233 GLU B C 1
ATOM 5581 O O . GLU B 1 233 ? -19.438 -9.828 2.809 1 91.25 233 GLU B O 1
ATOM 5586 N N . SER B 1 234 ? -21.375 -8.75 3.129 1 91.44 234 SER B N 1
ATOM 5587 C CA . SER B 1 234 ? -22.188 -9.945 2.926 1 91.44 234 SER B CA 1
ATOM 5588 C C . SER B 1 234 ? -22.828 -9.953 1.544 1 91.44 234 SER B C 1
ATOM 5590 O O . SER B 1 234 ? -23.656 -10.812 1.246 1 91.44 234 SER B O 1
ATOM 5592 N N . CYS B 1 235 ? -22.453 -8.992 0.711 1 95.31 235 CYS B N 1
ATOM 5593 C CA . CYS B 1 235 ? -23.109 -8.766 -0.573 1 95.31 235 CYS B CA 1
ATOM 5594 C C . CYS B 1 235 ? -22.562 -9.703 -1.639 1 95.31 235 CYS B C 1
ATOM 5596 O O . CYS B 1 235 ? -21.344 -9.898 -1.729 1 95.31 235 CYS B O 1
ATOM 5598 N N . ASP B 1 236 ? -23.375 -10.383 -2.477 1 95.31 236 ASP B N 1
ATOM 5599 C CA . ASP B 1 236 ? -22.984 -11.18 -3.635 1 95.31 236 ASP B CA 1
ATOM 5600 C C . ASP B 1 236 ? -22.75 -10.297 -4.855 1 95.31 236 ASP B C 1
ATOM 5602 O O . ASP B 1 236 ? -23.5 -10.352 -5.828 1 95.31 236 ASP B O 1
ATOM 5606 N N . ILE B 1 237 ? -21.734 -9.555 -4.812 1 94.19 237 ILE B N 1
ATOM 5607 C CA . ILE B 1 237 ? -21.375 -8.617 -5.875 1 94.19 237 ILE B CA 1
ATOM 5608 C C . ILE B 1 237 ? -21.281 -9.359 -7.207 1 94.19 237 ILE B C 1
ATOM 5610 O O . ILE B 1 237 ? -21.703 -8.836 -8.242 1 94.19 237 ILE B O 1
ATOM 5614 N N . PHE B 1 238 ? -20.703 -10.57 -7.207 1 90.25 238 PHE B N 1
ATOM 5615 C CA . PHE B 1 238 ? -20.578 -11.367 -8.422 1 90.25 238 PHE B CA 1
ATOM 5616 C C . PHE B 1 238 ? -21.953 -11.586 -9.062 1 90.25 238 PHE B C 1
ATOM 5618 O O . PHE B 1 238 ? -22.109 -11.414 -10.266 1 90.25 238 PHE B O 1
ATOM 5625 N N . GLY B 1 239 ? -22.938 -11.93 -8.242 1 91.44 239 GLY B N 1
ATOM 5626 C CA . GLY B 1 239 ? -24.297 -12.125 -8.734 1 91.44 239 GLY B CA 1
ATOM 5627 C C . GLY B 1 239 ? -24.953 -10.844 -9.203 1 91.44 239 GLY B C 1
ATOM 5628 O O . GLY B 1 239 ? -25.797 -10.859 -10.109 1 91.44 239 GLY B O 1
ATOM 5629 N N . LYS B 1 240 ? -24.547 -9.695 -8.688 1 93.44 240 LYS B N 1
ATOM 5630 C CA . LYS B 1 240 ? -25.156 -8.398 -8.992 1 93.44 240 LYS B CA 1
ATOM 5631 C C . LYS B 1 240 ? -24.781 -7.93 -10.398 1 93.44 240 LYS B C 1
ATOM 5633 O O . LYS B 1 240 ? -25.406 -7.023 -10.945 1 93.44 240 LYS B O 1
ATOM 5638 N N . PHE B 1 241 ? -23.781 -8.57 -10.953 1 87.94 241 PHE B N 1
ATOM 5639 C CA . PHE B 1 241 ? -23.438 -8.227 -12.328 1 87.94 241 PHE B CA 1
ATOM 5640 C C . PHE B 1 241 ? -24.562 -8.594 -13.281 1 87.94 241 PHE B C 1
ATOM 5642 O O . PHE B 1 241 ? -24.641 -8.062 -14.391 1 87.94 241 PHE B O 1
ATOM 5649 N N . LYS B 1 242 ? -25.453 -9.461 -12.906 1 87.94 242 LYS B N 1
ATOM 5650 C CA . LYS B 1 242 ? -26.578 -9.852 -13.742 1 87.94 242 LYS B CA 1
ATOM 5651 C C . LYS B 1 242 ? -27.734 -8.867 -13.609 1 87.94 242 LYS B C 1
ATOM 5653 O O . LYS B 1 242 ? -28.672 -8.891 -14.398 1 87.94 242 LYS B O 1
ATOM 5658 N N . ASP B 1 243 ? -27.703 -8.055 -12.594 1 91.56 243 ASP B N 1
ATOM 5659 C CA . ASP B 1 243 ? -28.656 -6.965 -12.414 1 91.56 243 ASP B CA 1
ATOM 5660 C C . ASP B 1 243 ? -28.172 -5.695 -13.125 1 91.56 243 ASP B C 1
ATOM 5662 O O . ASP B 1 243 ? -27.203 -5.07 -12.703 1 91.56 243 ASP B O 1
ATOM 5666 N N . PRO B 1 244 ? -28.922 -5.246 -14.148 1 88.81 244 PRO B N 1
ATOM 5667 C CA . PRO B 1 244 ? -28.438 -4.133 -14.961 1 88.81 244 PRO B CA 1
ATOM 5668 C C . PRO B 1 244 ? -28.156 -2.877 -14.141 1 88.81 244 PRO B C 1
ATOM 5670 O O . PRO B 1 244 ? -27.172 -2.186 -14.375 1 88.81 244 PRO B O 1
ATOM 5673 N N . HIS B 1 245 ? -29 -2.611 -13.25 1 92.88 245 HIS B N 1
ATOM 5674 C CA . HIS B 1 245 ? -28.812 -1.413 -12.438 1 92.88 245 HIS B CA 1
ATOM 5675 C C . HIS B 1 245 ? -27.562 -1.533 -11.57 1 92.88 245 HIS B C 1
ATOM 5677 O O . HIS B 1 245 ? -26.703 -0.646 -11.578 1 92.88 245 HIS B O 1
ATOM 5683 N N . CYS B 1 246 ? -27.391 -2.615 -10.82 1 94.69 246 CYS B N 1
ATOM 5684 C CA . CYS B 1 246 ? -26.234 -2.82 -9.945 1 94.69 246 CYS B CA 1
ATOM 5685 C C . CYS B 1 246 ? -24.969 -3.002 -10.758 1 94.69 246 CYS B C 1
ATOM 5687 O O . CYS B 1 246 ? -23.891 -2.52 -10.367 1 94.69 246 CYS B O 1
ATOM 5689 N N . ARG B 1 247 ? -25.109 -3.66 -11.867 1 89.69 247 ARG B N 1
ATOM 5690 C CA . ARG B 1 247 ? -23.969 -3.855 -12.75 1 89.69 247 ARG B CA 1
ATOM 5691 C C . ARG B 1 247 ? -23.328 -2.52 -13.125 1 89.69 247 ARG B C 1
ATOM 5693 O O . ARG B 1 247 ? -22.109 -2.361 -13.039 1 89.69 247 ARG B O 1
ATOM 5700 N N . GLU B 1 248 ? -24.125 -1.55 -13.469 1 86.69 248 GLU B N 1
ATOM 5701 C CA . GLU B 1 248 ? -23.625 -0.255 -13.922 1 86.69 248 GLU B CA 1
ATOM 5702 C C . GLU B 1 248 ? -22.859 0.46 -12.805 1 86.69 248 GLU B C 1
ATOM 5704 O O . GLU B 1 248 ? -21.766 0.969 -13.031 1 86.69 248 GLU B O 1
ATOM 5709 N N . ILE B 1 249 ? -23.438 0.487 -11.641 1 89.62 249 ILE B N 1
ATOM 5710 C CA . ILE B 1 249 ? -22.844 1.21 -10.516 1 89.62 249 ILE B CA 1
ATOM 5711 C C . ILE B 1 249 ? -21.547 0.52 -10.086 1 89.62 249 ILE B C 1
ATOM 5713 O O . ILE B 1 249 ? -20.562 1.184 -9.781 1 89.62 249 ILE B O 1
ATOM 5717 N N . ILE B 1 250 ? -21.531 -0.806 -10.07 1 90.69 250 ILE B N 1
ATOM 5718 C CA . ILE B 1 250 ? -20.359 -1.576 -9.656 1 90.69 250 ILE B CA 1
ATOM 5719 C C . ILE B 1 250 ? -19.234 -1.406 -10.672 1 90.69 250 ILE B C 1
ATOM 5721 O O . ILE B 1 250 ? -18.078 -1.191 -10.297 1 90.69 250 ILE B O 1
ATOM 5725 N N . VAL B 1 251 ? -19.547 -1.453 -11.906 1 84.56 251 VAL B N 1
ATOM 5726 C CA . VAL B 1 251 ? -18.562 -1.281 -12.961 1 84.56 251 VAL B CA 1
ATOM 5727 C C . VAL B 1 251 ? -17.969 0.125 -12.891 1 84.56 251 VAL B C 1
ATOM 5729 O O . VAL B 1 251 ? -16.766 0.312 -13.102 1 84.56 251 VAL B O 1
ATOM 5732 N N . GLU B 1 252 ? -18.797 1.079 -12.617 1 84.44 252 GLU B N 1
ATOM 5733 C CA . GLU B 1 252 ? -18.312 2.445 -12.438 1 84.44 252 GLU B CA 1
ATOM 5734 C C . GLU B 1 252 ? -17.266 2.52 -11.328 1 84.44 252 GLU B C 1
ATOM 5736 O O . GLU B 1 252 ? -16.234 3.193 -11.477 1 84.44 252 GLU B O 1
ATOM 5741 N N . ALA B 1 253 ? -17.484 1.873 -10.234 1 87.12 253 ALA B N 1
ATOM 5742 C CA . ALA B 1 253 ? -16.547 1.861 -9.109 1 87.12 253 ALA B CA 1
ATOM 5743 C C . ALA B 1 253 ? -15.25 1.167 -9.492 1 87.12 253 ALA B C 1
ATOM 5745 O O . ALA B 1 253 ? -14.164 1.66 -9.18 1 87.12 253 ALA B O 1
ATOM 5746 N N . LEU B 1 254 ? -15.312 0.071 -10.188 1 82.25 254 LEU B N 1
ATOM 5747 C CA . LEU B 1 254 ? -14.133 -0.712 -10.547 1 82.25 254 LEU B CA 1
ATOM 5748 C C . LEU B 1 254 ? -13.328 -0.021 -11.641 1 82.25 254 LEU B C 1
ATOM 5750 O O . LEU B 1 254 ? -12.102 -0.156 -11.703 1 82.25 254 LEU B O 1
ATOM 5754 N N . ASP B 1 255 ? -13.93 0.821 -12.391 1 76.88 255 ASP B N 1
ATOM 5755 C CA . ASP B 1 255 ? -13.273 1.545 -13.477 1 76.88 255 ASP B CA 1
ATOM 5756 C C . ASP B 1 255 ? -12.461 2.719 -12.938 1 76.88 255 ASP B C 1
ATOM 5758 O O . ASP B 1 255 ? -11.594 3.25 -13.641 1 76.88 255 ASP B O 1
ATOM 5762 N N . GLY B 1 256 ? -12.766 3.133 -11.781 1 71.44 256 GLY B N 1
ATOM 5763 C CA . GLY B 1 256 ? -12.016 4.223 -11.18 1 71.44 256 GLY B CA 1
ATOM 5764 C C . GLY B 1 256 ? -10.531 3.93 -11.055 1 71.44 256 GLY B C 1
ATOM 5765 O O . GLY B 1 256 ? -9.727 4.844 -10.875 1 71.44 256 GLY B O 1
ATOM 5766 N N . THR B 1 257 ? -10.156 2.725 -11.242 1 75.5 257 THR B N 1
ATOM 5767 C CA . THR B 1 257 ? -8.766 2.332 -11.062 1 75.5 257 THR B CA 1
ATOM 5768 C C . THR B 1 257 ? -8.133 1.946 -12.398 1 75.5 257 THR B C 1
ATOM 5770 O O . THR B 1 257 ? -7.094 1.288 -12.43 1 75.5 257 THR B O 1
ATOM 5773 N N . ASN B 1 258 ? -8.75 2.402 -13.422 1 74.81 258 ASN B N 1
ATOM 5774 C CA . ASN B 1 258 ? -8.344 1.962 -14.758 1 74.81 258 ASN B CA 1
ATOM 5775 C C . ASN B 1 258 ? -6.938 2.449 -15.102 1 74.81 258 ASN B C 1
ATOM 5777 O O . ASN B 1 258 ? -6.234 1.818 -15.891 1 74.81 258 ASN B O 1
ATOM 5781 N N . GLU B 1 259 ? -6.496 3.516 -14.508 1 77.5 259 GLU B N 1
ATOM 5782 C CA . GLU B 1 259 ? -5.176 4.047 -14.828 1 77.5 259 GLU B CA 1
ATOM 5783 C C . GLU B 1 259 ? -4.098 3.406 -13.953 1 77.5 259 GLU B C 1
ATOM 5785 O O . GLU B 1 259 ? -2.908 3.654 -14.148 1 77.5 259 GLU B O 1
ATOM 5790 N N . LEU B 1 260 ? -4.539 2.598 -13.062 1 81.44 260 LEU B N 1
ATOM 5791 C CA . LEU B 1 260 ? -3.576 1.944 -12.188 1 81.44 260 LEU B CA 1
ATOM 5792 C C . LEU B 1 260 ? -3.248 0.542 -12.688 1 81.44 260 LEU B C 1
ATOM 5794 O O . LEU B 1 260 ? -4.031 -0.059 -13.422 1 81.44 260 LEU B O 1
ATOM 5798 N N . ASN B 1 261 ? -2.041 0.055 -12.344 1 81.88 261 ASN B N 1
ATOM 5799 C CA . ASN B 1 261 ? -1.695 -1.352 -12.523 1 81.88 261 ASN B CA 1
ATOM 5800 C C . ASN B 1 261 ? -2.473 -2.246 -11.562 1 81.88 261 ASN B C 1
ATOM 5802 O O . ASN B 1 261 ? -2.217 -2.238 -10.352 1 81.88 261 ASN B O 1
ATOM 5806 N N . MET B 1 262 ? -3.396 -3.01 -12.031 1 82.56 262 MET B N 1
ATOM 5807 C CA . MET B 1 262 ? -4.242 -3.857 -11.195 1 82.56 262 MET B CA 1
ATOM 5808 C C . MET B 1 262 ? -3.41 -4.906 -10.469 1 82.56 262 MET B C 1
ATOM 5810 O O . MET B 1 262 ? -3.832 -5.434 -9.438 1 82.56 262 MET B O 1
ATOM 5814 N N . TYR B 1 263 ? -2.229 -5.215 -10.945 1 88 263 TYR B N 1
ATOM 5815 C CA . TYR B 1 263 ? -1.396 -6.27 -10.375 1 88 263 TYR B CA 1
ATOM 5816 C C . TYR B 1 263 ? -0.48 -5.719 -9.297 1 88 263 TYR B C 1
ATOM 5818 O O . TYR B 1 263 ? 0.185 -6.48 -8.586 1 88 263 TYR B O 1
ATOM 5826 N N . ASN B 1 264 ? -0.417 -4.457 -9.195 1 90 264 ASN B N 1
ATOM 5827 C CA . ASN B 1 264 ? 0.357 -3.771 -8.164 1 90 264 ASN B CA 1
ATOM 5828 C C . ASN B 1 264 ? -0.089 -2.32 -8 1 90 264 ASN B C 1
ATOM 5830 O O . ASN B 1 264 ? 0.381 -1.438 -8.719 1 90 264 ASN B O 1
ATOM 5834 N N . LEU B 1 265 ? -0.829 -2.041 -7.027 1 89.31 265 LEU B N 1
ATOM 5835 C CA . LEU B 1 265 ? -1.482 -0.754 -6.816 1 89.31 265 LEU B CA 1
ATOM 5836 C C . LEU B 1 265 ? -0.454 0.365 -6.699 1 89.31 265 LEU B C 1
ATOM 5838 O O . LEU B 1 265 ? -0.729 1.509 -7.07 1 89.31 265 LEU B O 1
ATOM 5842 N N . TYR B 1 266 ? 0.719 0.113 -6.254 1 88.12 266 TYR B N 1
ATOM 5843 C CA . TYR B 1 266 ? 1.654 1.187 -5.938 1 88.12 266 TYR B CA 1
ATOM 5844 C C . TYR B 1 266 ? 2.857 1.153 -6.871 1 88.12 266 TYR B C 1
ATOM 5846 O O . TYR B 1 266 ? 3.895 1.755 -6.582 1 88.12 266 TYR B O 1
ATOM 5854 N N . ASP B 1 267 ? 2.664 0.396 -7.938 1 80.94 267 ASP B N 1
ATOM 5855 C CA . ASP B 1 267 ? 3.684 0.408 -8.984 1 80.94 267 ASP B CA 1
ATOM 5856 C C . ASP B 1 267 ? 3.887 1.817 -9.531 1 80.94 267 ASP B C 1
ATOM 5858 O O . ASP B 1 267 ? 2.922 2.562 -9.719 1 80.94 267 ASP B O 1
ATOM 5862 N N . VAL B 1 268 ? 5.133 2.273 -9.625 1 68 268 VAL B N 1
ATOM 5863 C CA . VAL B 1 268 ? 5.402 3.629 -10.094 1 68 268 VAL B CA 1
ATOM 5864 C C . VAL B 1 268 ? 5.602 3.625 -11.609 1 68 268 VAL B C 1
ATOM 5866 O O . VAL B 1 268 ? 5.621 4.684 -12.242 1 68 268 VAL B O 1
ATOM 5869 N N . CYS B 1 269 ? 5.898 2.381 -12.172 1 59.56 269 CYS B N 1
ATOM 5870 C CA . CYS B 1 269 ? 6.176 2.303 -13.602 1 59.56 269 CYS B CA 1
ATOM 5871 C C . CYS B 1 269 ? 4.883 2.223 -14.406 1 59.56 269 CYS B C 1
ATOM 5873 O O . CYS B 1 269 ? 3.916 1.591 -13.969 1 59.56 269 CYS B O 1
ATOM 5875 N N . TYR B 1 270 ? 4.531 3.232 -15.188 1 50.38 270 TYR B N 1
ATOM 5876 C CA . TYR B 1 270 ? 3.402 2.961 -16.078 1 50.38 270 TYR B CA 1
ATOM 5877 C C . TYR B 1 270 ? 3.855 2.215 -17.328 1 50.38 270 TYR B C 1
ATOM 5879 O O . TYR B 1 270 ? 4.984 2.391 -17.781 1 50.38 270 TYR B O 1
ATOM 5887 N N . TYR B 1 271 ? 3.254 1.055 -17.609 1 47.25 271 TYR B N 1
ATOM 5888 C CA . TYR B 1 271 ? 3.6 0.057 -18.625 1 47.25 271 TYR B CA 1
ATOM 5889 C C . TYR B 1 271 ? 3.285 0.565 -20.016 1 47.25 271 TYR B C 1
ATOM 5891 O O . TYR B 1 271 ? 2.367 1.366 -20.203 1 47.25 271 TYR B O 1
ATOM 5899 N N . ASP B 1 272 ? 4.258 0.634 -20.797 1 42.81 272 ASP B N 1
ATOM 5900 C CA . ASP B 1 272 ? 4.086 0.725 -22.234 1 42.81 272 ASP B CA 1
ATOM 5901 C C . ASP B 1 272 ? 2.83 -0.016 -22.688 1 42.81 272 ASP B C 1
ATOM 5903 O O . ASP B 1 272 ? 2.355 -0.92 -22 1 42.81 272 ASP B O 1
ATOM 5907 N N . PRO B 1 273 ? 2.236 0.455 -23.641 1 42 273 PRO B N 1
ATOM 5908 C CA . PRO B 1 273 ? 1.077 -0.147 -24.312 1 42 273 PRO B CA 1
ATOM 5909 C C . PRO B 1 273 ? 1.144 -1.673 -24.344 1 42 273 PRO B C 1
ATOM 5911 O O . PRO B 1 273 ? 0.107 -2.34 -24.297 1 42 273 PRO B O 1
ATOM 5914 N N . SER B 1 274 ? 2.248 -2.129 -24.672 1 40.75 274 SER B N 1
ATOM 5915 C CA . SER B 1 274 ? 2.299 -3.578 -24.828 1 40.75 274 SER B CA 1
ATOM 5916 C C . SER B 1 274 ? 1.997 -4.293 -23.516 1 40.75 274 SER B C 1
ATOM 5918 O O . SER B 1 274 ? 1.454 -5.398 -23.516 1 40.75 274 SER B O 1
ATOM 5920 N N . GLY B 1 275 ? 2.479 -3.699 -22.375 1 47.22 275 GLY B N 1
ATOM 5921 C CA . GLY B 1 275 ? 2.059 -4.176 -21.078 1 47.22 275 GLY B CA 1
ATOM 5922 C C . GLY B 1 275 ? 0.554 -4.137 -20.875 1 47.22 275 GLY B C 1
ATOM 5923 O O . GLY B 1 275 ? 0.024 -4.773 -19.969 1 47.22 275 GLY B O 1
ATOM 5924 N N . LEU B 1 276 ? 0.049 -3.393 -21.828 1 53.44 276 LEU B N 1
ATOM 5925 C CA . LEU B 1 276 ? -1.397 -3.234 -21.922 1 53.44 276 LEU B CA 1
ATOM 5926 C C . LEU B 1 276 ? -2.057 -4.523 -22.406 1 53.44 276 LEU B C 1
ATOM 5928 O O . LEU B 1 276 ? -3.238 -4.754 -22.156 1 53.44 276 LEU B O 1
ATOM 5932 N N . GLU B 1 277 ? -1.071 -5.395 -22.891 1 58.94 277 GLU B N 1
ATOM 5933 C CA . GLU B 1 277 ? -1.694 -6.59 -23.453 1 58.94 277 GLU B CA 1
ATOM 5934 C C . GLU B 1 277 ? -2.09 -7.574 -22.359 1 58.94 277 GLU B C 1
ATOM 5936 O O . GLU B 1 277 ? -3.189 -8.125 -22.391 1 58.94 277 GLU B O 1
ATOM 5941 N N . LYS B 1 278 ? -1.081 -7.734 -21.406 1 61.72 278 LYS B N 1
ATOM 5942 C CA . LYS B 1 278 ? -1.418 -8.656 -20.328 1 61.72 278 LYS B CA 1
ATOM 5943 C C . LYS B 1 278 ? -2.615 -8.148 -19.531 1 61.72 278 LYS B C 1
ATOM 5945 O O . LYS B 1 278 ? -3.568 -8.891 -19.281 1 61.72 278 LYS B O 1
ATOM 5950 N N . LYS B 1 279 ? -2.477 -6.926 -19.219 1 63.53 279 LYS B N 1
ATOM 5951 C CA . LYS B 1 279 ? -3.576 -6.316 -18.469 1 63.53 279 LYS B CA 1
ATOM 5952 C C . LYS B 1 279 ? -4.875 -6.379 -19.266 1 63.53 279 LYS B C 1
ATOM 5954 O O . LYS B 1 279 ? -5.922 -6.746 -18.734 1 63.53 279 LYS B O 1
ATOM 5959 N N . ALA B 1 280 ? -4.719 -6.066 -20.484 1 67.31 280 ALA B N 1
ATOM 5960 C CA . ALA B 1 280 ? -5.895 -6.09 -21.359 1 67.31 280 ALA B CA 1
ATOM 5961 C C . ALA B 1 280 ? -6.469 -7.496 -21.453 1 67.31 280 ALA B C 1
ATOM 5963 O O . ALA B 1 280 ? -7.688 -7.68 -21.453 1 67.31 280 ALA B O 1
ATOM 5964 N N . HIS B 1 281 ? -5.582 -8.43 -21.531 1 65.81 281 HIS B N 1
ATOM 5965 C CA . HIS B 1 281 ? -6 -9.82 -21.609 1 65.81 281 HIS B CA 1
ATOM 5966 C C . HIS B 1 281 ? -6.785 -10.234 -20.359 1 65.81 281 HIS B C 1
ATOM 5968 O O . HIS B 1 281 ? -7.902 -10.742 -20.469 1 65.81 281 HIS B O 1
ATOM 5974 N N . ILE B 1 282 ? -6.23 -9.938 -19.297 1 66.25 282 ILE B N 1
ATOM 5975 C CA . ILE B 1 282 ? -6.848 -10.352 -18.031 1 66.25 282 ILE B CA 1
ATOM 5976 C C . ILE B 1 282 ? -8.172 -9.617 -17.844 1 66.25 282 ILE B C 1
ATOM 5978 O O . ILE B 1 282 ? -9.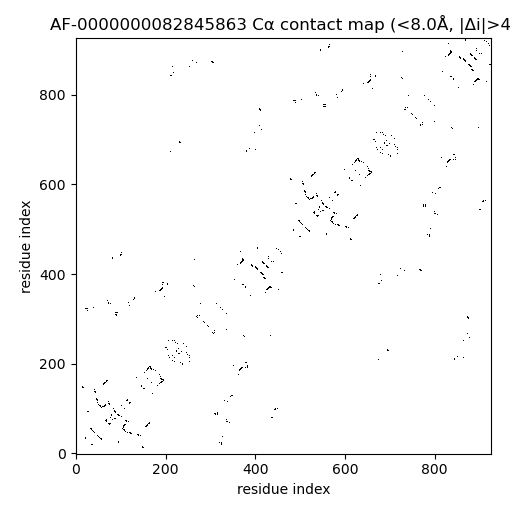172 -10.219 -17.453 1 66.25 282 ILE B O 1
ATOM 5982 N N . GLU B 1 283 ? -8.125 -8.367 -18.188 1 69.88 283 GLU B N 1
ATOM 5983 C CA . GLU B 1 283 ? -9.352 -7.586 -18.109 1 69.88 283 GLU B CA 1
ATOM 5984 C C . GLU B 1 283 ? -10.43 -8.148 -19.031 1 69.88 283 GLU B C 1
ATOM 5986 O O . GLU B 1 283 ? -11.594 -8.273 -18.641 1 69.88 283 GLU B O 1
ATOM 5991 N N . ARG B 1 284 ? -10.039 -8.461 -20.188 1 72 284 ARG B N 1
ATOM 5992 C CA . ARG B 1 284 ? -10.992 -9.016 -21.156 1 72 284 ARG B CA 1
ATOM 5993 C C . ARG B 1 284 ? -11.586 -10.32 -20.641 1 72 284 ARG B C 1
ATOM 5995 O O . ARG B 1 284 ? -12.797 -10.531 -20.719 1 72 284 ARG B O 1
ATOM 6002 N N . HIS B 1 285 ? -10.719 -11.055 -20.156 1 69.38 285 HIS B N 1
ATOM 6003 C CA . HIS B 1 285 ? -11.164 -12.359 -19.672 1 69.38 285 HIS B CA 1
ATOM 6004 C C . HIS B 1 285 ? -12.102 -12.219 -18.484 1 69.38 285 HIS B C 1
ATOM 6006 O O . HIS B 1 285 ? -13.164 -12.836 -18.453 1 69.38 285 HIS B O 1
ATOM 6012 N N . MET B 1 286 ? -11.648 -11.367 -17.594 1 68.88 286 MET B N 1
ATOM 6013 C CA . MET B 1 286 ? -12.484 -11.133 -16.422 1 68.88 286 MET B CA 1
ATOM 6014 C C . MET B 1 286 ? -13.852 -10.586 -16.828 1 68.88 286 MET B C 1
ATOM 6016 O O . MET B 1 286 ? -14.883 -11.047 -16.328 1 68.88 286 MET B O 1
ATOM 6020 N N . ARG B 1 287 ? -13.891 -9.672 -17.703 1 71.94 287 ARG B N 1
ATOM 6021 C CA . ARG B 1 287 ? -15.133 -9.07 -18.172 1 71.94 287 ARG B CA 1
ATOM 6022 C C . ARG B 1 287 ? -16.016 -10.094 -18.875 1 71.94 287 ARG B C 1
ATOM 6024 O O . ARG B 1 287 ? -17.234 -10.125 -18.688 1 71.94 287 ARG B O 1
ATOM 6031 N N . ARG B 1 288 ? -15.422 -10.906 -19.656 1 73.19 288 ARG B N 1
ATOM 6032 C CA . ARG B 1 288 ? -16.156 -11.953 -20.359 1 73.19 288 ARG B CA 1
ATOM 6033 C C . ARG B 1 288 ? -16.844 -12.898 -19.375 1 73.19 288 ARG B C 1
ATOM 6035 O O . ARG B 1 288 ? -18.016 -13.25 -19.562 1 73.19 288 ARG B O 1
ATOM 6042 N N . ILE B 1 289 ? -16.188 -13.188 -18.484 1 66.44 289 ILE B N 1
ATOM 6043 C CA . ILE B 1 289 ? -16.688 -14.141 -17.516 1 66.44 289 ILE B CA 1
ATOM 6044 C C . ILE B 1 289 ? -17.922 -13.57 -16.828 1 66.44 289 ILE B C 1
ATOM 6046 O O . ILE B 1 289 ? -18.875 -14.297 -16.531 1 66.44 289 ILE B O 1
ATOM 6050 N N . VAL B 1 290 ? -17.891 -12.305 -16.703 1 65.19 290 VAL B N 1
ATOM 6051 C CA . VAL B 1 290 ? -19.016 -11.719 -15.969 1 65.19 290 VAL B CA 1
ATOM 6052 C C . VAL B 1 290 ? -20.031 -11.164 -16.953 1 65.19 290 VAL B C 1
ATOM 6054 O O . VAL B 1 290 ? -21 -10.516 -16.547 1 65.19 290 VAL B O 1
ATOM 6057 N N . GLY B 1 291 ? -19.797 -11.383 -18.141 1 68.06 291 GLY B N 1
ATOM 6058 C CA . GLY B 1 291 ? -20.75 -10.984 -19.156 1 68.06 291 GLY B CA 1
ATOM 6059 C C . GLY B 1 291 ? -20.703 -9.508 -19.5 1 68.06 291 GLY B C 1
ATOM 6060 O O . GLY B 1 291 ? -21.719 -8.898 -19.828 1 68.06 291 GLY B O 1
ATOM 6061 N N . LEU B 1 292 ? -19.578 -8.891 -19.25 1 70 292 LEU B N 1
ATOM 6062 C CA . LEU B 1 292 ? -19.391 -7.484 -19.578 1 70 292 LEU B CA 1
ATOM 6063 C C . LEU B 1 292 ? -18.688 -7.336 -20.938 1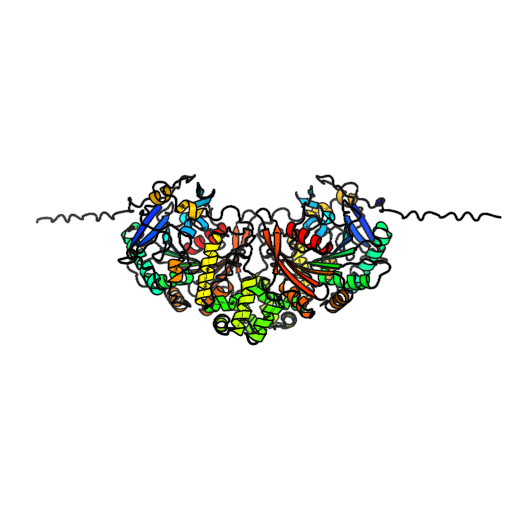 70 292 LEU B C 1
ATOM 6065 O O . LEU B 1 292 ? -17.875 -8.172 -21.297 1 70 292 LEU B O 1
ATOM 6069 N N . PRO B 1 293 ? -19.156 -6.328 -21.688 1 69.44 293 PRO B N 1
ATOM 6070 C CA . PRO B 1 293 ? -18.438 -6.078 -22.938 1 69.44 293 PRO B CA 1
ATOM 6071 C C . PRO B 1 293 ? -16.984 -5.656 -22.703 1 69.44 293 PRO B C 1
ATOM 6073 O O . PRO B 1 293 ? -16.656 -5.141 -21.625 1 69.44 293 PRO B O 1
ATOM 6076 N N . GLN B 1 294 ? -16.203 -6.027 -23.75 1 68.81 294 GLN B N 1
ATOM 6077 C CA . GLN B 1 294 ? -14.812 -5.586 -23.672 1 68.81 294 GLN B CA 1
ATOM 6078 C C . GLN B 1 294 ? -14.719 -4.07 -23.531 1 68.81 294 GLN B C 1
ATOM 6080 O O . GLN B 1 294 ? -15.508 -3.336 -24.125 1 68.81 294 GLN B O 1
ATOM 6085 N N . ARG B 1 295 ? -13.859 -3.643 -22.641 1 61.38 295 ARG B N 1
ATOM 6086 C CA . ARG B 1 295 ? -13.68 -2.203 -22.484 1 61.38 295 ARG B CA 1
ATOM 6087 C C . ARG B 1 295 ? -13.023 -1.589 -23.719 1 61.38 295 ARG B C 1
ATOM 6089 O O . ARG B 1 295 ? -12.164 -2.207 -24.344 1 61.38 295 ARG B O 1
ATOM 6096 N N . LYS B 1 296 ? -13.594 -0.396 -24.219 1 53.62 296 LYS B N 1
ATOM 6097 C CA . LYS B 1 296 ? -12.891 0.367 -25.25 1 53.62 296 LYS B CA 1
ATOM 6098 C C . LYS B 1 296 ? -11.516 0.817 -24.75 1 53.62 296 LYS B C 1
ATOM 6100 O O . LYS B 1 296 ? -11.398 1.359 -23.656 1 53.62 296 LYS B O 1
ATOM 6105 N N . ILE B 1 297 ? -10.508 0.058 -25.188 1 50.06 297 ILE B N 1
ATOM 6106 C CA . ILE B 1 297 ? -9.172 0.499 -24.812 1 50.06 297 ILE B CA 1
ATOM 6107 C C . ILE B 1 297 ? -9.07 2.014 -24.969 1 50.06 297 ILE B C 1
ATOM 6109 O O . ILE B 1 297 ? -9.281 2.551 -26.047 1 50.06 297 ILE B O 1
ATOM 6113 N N . SER B 1 298 ? -9.484 2.754 -24.078 1 42.62 298 SER B N 1
ATOM 6114 C CA . SER B 1 298 ? -9.102 4.148 -24.266 1 42.62 298 SER B CA 1
ATOM 6115 C C . SER B 1 298 ? -7.594 4.285 -24.453 1 42.62 298 SER B C 1
ATOM 6117 O O . SER B 1 298 ? -6.816 3.713 -23.688 1 42.62 298 SER B O 1
ATOM 6119 N N . LYS B 1 299 ? -7.148 4.582 -25.734 1 42.47 299 LYS B N 1
ATOM 6120 C CA . LYS B 1 299 ? -5.77 4.812 -26.156 1 42.47 299 LYS B CA 1
ATOM 6121 C C . LYS B 1 299 ? -4.934 5.363 -25 1 42.47 299 LYS B C 1
ATOM 6123 O O . LYS B 1 299 ? -3.762 5.008 -24.844 1 42.47 299 LYS B O 1
ATOM 6128 N N . SER B 1 300 ? -5.238 6.656 -24.719 1 38.38 300 SER B N 1
ATOM 6129 C CA . SER B 1 300 ? -4.215 7.594 -24.266 1 38.38 300 SER B CA 1
ATOM 6130 C C . SER B 1 300 ? -3.869 7.371 -22.797 1 38.38 300 SER B C 1
ATOM 6132 O O . SER B 1 300 ? -4.59 7.832 -21.906 1 38.38 300 SER B O 1
ATOM 6134 N N . THR B 1 301 ? -3.744 6.184 -22.453 1 42.78 301 THR B N 1
ATOM 6135 C CA . THR B 1 301 ? -3.156 6.465 -21.141 1 42.78 301 THR B CA 1
ATOM 6136 C C . THR B 1 301 ? -1.874 7.277 -21.297 1 42.78 301 THR B C 1
ATOM 6138 O O . THR B 1 301 ? -0.988 6.914 -22.062 1 42.78 301 THR B O 1
ATOM 6141 N N . ASN B 1 302 ? -1.946 8.461 -21.234 1 41.84 302 ASN B N 1
ATOM 6142 C CA . ASN B 1 302 ? -0.801 9.359 -21.188 1 41.84 302 ASN B CA 1
ATOM 6143 C C . ASN B 1 302 ? 0.214 8.93 -20.141 1 41.84 302 ASN B C 1
ATOM 6145 O O . ASN B 1 302 ? 0.966 9.75 -19.609 1 41.84 302 ASN B O 1
ATOM 6149 N N . LEU B 1 303 ? 0.109 7.773 -19.672 1 43.91 303 LEU B N 1
ATOM 6150 C CA . LEU B 1 303 ? 1.059 7.445 -18.625 1 43.91 303 LEU B CA 1
ATOM 6151 C C . LEU B 1 303 ? 2.432 7.121 -19.203 1 43.91 303 LEU B C 1
ATOM 6153 O O . LEU B 1 303 ? 2.533 6.426 -20.219 1 43.91 303 LEU B O 1
ATOM 6157 N N . PRO B 1 304 ? 3.385 7.852 -18.828 1 45.34 304 PRO B N 1
ATOM 6158 C CA . PRO B 1 304 ? 4.727 7.508 -19.312 1 45.34 304 PRO B CA 1
ATOM 6159 C C . PRO B 1 304 ? 5.121 6.07 -18.984 1 45.34 304 PRO B C 1
ATOM 6161 O O . PRO B 1 304 ? 4.871 5.598 -17.875 1 45.34 304 PRO B O 1
ATOM 6164 N N . LEU B 1 305 ? 5.496 5.297 -20.031 1 46.88 305 LEU B N 1
ATOM 6165 C CA . LEU B 1 305 ? 5.965 3.918 -19.969 1 46.88 305 LEU B CA 1
ATOM 6166 C C . LEU B 1 305 ? 7.184 3.797 -19.062 1 46.88 305 LEU B C 1
ATOM 6168 O O . LEU B 1 305 ? 8.062 4.66 -19.078 1 46.88 305 LEU B O 1
ATOM 6172 N N . CYS B 1 306 ? 7.062 3.076 -18.016 1 52.28 306 CYS B N 1
ATOM 6173 C CA . CYS B 1 306 ? 8.336 2.721 -17.391 1 52.28 306 CYS B CA 1
ATOM 6174 C C . CYS B 1 306 ? 9.32 2.188 -18.422 1 52.28 306 CYS B C 1
ATOM 6176 O O . CYS B 1 306 ? 8.914 1.688 -19.469 1 52.28 306 CYS B O 1
ATOM 6178 N N . ALA B 1 307 ? 10.492 2.434 -18.562 1 47.69 307 ALA B N 1
ATOM 6179 C CA . ALA B 1 307 ? 11.562 2.338 -19.562 1 47.69 307 ALA B CA 1
ATOM 6180 C C . ALA B 1 307 ? 11.453 1.044 -20.359 1 47.69 307 ALA B C 1
ATOM 6182 O O . ALA B 1 307 ? 11.672 1.037 -21.562 1 47.69 307 ALA B O 1
ATOM 6183 N N . GLN B 1 308 ? 11.328 -0.262 -19.859 1 54.31 308 GLN B N 1
ATOM 6184 C CA . GLN B 1 308 ? 11.547 -1.386 -20.766 1 54.31 308 GLN B CA 1
ATOM 6185 C C . GLN B 1 308 ? 10.398 -2.395 -20.672 1 54.31 308 GLN B C 1
ATOM 6187 O O . GLN B 1 308 ? 10.43 -3.299 -19.828 1 54.31 308 GLN B O 1
ATOM 6192 N N . THR B 1 309 ? 9.266 -2.141 -21.438 1 61.56 309 THR B N 1
ATOM 6193 C CA . THR B 1 309 ? 8.023 -2.91 -21.438 1 61.56 309 THR B CA 1
ATOM 6194 C C . THR B 1 309 ? 8.078 -4.02 -22.484 1 61.56 309 THR B C 1
ATOM 6196 O O . THR B 1 309 ? 7.293 -4.973 -22.422 1 61.56 309 THR B O 1
ATOM 6199 N N . ASN B 1 310 ? 9.109 -4.684 -23.031 1 79.81 310 ASN B N 1
ATOM 6200 C CA . ASN B 1 310 ? 9 -5.762 -24 1 79.81 310 ASN B CA 1
ATOM 6201 C C . ASN B 1 310 ? 10.312 -6.547 -24.109 1 79.81 310 ASN B C 1
ATOM 6203 O O . ASN B 1 310 ? 10.562 -7.203 -25.125 1 79.81 310 ASN B O 1
ATOM 6207 N N . ASN B 1 311 ? 10.914 -6.426 -23.125 1 89.25 311 ASN B N 1
ATOM 6208 C CA . ASN B 1 311 ? 12.211 -7.094 -23.156 1 89.25 311 ASN B CA 1
ATOM 6209 C C . ASN B 1 311 ? 12.062 -8.594 -23.375 1 89.25 311 ASN B C 1
ATOM 6211 O O . ASN B 1 311 ? 12.742 -9.172 -24.234 1 89.25 311 ASN B O 1
ATOM 6215 N N . THR B 1 312 ? 11.148 -9.18 -22.688 1 93.06 312 THR B N 1
ATOM 6216 C CA . THR B 1 312 ? 10.977 -10.625 -22.75 1 93.06 312 THR B CA 1
ATOM 6217 C C . THR B 1 312 ? 10.438 -11.047 -24.109 1 93.06 312 THR B C 1
ATOM 6219 O O . THR B 1 312 ? 10.922 -12.008 -24.703 1 93.06 312 THR B O 1
ATOM 6222 N N . PHE B 1 313 ? 9.445 -10.328 -24.609 1 93.12 313 PHE B N 1
ATOM 6223 C CA . PHE B 1 313 ? 8.867 -10.586 -25.922 1 93.12 313 PHE B CA 1
ATOM 6224 C C . PHE B 1 313 ? 9.938 -10.508 -27 1 93.12 313 PHE B C 1
ATOM 6226 O O . PHE B 1 313 ? 10.047 -11.398 -27.844 1 93.12 313 PHE B O 1
ATOM 6233 N N . ASN B 1 314 ? 10.734 -9.414 -26.969 1 93.88 314 ASN B N 1
ATOM 6234 C CA . ASN B 1 314 ? 11.789 -9.219 -27.953 1 93.88 314 ASN B CA 1
ATOM 6235 C C . ASN B 1 314 ? 12.828 -10.336 -27.906 1 93.88 314 ASN B C 1
ATOM 6237 O O . ASN B 1 314 ? 13.219 -10.883 -28.938 1 93.88 314 ASN B O 1
ATOM 6241 N N . TYR B 1 315 ? 13.164 -10.711 -26.766 1 96.62 315 TYR B N 1
ATOM 6242 C CA . TYR B 1 315 ? 14.211 -11.711 -26.594 1 96.62 315 TYR B CA 1
ATOM 6243 C C . TYR B 1 315 ? 13.742 -13.078 -27.094 1 96.62 315 TYR B C 1
ATOM 6245 O O . TYR B 1 315 ? 14.43 -13.727 -27.875 1 96.62 315 TYR B O 1
ATOM 6253 N N . LEU B 1 316 ? 12.586 -13.484 -26.672 1 97.81 316 LEU B N 1
ATOM 6254 C CA . LEU B 1 316 ? 12.117 -14.844 -26.938 1 97.81 316 LEU B CA 1
ATOM 6255 C C . LEU B 1 316 ? 11.734 -15.016 -28.391 1 97.81 316 LEU B C 1
ATOM 6257 O O . LEU B 1 316 ? 11.625 -16.141 -28.875 1 97.81 316 LEU B O 1
ATOM 6261 N N . ASN B 1 317 ? 11.57 -13.953 -29.109 1 97.5 317 ASN B N 1
ATOM 6262 C CA . ASN B 1 317 ? 11.148 -14.086 -30.5 1 97.5 317 ASN B CA 1
ATOM 6263 C C . ASN B 1 317 ? 12.32 -13.883 -31.469 1 97.5 317 ASN B C 1
ATOM 6265 O O . ASN B 1 317 ? 12.133 -13.898 -32.688 1 97.5 317 ASN B O 1
ATOM 6269 N N . ARG B 1 318 ? 13.438 -13.68 -30.938 1 97.75 318 ARG B N 1
ATOM 6270 C CA . ARG B 1 318 ? 14.625 -13.68 -31.781 1 97.75 318 ARG B CA 1
ATOM 6271 C C . ARG B 1 318 ? 14.883 -15.062 -32.375 1 97.75 318 ARG B C 1
ATOM 6273 O O . ARG B 1 318 ? 14.719 -16.078 -31.688 1 97.75 318 ARG B O 1
ATOM 6280 N N . LEU B 1 319 ? 15.398 -15.102 -33.594 1 97.88 319 LEU B N 1
ATOM 6281 C CA . LEU B 1 319 ? 15.648 -16.359 -34.281 1 97.88 319 LEU B CA 1
ATOM 6282 C C . LEU B 1 319 ? 16.75 -17.156 -33.594 1 97.88 319 LEU B C 1
ATOM 6284 O O . LEU B 1 319 ? 16.656 -18.391 -33.469 1 97.88 319 LEU B O 1
ATOM 6288 N N . ASP B 1 320 ? 17.781 -16.516 -33.156 1 98.38 320 ASP B N 1
ATOM 6289 C CA . ASP B 1 320 ? 18.891 -17.203 -32.5 1 98.38 320 ASP B CA 1
ATOM 6290 C C . ASP B 1 320 ? 18.484 -17.766 -31.156 1 98.38 320 ASP B C 1
ATOM 6292 O O . ASP B 1 320 ? 18.953 -18.828 -30.75 1 98.38 320 ASP B O 1
ATOM 6296 N N . VAL B 1 321 ? 17.609 -17.031 -30.438 1 98.56 321 VAL B N 1
ATOM 6297 C CA . VAL B 1 321 ? 17.109 -17.516 -29.156 1 98.56 321 VAL B CA 1
ATOM 6298 C C . VAL B 1 321 ? 16.219 -18.719 -29.375 1 98.56 321 VAL B C 1
ATOM 6300 O O . VAL B 1 321 ? 16.344 -19.734 -28.672 1 98.56 321 VAL B O 1
ATOM 6303 N N . ARG B 1 322 ? 15.305 -18.672 -30.312 1 98.56 322 ARG B N 1
ATOM 6304 C CA . ARG B 1 322 ? 14.422 -19.781 -30.625 1 98.56 322 ARG B CA 1
ATOM 6305 C C . ARG B 1 322 ? 15.227 -21.031 -31 1 98.56 322 ARG B C 1
ATOM 6307 O O . ARG B 1 322 ? 14.875 -22.141 -30.594 1 98.56 322 ARG B O 1
ATOM 6314 N N . LYS B 1 323 ? 16.266 -20.812 -31.75 1 98.25 323 LYS B N 1
ATOM 6315 C CA . LYS B 1 323 ? 17.141 -21.922 -32.094 1 98.25 323 LYS B CA 1
ATOM 6316 C C . LYS B 1 323 ? 17.797 -22.531 -30.859 1 98.25 323 LYS B C 1
ATOM 6318 O O . LYS B 1 323 ? 17.844 -23.75 -30.703 1 98.25 323 LYS B O 1
ATOM 6323 N N . ALA B 1 324 ? 18.297 -21.672 -30 1 98.25 324 ALA B N 1
ATOM 6324 C CA . ALA B 1 324 ? 18.953 -22.125 -28.781 1 98.25 324 ALA B CA 1
ATOM 6325 C C . ALA B 1 324 ? 17.984 -22.906 -27.891 1 98.25 324 ALA B C 1
ATOM 6327 O O . ALA B 1 324 ? 18.391 -23.828 -27.188 1 98.25 324 ALA B O 1
ATOM 6328 N N . LEU B 1 325 ? 16.672 -22.594 -27.984 1 98.69 325 LEU B N 1
ATOM 6329 C CA . LEU B 1 325 ? 15.648 -23.188 -27.141 1 98.69 325 LEU B CA 1
ATOM 6330 C C . LEU B 1 325 ? 14.992 -24.375 -27.844 1 98.69 325 LEU B C 1
ATOM 6332 O O . LEU B 1 325 ? 14.055 -24.969 -27.312 1 98.69 325 LEU B O 1
ATOM 6336 N N . HIS B 1 326 ? 15.438 -24.656 -29.031 1 98.31 326 HIS B N 1
ATOM 6337 C CA . HIS B 1 326 ? 14.945 -25.797 -29.812 1 98.31 326 HIS B CA 1
ATOM 6338 C C . HIS B 1 326 ? 13.484 -25.609 -30.188 1 98.31 326 HIS B C 1
ATOM 6340 O O . HIS B 1 326 ? 12.695 -26.562 -30.109 1 98.31 326 HIS B O 1
ATOM 6346 N N . ILE B 1 327 ? 13.109 -24.406 -30.5 1 98.62 327 ILE B N 1
ATOM 6347 C CA . ILE B 1 327 ? 11.75 -24.109 -30.938 1 98.62 327 ILE B CA 1
ATOM 6348 C C . ILE B 1 327 ? 11.617 -24.375 -32.438 1 98.62 327 ILE B C 1
ATOM 6350 O O . ILE B 1 327 ? 12.32 -23.75 -33.25 1 98.62 327 ILE B O 1
ATOM 6354 N N . PRO B 1 328 ? 10.711 -25.203 -32.781 1 96.88 328 PRO B N 1
ATOM 6355 C CA . PRO B 1 328 ? 10.5 -25.406 -34.219 1 96.88 328 PRO B CA 1
ATOM 6356 C C . PRO B 1 328 ? 10.07 -24.125 -34.938 1 96.88 328 PRO B C 1
ATOM 6358 O O . PRO B 1 328 ? 9.391 -23.281 -34.344 1 96.88 328 PRO B O 1
ATOM 6361 N N . SER B 1 329 ? 10.375 -24.016 -36.188 1 95.19 329 SER B N 1
ATOM 6362 C CA . SER B 1 329 ? 10.156 -22.797 -36.969 1 95.19 329 SER B CA 1
ATOM 6363 C C . SER B 1 329 ? 8.672 -22.547 -37.188 1 95.19 329 SER B C 1
ATOM 6365 O O . SER B 1 329 ? 8.258 -21.406 -37.406 1 95.19 329 SER B O 1
ATOM 6367 N N . ASN B 1 330 ? 7.898 -23.578 -37.125 1 94 330 ASN B N 1
ATOM 6368 C CA . ASN B 1 330 ? 6.48 -23.422 -37.438 1 94 330 ASN B CA 1
ATOM 6369 C C . ASN B 1 330 ? 5.688 -23.016 -36.188 1 94 330 ASN B C 1
ATOM 6371 O O . ASN B 1 330 ? 4.484 -22.766 -36.281 1 94 330 ASN B O 1
ATOM 6375 N N . VAL B 1 331 ? 6.301 -22.969 -35.094 1 97 331 VAL B N 1
ATOM 6376 C CA . VAL B 1 331 ? 5.629 -22.578 -33.875 1 97 331 VAL B CA 1
ATOM 6377 C C . VAL B 1 331 ? 5.371 -21.078 -33.875 1 97 331 VAL B C 1
ATOM 6379 O O . VAL B 1 331 ? 6.207 -20.297 -34.344 1 97 331 VAL B O 1
ATOM 6382 N N . GLN B 1 332 ? 4.27 -20.641 -33.375 1 96.25 332 GLN B N 1
ATOM 6383 C CA . GLN B 1 332 ? 3.83 -19.234 -33.375 1 96.25 332 GLN B CA 1
ATOM 6384 C C . GLN B 1 332 ? 4.797 -18.359 -32.594 1 96.25 332 GLN B C 1
ATOM 6386 O O . GLN B 1 332 ? 5.637 -18.859 -31.828 1 96.25 332 GLN B O 1
ATOM 6391 N N . LEU B 1 333 ? 4.613 -17.031 -32.75 1 95.75 333 LEU B N 1
ATOM 6392 C CA . LEU B 1 333 ? 5.352 -16.062 -31.953 1 95.75 333 LEU B CA 1
ATOM 6393 C C . LEU B 1 333 ? 5 -16.172 -30.469 1 95.75 333 LEU B C 1
ATOM 6395 O O . LEU B 1 333 ? 3.832 -16.375 -30.125 1 95.75 333 LEU B O 1
ATOM 6399 N N . TRP B 1 334 ? 6.016 -16.016 -29.703 1 96.62 334 TRP B N 1
ATOM 6400 C CA . TRP B 1 334 ? 5.781 -16.031 -28.266 1 96.62 334 TRP B CA 1
ATOM 6401 C C . TRP B 1 334 ? 5.066 -14.766 -27.812 1 96.62 334 TRP B C 1
ATOM 6403 O O . TRP B 1 334 ? 5.43 -13.656 -28.219 1 96.62 334 TRP B O 1
ATOM 6413 N N . ARG B 1 335 ? 4.109 -14.922 -27.016 1 92.12 335 ARG B N 1
ATOM 6414 C CA . ARG B 1 335 ? 3.434 -13.844 -26.297 1 92.12 335 ARG B CA 1
ATOM 6415 C C . ARG B 1 335 ? 3.227 -14.195 -24.828 1 92.12 335 ARG B C 1
ATOM 6417 O O . ARG B 1 335 ? 3.16 -15.367 -24.484 1 92.12 335 ARG B O 1
ATOM 6424 N N . ASP B 1 336 ? 3.188 -13.148 -24.047 1 89.81 336 ASP B N 1
ATOM 6425 C CA . ASP B 1 336 ? 3.012 -13.344 -22.609 1 89.81 336 ASP B CA 1
ATOM 6426 C C . ASP B 1 336 ? 1.742 -14.133 -22.312 1 89.81 336 ASP B C 1
ATOM 6428 O O . ASP B 1 336 ? 1.772 -15.109 -21.547 1 89.81 336 ASP B O 1
ATOM 6432 N N . CYS B 1 337 ? 0.643 -13.68 -22.859 1 92 337 CYS B N 1
ATOM 6433 C CA . CYS B 1 337 ? -0.63 -14.383 -22.75 1 92 337 CYS B CA 1
ATOM 6434 C C . CYS B 1 337 ? -1.279 -14.555 -24.125 1 92 337 CYS B C 1
ATOM 6436 O O . CYS B 1 337 ? -1.109 -13.719 -25 1 92 337 CYS B O 1
ATOM 6438 N N . SER B 1 338 ? -1.959 -15.633 -24.297 1 93 338 SER B N 1
ATOM 6439 C CA . SER B 1 338 ? -2.584 -15.961 -25.562 1 93 338 SER B CA 1
ATOM 6440 C C . SER B 1 338 ? -4.059 -15.57 -25.578 1 93 338 SER B C 1
ATOM 6442 O O . SER B 1 338 ? -4.875 -16.203 -24.906 1 93 338 SER B O 1
ATOM 6444 N N . ASP B 1 339 ? -4.363 -14.625 -26.406 1 88 339 ASP B N 1
ATOM 6445 C CA . ASP B 1 339 ? -5.762 -14.242 -26.547 1 88 339 ASP B CA 1
ATOM 6446 C C . ASP B 1 339 ? -6.59 -15.383 -27.141 1 88 339 ASP B C 1
ATOM 6448 O O . ASP B 1 339 ? -7.762 -15.547 -26.797 1 88 339 ASP B O 1
ATOM 6452 N N . ASP B 1 340 ? -5.953 -16.078 -28.016 1 91.44 340 ASP B N 1
ATOM 6453 C CA . ASP B 1 340 ? -6.645 -17.203 -28.625 1 91.44 340 ASP B CA 1
ATOM 6454 C C . ASP B 1 340 ? -7.07 -18.234 -27.578 1 91.44 340 ASP B C 1
ATOM 6456 O O . ASP B 1 340 ? -8.219 -18.688 -27.562 1 91.44 340 ASP B O 1
ATOM 6460 N N . VAL B 1 341 ? -6.137 -18.578 -26.766 1 94 341 VAL B N 1
ATOM 6461 C CA . VAL B 1 341 ? -6.453 -19.516 -25.688 1 94 341 VAL B CA 1
ATOM 6462 C C . VAL B 1 341 ? -7.5 -18.906 -24.75 1 94 341 VAL B C 1
ATOM 6464 O O . VAL B 1 341 ? -8.469 -19.562 -24.391 1 94 341 VAL B O 1
ATOM 6467 N N . GLY B 1 342 ? -7.27 -17.641 -24.375 1 89.56 342 GLY B N 1
ATOM 6468 C CA . GLY B 1 342 ? -8.211 -16.969 -23.5 1 89.56 342 GLY B CA 1
ATOM 6469 C C . GLY B 1 342 ? -9.633 -16.969 -24.047 1 89.56 342 GLY B C 1
ATOM 6470 O O . GLY B 1 342 ? -10.586 -17.172 -23.297 1 89.56 342 GLY B O 1
ATOM 6471 N N . ASN B 1 343 ? -9.805 -16.734 -25.297 1 87.19 343 ASN B N 1
ATOM 6472 C CA . ASN B 1 343 ? -11.109 -16.625 -25.938 1 87.19 343 ASN B CA 1
ATOM 6473 C C . ASN B 1 343 ? -11.805 -17.984 -26.047 1 87.19 343 ASN B C 1
ATOM 6475 O O . ASN B 1 343 ? -13.023 -18.047 -26.172 1 87.19 343 ASN B O 1
ATOM 6479 N N . ASN B 1 344 ? -11.07 -19.016 -26 1 91.81 344 ASN B N 1
ATOM 6480 C CA . ASN B 1 344 ? -11.633 -20.344 -26.188 1 91.81 344 ASN B CA 1
ATOM 6481 C C . ASN B 1 344 ? -11.547 -21.172 -24.906 1 91.81 344 ASN B C 1
ATOM 6483 O O . ASN B 1 344 ? -11.719 -22.406 -24.938 1 91.81 344 ASN B O 1
ATOM 6487 N N . TYR B 1 345 ? -11.227 -20.547 -23.844 1 93.44 345 TYR B N 1
ATOM 6488 C CA . TYR B 1 345 ? -11.062 -21.234 -22.562 1 93.44 345 TYR B CA 1
ATOM 6489 C C . TYR B 1 345 ? -12.406 -21.406 -21.859 1 93.44 345 TYR B C 1
ATOM 6491 O O . TYR B 1 345 ? -13.195 -20.469 -21.781 1 93.44 345 TYR B O 1
ATOM 6499 N N . GLN B 1 346 ? -12.711 -22.578 -21.359 1 93.5 346 GLN B N 1
ATOM 6500 C CA . GLN B 1 346 ? -13.93 -22.875 -20.609 1 93.5 346 GLN B CA 1
ATOM 6501 C C . GLN B 1 346 ? -13.625 -23.094 -19.141 1 93.5 346 GLN B C 1
ATOM 6503 O O . GLN B 1 346 ? -13.07 -24.141 -18.75 1 93.5 346 GLN B O 1
ATOM 6508 N N . VAL B 1 347 ? -14.047 -22.141 -18.312 1 91.94 347 VAL B N 1
ATOM 6509 C CA . VAL B 1 347 ? -13.867 -22.25 -16.875 1 91.94 347 VAL B CA 1
ATOM 6510 C C . VAL B 1 347 ? -14.891 -23.219 -16.297 1 91.94 347 VAL B C 1
ATOM 6512 O O . VAL B 1 347 ? -16.094 -23.031 -16.469 1 91.94 347 VAL B O 1
ATOM 6515 N N . THR B 1 348 ? -14.414 -24.266 -15.656 1 95.5 348 THR B N 1
ATOM 6516 C CA . THR B 1 348 ? -15.328 -25.25 -15.094 1 95.5 348 THR B CA 1
ATOM 6517 C C . THR B 1 348 ? -15.156 -25.359 -13.586 1 95.5 348 THR B C 1
ATOM 6519 O O . THR B 1 348 ? -15.992 -25.938 -12.891 1 95.5 348 THR B O 1
ATOM 6522 N N . HIS B 1 349 ? -14.117 -24.844 -13 1 95.19 349 HIS B N 1
ATOM 6523 C CA . HIS B 1 349 ? -13.883 -24.781 -11.555 1 95.19 349 HIS B CA 1
ATOM 6524 C C . HIS B 1 349 ? -13.93 -23.344 -11.055 1 95.19 349 HIS B C 1
ATOM 6526 O O . HIS B 1 349 ? -12.914 -22.641 -11.078 1 95.19 349 HIS B O 1
ATOM 6532 N N . PHE B 1 350 ? -15.07 -22.969 -10.508 1 92.06 350 PHE B N 1
ATOM 6533 C CA . PHE B 1 350 ? -15.25 -21.609 -10.008 1 92.06 350 PHE B CA 1
ATOM 6534 C C . PHE B 1 350 ? -14.742 -21.484 -8.578 1 92.06 350 PHE B C 1
ATOM 6536 O O . PHE B 1 350 ? -14.5 -20.375 -8.102 1 92.06 350 PHE B O 1
ATOM 6543 N N . ASP B 1 351 ? -14.633 -22.547 -7.895 1 95.06 351 ASP B N 1
ATOM 6544 C CA . ASP B 1 351 ? -13.945 -22.672 -6.609 1 95.06 351 ASP B CA 1
ATOM 6545 C C . ASP B 1 351 ? -13.227 -24.016 -6.504 1 95.06 351 ASP B C 1
ATOM 6547 O O . ASP B 1 351 ? -13.578 -24.969 -7.203 1 95.06 351 ASP B O 1
ATOM 6551 N N . VAL B 1 352 ? -12.242 -24.109 -5.688 1 98.5 352 VAL B N 1
ATOM 6552 C CA . VAL B 1 352 ? -11.43 -25.328 -5.652 1 98.5 352 VAL B CA 1
ATOM 6553 C C . VAL B 1 352 ? -11.43 -25.906 -4.242 1 98.5 352 VAL B C 1
ATOM 6555 O O . VAL B 1 352 ? -10.438 -26.5 -3.811 1 98.5 352 VAL B O 1
ATOM 6558 N N . ILE B 1 353 ? -12.516 -25.719 -3.461 1 98.38 353 ILE B N 1
ATOM 6559 C CA . ILE B 1 353 ? -12.633 -26.219 -2.096 1 98.38 353 ILE B CA 1
ATOM 6560 C C . ILE B 1 353 ? -12.461 -27.734 -2.084 1 98.38 353 ILE B C 1
ATOM 6562 O O . ILE B 1 353 ? -11.656 -28.266 -1.312 1 98.38 353 ILE B O 1
ATOM 6566 N N . PRO B 1 354 ? -13.125 -28.516 -3.02 1 98.31 354 PRO B N 1
ATOM 6567 C CA . PRO B 1 354 ? -12.961 -29.969 -2.984 1 98.31 354 PRO B CA 1
ATOM 6568 C C . PRO B 1 354 ? -11.516 -30.406 -3.203 1 98.31 354 PRO B C 1
ATOM 6570 O O . PRO B 1 354 ? -11.047 -31.359 -2.568 1 98.31 354 PRO B O 1
ATOM 6573 N N . GLU B 1 355 ? -10.844 -29.781 -4.102 1 98.75 355 GLU B N 1
ATOM 6574 C CA . GLU B 1 355 ? -9.445 -30.109 -4.375 1 98.75 355 GLU B CA 1
ATOM 6575 C C . GLU B 1 355 ? -8.57 -29.828 -3.16 1 98.75 355 GLU B C 1
ATOM 6577 O O . GLU B 1 355 ? -7.684 -30.625 -2.832 1 98.75 355 GLU B O 1
ATOM 6582 N N . PHE B 1 356 ? -8.805 -28.703 -2.473 1 98.81 356 PHE B N 1
ATOM 6583 C CA . PHE B 1 356 ? -8.039 -28.391 -1.271 1 98.81 356 PHE B CA 1
ATOM 6584 C C . PHE B 1 356 ? -8.305 -29.406 -0.175 1 98.81 356 PHE B C 1
ATOM 6586 O O . PHE B 1 356 ? -7.383 -29.812 0.537 1 98.81 356 PHE B O 1
ATOM 6593 N N . GLU B 1 357 ? -9.555 -29.797 -0.027 1 98.69 357 GLU B N 1
ATOM 6594 C CA . GLU B 1 357 ? -9.875 -30.828 0.954 1 98.69 357 GLU B CA 1
ATOM 6595 C C . GLU B 1 357 ? -9.133 -32.125 0.656 1 98.69 357 GLU B C 1
ATOM 6597 O O . GLU B 1 357 ? -8.617 -32.781 1.568 1 98.69 357 GLU B O 1
ATOM 6602 N N . ALA B 1 358 ? -9.055 -32.469 -0.596 1 98.62 358 ALA B N 1
ATOM 6603 C CA . ALA B 1 358 ? -8.32 -33.688 -0.997 1 98.62 358 ALA B CA 1
ATOM 6604 C C . ALA B 1 358 ? -6.84 -33.562 -0.643 1 98.62 358 ALA B C 1
ATOM 6606 O O . ALA B 1 358 ? -6.23 -34.5 -0.153 1 98.62 358 ALA B O 1
ATOM 6607 N N . MET B 1 359 ? -6.262 -32.406 -0.893 1 98.81 359 MET B N 1
ATOM 6608 C CA . MET B 1 359 ? -4.852 -32.156 -0.593 1 98.81 359 MET B CA 1
ATOM 6609 C C . MET B 1 359 ? -4.602 -32.219 0.91 1 98.81 359 MET B C 1
ATOM 6611 O O . MET B 1 359 ? -3.637 -32.844 1.364 1 98.81 359 MET B O 1
ATOM 6615 N N . ILE B 1 360 ? -5.484 -31.578 1.656 1 98.69 360 ILE B N 1
ATOM 6616 C CA . ILE B 1 360 ? -5.367 -31.547 3.109 1 98.69 360 ILE B CA 1
ATOM 6617 C C . ILE B 1 360 ? -5.457 -32.969 3.66 1 98.69 360 ILE B C 1
ATOM 6619 O O . ILE B 1 360 ? -4.656 -33.375 4.512 1 98.69 360 ILE B O 1
ATOM 6623 N N . ASN B 1 361 ? -6.375 -33.75 3.148 1 98.12 361 ASN B N 1
ATOM 6624 C CA . ASN B 1 361 ? -6.574 -35.125 3.598 1 98.12 361 ASN B CA 1
ATOM 6625 C C . ASN B 1 361 ? -5.375 -36 3.26 1 98.12 361 ASN B C 1
ATOM 6627 O O . ASN B 1 361 ? -5.117 -37 3.941 1 98.12 361 ASN B O 1
ATOM 6631 N N . SER B 1 362 ? -4.676 -35.688 2.238 1 98.12 362 SER B N 1
ATOM 6632 C CA . SER B 1 362 ? -3.504 -36.438 1.821 1 98.12 362 SER B CA 1
ATOM 6633 C C . SER B 1 362 ? -2.266 -36.031 2.604 1 98.12 362 SER B C 1
ATOM 6635 O O . SER B 1 362 ? -1.192 -36.594 2.441 1 98.12 362 SER B O 1
ATOM 6637 N N . LYS B 1 363 ? -2.32 -34.938 3.381 1 97.12 363 LYS B N 1
ATOM 6638 C CA . LYS B 1 363 ? -1.328 -34.469 4.348 1 97.12 363 LYS B CA 1
ATOM 6639 C C . LYS B 1 363 ? -0.096 -33.906 3.65 1 97.12 363 LYS B C 1
ATOM 6641 O O . LYS B 1 363 ? 1.009 -33.969 4.191 1 97.12 363 LYS B O 1
ATOM 6646 N N . ILE B 1 364 ? -0.303 -33.5 2.438 1 98.19 364 ILE B N 1
ATOM 6647 C CA . ILE B 1 364 ? 0.802 -32.781 1.809 1 98.19 364 ILE B CA 1
ATOM 6648 C C . ILE B 1 364 ? 0.874 -31.359 2.357 1 98.19 364 ILE B C 1
ATOM 6650 O O . ILE B 1 364 ? -0.07 -30.891 2.994 1 98.19 364 ILE B O 1
ATOM 6654 N N . ARG B 1 365 ? 1.999 -30.703 2.113 1 98.56 365 ARG B N 1
ATOM 6655 C CA . ARG B 1 365 ? 2.162 -29.344 2.584 1 98.56 365 ARG B CA 1
ATOM 6656 C C . ARG B 1 365 ? 1.562 -28.344 1.592 1 98.56 365 ARG B C 1
ATOM 6658 O O . ARG B 1 365 ? 1.779 -28.453 0.384 1 98.56 365 ARG B O 1
ATOM 6665 N N . ILE B 1 366 ? 0.796 -27.422 2.104 1 98.88 366 ILE B N 1
ATOM 6666 C CA . ILE B 1 366 ? 0.133 -26.422 1.262 1 98.88 366 ILE B CA 1
ATOM 6667 C C . ILE B 1 366 ? 0.501 -25.016 1.73 1 98.88 366 ILE B C 1
ATOM 6669 O O . ILE B 1 366 ? 0.347 -24.688 2.91 1 98.88 366 ILE B O 1
ATOM 6673 N N . LEU B 1 367 ? 1.014 -24.188 0.856 1 98.88 367 LEU B N 1
ATOM 6674 C CA . LEU B 1 367 ? 1.249 -22.766 1.102 1 98.88 367 LEU B CA 1
ATOM 6675 C C . LEU B 1 367 ? 0.468 -21.906 0.114 1 98.88 367 LEU B C 1
ATOM 6677 O O . LEU B 1 367 ? 0.622 -22.047 -1.101 1 98.88 367 LEU B O 1
ATOM 6681 N N . VAL B 1 368 ? -0.421 -21.125 0.619 1 98.81 368 VAL B N 1
ATOM 6682 C CA . VAL B 1 368 ? -0.992 -20.031 -0.144 1 98.81 368 VAL B CA 1
ATOM 6683 C C . VAL B 1 368 ? -0.352 -18.703 0.295 1 98.81 368 VAL B C 1
ATOM 6685 O O . VAL B 1 368 ? -0.192 -18.453 1.492 1 98.81 368 VAL B O 1
ATOM 6688 N N . TYR B 1 369 ? 0.103 -17.922 -0.647 1 98.81 369 TYR B N 1
ATOM 6689 C CA . TYR B 1 369 ? 0.68 -16.625 -0.282 1 98.81 369 TYR B CA 1
ATOM 6690 C C . TYR B 1 369 ? 0.176 -15.523 -1.204 1 98.81 369 TYR B C 1
ATOM 6692 O O . TYR B 1 369 ? -0.183 -15.781 -2.355 1 98.81 369 TYR B O 1
ATOM 6700 N N . ASN B 1 370 ? 0.084 -14.336 -0.681 1 98.56 370 ASN B N 1
ATOM 6701 C CA . ASN B 1 370 ? -0.422 -13.195 -1.437 1 98.56 370 ASN B CA 1
ATOM 6702 C C . ASN B 1 370 ? 0.452 -11.953 -1.24 1 98.56 370 ASN B C 1
ATOM 6704 O O . ASN B 1 370 ? 0.818 -11.625 -0.112 1 98.56 370 ASN B O 1
ATOM 6708 N N . GLY B 1 371 ? 0.851 -11.352 -2.414 1 98.25 371 GLY B N 1
ATOM 6709 C CA . GLY B 1 371 ? 1.095 -9.922 -2.275 1 98.25 371 GLY B CA 1
ATOM 6710 C C . GLY B 1 371 ? -0.129 -9.148 -1.822 1 98.25 371 GLY B C 1
ATOM 6711 O O . GLY B 1 371 ? -1.238 -9.398 -2.301 1 98.25 371 GLY B O 1
ATOM 6712 N N . ASP B 1 372 ? 0.024 -8.133 -0.973 1 97.19 372 ASP B N 1
ATOM 6713 C CA . ASP B 1 372 ? -1.14 -7.578 -0.288 1 97.19 372 ASP B CA 1
ATOM 6714 C C . ASP B 1 372 ? -1.65 -6.328 -0.996 1 97.19 372 ASP B C 1
ATOM 6716 O O . ASP B 1 372 ? -2.586 -5.68 -0.524 1 97.19 372 ASP B O 1
ATOM 6720 N N . VAL B 1 373 ? -1.092 -5.973 -2.154 1 96.25 373 VAL B N 1
ATOM 6721 C CA . VAL B 1 373 ? -1.6 -4.809 -2.875 1 96.25 373 VAL B CA 1
ATOM 6722 C C . VAL B 1 373 ? -2.014 -5.219 -4.285 1 96.25 373 VAL B C 1
ATOM 6724 O O . VAL B 1 373 ? -2.01 -4.395 -5.203 1 96.25 373 VAL B O 1
ATOM 6727 N N . ASP B 1 374 ? -2.281 -6.492 -4.48 1 94.62 374 ASP B N 1
ATOM 6728 C CA . ASP B 1 374 ? -2.846 -7.074 -5.695 1 94.62 374 ASP B CA 1
ATOM 6729 C C . ASP B 1 374 ? -4.367 -6.922 -5.723 1 94.62 374 ASP B C 1
ATOM 6731 O O . ASP B 1 374 ? -5.055 -7.352 -4.793 1 94.62 374 ASP B O 1
ATOM 6735 N N . THR B 1 375 ? -4.887 -6.391 -6.836 1 89.81 375 THR B N 1
ATOM 6736 C CA . THR B 1 375 ? -6.336 -6.246 -6.91 1 89.81 375 THR B CA 1
ATOM 6737 C C . THR B 1 375 ? -6.941 -7.324 -7.805 1 89.81 375 THR B C 1
ATOM 6739 O O . THR B 1 375 ? -8.156 -7.527 -7.805 1 89.81 375 THR B O 1
ATOM 6742 N N . ALA B 1 376 ? -6.133 -8.016 -8.523 1 89.25 376 ALA B N 1
ATOM 6743 C CA . ALA B 1 376 ? -6.621 -9.047 -9.438 1 89.25 376 ALA B CA 1
ATOM 6744 C C . ALA B 1 376 ? -7.047 -10.297 -8.68 1 89.25 376 ALA B C 1
ATOM 6746 O O . ALA B 1 376 ? -8.117 -10.852 -8.938 1 89.25 376 ALA B O 1
ATOM 6747 N N . CYS B 1 377 ? -6.223 -10.781 -7.855 1 94.62 377 CYS B N 1
ATOM 6748 C CA . CYS B 1 377 ? -6.453 -11.859 -6.898 1 94.62 377 CYS B CA 1
ATOM 6749 C C . CYS B 1 377 ? -6.051 -11.43 -5.492 1 94.62 377 CYS B C 1
ATOM 6751 O O . CYS B 1 377 ? -4.965 -11.781 -5.02 1 94.62 377 CYS B O 1
ATOM 6753 N N . ASN B 1 378 ? -6.961 -10.711 -4.852 1 95.69 378 ASN B N 1
ATOM 6754 C CA . ASN B 1 378 ? -6.566 -9.969 -3.662 1 95.69 378 ASN B CA 1
ATOM 6755 C C . ASN B 1 378 ? -6.449 -10.875 -2.443 1 95.69 378 ASN B C 1
ATOM 6757 O O . ASN B 1 378 ? -6.98 -11.992 -2.441 1 95.69 378 ASN B O 1
ATOM 6761 N N . SER B 1 379 ? -5.738 -10.461 -1.472 1 97.25 379 SER B N 1
ATOM 6762 C CA . SER B 1 379 ? -5.375 -11.25 -0.297 1 97.25 379 SER B CA 1
ATOM 6763 C C . SER B 1 379 ? -6.602 -11.57 0.551 1 97.25 379 SER B C 1
ATOM 6765 O O . SER B 1 379 ? -6.645 -12.602 1.226 1 97.25 379 SER B O 1
ATOM 6767 N N . ILE B 1 380 ? -7.645 -10.727 0.544 1 97.69 380 ILE B N 1
ATOM 6768 C CA . ILE B 1 380 ? -8.836 -10.93 1.359 1 97.69 380 ILE B CA 1
ATOM 6769 C C . ILE B 1 380 ? -9.617 -12.141 0.841 1 97.69 380 ILE B C 1
ATOM 6771 O O . ILE B 1 380 ? -10.07 -12.977 1.625 1 97.69 380 ILE B O 1
ATOM 6775 N N . MET B 1 381 ? -9.727 -12.25 -0.47 1 97.5 381 MET B N 1
ATOM 6776 C CA . MET B 1 381 ? -10.391 -13.406 -1.064 1 97.5 381 MET B CA 1
ATOM 6777 C C . MET B 1 381 ? -9.711 -14.703 -0.644 1 97.5 381 MET B C 1
ATOM 6779 O O . MET B 1 381 ? -10.375 -15.656 -0.241 1 97.5 381 MET B O 1
ATOM 6783 N N . ASN B 1 382 ? -8.383 -14.773 -0.726 1 98.12 382 ASN B N 1
ATOM 6784 C CA . ASN B 1 382 ? -7.664 -15.992 -0.369 1 98.12 382 ASN B CA 1
ATOM 6785 C C . ASN B 1 382 ? -7.781 -16.297 1.122 1 98.12 382 ASN B C 1
ATOM 6787 O O . ASN B 1 382 ? -7.918 -17.453 1.517 1 98.12 382 ASN B O 1
ATOM 6791 N N . GLN B 1 383 ? -7.723 -15.242 1.944 1 95.88 383 GLN B N 1
ATOM 6792 C CA . GLN B 1 383 ? -7.895 -15.453 3.377 1 95.88 383 GLN B CA 1
ATOM 6793 C C . GLN B 1 383 ? -9.273 -16.031 3.686 1 95.88 383 GLN B C 1
ATOM 6795 O O . GLN B 1 383 ? -9.398 -16.953 4.5 1 95.88 383 GLN B O 1
ATOM 6800 N N . GLN B 1 384 ? -10.25 -15.453 3.119 1 97.25 384 GLN B N 1
ATOM 6801 C CA . GLN B 1 384 ? -11.609 -15.93 3.35 1 97.25 384 GLN B CA 1
ATOM 6802 C C . GLN B 1 384 ? -11.789 -17.359 2.828 1 97.25 384 GLN B C 1
ATOM 6804 O O . GLN B 1 384 ? -12.453 -18.172 3.465 1 97.25 384 GLN B O 1
ATOM 6809 N N . PHE B 1 385 ? -11.258 -17.672 1.666 1 98 385 PHE B N 1
ATOM 6810 C CA . PHE B 1 385 ? -11.289 -19.031 1.125 1 98 385 PHE B CA 1
ATOM 6811 C C . PHE B 1 385 ? -10.688 -20.016 2.111 1 98 385 PHE B C 1
ATOM 6813 O O . PHE B 1 385 ? -11.297 -21.047 2.418 1 98 385 PHE B O 1
ATOM 6820 N N . LEU B 1 386 ? -9.523 -19.688 2.602 1 97.31 386 LEU B N 1
ATOM 6821 C CA . LEU B 1 386 ? -8.82 -20.594 3.506 1 97.31 386 LEU B CA 1
ATOM 6822 C C . LEU B 1 386 ? -9.594 -20.766 4.812 1 97.31 386 LEU B C 1
ATOM 6824 O O . LEU B 1 386 ? -9.633 -21.859 5.371 1 97.31 386 LEU B O 1
ATOM 6828 N N . SER B 1 387 ? -10.133 -19.672 5.312 1 94.75 387 SER B N 1
ATOM 6829 C CA . SER B 1 387 ? -10.961 -19.75 6.508 1 94.75 387 SER B CA 1
ATOM 6830 C C . SER B 1 387 ? -12.156 -20.672 6.281 1 94.75 387 SER B C 1
ATOM 6832 O O . SER B 1 387 ? -12.594 -21.375 7.199 1 94.75 387 SER B O 1
ATOM 6834 N N . SER B 1 388 ? -12.688 -20.672 5.09 1 96.25 388 SER B N 1
ATOM 6835 C CA . SER B 1 388 ? -13.883 -21.453 4.781 1 96.25 388 SER B CA 1
ATOM 6836 C C . SER B 1 388 ? -13.586 -22.938 4.789 1 96.25 388 SER B C 1
ATOM 6838 O O . SER B 1 388 ? -14.508 -23.766 4.812 1 96.25 388 SER B O 1
ATOM 6840 N N . LEU B 1 389 ? -12.328 -23.297 4.773 1 97.5 389 LEU B N 1
ATOM 6841 C CA . LEU B 1 389 ? -11.953 -24.703 4.832 1 97.5 389 LEU B CA 1
ATOM 6842 C C . LEU B 1 389 ? -12.125 -25.25 6.242 1 97.5 389 LEU B C 1
ATOM 6844 O O . LEU B 1 389 ? -12.016 -26.469 6.457 1 97.5 389 LEU B O 1
ATOM 6848 N N . ASN B 1 390 ? -12.344 -24.438 7.242 1 95.12 390 ASN B N 1
ATOM 6849 C CA . ASN B 1 390 ? -12.688 -24.766 8.625 1 95.12 390 ASN B CA 1
ATOM 6850 C C . ASN B 1 390 ? -11.586 -25.578 9.297 1 95.12 390 ASN B C 1
ATOM 6852 O O . ASN B 1 390 ? -11.875 -26.531 10.031 1 95.12 390 ASN B O 1
ATOM 6856 N N . GLN B 1 391 ? -10.344 -25.344 8.891 1 94.94 391 GLN B N 1
ATOM 6857 C CA . GLN B 1 391 ? -9.195 -25.891 9.609 1 94.94 391 GLN B CA 1
ATOM 6858 C C . GLN B 1 391 ? -8.898 -25.078 10.859 1 94.94 391 GLN B C 1
ATOM 6860 O O . GLN B 1 391 ? -9.117 -23.859 10.891 1 94.94 391 GLN B O 1
ATOM 6865 N N . THR B 1 392 ? -8.398 -25.703 11.898 1 92.44 392 THR B N 1
ATOM 6866 C CA . THR B 1 392 ? -8.062 -25.016 13.141 1 92.44 392 THR B CA 1
ATOM 6867 C C . THR B 1 392 ? -6.801 -24.172 12.969 1 92.44 392 THR B C 1
ATOM 6869 O O . THR B 1 392 ? -5.816 -24.625 12.383 1 92.44 392 THR B O 1
ATOM 6872 N N . VAL B 1 393 ? -6.883 -22.906 13.359 1 91.44 393 VAL B N 1
ATOM 6873 C CA . VAL B 1 393 ? -5.691 -22.062 13.359 1 91.44 393 VAL B CA 1
ATOM 6874 C C . VAL B 1 393 ? -4.734 -22.516 14.461 1 91.44 393 VAL B C 1
ATOM 6876 O O . VAL B 1 393 ? -5.148 -22.766 15.594 1 91.44 393 VAL B O 1
ATOM 6879 N N . LEU B 1 394 ? -3.502 -22.703 14.086 1 89.69 394 LEU B N 1
ATOM 6880 C CA . LEU B 1 394 ? -2.49 -23.188 15.023 1 89.69 394 LEU B CA 1
ATOM 6881 C C . LEU B 1 394 ? -1.852 -22.016 15.781 1 89.69 394 LEU B C 1
ATOM 6883 O O . LEU B 1 394 ? -1.674 -20.938 15.219 1 89.69 394 LEU B O 1
ATOM 6887 N N . GLY B 1 395 ? -1.228 -22.359 17.016 1 74.81 395 GLY B N 1
ATOM 6888 C CA . GLY B 1 395 ? -0.577 -21.375 17.859 1 74.81 395 GLY B CA 1
ATOM 6889 C C . GLY B 1 395 ? -1.557 -20.5 18.625 1 74.81 395 GLY B C 1
ATOM 6890 O O . GLY B 1 395 ? -2.74 -20.812 18.719 1 74.81 395 GLY B O 1
ATOM 6891 N N . GLU B 1 396 ? -0.866 -19.703 19.406 1 58.41 396 GLU B N 1
ATOM 6892 C CA . GLU B 1 396 ? -1.7 -18.766 20.141 1 58.41 396 GLU B CA 1
ATOM 6893 C C . GLU B 1 396 ? -2.373 -17.766 19.203 1 58.41 396 GLU B C 1
ATOM 6895 O O . GLU B 1 396 ? -1.697 -17.078 18.438 1 58.41 396 GLU B O 1
ATOM 6900 N N . ALA B 1 397 ? -3.348 -18.438 18.469 1 52.66 397 ALA B N 1
ATOM 6901 C CA . ALA B 1 397 ? -4.215 -18.031 17.359 1 52.66 397 ALA B CA 1
ATOM 6902 C C . ALA B 1 397 ? -4.391 -16.516 17.328 1 52.66 397 ALA B C 1
ATOM 6904 O O . ALA B 1 397 ? -5.078 -15.977 16.469 1 52.66 397 ALA B O 1
ATOM 6905 N N . LYS B 1 398 ? -4.168 -15.805 18.344 1 52.31 398 LYS B N 1
ATOM 6906 C CA . LYS B 1 398 ? -4.93 -14.578 18.594 1 52.31 398 LYS B CA 1
ATOM 6907 C C . LYS B 1 398 ? -4.473 -13.445 17.688 1 52.31 398 LYS B C 1
ATOM 6909 O O . LYS B 1 398 ? -5.195 -12.469 17.484 1 52.31 398 LYS B O 1
ATOM 6914 N N . VAL B 1 399 ? -3.375 -13.555 17.094 1 62.28 399 VAL B N 1
ATOM 6915 C CA . VAL B 1 399 ? -3.057 -12.359 16.328 1 62.28 399 VAL B CA 1
ATOM 6916 C C . VAL B 1 399 ? -2.314 -12.75 15.047 1 62.28 399 VAL B C 1
ATOM 6918 O O . VAL B 1 399 ? -1.928 -13.906 14.875 1 62.28 399 VAL B O 1
ATOM 6921 N N . ASN B 1 400 ? -2.463 -12.023 14.055 1 70 400 ASN B N 1
ATOM 6922 C CA . ASN B 1 400 ? -1.587 -12.156 12.891 1 70 400 ASN B CA 1
ATOM 6923 C C . ASN B 1 400 ? -0.115 -12.07 13.289 1 70 400 ASN B C 1
ATOM 6925 O O . ASN B 1 400 ? 0.322 -11.07 13.852 1 70 400 ASN B O 1
ATOM 6929 N N . ASP B 1 401 ? 0.569 -13.172 13.102 1 81.56 401 ASP B N 1
ATOM 6930 C CA . ASP B 1 401 ? 1.995 -13.172 13.414 1 81.56 401 ASP B CA 1
ATOM 6931 C C . ASP B 1 401 ? 2.816 -12.68 12.227 1 81.56 401 ASP B C 1
ATOM 6933 O O . ASP B 1 401 ? 2.586 -13.094 11.086 1 81.56 401 ASP B O 1
ATOM 6937 N N . PRO B 1 402 ? 3.699 -11.742 12.492 1 87.44 402 PRO B N 1
ATOM 6938 C CA . PRO B 1 402 ? 4.578 -11.328 11.398 1 87.44 402 PRO B CA 1
ATOM 6939 C C . PRO B 1 402 ? 5.668 -12.352 11.094 1 87.44 402 PRO B C 1
ATOM 6941 O O . PRO B 1 402 ? 6.078 -13.109 11.984 1 87.44 402 PRO B O 1
ATOM 6944 N N . TRP B 1 403 ? 6.059 -12.5 9.898 1 90 403 TRP B N 1
ATOM 6945 C CA . TRP B 1 403 ? 7.316 -13.148 9.539 1 90 403 TRP B CA 1
ATOM 6946 C C . TRP B 1 403 ? 8.305 -12.133 8.984 1 90 403 TRP B C 1
ATOM 6948 O O . TRP B 1 403 ? 7.918 -11.055 8.531 1 90 403 TRP B O 1
ATOM 6958 N N . HIS B 1 404 ? 9.602 -12.438 9.094 1 88.19 404 HIS B N 1
ATOM 6959 C CA . HIS B 1 404 ? 10.633 -11.422 8.898 1 88.19 404 HIS B CA 1
ATOM 6960 C C . HIS B 1 404 ? 11.633 -11.852 7.836 1 88.19 404 HIS B C 1
ATOM 6962 O O . HIS B 1 404 ? 11.75 -13.047 7.531 1 88.19 404 HIS B O 1
ATOM 6968 N N . TYR B 1 405 ? 12.281 -10.922 7.242 1 85.69 405 TYR B N 1
ATOM 6969 C CA . TYR B 1 405 ? 13.422 -11.133 6.355 1 85.69 405 TYR B CA 1
ATOM 6970 C C . TYR B 1 405 ? 14.555 -10.172 6.684 1 85.69 405 TYR B C 1
ATOM 6972 O O . TYR B 1 405 ? 14.328 -9.109 7.266 1 85.69 405 TYR B O 1
ATOM 6980 N N . TYR B 1 406 ? 15.703 -10.633 6.422 1 76.31 406 TYR B N 1
ATOM 6981 C CA . TYR B 1 406 ? 16.844 -9.758 6.633 1 76.31 406 TYR B CA 1
ATOM 6982 C C . TYR B 1 406 ? 17.109 -8.906 5.402 1 76.31 406 TYR B C 1
ATOM 6984 O O . TYR B 1 406 ? 17.375 -9.43 4.312 1 76.31 406 TYR B O 1
ATOM 6992 N N . GLY B 1 407 ? 16.891 -7.707 5.508 1 66.81 407 GLY B N 1
ATOM 6993 C CA . GLY B 1 407 ? 17.156 -6.773 4.426 1 66.81 407 GLY B CA 1
ATOM 6994 C C . GLY B 1 407 ? 18.484 -6.043 4.578 1 66.81 407 GLY B C 1
ATOM 6995 O O . GLY B 1 407 ? 19.344 -6.465 5.352 1 66.81 407 GLY B O 1
ATOM 6996 N N . GLU B 1 408 ? 18.656 -5.051 3.717 1 61.09 408 GLU B N 1
ATOM 6997 C CA . GLU B 1 408 ? 19.875 -4.258 3.678 1 61.09 408 GLU B CA 1
ATOM 6998 C C . GLU B 1 408 ? 20.094 -3.508 4.988 1 61.09 408 GLU B C 1
ATOM 7000 O O . GLU B 1 408 ? 21.219 -3.357 5.445 1 61.09 408 GLU B O 1
ATOM 7005 N N . THR B 1 409 ? 19 -3.166 5.508 1 61.72 409 THR B N 1
ATOM 7006 C CA . THR B 1 409 ? 19.094 -2.303 6.68 1 61.72 409 THR B CA 1
ATOM 7007 C C . THR B 1 409 ? 18.781 -3.078 7.953 1 61.72 409 THR B C 1
ATOM 7009 O O . THR B 1 409 ? 18.578 -2.482 9.016 1 61.72 409 THR B O 1
ATOM 7012 N N . GLY B 1 410 ? 18.562 -4.414 7.75 1 69.56 410 GLY B N 1
ATOM 7013 C CA . GLY B 1 410 ? 18.25 -5.234 8.906 1 69.56 410 GLY B CA 1
ATOM 7014 C C . GLY B 1 410 ? 17 -6.062 8.727 1 69.56 410 GLY B C 1
ATOM 7015 O O . GLY B 1 410 ? 16.625 -6.395 7.605 1 69.56 410 GLY B O 1
ATOM 7016 N N . THR B 1 411 ? 16.406 -6.406 9.891 1 72.88 411 THR B N 1
ATOM 7017 C CA . THR B 1 411 ? 15.227 -7.254 9.867 1 72.88 411 THR B CA 1
ATOM 7018 C C . THR B 1 411 ? 13.969 -6.418 9.641 1 72.88 411 THR B C 1
ATOM 7020 O O . THR B 1 411 ? 13.805 -5.355 10.25 1 72.88 411 THR B O 1
ATOM 7023 N N . ALA B 1 412 ? 13.234 -6.793 8.711 1 80.25 412 ALA B N 1
ATOM 7024 C CA . ALA B 1 412 ? 11.984 -6.113 8.391 1 80.25 412 ALA B CA 1
ATOM 7025 C C . ALA B 1 412 ? 10.82 -7.098 8.344 1 80.25 412 ALA B C 1
ATOM 7027 O O . ALA B 1 412 ? 11.023 -8.297 8.148 1 80.25 412 ALA B O 1
ATOM 7028 N N . VAL B 1 413 ? 9.625 -6.551 8.695 1 85.94 413 VAL B N 1
ATOM 7029 C CA . VAL B 1 413 ? 8.43 -7.375 8.555 1 85.94 413 VAL B CA 1
ATOM 7030 C C . VAL B 1 413 ? 8.164 -7.664 7.082 1 85.94 413 VAL B C 1
ATOM 7032 O O . VAL B 1 413 ? 7.914 -6.746 6.297 1 85.94 413 VAL B O 1
ATOM 7035 N N . ALA B 1 414 ? 8.297 -8.914 6.691 1 91.56 414 ALA B N 1
ATOM 7036 C CA . ALA B 1 414 ? 8.055 -9.328 5.312 1 91.56 414 ALA B CA 1
ATOM 7037 C C . ALA B 1 414 ? 6.562 -9.445 5.031 1 91.56 414 ALA B C 1
ATOM 7039 O O . ALA B 1 414 ? 6.121 -9.273 3.889 1 91.56 414 ALA B O 1
ATOM 7040 N N . GLY B 1 415 ? 5.785 -9.766 6.008 1 92.69 415 GLY B N 1
ATOM 7041 C CA . GLY B 1 415 ? 4.344 -9.969 5.957 1 92.69 415 GLY B CA 1
ATOM 7042 C C . GLY B 1 415 ? 3.799 -10.695 7.172 1 92.69 415 GLY B C 1
ATOM 7043 O O . GLY B 1 415 ? 4.34 -10.57 8.273 1 92.69 415 GLY B O 1
ATOM 7044 N N . PHE B 1 416 ? 2.672 -11.352 6.996 1 92.5 416 PHE B N 1
ATOM 7045 C CA . PHE B 1 416 ? 2.012 -12.016 8.117 1 92.5 416 PHE B CA 1
ATOM 7046 C C . PHE B 1 416 ? 1.69 -13.461 7.773 1 92.5 416 PHE B C 1
ATOM 7048 O O . PHE B 1 416 ? 1.632 -13.836 6.598 1 92.5 416 PHE B O 1
ATOM 7055 N N . ILE B 1 417 ? 1.583 -14.289 8.805 1 93 417 ILE B N 1
ATOM 7056 C CA . ILE B 1 417 ? 1.418 -15.727 8.617 1 93 417 ILE B CA 1
ATOM 7057 C C . ILE B 1 417 ? 0.226 -16.219 9.43 1 93 417 ILE B C 1
ATOM 7059 O O . ILE B 1 417 ? 0.008 -15.773 10.555 1 93 417 ILE B O 1
ATOM 7063 N N . THR B 1 418 ? -0.587 -16.984 8.891 1 92.56 418 THR B N 1
ATOM 7064 C CA . THR B 1 418 ? -1.58 -17.828 9.562 1 92.56 418 THR B CA 1
ATOM 7065 C C . THR B 1 418 ? -1.351 -19.297 9.25 1 92.56 418 THR B C 1
ATOM 7067 O O . THR B 1 418 ? -1.34 -19.703 8.078 1 92.56 418 THR B O 1
ATOM 7070 N N . GLN B 1 419 ? -1.164 -20.078 10.258 1 93.56 419 GLN B N 1
ATOM 7071 C CA . GLN B 1 419 ? -0.977 -21.516 10.094 1 93.56 419 GLN B CA 1
ATOM 7072 C C . GLN B 1 419 ? -2.217 -22.297 10.531 1 93.56 419 GLN B C 1
ATOM 7074 O O . GLN B 1 419 ? -2.818 -21.969 11.562 1 93.56 419 GLN B O 1
ATOM 7079 N N . PHE B 1 420 ? -2.625 -23.203 9.742 1 93.81 420 PHE B N 1
ATOM 7080 C CA . PHE B 1 420 ? -3.814 -24.016 9.992 1 93.81 420 PHE B CA 1
ATOM 7081 C C . PHE B 1 420 ? -3.445 -25.469 10.188 1 93.81 420 PHE B C 1
ATOM 7083 O O . PHE B 1 420 ? -2.371 -25.906 9.766 1 93.81 420 PHE B O 1
ATOM 7090 N N . SER B 1 421 ? -4.312 -26.172 10.938 1 94.62 421 SER B N 1
ATOM 7091 C CA . SER B 1 421 ? -4.227 -27.625 10.867 1 94.62 421 SER B CA 1
ATOM 7092 C C . SER B 1 421 ? -4.285 -28.125 9.43 1 94.62 421 SER B C 1
ATOM 7094 O O . SER B 1 421 ? -4.57 -27.344 8.516 1 94.62 421 SER B O 1
ATOM 7096 N N . GLY B 1 422 ? -3.803 -29.328 9.172 1 95.25 422 GLY B N 1
ATOM 7097 C CA . GLY B 1 422 ? -3.83 -29.906 7.84 1 95.25 422 GLY B CA 1
ATOM 7098 C C . GLY B 1 422 ? -2.637 -29.5 6.992 1 95.25 422 GLY B C 1
ATOM 7099 O O . GLY B 1 422 ? -2.707 -29.516 5.762 1 95.25 422 GLY B O 1
ATOM 7100 N N . ASN B 1 423 ? -1.611 -29.031 7.598 1 97.06 423 ASN B N 1
ATOM 7101 C CA . ASN B 1 423 ? -0.379 -28.625 6.926 1 97.06 423 ASN B CA 1
ATOM 7102 C C . ASN B 1 423 ? -0.618 -27.484 5.949 1 97.06 423 ASN B C 1
ATOM 7104 O O . ASN B 1 423 ? -0.053 -27.469 4.852 1 97.06 423 ASN B O 1
ATOM 7108 N N . LEU B 1 424 ? -1.523 -26.594 6.355 1 97.31 424 LEU B N 1
ATOM 7109 C CA . LEU B 1 424 ? -1.932 -25.469 5.523 1 97.31 424 LEU B CA 1
ATOM 7110 C C . LEU B 1 424 ? -1.448 -24.141 6.113 1 97.31 424 LEU B C 1
ATOM 7112 O O . LEU B 1 424 ? -1.752 -23.828 7.266 1 97.31 424 LEU B O 1
ATOM 7116 N N . ASP B 1 425 ? -0.631 -23.391 5.348 1 96.5 425 ASP B N 1
ATOM 7117 C CA . ASP B 1 425 ? -0.136 -22.094 5.758 1 96.5 425 ASP B CA 1
ATOM 7118 C C . ASP B 1 425 ? -0.622 -21 4.809 1 96.5 425 ASP B C 1
ATOM 7120 O O . ASP B 1 425 ? -0.772 -21.234 3.605 1 96.5 425 ASP B O 1
ATOM 7124 N N . PHE B 1 426 ? -0.915 -19.844 5.371 1 96.75 426 PHE B N 1
ATOM 7125 C CA . PHE B 1 426 ? -1.186 -18.641 4.605 1 96.75 426 PHE B CA 1
ATOM 7126 C C . PHE B 1 426 ? -0.187 -17.531 4.957 1 96.75 426 PHE B C 1
ATOM 7128 O O . PHE B 1 426 ? 0.007 -17.219 6.133 1 96.75 426 PHE B O 1
ATOM 7135 N N . LEU B 1 427 ? 0.497 -16.969 3.93 1 97.44 427 LEU B N 1
ATOM 7136 C CA . LEU B 1 427 ? 1.412 -15.859 4.141 1 97.44 427 LEU B CA 1
ATOM 7137 C C . LEU B 1 427 ? 1.033 -14.672 3.262 1 97.44 427 LEU B C 1
ATOM 7139 O O . LEU B 1 427 ? 0.64 -14.852 2.107 1 97.44 427 LEU B O 1
ATOM 7143 N N . THR B 1 428 ? 1.156 -13.484 3.807 1 97 428 THR B N 1
ATOM 7144 C CA . THR B 1 428 ? 1.177 -12.289 2.973 1 97 428 THR B CA 1
ATOM 7145 C C . THR B 1 428 ? 2.604 -11.789 2.787 1 97 428 THR B C 1
ATOM 7147 O O . THR B 1 428 ? 3.484 -12.078 3.598 1 97 428 THR B O 1
ATOM 7150 N N . VAL B 1 429 ? 2.838 -11.195 1.698 1 97.25 429 VAL B N 1
ATOM 7151 C CA . VAL B 1 429 ? 4.082 -10.477 1.435 1 97.25 429 VAL B CA 1
ATOM 7152 C C . VAL B 1 429 ? 3.795 -8.984 1.294 1 97.25 429 VAL B C 1
ATOM 7154 O O . VAL B 1 429 ? 3.242 -8.539 0.283 1 97.25 429 VAL B O 1
ATOM 7157 N N . ARG B 1 430 ? 4.207 -8.219 2.271 1 93.88 430 ARG B N 1
ATOM 7158 C CA . ARG B 1 430 ? 3.844 -6.82 2.436 1 93.88 430 ARG B CA 1
ATOM 7159 C C . ARG B 1 430 ? 4.43 -5.965 1.314 1 93.88 430 ARG B C 1
ATOM 7161 O O . ARG B 1 430 ? 5.621 -6.055 1.021 1 93.88 430 ARG B O 1
ATOM 7168 N N . GLY B 1 431 ? 3.553 -5.125 0.701 1 93.69 431 GLY B N 1
ATOM 7169 C CA . GLY B 1 431 ? 3.986 -4.195 -0.329 1 93.69 431 GLY B CA 1
ATOM 7170 C C . GLY B 1 431 ? 4.199 -4.855 -1.679 1 93.69 431 GLY B C 1
ATOM 7171 O O . GLY B 1 431 ? 4.691 -4.223 -2.613 1 93.69 431 GLY B O 1
ATOM 7172 N N . SER B 1 432 ? 3.855 -6.133 -1.764 1 95.81 432 SER B N 1
ATOM 7173 C CA . SER B 1 432 ? 3.977 -6.848 -3.029 1 95.81 432 SER B CA 1
ATOM 7174 C C . SER B 1 432 ? 2.65 -6.871 -3.781 1 95.81 432 SER B C 1
ATOM 7176 O O . SER B 1 432 ? 1.585 -6.984 -3.17 1 95.81 432 SER B O 1
ATOM 7178 N N . GLY B 1 433 ? 2.77 -6.82 -5.145 1 94.88 433 GLY B N 1
ATOM 7179 C CA . GLY B 1 433 ? 1.608 -7.031 -5.996 1 94.88 433 GLY B CA 1
ATOM 7180 C C . GLY B 1 433 ? 1.365 -8.492 -6.316 1 94.88 433 GLY B C 1
ATOM 7181 O O . GLY B 1 433 ? 1.605 -9.367 -5.477 1 94.88 433 GLY B O 1
ATOM 7182 N N . HIS B 1 434 ? 0.814 -8.711 -7.465 1 93.75 434 HIS B N 1
ATOM 7183 C CA . HIS B 1 434 ? 0.375 -10.008 -7.965 1 93.75 434 HIS B CA 1
ATOM 7184 C C . HIS B 1 434 ? 1.555 -10.953 -8.148 1 93.75 434 HIS B C 1
ATOM 7186 O O . HIS B 1 434 ? 1.428 -12.164 -7.922 1 93.75 434 HIS B O 1
ATOM 7192 N N . PHE B 1 435 ? 2.654 -10.398 -8.609 1 94.94 435 PHE B N 1
ATOM 7193 C CA . PHE B 1 435 ? 3.832 -11.188 -8.953 1 94.94 435 PHE B CA 1
ATOM 7194 C C . PHE B 1 435 ? 4.883 -11.094 -7.855 1 94.94 435 PHE B C 1
ATOM 7196 O O . PHE B 1 435 ? 5.922 -10.461 -8.031 1 94.94 435 PHE B O 1
ATOM 7203 N N . VAL B 1 436 ? 4.695 -11.875 -6.828 1 97.62 436 VAL B N 1
ATOM 7204 C CA . VAL B 1 436 ? 5.469 -11.789 -5.594 1 97.62 436 VAL B CA 1
ATOM 7205 C C . VAL B 1 436 ? 6.949 -12.016 -5.895 1 97.62 436 VAL B C 1
ATOM 7207 O O . VAL B 1 436 ? 7.805 -11.234 -5.465 1 97.62 436 VAL B O 1
ATOM 7210 N N . PRO B 1 437 ? 7.348 -13.023 -6.68 1 97.19 437 PRO B N 1
ATOM 7211 C CA . PRO B 1 437 ? 8.781 -13.227 -6.922 1 97.19 437 PRO B CA 1
ATOM 7212 C C . PRO B 1 437 ? 9.406 -12.086 -7.723 1 97.19 437 PRO B C 1
ATOM 7214 O O . PRO B 1 437 ? 10.625 -11.891 -7.676 1 97.19 437 PRO B O 1
ATOM 7217 N N . GLU B 1 438 ? 8.57 -11.406 -8.508 1 93.62 438 GLU B N 1
ATOM 7218 C CA . GLU B 1 438 ? 9.07 -10.242 -9.242 1 93.62 438 GLU B CA 1
ATOM 7219 C C . GLU B 1 438 ? 9.164 -9.016 -8.344 1 93.62 438 GLU B C 1
ATOM 7221 O O . GLU B 1 438 ? 10.18 -8.32 -8.344 1 93.62 438 GLU B O 1
ATOM 7226 N N . ASP B 1 439 ? 8.141 -8.766 -7.523 1 92.81 439 ASP B N 1
ATOM 7227 C CA . ASP B 1 439 ? 8.023 -7.559 -6.715 1 92.81 439 ASP B CA 1
ATOM 7228 C C . ASP B 1 439 ? 8.953 -7.617 -5.504 1 92.81 439 ASP B C 1
ATOM 7230 O O . ASP B 1 439 ? 9.477 -6.59 -5.074 1 92.81 439 ASP B O 1
ATOM 7234 N N . LYS B 1 440 ? 9.008 -8.82 -4.902 1 94.38 440 LYS B N 1
ATOM 7235 C CA . LYS B 1 440 ? 9.781 -9.055 -3.689 1 94.38 440 LYS B CA 1
ATOM 7236 C C . LYS B 1 440 ? 10.633 -10.32 -3.818 1 94.38 440 LYS B C 1
ATOM 7238 O O . LYS B 1 440 ? 10.406 -11.305 -3.109 1 94.38 440 LYS B O 1
ATOM 7243 N N . PRO B 1 441 ? 11.711 -10.234 -4.664 1 94.75 441 PRO B N 1
ATOM 7244 C CA . PRO B 1 441 ? 12.461 -11.453 -4.98 1 94.75 441 PRO B CA 1
ATOM 7245 C C . PRO B 1 441 ? 13.164 -12.047 -3.758 1 94.75 441 PRO B C 1
ATOM 7247 O O . PRO B 1 441 ? 13.219 -13.273 -3.605 1 94.75 441 PRO B O 1
ATOM 7250 N N . ARG B 1 442 ? 13.68 -11.211 -2.873 1 93.38 442 ARG B N 1
ATOM 7251 C CA . ARG B 1 442 ? 14.367 -11.703 -1.684 1 93.38 442 ARG B CA 1
ATOM 7252 C C . ARG B 1 442 ? 13.406 -12.422 -0.746 1 93.38 442 ARG B C 1
ATOM 7254 O O . ARG B 1 442 ? 13.688 -13.523 -0.28 1 93.38 442 ARG B O 1
ATOM 7261 N N . GLU B 1 443 ? 12.312 -11.766 -0.428 1 95.06 443 GLU B N 1
ATOM 7262 C CA . GLU B 1 443 ? 11.289 -12.344 0.438 1 95.06 443 GLU B CA 1
ATOM 7263 C C . GLU B 1 443 ? 10.727 -13.625 -0.159 1 95.06 443 GLU B C 1
ATOM 7265 O O . GLU B 1 443 ? 10.516 -14.609 0.556 1 95.06 443 GLU B O 1
ATOM 7270 N N . SER B 1 444 ? 10.492 -13.617 -1.462 1 97.19 444 SER B N 1
ATOM 7271 C CA . SER B 1 444 ? 9.938 -14.773 -2.154 1 97.19 444 SER B CA 1
ATOM 7272 C C . SER B 1 444 ? 10.867 -15.977 -2.049 1 97.19 444 SER B C 1
ATOM 7274 O O . SER B 1 444 ? 10.414 -17.094 -1.769 1 97.19 444 SER B O 1
ATOM 7276 N N . ARG B 1 445 ? 12.117 -15.766 -2.281 1 97.06 445 ARG B N 1
ATOM 7277 C CA . ARG B 1 445 ? 13.094 -16.844 -2.215 1 97.06 445 ARG B CA 1
ATOM 7278 C C . ARG B 1 445 ? 13.156 -17.438 -0.812 1 97.06 445 ARG B C 1
ATOM 7280 O O . ARG B 1 445 ? 13.148 -18.672 -0.65 1 97.06 445 ARG B O 1
ATOM 7287 N N . GLN B 1 446 ? 13.234 -16.594 0.192 1 96.81 446 GLN B N 1
ATOM 7288 C CA . GLN B 1 446 ? 13.258 -17.078 1.57 1 96.81 446 GLN B CA 1
ATOM 7289 C C . GLN B 1 446 ? 11.992 -17.875 1.897 1 96.81 446 GLN B C 1
ATOM 7291 O O . GLN B 1 446 ? 12.07 -18.922 2.52 1 96.81 446 GLN B O 1
ATOM 7296 N N . MET B 1 447 ? 10.852 -17.312 1.534 1 98.19 447 MET B N 1
ATOM 7297 C CA . MET B 1 447 ? 9.555 -17.922 1.81 1 98.19 447 MET B CA 1
ATOM 7298 C C . MET B 1 447 ? 9.492 -19.328 1.222 1 98.19 447 MET B C 1
ATOM 7300 O O . MET B 1 447 ? 9.18 -20.297 1.932 1 98.19 447 MET B O 1
ATOM 7304 N N . ILE B 1 448 ? 9.844 -19.547 -0.008 1 98.62 448 ILE B N 1
ATOM 7305 C CA . ILE B 1 448 ? 9.68 -20.828 -0.694 1 98.62 448 ILE B CA 1
ATOM 7306 C C . ILE B 1 448 ? 10.758 -21.797 -0.232 1 98.62 448 ILE B C 1
ATOM 7308 O O . ILE B 1 448 ? 10.5 -22.984 -0.068 1 98.62 448 ILE B O 1
ATOM 7312 N N . PHE B 1 449 ? 11.992 -21.281 -0.063 1 98.25 449 PHE B N 1
ATOM 7313 C CA . PHE B 1 449 ? 13.039 -22.125 0.491 1 98.25 449 PHE B CA 1
ATOM 7314 C C . PHE B 1 449 ? 12.602 -22.734 1.822 1 98.25 449 PHE B C 1
ATOM 7316 O O . PHE B 1 449 ? 12.734 -23.938 2.039 1 98.25 449 PHE B O 1
ATOM 7323 N N . ASN B 1 450 ? 12.148 -21.859 2.695 1 98.19 450 ASN B N 1
ATOM 7324 C CA . ASN B 1 450 ? 11.742 -22.328 4.02 1 98.19 450 ASN B CA 1
ATOM 7325 C C . ASN B 1 450 ? 10.508 -23.219 3.951 1 98.19 450 ASN B C 1
ATOM 7327 O O . ASN B 1 450 ? 10.367 -24.156 4.75 1 98.19 450 ASN B O 1
ATOM 7331 N N . PHE B 1 451 ? 9.641 -23 3.08 1 98.5 451 PHE B N 1
ATOM 7332 C CA . PHE B 1 451 ? 8.492 -23.875 2.85 1 98.5 451 PHE B CA 1
ATOM 7333 C C . PHE B 1 451 ? 8.945 -25.281 2.469 1 98.5 451 PHE B C 1
ATOM 7335 O O . PHE B 1 451 ? 8.523 -26.266 3.086 1 98.5 451 PHE B O 1
ATOM 7342 N N . ILE B 1 452 ? 9.805 -25.312 1.469 1 98.25 452 ILE B N 1
ATOM 7343 C CA . ILE B 1 452 ? 10.273 -26.578 0.913 1 98.25 452 ILE B CA 1
ATOM 7344 C C . ILE B 1 452 ? 11.047 -27.359 1.977 1 98.25 452 ILE B C 1
ATOM 7346 O O . ILE B 1 452 ? 10.945 -28.578 2.059 1 98.25 452 ILE B O 1
ATOM 7350 N N . ASN B 1 453 ? 11.742 -26.688 2.82 1 97.38 453 ASN B N 1
ATOM 7351 C CA . ASN B 1 453 ? 12.609 -27.344 3.789 1 97.38 453 ASN B CA 1
ATOM 7352 C C . ASN B 1 453 ? 11.961 -27.406 5.168 1 97.38 453 ASN B C 1
ATOM 7354 O O . ASN B 1 453 ? 12.617 -27.766 6.148 1 97.38 453 ASN B O 1
ATOM 7358 N N . LYS B 1 454 ? 10.758 -27.031 5.277 1 96.44 454 LYS B N 1
ATOM 7359 C CA . LYS B 1 454 ? 9.984 -27.125 6.516 1 96.44 454 LYS B CA 1
ATOM 7360 C C . LYS B 1 454 ? 10.664 -26.344 7.641 1 96.44 454 LYS B C 1
ATOM 7362 O O . LYS B 1 454 ? 10.852 -26.859 8.742 1 96.44 454 LYS B O 1
ATOM 7367 N N . ARG B 1 455 ? 11.016 -25.141 7.309 1 96.5 455 ARG B N 1
ATOM 7368 C CA . ARG B 1 455 ? 11.625 -24.203 8.258 1 96.5 455 ARG B CA 1
ATOM 7369 C C . ARG B 1 455 ? 10.68 -23.047 8.578 1 96.5 455 ARG B C 1
ATOM 7371 O O . ARG B 1 455 ? 9.719 -22.812 7.844 1 96.5 455 ARG B O 1
ATOM 7378 N N . ASN B 1 456 ? 11.016 -22.422 9.711 1 95.44 456 ASN B N 1
ATOM 7379 C CA . ASN B 1 456 ? 10.32 -21.172 9.992 1 95.44 456 ASN B CA 1
ATOM 7380 C C . ASN B 1 456 ? 10.508 -20.156 8.875 1 95.44 456 ASN B C 1
ATOM 7382 O O . ASN B 1 456 ? 11.617 -19.984 8.359 1 95.44 456 ASN B O 1
ATOM 7386 N N . TYR B 1 457 ? 9.445 -19.5 8.484 1 96 457 TYR B N 1
ATOM 7387 C CA . TYR B 1 457 ? 9.484 -18.609 7.332 1 96 457 TYR B CA 1
ATOM 7388 C C . TYR B 1 457 ? 10.398 -17.422 7.59 1 96 457 TYR B C 1
ATOM 7390 O O . TYR B 1 457 ? 10.875 -16.781 6.652 1 96 457 TYR B O 1
ATOM 7398 N N . SER B 1 458 ? 10.711 -17.078 8.844 1 92.88 458 SER B N 1
ATOM 7399 C CA . SER B 1 458 ? 11.539 -15.938 9.195 1 92.88 458 SER B CA 1
ATOM 7400 C C . SER B 1 458 ? 13.023 -16.297 9.195 1 92.88 458 SER B C 1
ATOM 7402 O O . SER B 1 458 ? 13.883 -15.438 9.359 1 92.88 458 SER B O 1
ATOM 7404 N N . THR B 1 459 ? 13.305 -17.578 9.031 1 94.12 459 THR B N 1
ATOM 7405 C CA . THR B 1 459 ? 14.703 -18 9.047 1 94.12 459 THR B CA 1
ATOM 7406 C C . THR B 1 459 ? 15.445 -17.453 7.824 1 94.12 459 THR B C 1
ATOM 7408 O O . THR B 1 459 ? 15.055 -17.719 6.688 1 94.12 459 THR B O 1
ATOM 7411 N N . PRO B 1 460 ? 16.484 -16.688 8.055 1 91.38 460 PRO B N 1
ATOM 7412 C CA . PRO B 1 460 ? 17.25 -16.141 6.922 1 91.38 460 PRO B CA 1
ATOM 7413 C C . PRO B 1 460 ? 17.922 -17.234 6.094 1 91.38 460 PRO B C 1
ATOM 7415 O O . PRO B 1 460 ? 18.281 -18.281 6.621 1 91.38 460 PRO B O 1
ATOM 7418 N N . ILE B 1 461 ? 18.047 -16.922 4.832 1 90.38 461 ILE B N 1
ATOM 7419 C CA . ILE B 1 461 ? 18.75 -17.859 3.959 1 90.38 461 ILE B CA 1
ATOM 7420 C C . ILE B 1 461 ? 19.906 -17.141 3.275 1 90.38 461 ILE B C 1
ATOM 7422 O O . ILE B 1 461 ? 19.922 -15.914 3.189 1 90.38 461 ILE B O 1
ATOM 7426 N N . GLU B 1 462 ? 20.875 -17.938 3.016 1 76.94 462 GLU B N 1
ATOM 7427 C CA . GLU B 1 462 ? 22.016 -17.359 2.318 1 76.94 462 GLU B CA 1
ATOM 7428 C C . GLU B 1 462 ? 21.656 -16.969 0.889 1 76.94 462 GLU B C 1
ATOM 7430 O O . GLU B 1 462 ? 20.906 -17.672 0.215 1 76.94 462 GLU B O 1
ATOM 7435 N N . ILE B 1 463 ? 21.969 -15.727 0.554 1 68.25 463 ILE B N 1
ATOM 7436 C CA . ILE B 1 463 ? 21.781 -15.289 -0.825 1 68.25 463 ILE B CA 1
ATOM 7437 C C . ILE B 1 463 ? 23.031 -15.633 -1.649 1 68.25 463 ILE B C 1
ATOM 7439 O O . ILE B 1 463 ? 24.156 -15.508 -1.167 1 68.25 463 ILE B O 1
#

InterPro domains:
  IPR001563 Peptidase S10, serine carboxypeptidase [PF00450] (26-453)
  IPR001563 Peptidase S10, serine carboxypeptidase [PR00724] (98-110)
  IPR001563 Peptidase S10, serine carboxypeptidase [PR00724] (111-121)
  IPR001563 Peptidase S10, serine carboxypeptidase [PR00724] (145-170)
  IPR001563 Peptidase S10, serine carboxypeptidase [PR00724] (424-437)
  IPR001563 Peptidase S10, serine carboxypeptidase [PTHR11802] (32-441)
  IPR018202 Serine carboxypeptidase, serine active site [PS00131] (159-166)
  IPR029058 Alpha/Beta hydrolase fold [G3DSA:3.40.50.1820] (15-458)
  IPR029058 Alpha/Beta hydrolase fold [SSF53474] (23-454)
  IPR033124 Serine carboxypeptidases, histidine active site [PS00560] (424-441)

Sequence (926 aa):
MHSALLLIFPFLVVGYPQNEKIIKLPDLNFSPKFDQYSGYLQASPTKFFHYWLTLCPDESKPLVLWLNGGPGCSSLLGLLEELGPFKVKDEGNTLFENKYSWNAFANILFLESPAGVGFSYSTDGNVTISDDEVSQQNYQALLDFLNKFPEFKGRNFFITGESYAGVYIPTLAVRILADKTNFPNFKGVAIGNGALNFPNNYNTMVPFYYYHALVRDGLYNRIKSDCCDNNIESCDIFGKFKDPHCREIIVEALDGTNELNMYNLYDVCYYDPSGLEKKAHIERHMRRIVGLPQRKISKSTNLPLCAQTNNTFNYLNRLDVRKALHIPSNVQLWRDCSDDVGNNYQVTHFDVIPEFEAMINSKIRILVYNGDVDTACNSIMNQQFLSSLNQTVLGEAKVNDPWHYYGETGTAVAGFITQFSGNLDFLTVRGSGHFVPEDKPRESRQMIFNFINKRNYSTPIEIMHSALLLIFPFLVVGYPQNEKIIKLPDLNFSPKFDQYSGYLQASPTKFFHYWLTLCPDESKPLVLWLNGGPGCSSLLGLLEELGPFKVKDEGNTLFENKYSWNAFANILFLESPAGVGFSYSTDGNVTISDDEVSQQNYQALLDFLNKFPEFKGRNFFITGESYAGVYIPTLAVRILADKTNFPNFKGVAIGNGALNFPNNYNTMVPFYYYHALVRDGLYNRIKSDCCDNNIESCDIFGKFKDPHCREIIVEALDGTNELNMYNLYDVCYYDPSGLEKKAHIERHMRRIVGLPQRKISKSTNLPLCAQTNNTFNYLNRLDVRKALHIPSNVQLWRDCSDDVGNNYQVTHFDVIPEFEAMINSKIRILVYNGDVDTACNSIMNQQFLSSLNQTVLGEAKVNDPWHYYGETGTAVAGFITQFSGNLDFLTVRGSGHFVPEDKPRESRQMIFNFINKRNYSTPIEI

Solvent-accessible surface area (backbone atoms only — not comparable to full-atom values): 46800 Å² total; per-residue (Å²): 138,84,78,79,77,73,76,74,70,73,76,71,76,67,60,74,57,68,90,30,45,45,85,59,66,73,52,49,76,67,82,76,79,47,58,36,35,21,40,74,24,54,29,47,100,48,31,32,27,27,36,44,36,38,40,12,66,60,70,84,40,37,41,33,38,38,30,41,17,65,67,20,17,20,11,61,49,44,33,41,61,34,37,23,57,37,32,55,39,78,65,29,64,32,31,41,80,34,86,49,24,48,31,78,70,20,24,34,36,28,39,16,48,46,36,48,6,25,69,8,34,32,78,78,70,68,41,68,45,35,50,68,53,46,22,50,27,53,51,36,21,51,54,39,42,37,67,49,33,46,85,55,54,63,39,48,30,35,44,33,30,25,31,36,17,27,44,48,47,40,55,30,46,54,56,45,69,71,33,53,83,72,38,62,29,62,49,32,39,37,32,30,19,30,48,44,36,55,54,48,40,47,30,42,40,60,61,38,37,36,61,57,65,43,35,46,56,69,61,54,49,47,46,19,56,75,63,21,83,67,37,49,90,82,26,62,48,51,66,32,47,77,36,70,72,43,26,53,59,51,49,39,48,62,50,33,47,66,91,47,52,53,46,22,65,73,60,81,58,33,65,31,68,69,56,40,44,55,52,46,47,50,49,42,49,54,28,48,74,60,70,42,75,75,74,79,75,73,78,75,65,77,39,28,40,31,92,70,66,53,10,60,50,47,30,60,58,32,69,66,38,26,55,39,43,58,49,61,86,86,51,64,77,53,40,65,50,23,64,70,28,46,75,39,50,43,88,72,66,59,52,44,63,69,38,48,52,52,43,34,74,68,61,30,38,38,36,42,33,17,15,47,38,12,62,76,36,30,43,61,34,50,43,50,54,56,57,70,67,69,53,54,68,53,72,84,69,70,46,35,41,70,35,37,38,74,53,96,55,31,36,36,78,40,25,34,40,49,42,30,49,53,51,32,36,39,36,42,32,61,82,13,15,47,51,36,37,50,66,34,30,66,60,37,39,31,39,51,52,17,58,76,66,73,46,63,56,44,53,77,64,89,122,136,84,78,77,78,78,76,74,68,73,76,72,76,68,61,75,56,69,90,29,45,43,86,59,66,74,53,48,78,69,82,77,80,47,60,36,34,22,40,74,25,55,29,47,99,49,28,31,28,27,37,43,36,38,39,13,67,59,69,86,39,36,40,33,36,37,30,41,17,65,66,20,17,20,11,60,48,43,33,41,60,32,38,24,58,39,33,54,39,78,72,28,64,33,31,40,80,33,86,47,24,49,31,78,71,20,24,34,38,28,39,16,47,47,36,48,6,25,71,8,34,32,80,80,70,68,41,67,43,35,50,68,52,44,22,52,27,53,51,35,21,50,54,40,43,37,66,49,33,46,86,54,54,62,38,48,29,34,43,33,30,24,33,36,16,28,44,49,46,39,56,31,47,55,56,46,70,73,34,53,83,74,38,64,30,63,48,33,40,38,30,29,19,30,49,44,36,55,56,46,41,46,30,42,42,59,61,37,36,36,59,56,65,42,35,44,56,68,60,55,49,48,46,18,56,76,63,20,83,68,36,51,89,81,26,62,48,50,66,33,46,78,36,69,70,46,26,52,58,51,49,38,47,63,49,32,46,66,90,49,50,53,47,24,65,72,60,79,60,31,62,28,70,66,45,43,45,54,53,45,47,51,49,42,50,54,28,49,75,60,70,40,75,72,74,77,76,71,79,76,62,73,42,24,34,30,92,80,57,46,14,63,53,47,30,60,59,30,69,68,38,27,56,40,42,59,50,62,86,85,51,65,77,51,39,65,50,23,65,68,27,46,74,38,49,43,89,73,68,61,53,43,64,70,38,48,52,53,43,34,74,68,62,30,38,37,36,42,32,18,15,47,38,13,64,76,36,31,43,62,32,51,44,49,53,55,56,69,66,70,54,53,65,50,72,86,58,70,43,35,40,70,34,36,38,72,54,95,54,30,40,36,78,40,25,33,42,50,42,30,48,52,50,32,37,39,36,40,33,62,82,13,15,48,52,34,36,49,67,34,30,67,61,38,38,32,40,52,52,18,58,77,67,74,45,62,55,44,54,77,65,90,121

Radius of gyration: 31.2 Å; Cα contacts (8 Å, |Δi|>4): 2037; chains: 2; bounding box: 57×162×72 Å